Protein 7W76 (pdb70)

InterPro domains:
  IPR000608 Ubiquitin-conjugating (UBC), catalytic core domain [PF00179] (8-144)
  IPR000608 Ubiquitin-conjugating (UBC), catalytic core domain [PS50127] (4-150)
  IPR016135 Ubiquitin-conjugating enzyme/RWD-like [G3DSA:3.10.110.10] (5-163)
  IPR016135 Ubiquitin-conjugating enzyme/RWD-like [SSF54495] (1-151)
  IPR023313 Ubiquitin-conjugating enzyme, active site [PS00183] (77-92)
  IPR050113 Ubiquitin-conjugating enzyme E2-like [PTHR24067] (3-150)

Solvent-accessible surface area: 47049 Å² total

Sequence (925 aa):
HSTPARRRLRDFKRKEDSPPGVSASPLPDNVIWNAIIGPADTPYEDGTFRLLLEFDEEYPNKPPHVKFLSEFHPNVYANGEICLDILQNRWTPTYDVASILTSIQSLFNDPNPASPANVEAATLFQDHKSQYVKRVKETVEKSWEDDEDADSHSTPARRRLRDFKRKEDSPPGVSASPLPDNVIWNAIIGPADTPYEDGTFRLLLEFDEEYPNKPPHVKFLSEFHPNVYANGEICLPTYDVASILTSIQSLFNDPNPASPANVEAATLFQDHKSQYVKRVKETVEKSWEDDEDAELSDPSEPLTQKDVIAFQKEALFRCLNKWRVKANQLVEENEVLAAGLSKTTESVSGCCSSIVVLARSVVEDCSDEQDKRFLQQLINTEDEHTLTQIISNNSARICELILKISDNIGRLQELESLTLTLQKLLKSSENKLKKATEYYENIIAQYDRQDPSEPLTQKDVIAFQKEALFRCLNKWRVKANQLVEENEVLAAGLSKTTESVSGCCSSIVVLARSVVEDCSDEQDKRFLQQLINTEDEHTLTQIISNNSARICELILKTSGSNISDNIGRLQELESLTLTLQKLLKSSENKLKKATEYYENIIAQYDRQDSESVSRVFNTSDPSEPLTQKDVIAFQKEALFRCLNKWRVKANQLVEENEVLAAGLSKTTESVSGCCSSIVVLARSVVEDCSDEQDKRFLQQLINTEDEHTLTQIISNNSARICELILKRLQELESLTLTLQKLLKSSENKLKKATEYYENIIAQYDSEPLTQKDVIAFQKEALFRCLNKWRVKANQLVEENEVLAAGLSKTTESVSGCCSSIVVLARSVVEDCSDEQDKRFLQQLINTEDEHTLTQIISNNSARICELILKTSGSGRLQELESLTLTLQKLLKSSENKLKKATEYYENIIAQYDRQDSESVSRVFN

Radius of gyration: 39.53 Å; Cα contacts (8 Å, |Δi|>4): 1212; chains: 6; bounding box: 121×68×102 Å

Secondary structure (DSSP, 8-state):
---HHHHH--TTT---SPPTT---EE-SS---EE--BPPTTSTTTT-B--EEEE--TTTTSSPPEEEE-----TTB-TTSBB--STTTTS--TT--HHHHHHHHHHHHHS--TT--SSHHHHHHHHT-HHHHHHHHHHHHHHHTT------/----HHHHH--TTT---SPPTT---EE-SS---EE--BPPTTSTTTT-B--EEEE--TTTTSSPPEEEE-----TTB-TTSBB------HHHHHHHHHHHHHS---S--SSHHHHHHHHT-HHHHHHHHHHHHHHHTT-----/----SSS---HHHHHHHHHHHHHHHHHHHHHHHHHHHHHHHHHHHHHHHHHHHTHHHHHHHHHHHHHHHTT---HHHHHHHHHHHT---HHHHHHHHHHTHHHHHHHHH---HHHHHHHHHHHHHHHHHHHHHHHHHHHHHHHHHHHHHHHHHHT--/--S--SSSGGGTS-HHHHHHHHHHHHHHHHHHHHHHHHHHHHHHHHHHHHHHHHHHHHHHHHHHGGG--SHHHHHHHHHHHT---HHHHHHHHHHTHHHHHHHHHHS-S------SHHHHHHHHHHHHHHHHHHHHHHHHHHHHHHHHHHHHHHHHHT-HHHHHHH--/--SSSPP-HHHHHHHHHHHHHHHHHHHHHHHHHHHHHHHHHHHHHHHHHHHHHHHHHHHHHHHHHHHTT---HHHHHHHHHHHT---HHHHHHHHHHTHHHHHHHH---HHHHHHHHHHHHHHHHHHHHHHHHHHHHHHHHHHHH-/----SHHHHTTS-HHHHHHHHHHHHHHHHHHHHHHHHHHHHHHHHHHHHHHHHHHHHHHHHHHHTT--SHHHHHHHHHHHT---HHHHHHHHHHTHHHHHHHHHHS-----HHHHHHHHHHHHHHHHHHHHHHHHHHHHHHHHHHHHHHHT-HHHHHHH-

Structure (mmCIF, N/CA/C/O backbone):
data_7W76
#
_entry.id   7W76
#
_cell.length_a   113.221
_cell.length_b   113.221
_cell.length_c   386.165
_cell.angle_alpha   90.000
_cell.angle_beta   90.000
_cell.angle_gamma   120.000
#
_symmetry.space_group_name_H-M   'P 61 2 2'
#
loop_
_entity.id
_entity.type
_entity.pdbx_description
1 polymer 'Ubiquitin-conjugating enzyme E2 2'
2 polymer 'E3 ubiquitin-protein ligase BRE1'
3 non-polymer GLYCEROL
4 non-polymer 'SULFATE ION'
#
loop_
_atom_site.group_PDB
_atom_site.id
_atom_site.type_symbol
_atom_site.label_atom_id
_atom_site.label_alt_id
_atom_site.label_comp_id
_atom_site.label_asym_id
_atom_site.label_entity_id
_atom_site.label_seq_id
_atom_site.pdbx_PDB_ins_code
_atom_site.Cartn_x
_atom_site.Cartn_y
_atom_site.Cartn_z
_atom_site.occupancy
_atom_site.B_iso_or_equiv
_atom_site.auth_seq_id
_atom_site.auth_comp_id
_atom_site.auth_asym_id
_atom_site.auth_atom_id
_atom_site.pdbx_PDB_model_num
ATOM 1 N N . HIS A 1 3 ? -14.136 -16.968 -67.523 1.00 143.55 0 HIS A N 1
ATOM 2 C CA . HIS A 1 3 ? -14.922 -18.090 -68.020 1.00 174.63 0 HIS A CA 1
ATOM 3 C C . HIS A 1 3 ? -14.078 -19.353 -67.969 1.00 183.77 0 HIS A C 1
ATOM 4 O O . HIS A 1 3 ? -12.856 -19.280 -67.855 1.00 184.46 0 HIS A O 1
ATOM 19 N N . SER A 1 5 ? -13.820 -22.457 -70.160 1.00 139.65 2 SER A N 1
ATOM 20 C CA . SER A 1 5 ? -13.866 -23.398 -71.270 1.00 157.48 2 SER A CA 1
ATOM 21 C C . SER A 1 5 ? -12.492 -23.816 -71.765 1.00 149.05 2 SER A C 1
ATOM 22 O O . SER A 1 5 ? -12.388 -24.820 -72.477 1.00 150.90 2 SER A O 1
ATOM 25 N N . THR A 1 6 ? -11.451 -23.071 -71.418 1.00 132.34 3 THR A N 1
ATOM 26 C CA . THR A 1 6 ? -10.120 -23.379 -71.904 1.00 121.59 3 THR A CA 1
ATOM 27 C C . THR A 1 6 ? -9.626 -24.686 -71.293 1.00 114.09 3 THR A C 1
ATOM 28 O O . THR A 1 6 ? -9.809 -24.912 -70.093 1.00 112.48 3 THR A O 1
ATOM 32 N N . PRO A 1 7 ? -8.998 -25.562 -72.088 1.00 117.31 4 PRO A N 1
ATOM 33 C CA . PRO A 1 7 ? -8.509 -26.832 -71.528 1.00 113.77 4 PRO A CA 1
ATOM 34 C C . PRO A 1 7 ? -7.648 -26.627 -70.294 1.00 103.35 4 PRO A C 1
ATOM 35 O O . PRO A 1 7 ? -7.746 -27.401 -69.335 1.00 107.35 4 PRO A O 1
ATOM 39 N N . ALA A 1 8 ? -6.781 -25.610 -70.308 1.00 114.73 5 ALA A N 1
ATOM 40 C CA . ALA A 1 8 ? -5.970 -25.300 -69.135 1.00 94.35 5 ALA A CA 1
ATOM 41 C C . ALA A 1 8 ? -6.842 -24.865 -67.960 1.00 94.67 5 ALA A C 1
ATOM 42 O O . ALA A 1 8 ? -6.763 -25.437 -66.867 1.00 97.26 5 ALA A O 1
ATOM 44 N N . ARG A 1 9 ? -7.663 -23.830 -68.166 1.00 101.99 6 ARG A N 1
ATOM 45 C CA . ARG A 1 9 ? -8.575 -23.375 -67.119 1.00 90.28 6 ARG A CA 1
ATOM 46 C C . ARG A 1 9 ? -9.493 -24.497 -66.646 1.00 98.43 6 ARG A C 1
ATOM 47 O O . ARG A 1 9 ? -9.793 -24.601 -65.450 1.00 116.07 6 ARG A O 1
ATOM 55 N N . ARG A 1 10 ? -9.968 -25.331 -67.574 1.00 112.00 7 ARG A N 1
ATOM 56 C CA . ARG A 1 10 ? -10.788 -26.484 -67.213 1.00 108.25 7 ARG A CA 1
ATOM 57 C C . ARG A 1 10 ? -10.085 -27.378 -66.199 1.00 110.40 7 ARG A C 1
ATOM 58 O O . ARG A 1 10 ? -10.681 -27.792 -65.198 1.00 116.82 7 ARG A O 1
ATOM 66 N N . ARG A 1 11 ? -8.811 -27.691 -66.445 1.00 114.40 8 ARG A N 1
ATOM 67 C CA . ARG A 1 11 ? -8.081 -28.546 -65.517 1.00 109.11 8 ARG A CA 1
ATOM 68 C C . ARG A 1 11 ? -7.830 -27.847 -64.184 1.00 104.23 8 ARG A C 1
ATOM 69 O O . ARG A 1 11 ? -7.913 -28.482 -63.128 1.00 108.92 8 ARG A O 1
ATOM 77 N N . LEU A 1 12 ? -7.465 -26.559 -64.209 1.00 106.00 9 LEU A N 1
ATOM 78 C CA . LEU A 1 12 ? -7.153 -25.861 -62.961 1.00 93.90 9 LEU A CA 1
ATOM 79 C C . LEU A 1 12 ? -8.316 -25.938 -61.980 1.00 105.73 9 LEU A C 1
ATOM 80 O O . LEU A 1 12 ? -8.108 -26.032 -60.765 1.00 96.06 9 LEU A O 1
ATOM 93 N N . ARG A 1 14 ? -10.365 -28.490 -62.061 1.00 104.41 11 ARG A N 1
ATOM 94 C CA . ARG A 1 14 ? -10.290 -29.896 -61.676 1.00 107.29 11 ARG A CA 1
ATOM 95 C C . ARG A 1 14 ? -9.298 -30.102 -60.535 1.00 104.88 11 ARG A C 1
ATOM 96 O O . ARG A 1 14 ? -9.582 -30.841 -59.586 1.00 101.70 11 ARG A O 1
ATOM 104 N N . ASP A 1 15 ? -8.119 -29.476 -60.618 1.00 91.56 12 ASP A N 1
ATOM 105 C CA . ASP A 1 15 ? -7.191 -29.488 -59.487 1.00 92.85 12 ASP A CA 1
ATOM 106 C C . ASP A 1 15 ? -7.835 -28.904 -58.235 1.00 102.58 12 ASP A C 1
ATOM 107 O O . ASP A 1 15 ? -7.704 -29.457 -57.135 1.00 104.76 12 ASP A O 1
ATOM 112 N N . PHE A 1 16 ? -8.521 -27.767 -58.389 1.00 97.36 13 PHE A N 1
ATOM 113 C CA . PHE A 1 16 ? -9.129 -27.078 -57.253 1.00 93.09 13 PHE A CA 1
ATOM 114 C C . PHE A 1 16 ? -10.132 -27.969 -56.524 1.00 93.73 13 PHE A C 1
ATOM 115 O O . PHE A 1 16 ? -10.156 -27.995 -55.290 1.00 100.12 13 PHE A O 1
ATOM 123 N N . LYS A 1 17 ? -10.992 -28.673 -57.268 1.00 86.40 14 LYS A N 1
ATOM 124 C CA . LYS A 1 17 ? -11.935 -29.605 -56.651 1.00 91.07 14 LYS A CA 1
ATOM 125 C C . LYS A 1 17 ? -11.224 -30.605 -55.740 1.00 102.93 14 LYS A C 1
ATOM 126 O O . LYS A 1 17 ? -11.692 -30.895 -54.632 1.00 102.94 14 LYS A O 1
ATOM 132 N N . ARG A 1 18 ? -10.105 -31.168 -56.206 1.00 91.89 15 ARG A N 1
ATOM 133 C CA . ARG A 1 18 ? -9.346 -32.104 -55.380 1.00 102.64 15 ARG A CA 1
ATOM 134 C C . ARG A 1 18 ? -8.886 -31.448 -54.083 1.00 110.56 15 ARG A C 1
ATOM 135 O O . ARG A 1 18 ? -9.001 -32.035 -53.001 1.00 109.69 15 ARG A O 1
ATOM 151 N N . LYS A 1 20 ? -10.239 -29.012 -52.593 1.00 99.40 17 LYS A N 1
ATOM 152 C CA . LYS A 1 20 ? -11.436 -28.811 -51.787 1.00 90.93 17 LYS A CA 1
ATOM 153 C C . LYS A 1 20 ? -11.937 -30.096 -51.137 1.00 103.46 17 LYS A C 1
ATOM 154 O O . LYS A 1 20 ? -12.724 -30.024 -50.186 1.00 106.28 17 LYS A O 1
ATOM 160 N N . GLU A 1 21 ? -11.500 -31.263 -51.606 1.00 102.92 18 GLU A N 1
ATOM 161 C CA . GLU A 1 21 ? -12.019 -32.511 -51.058 1.00 104.41 18 GLU A CA 1
ATOM 162 C C . GLU A 1 21 ? -10.955 -33.404 -50.442 1.00 106.10 18 GLU A C 1
ATOM 163 O O . GLU A 1 21 ? -11.196 -33.992 -49.385 1.00 118.43 18 GLU A O 1
ATOM 169 N N . ASP A 1 22 ? -9.780 -33.513 -51.061 1.00 105.52 19 ASP A N 1
ATOM 170 C CA . ASP A 1 22 ? -8.691 -34.292 -50.484 1.00 108.15 19 ASP A CA 1
ATOM 171 C C . ASP A 1 22 ? -7.428 -33.456 -50.337 1.00 111.80 19 ASP A C 1
ATOM 172 O O . ASP A 1 22 ? -6.386 -33.795 -50.908 1.00 116.56 19 ASP A O 1
ATOM 177 N N . SER A 1 23 ? -7.506 -32.364 -49.590 1.00 105.56 20 SER A N 1
ATOM 178 C CA . SER A 1 23 ? -6.356 -31.477 -49.474 1.00 89.53 20 SER A CA 1
ATOM 179 C C . SER A 1 23 ? -5.261 -32.169 -48.671 1.00 92.43 20 SER A C 1
ATOM 180 O O . SER A 1 23 ? -5.538 -32.706 -47.592 1.00 104.26 20 SER A O 1
ATOM 183 N N . PRO A 1 24 ? -4.029 -32.216 -49.174 1.00 90.18 21 PRO A N 1
ATOM 184 C CA . PRO A 1 24 ? -2.968 -32.894 -48.439 1.00 94.73 21 PRO A CA 1
ATOM 185 C C . PRO A 1 24 ? -2.781 -32.273 -47.060 1.00 88.12 21 PRO A C 1
ATOM 186 O O . PRO A 1 24 ? -3.078 -31.084 -46.855 1.00 83.03 21 PRO A O 1
ATOM 190 N N . PRO A 1 25 ? -2.303 -33.056 -46.097 1.00 75.01 22 PRO A N 1
ATOM 191 C CA . PRO A 1 25 ? -2.016 -32.505 -44.763 1.00 86.80 22 PRO A CA 1
ATOM 192 C C . PRO A 1 25 ? -1.069 -31.311 -44.814 1.00 82.91 22 PRO A C 1
ATOM 193 O O . PRO A 1 25 ? 0.013 -31.374 -45.404 1.00 84.42 22 PRO A O 1
ATOM 197 N N . GLY A 1 26 ? -1.485 -30.216 -44.185 1.00 74.78 23 GLY A N 1
ATOM 198 C CA . GLY A 1 26 ? -0.652 -29.027 -44.102 1.00 71.00 23 GLY A CA 1
ATOM 199 C C . GLY A 1 26 ? -0.488 -28.316 -45.428 1.00 76.66 23 GLY A C 1
ATOM 200 O O . GLY A 1 26 ? 0.603 -27.815 -45.731 1.00 80.57 23 GLY A O 1
ATOM 201 N N . VAL A 1 27 ? -1.550 -28.257 -46.226 1.00 80.13 24 VAL A N 1
ATOM 202 C CA . VAL A 1 27 ? -1.526 -27.627 -47.539 1.00 63.01 24 VAL A CA 1
ATOM 203 C C . VAL A 1 27 ? -2.816 -26.844 -47.734 1.00 73.36 24 VAL A C 1
ATOM 204 O O . VAL A 1 27 ? -3.909 -27.337 -47.436 1.00 74.51 24 VAL A O 1
ATOM 208 N N . SER A 1 28 ? -2.683 -25.621 -48.230 1.00 73.29 25 SER A N 1
ATOM 209 C CA . SER A 1 28 ? -3.820 -24.803 -48.613 1.00 82.40 25 SER A CA 1
ATOM 210 C C . SER A 1 28 ? -3.575 -24.238 -50.001 1.00 87.88 25 SER A C 1
ATOM 211 O O . SER A 1 28 ? -2.438 -23.939 -50.369 1.00 86.14 25 SER A O 1
ATOM 214 N N . ALA A 1 29 ? -4.649 -24.100 -50.774 1.00 82.22 26 ALA A N 1
ATOM 215 C CA . ALA A 1 29 ? -4.519 -23.579 -52.129 1.00 72.18 26 ALA A CA 1
ATOM 216 C C . ALA A 1 29 ? -5.880 -23.122 -52.626 1.00 80.69 26 ALA A C 1
ATOM 217 O O . ALA A 1 29 ? -6.855 -23.875 -52.552 1.00 76.70 26 ALA A O 1
ATOM 219 N N . SER A 1 30 ? -5.939 -21.888 -53.119 1.00 80.69 27 SER A N 1
ATOM 220 C CA . SER A 1 30 ? -7.169 -21.324 -53.657 1.00 80.18 27 SER A CA 1
ATOM 221 C C . SER A 1 30 ? -6.860 -20.372 -54.807 1.00 97.27 27 SER A C 1
ATOM 222 O O . SER A 1 30 ? -6.185 -19.355 -54.601 1.00 103.11 27 SER A O 1
ATOM 225 N N . PRO A 1 31 ? -7.318 -20.668 -56.024 1.00 92.42 28 PRO A N 1
ATOM 226 C CA . PRO A 1 31 ? -7.156 -19.711 -57.123 1.00 78.86 28 PRO A CA 1
ATOM 227 C C . PRO A 1 31 ? -7.863 -18.405 -56.809 1.00 84.09 28 PRO A C 1
ATOM 228 O O . PRO A 1 31 ? -8.900 -18.390 -56.140 1.00 86.91 28 PRO A O 1
ATOM 232 N N . LEU A 1 32 ? -7.269 -17.302 -57.257 1.00 78.46 29 LEU A N 1
ATOM 233 C CA . LEU A 1 32 ? -7.900 -16.003 -57.084 1.00 88.77 29 LEU A CA 1
ATOM 234 C C . LEU A 1 32 ? -9.328 -16.059 -57.624 1.00 103.47 29 LEU A C 1
ATOM 235 O O . LEU A 1 32 ? -9.562 -16.648 -58.688 1.00 108.13 29 LEU A O 1
ATOM 240 N N . PRO A 1 33 ? -10.304 -15.483 -56.914 1.00 106.74 30 PRO A N 1
ATOM 241 C CA . PRO A 1 33 ? -11.712 -15.629 -57.335 1.00 116.85 30 PRO A CA 1
ATOM 242 C C . PRO A 1 33 ? -11.987 -15.188 -58.763 1.00 115.08 30 PRO A C 1
ATOM 243 O O . PRO A 1 33 ? -12.820 -15.800 -59.444 1.00 110.41 30 PRO A O 1
ATOM 247 N N . ASP A 1 34 ? -11.306 -14.150 -59.244 1.00 126.42 31 ASP A N 1
ATOM 248 C CA . ASP A 1 34 ? -11.469 -13.687 -60.616 1.00 123.35 31 ASP A CA 1
ATOM 249 C C . ASP A 1 34 ? -10.415 -14.262 -61.557 1.00 113.19 31 ASP A C 1
ATOM 250 O O . ASP A 1 34 ? -10.761 -14.816 -62.604 1.00 119.77 31 ASP A O 1
ATOM 255 N N . ASN A 1 35 ? -9.135 -14.143 -61.210 1.00 109.84 32 ASN A N 1
ATOM 256 C CA . ASN A 1 35 ? -8.046 -14.650 -62.040 1.00 81.87 32 ASN A CA 1
ATOM 257 C C . ASN A 1 35 ? -7.769 -16.087 -61.612 1.00 77.04 32 ASN A C 1
ATOM 258 O O . ASN A 1 35 ? -7.295 -16.329 -60.500 1.00 102.69 32 ASN A O 1
ATOM 263 N N . VAL A 1 36 ? -8.052 -17.038 -62.495 1.00 77.81 33 VAL A N 1
ATOM 264 C CA . VAL A 1 36 ? -7.982 -18.447 -62.131 1.00 81.49 33 VAL A CA 1
ATOM 265 C C . VAL A 1 36 ? -6.602 -18.967 -62.505 1.00 83.02 33 VAL A C 1
ATOM 266 O O . VAL A 1 36 ? -6.356 -20.178 -62.513 1.00 90.10 33 VAL A O 1
ATOM 278 N N . ILE A 1 38 ? -3.698 -17.395 -61.139 1.00 80.31 35 ILE A N 1
ATOM 279 C CA . ILE A 1 38 ? -2.839 -17.100 -60.000 1.00 81.24 35 ILE A CA 1
ATOM 280 C C . ILE A 1 38 ? -3.448 -17.743 -58.763 1.00 78.13 35 ILE A C 1
ATOM 281 O O . ILE A 1 38 ? -4.640 -17.563 -58.485 1.00 72.98 35 ILE A O 1
ATOM 286 N N . TRP A 1 39 ? -2.632 -18.489 -58.020 1.00 73.78 36 TRP A N 1
ATOM 287 C CA . TRP A 1 39 ? -3.091 -19.243 -56.863 1.00 78.74 36 TRP A CA 1
ATOM 288 C C . TRP A 1 39 ? -2.359 -18.790 -55.607 1.00 70.20 36 TRP A C 1
ATOM 289 O O . TRP A 1 39 ? -1.146 -18.558 -55.630 1.00 62.76 36 TRP A O 1
ATOM 300 N N . ASN A 1 40 ? -3.105 -18.657 -54.515 1.00 77.74 37 ASN A N 1
ATOM 301 C CA . ASN A 1 40 ? -2.526 -18.475 -53.190 1.00 65.58 37 ASN A CA 1
ATOM 302 C C . ASN A 1 40 ? -2.391 -19.831 -52.515 1.00 66.47 37 ASN A C 1
ATOM 303 O O . ASN A 1 40 ? -3.348 -20.610 -52.482 1.00 65.29 37 ASN A O 1
ATOM 308 N N . ALA A 1 41 ? -1.207 -20.107 -51.979 1.00 65.41 38 ALA A N 1
ATOM 309 C CA . ALA A 1 41 ? -0.912 -21.405 -51.399 1.00 63.91 38 ALA A CA 1
ATOM 310 C C . ALA A 1 41 ? -0.182 -21.214 -50.077 1.00 82.25 38 ALA A C 1
ATOM 311 O O . ALA A 1 41 ? 0.427 -20.173 -49.820 1.00 77.12 38 ALA A O 1
ATOM 321 N N . ILE A 1 43 ? 2.021 -23.797 -47.261 1.00 62.00 40 ILE A N 1
ATOM 322 C CA . ILE A 1 43 ? 2.544 -25.072 -46.785 1.00 73.74 40 ILE A CA 1
ATOM 323 C C . ILE A 1 43 ? 2.923 -24.929 -45.318 1.00 80.80 40 ILE A C 1
ATOM 324 O O . ILE A 1 43 ? 3.446 -23.889 -44.895 1.00 67.16 40 ILE A O 1
ATOM 329 N N . ILE A 1 44 ? 2.663 -25.977 -44.541 1.00 68.67 41 ILE A N 1
ATOM 330 C CA . ILE A 1 44 ? 3.062 -26.061 -43.141 1.00 70.11 41 ILE A CA 1
ATOM 331 C C . ILE A 1 44 ? 4.184 -27.083 -43.052 1.00 70.51 41 ILE A C 1
ATOM 332 O O . ILE A 1 44 ? 4.017 -28.236 -43.470 1.00 74.85 41 ILE A O 1
ATOM 337 N N . GLY A 1 45 ? 5.328 -26.660 -42.524 1.00 64.08 42 GLY A N 1
ATOM 338 C CA . GLY A 1 45 ? 6.483 -27.517 -42.451 1.00 70.23 42 GLY A CA 1
ATOM 339 C C . GLY A 1 45 ? 6.200 -28.767 -41.647 1.00 89.64 42 GLY A C 1
ATOM 340 O O . GLY A 1 45 ? 5.718 -28.711 -40.512 1.00 86.75 42 GLY A O 1
ATOM 341 N N . PRO A 1 46 ? 6.497 -29.927 -42.231 1.00 97.17 43 PRO A N 1
ATOM 342 C CA . PRO A 1 46 ? 6.196 -31.196 -41.559 1.00 95.16 43 PRO A CA 1
ATOM 343 C C . PRO A 1 46 ? 7.006 -31.362 -40.281 1.00 84.06 43 PRO A C 1
ATOM 344 O O . PRO A 1 46 ? 7.995 -30.668 -40.038 1.00 79.65 43 PRO A O 1
ATOM 348 N N . ALA A 1 47 ? 6.563 -32.302 -39.451 1.00 91.51 44 ALA A N 1
ATOM 349 C CA . ALA A 1 47 ? 7.229 -32.557 -38.184 1.00 79.19 44 ALA A CA 1
ATOM 350 C C . ALA A 1 47 ? 8.556 -33.272 -38.419 1.00 76.38 44 ALA A C 1
ATOM 351 O O . ALA A 1 47 ? 8.787 -33.882 -39.467 1.00 108.75 44 ALA A O 1
ATOM 353 N N . ASP A 1 48 ? 9.445 -33.166 -37.427 1.00 72.54 45 ASP A N 1
ATOM 354 C CA . ASP A 1 48 ? 10.794 -33.736 -37.491 1.00 89.69 45 ASP A CA 1
ATOM 355 C C . ASP A 1 48 ? 11.608 -33.133 -38.630 1.00 76.66 45 ASP A C 1
ATOM 356 O O . ASP A 1 48 ? 12.487 -33.788 -39.197 1.00 92.17 45 ASP A O 1
ATOM 361 N N . THR A 1 49 ? 11.307 -31.887 -38.980 1.00 69.94 46 THR A N 1
ATOM 362 C CA . THR A 1 49 ? 12.076 -31.096 -39.926 1.00 77.88 46 THR A CA 1
ATOM 363 C C . THR A 1 49 ? 12.353 -29.735 -39.311 1.00 70.68 46 THR A C 1
ATOM 364 O O . THR A 1 49 ? 11.567 -29.253 -38.489 1.00 81.10 46 THR A O 1
ATOM 368 N N . PRO A 1 50 ? 13.458 -29.089 -39.688 1.00 60.31 47 PRO A N 1
ATOM 369 C CA . PRO A 1 50 ? 13.757 -27.772 -39.105 1.00 56.77 47 PRO A CA 1
ATOM 370 C C . PRO A 1 50 ? 12.703 -26.720 -39.416 1.00 69.71 47 PRO A C 1
ATOM 371 O O . PRO A 1 50 ? 12.625 -25.712 -38.706 1.00 86.31 47 PRO A O 1
ATOM 375 N N . TYR A 1 51 ? 11.870 -26.943 -40.431 1.00 69.61 48 TYR A N 1
ATOM 376 C CA . TYR A 1 51 ? 10.796 -26.035 -40.808 1.00 71.77 48 TYR A CA 1
ATOM 377 C C . TYR A 1 51 ? 9.490 -26.370 -40.097 1.00 69.89 48 TYR A C 1
ATOM 378 O O . TYR A 1 51 ? 8.422 -25.931 -40.534 1.00 87.67 48 TYR A O 1
ATOM 387 N N . GLU A 1 52 ? 9.566 -27.149 -39.018 1.00 79.05 49 GLU A N 1
ATOM 388 C CA . GLU A 1 52 ? 8.383 -27.654 -38.333 1.00 82.36 49 GLU A CA 1
ATOM 389 C C . GLU A 1 52 ? 7.475 -26.519 -37.876 1.00 72.68 49 GLU A C 1
ATOM 390 O O . GLU A 1 52 ? 7.938 -25.516 -37.324 1.00 80.23 49 GLU A O 1
ATOM 396 N N . ASP A 1 53 ? 6.177 -26.680 -38.129 1.00 73.51 50 ASP A N 1
ATOM 397 C CA . ASP A 1 53 ? 5.129 -25.784 -37.645 1.00 77.76 50 ASP A CA 1
ATOM 398 C C . ASP A 1 53 ? 5.260 -24.370 -38.202 1.00 81.14 50 ASP A C 1
ATOM 399 O O . ASP A 1 53 ? 4.712 -23.422 -37.631 1.00 63.11 50 ASP A O 1
ATOM 404 N N . GLY A 1 54 ? 5.970 -24.205 -39.317 1.00 92.79 51 GLY A N 1
ATOM 405 C CA . GLY A 1 54 ? 5.981 -22.926 -40.003 1.00 92.65 51 GLY A CA 1
ATOM 406 C C . GLY A 1 54 ? 4.764 -22.751 -40.892 1.00 77.41 51 GLY A C 1
ATOM 407 O O . GLY A 1 54 ? 4.195 -23.709 -41.409 1.00 72.64 51 GLY A O 1
ATOM 408 N N . THR A 1 55 ? 4.355 -21.497 -41.066 1.00 57.34 52 THR A N 1
ATOM 409 C CA . THR A 1 55 ? 3.220 -21.155 -41.921 1.00 75.02 52 THR A CA 1
ATOM 410 C C . THR A 1 55 ? 3.758 -20.368 -43.112 1.00 86.19 52 THR A C 1
ATOM 411 O O . THR A 1 55 ? 3.733 -19.138 -43.136 1.00 77.37 52 THR A O 1
ATOM 415 N N . PHE A 1 56 ? 4.226 -21.099 -44.121 1.00 69.06 53 PHE A N 1
ATOM 416 C CA . PHE A 1 56 ? 4.909 -20.517 -45.269 1.00 58.71 53 PHE A CA 1
ATOM 417 C C . PHE A 1 56 ? 3.917 -20.318 -46.408 1.00 71.35 53 PHE A C 1
ATOM 418 O O . PHE A 1 56 ? 3.244 -21.266 -46.826 1.00 77.75 53 PHE A O 1
ATOM 426 N N . ARG A 1 57 ? 3.831 -19.086 -46.899 1.00 62.62 54 ARG A N 1
ATOM 427 C CA . ARG A 1 57 ? 2.897 -18.723 -47.956 1.00 68.67 54 ARG A CA 1
ATOM 428 C C . ARG A 1 57 ? 3.562 -18.797 -49.326 1.00 73.74 54 ARG A C 1
ATOM 429 O O . ARG A 1 57 ? 4.710 -18.377 -49.500 1.00 59.83 54 ARG A O 1
ATOM 437 N N . LEU A 1 58 ? 2.827 -19.331 -50.297 1.00 78.14 55 LEU A N 1
ATOM 438 C CA . LEU A 1 58 ? 3.303 -19.500 -51.661 1.00 64.38 55 LEU A CA 1
ATOM 439 C C . LEU A 1 58 ? 2.375 -18.781 -52.632 1.00 66.53 55 LEU A C 1
ATOM 440 O O . LEU A 1 58 ? 1.244 -18.416 -52.296 1.00 66.94 55 LEU A O 1
ATOM 445 N N . LEU A 1 59 ? 2.882 -18.569 -53.844 1.00 81.75 56 LEU A N 1
ATOM 446 C CA . LEU A 1 59 ? 2.124 -17.936 -54.920 1.00 73.29 56 LEU A CA 1
ATOM 447 C C . LEU A 1 59 ? 2.378 -18.708 -56.207 1.00 64.66 56 LEU A C 1
ATOM 448 O O . LEU A 1 59 ? 3.492 -18.675 -56.742 1.00 79.09 56 LEU A O 1
ATOM 453 N N . LEU A 1 60 ? 1.358 -19.407 -56.705 1.00 69.97 57 LEU A N 1
ATOM 454 C CA . LEU A 1 60 ? 1.490 -20.203 -57.919 1.00 80.78 57 LEU A CA 1
ATOM 455 C C . LEU A 1 60 ? 0.926 -19.428 -59.105 1.00 67.31 57 LEU A C 1
ATOM 456 O O . LEU A 1 60 ? -0.262 -19.091 -59.125 1.00 79.45 57 LEU A O 1
ATOM 461 N N . GLU A 1 61 ? 1.782 -19.148 -60.087 1.00 69.85 58 GLU A N 1
ATOM 462 C CA . GLU A 1 61 ? 1.392 -18.499 -61.333 1.00 82.71 58 GLU A CA 1
ATOM 463 C C . GLU A 1 61 ? 1.382 -19.543 -62.442 1.00 72.24 58 GLU A C 1
ATOM 464 O O . GLU A 1 61 ? 2.390 -20.215 -62.667 1.00 60.52 58 GLU A O 1
ATOM 470 N N . PHE A 1 62 ? 0.260 -19.664 -63.142 1.00 72.43 59 PHE A N 1
ATOM 471 C CA . PHE A 1 62 ? 0.100 -20.683 -64.168 1.00 78.59 59 PHE A CA 1
ATOM 472 C C . PHE A 1 62 ? 0.248 -20.093 -65.571 1.00 81.52 59 PHE A C 1
ATOM 473 O O . PHE A 1 62 ? 0.443 -18.889 -65.759 1.00 83.75 59 PHE A O 1
ATOM 481 N N . ASP A 1 63 ? 0.154 -20.967 -66.574 1.00 100.69 60 ASP A N 1
ATOM 482 C CA . ASP A 1 63 ? 0.255 -20.570 -67.969 1.00 98.24 60 ASP A CA 1
ATOM 483 C C . ASP A 1 63 ? -0.862 -21.234 -68.767 1.00 79.20 60 ASP A C 1
ATOM 484 O O . ASP A 1 63 ? -1.425 -22.256 -68.365 1.00 82.42 60 ASP A O 1
ATOM 489 N N . GLU A 1 64 ? -1.180 -20.623 -69.909 1.00 90.72 61 GLU A N 1
ATOM 490 C CA . GLU A 1 64 ? -2.257 -21.101 -70.768 1.00 86.48 61 GLU A CA 1
ATOM 491 C C . GLU A 1 64 ? -2.019 -22.517 -71.286 1.00 88.75 61 GLU A C 1
ATOM 492 O O . GLU A 1 64 ? -2.967 -23.172 -71.731 1.00 81.34 61 GLU A O 1
ATOM 498 N N . GLU A 1 65 ? -0.789 -23.014 -71.219 1.00 81.91 62 GLU A N 1
ATOM 499 C CA . GLU A 1 65 ? -0.464 -24.339 -71.728 1.00 79.61 62 GLU A CA 1
ATOM 500 C C . GLU A 1 65 ? -0.645 -25.442 -70.688 1.00 88.90 62 GLU A C 1
ATOM 501 O O . GLU A 1 65 ? -0.595 -26.624 -71.048 1.00 101.83 62 GLU A O 1
ATOM 507 N N . TYR A 1 66 ? -0.845 -25.087 -69.423 1.00 82.75 63 TYR A N 1
ATOM 508 C CA . TYR A 1 66 ? -0.963 -26.069 -68.352 1.00 86.72 63 TYR A CA 1
ATOM 509 C C . TYR A 1 66 ? -2.047 -27.097 -68.690 1.00 78.83 63 TYR A C 1
ATOM 510 O O . TYR A 1 66 ? -3.098 -26.730 -69.227 1.00 96.45 63 TYR A O 1
ATOM 519 N N . PRO A 1 67 ? -1.829 -28.399 -68.399 1.00 70.49 64 PRO A N 1
ATOM 520 C CA . PRO A 1 67 ? -0.755 -28.986 -67.586 1.00 78.10 64 PRO A CA 1
ATOM 521 C C . PRO A 1 67 ? 0.492 -29.346 -68.376 1.00 86.34 64 PRO A C 1
ATOM 522 O O . PRO A 1 67 ? 1.416 -29.943 -67.836 1.00 85.72 64 PRO A O 1
ATOM 526 N N . ASN A 1 68 ? 0.533 -29.005 -69.661 1.00 84.89 65 ASN A N 1
ATOM 527 C CA . ASN A 1 68 ? 1.701 -29.315 -70.470 1.00 77.09 65 ASN A CA 1
ATOM 528 C C . ASN A 1 68 ? 2.925 -28.509 -70.052 1.00 81.88 65 ASN A C 1
ATOM 529 O O . ASN A 1 68 ? 4.051 -28.932 -70.332 1.00 86.04 65 ASN A O 1
ATOM 534 N N . LYS A 1 69 ? 2.732 -27.362 -69.397 1.00 87.54 66 LYS A N 1
ATOM 535 C CA . LYS A 1 69 ? 3.825 -26.521 -68.939 1.00 70.32 66 LYS A CA 1
ATOM 536 C C . LYS A 1 69 ? 3.753 -26.312 -67.429 1.00 75.72 66 LYS A C 1
ATOM 537 O O . LYS A 1 69 ? 2.657 -26.149 -66.881 1.00 74.98 66 LYS A O 1
ATOM 543 N N . PRO A 1 70 ? 4.891 -26.315 -66.734 1.00 78.80 67 PRO A N 1
ATOM 544 C CA . PRO A 1 70 ? 4.884 -26.112 -65.275 1.00 54.87 67 PRO A CA 1
ATOM 545 C C . PRO A 1 70 ? 4.468 -24.698 -64.916 1.00 62.10 67 PRO A C 1
ATOM 546 O O . PRO A 1 70 ? 4.572 -23.780 -65.743 1.00 57.94 67 PRO A O 1
ATOM 550 N N . PRO A 1 71 ? 3.999 -24.479 -63.689 1.00 61.69 68 PRO A N 1
ATOM 551 C CA . PRO A 1 71 ? 3.724 -23.120 -63.219 1.00 56.93 68 PRO A CA 1
ATOM 552 C C . PRO A 1 71 ? 4.954 -22.469 -62.600 1.00 52.30 68 PRO A C 1
ATOM 553 O O . PRO A 1 71 ? 5.921 -23.131 -62.217 1.00 52.45 68 PRO A O 1
ATOM 557 N N . HIS A 1 72 ? 4.907 -21.142 -62.531 1.00 45.27 69 HIS A N 1
ATOM 558 C CA . HIS A 1 72 ? 5.902 -20.391 -61.778 1.00 68.48 69 HIS A CA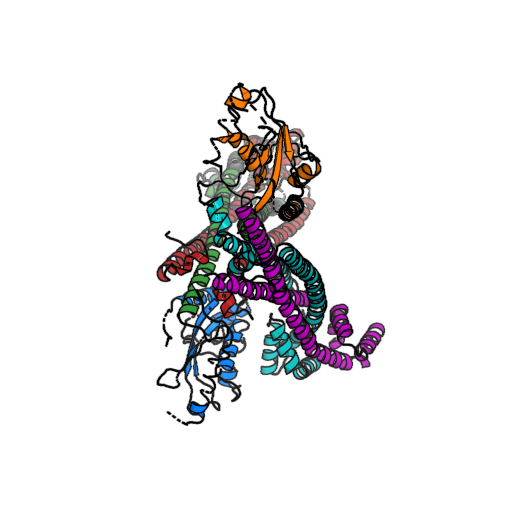 1
ATOM 559 C C . HIS A 1 72 ? 5.516 -20.384 -60.305 1.00 80.66 69 HIS A C 1
ATOM 560 O O . HIS A 1 72 ? 4.378 -20.053 -59.959 1.00 80.91 69 HIS A O 1
ATOM 567 N N . VAL A 1 73 ? 6.462 -20.740 -59.440 1.00 76.35 70 VAL A N 1
ATOM 568 C CA . VAL A 1 73 ? 6.199 -20.894 -58.014 1.00 68.52 70 VAL A CA 1
ATOM 569 C C . VAL A 1 73 ? 7.171 -20.020 -57.237 1.00 66.82 70 VAL A C 1
ATOM 570 O O . VAL A 1 73 ? 8.389 -20.101 -57.433 1.00 70.87 70 VAL A O 1
ATOM 574 N N . LYS A 1 74 ? 6.626 -19.189 -56.356 1.00 71.19 71 LYS A N 1
ATOM 575 C CA . LYS A 1 74 ? 7.386 -18.222 -55.582 1.00 64.75 71 LYS A CA 1
ATOM 576 C C . LYS A 1 74 ? 6.999 -18.341 -54.121 1.00 70.06 71 LYS A C 1
ATOM 577 O O . LYS A 1 74 ? 5.809 -18.317 -53.793 1.00 72.39 71 LYS A O 1
ATOM 583 N N . PHE A 1 75 ? 7.986 -18.484 -53.244 1.00 64.56 72 PHE A N 1
ATOM 584 C CA . PHE A 1 75 ? 7.679 -18.357 -51.829 1.00 67.83 72 PHE A CA 1
ATOM 585 C C . PHE A 1 75 ? 7.399 -16.891 -51.530 1.00 58.23 72 PHE A C 1
ATOM 586 O O . PHE A 1 75 ? 8.090 -15.997 -52.025 1.00 54.81 72 PHE A O 1
ATOM 594 N N . LEU A 1 76 ? 6.377 -16.642 -50.719 1.00 55.16 73 LEU A N 1
ATOM 595 C CA . LEU A 1 76 ? 6.069 -15.285 -50.288 1.00 62.75 73 LEU A CA 1
ATOM 596 C C . LEU A 1 76 ? 6.571 -14.997 -48.883 1.00 71.72 73 LEU A C 1
ATOM 597 O O . LEU A 1 76 ? 6.995 -13.873 -48.594 1.00 69.76 73 LEU A O 1
ATOM 602 N N . SER A 1 77 ? 6.512 -15.989 -48.001 1.00 69.90 74 SER A N 1
ATOM 603 C CA . SER A 1 77 ? 7.143 -15.875 -46.699 1.00 60.99 74 SER A CA 1
ATOM 604 C C . SER A 1 77 ? 8.658 -15.877 -46.869 1.00 68.14 74 SER A C 1
ATOM 605 O O . SER A 1 77 ? 9.193 -16.440 -47.827 1.00 69.91 74 SER A O 1
ATOM 608 N N . GLU A 1 78 ? 9.351 -15.225 -45.939 1.00 77.15 75 GLU A N 1
ATOM 609 C CA . GLU A 1 78 ? 10.806 -15.261 -45.965 1.00 52.73 75 GLU A CA 1
ATOM 610 C C . GLU A 1 78 ? 11.290 -16.691 -45.758 1.00 67.46 75 GLU A C 1
ATOM 611 O O . GLU A 1 78 ? 10.678 -17.479 -45.031 1.00 88.81 75 GLU A O 1
ATOM 625 N N . PHE A 1 80 ? 14.737 -19.750 -45.734 1.00 63.35 77 PHE A N 1
ATOM 626 C CA . PHE A 1 80 ? 16.137 -20.171 -45.636 1.00 51.12 77 PHE A CA 1
ATOM 627 C C . PHE A 1 80 ? 16.152 -21.656 -45.991 1.00 60.38 77 PHE A C 1
ATOM 628 O O . PHE A 1 80 ? 15.955 -22.517 -45.130 1.00 50.67 77 PHE A O 1
ATOM 636 N N . HIS A 1 81 ? 16.379 -21.942 -47.272 1.00 66.09 78 HIS A N 1
ATOM 637 C CA . HIS A 1 81 ? 16.396 -23.292 -47.806 1.00 51.09 78 HIS A CA 1
ATOM 638 C C . HIS A 1 81 ? 17.464 -23.342 -48.888 1.00 54.04 78 HIS A C 1
ATOM 639 O O . HIS A 1 81 ? 17.642 -22.360 -49.623 1.00 69.39 78 HIS A O 1
ATOM 646 N N . PRO A 1 82 ? 18.199 -24.450 -49.000 1.00 55.97 79 PRO A N 1
ATOM 647 C CA . PRO A 1 82 ? 19.210 -24.541 -50.065 1.00 62.99 79 PRO A CA 1
ATOM 648 C C . PRO A 1 82 ? 18.645 -24.379 -51.468 1.00 66.07 79 PRO A C 1
ATOM 649 O O . PRO A 1 82 ? 19.372 -23.940 -52.367 1.00 70.14 79 PRO A O 1
ATOM 653 N N . ASN A 1 83 ? 17.376 -24.723 -51.691 1.00 64.58 80 ASN A N 1
ATOM 654 C CA . ASN A 1 83 ? 16.788 -24.717 -53.024 1.00 49.70 80 ASN A CA 1
ATOM 655 C C . ASN A 1 83 ? 15.843 -23.543 -53.260 1.00 58.22 80 ASN A C 1
ATOM 656 O O . ASN A 1 83 ? 15.044 -23.586 -54.203 1.00 62.96 80 ASN A O 1
ATOM 661 N N . VAL A 1 84 ? 15.901 -22.506 -52.429 1.00 43.97 81 VAL A N 1
ATOM 662 C CA . VAL A 1 84 ? 15.020 -21.349 -52.563 1.00 50.91 81 VAL A CA 1
ATOM 663 C C . VAL A 1 84 ? 15.872 -20.104 -52.759 1.00 46.68 81 VAL A C 1
ATOM 664 O O . VAL A 1 84 ? 16.643 -19.725 -51.869 1.00 67.90 81 VAL A O 1
ATOM 668 N N . TYR A 1 85 ? 15.729 -19.470 -53.919 1.00 58.94 82 TYR A N 1
ATOM 669 C CA . TYR A 1 85 ? 16.449 -18.239 -54.203 1.00 65.37 82 TYR A CA 1
ATOM 670 C C . TYR A 1 85 ? 15.951 -17.110 -53.300 1.00 50.94 82 TYR A C 1
ATOM 671 O O . TYR A 1 85 ? 14.892 -17.199 -52.673 1.00 50.99 82 TYR A O 1
ATOM 680 N N . ALA A 1 86 ? 16.733 -16.029 -53.253 1.00 61.67 83 ALA A N 1
ATOM 681 C CA . ALA A 1 86 ? 16.497 -14.936 -52.315 1.00 54.10 83 ALA A CA 1
ATOM 682 C C . ALA A 1 86 ? 15.169 -14.212 -52.525 1.00 55.24 83 ALA A C 1
ATOM 683 O O . ALA A 1 86 ? 14.787 -13.409 -51.667 1.00 70.83 83 ALA A O 1
ATOM 685 N N . ASN A 1 87 ? 14.455 -14.465 -53.622 1.00 59.83 84 ASN A N 1
ATOM 686 C CA . ASN A 1 87 ? 13.172 -13.819 -53.869 1.00 70.38 84 ASN A CA 1
ATOM 687 C C . ASN A 1 87 ? 11.981 -14.752 -53.702 1.00 67.02 84 ASN A C 1
ATOM 688 O O . ASN A 1 87 ? 10.837 -14.310 -53.859 1.00 74.06 84 ASN A O 1
ATOM 693 N N . GLY A 1 88 ? 12.212 -16.024 -53.401 1.00 51.72 85 GLY A N 1
ATOM 694 C CA . GLY A 1 88 ? 11.142 -16.973 -53.185 1.00 56.35 85 GLY A CA 1
ATOM 695 C C . GLY A 1 88 ? 11.051 -18.042 -54.243 1.00 63.01 85 GLY A C 1
ATOM 696 O O . GLY A 1 88 ? 10.331 -19.028 -54.044 1.00 68.88 85 GLY A O 1
ATOM 697 N N . GLU A 1 89 ? 11.751 -17.877 -55.361 1.00 76.90 86 GLU A N 1
ATOM 698 C CA . GLU A 1 89 ? 11.643 -18.827 -56.457 1.00 66.37 86 GLU A CA 1
ATOM 699 C C . GLU A 1 89 ? 12.337 -20.127 -56.079 1.00 58.45 86 GLU A C 1
ATOM 700 O O . GLU A 1 89 ? 13.491 -20.121 -55.640 1.00 67.02 86 GLU A O 1
ATOM 706 N N . ILE A 1 90 ? 11.640 -21.233 -56.267 1.00 50.65 87 ILE A N 1
ATOM 707 C CA . ILE A 1 90 ? 12.095 -22.541 -55.815 1.00 59.26 87 ILE A CA 1
ATOM 708 C C . ILE A 1 90 ? 12.829 -23.221 -56.960 1.00 63.34 87 ILE A C 1
ATOM 709 O O . ILE A 1 90 ? 12.415 -23.134 -58.122 1.00 70.64 87 ILE A O 1
ATOM 714 N N . CYS A 1 91 ? 13.933 -23.894 -56.642 1.00 62.02 88 CYS A N 1
ATOM 715 C CA . CYS A 1 91 ? 14.696 -24.633 -57.647 1.00 48.21 88 CYS A CA 1
ATOM 716 C C . CYS A 1 91 ? 14.399 -26.118 -57.446 1.00 59.42 88 CYS A C 1
ATOM 717 O O . CYS A 1 91 ? 15.200 -26.894 -56.930 1.00 70.80 88 CYS A O 1
ATOM 720 N N . LEU A 1 92 ? 13.200 -26.490 -57.892 1.00 60.67 89 LEU A N 1
ATOM 721 C CA . LEU A 1 92 ? 12.658 -27.835 -57.779 1.00 67.17 89 LEU A CA 1
ATOM 722 C C . LEU A 1 92 ? 12.680 -28.528 -59.136 1.00 68.59 89 LEU A C 1
ATOM 723 O O . LEU A 1 92 ? 12.533 -27.887 -60.179 1.00 74.53 89 LEU A O 1
ATOM 728 N N . ASP A 1 93 ? 12.846 -29.852 -59.113 1.00 68.32 90 ASP A N 1
ATOM 729 C CA . ASP A 1 93 ? 13.040 -30.594 -60.356 1.00 69.42 90 ASP A CA 1
ATOM 730 C C . ASP A 1 93 ? 11.748 -30.687 -61.165 1.00 68.92 90 ASP A C 1
ATOM 731 O O . ASP A 1 93 ? 11.743 -30.415 -62.372 1.00 66.34 90 ASP A O 1
ATOM 736 N N . ILE A 1 94 ? 10.638 -31.064 -60.521 1.00 65.06 91 ILE A N 1
ATOM 737 C CA . ILE A 1 94 ? 9.382 -31.216 -61.250 1.00 59.88 91 ILE A CA 1
ATOM 738 C C . ILE A 1 94 ? 8.872 -29.887 -61.792 1.00 63.55 91 ILE A C 1
ATOM 739 O O . ILE A 1 94 ? 7.997 -29.873 -62.667 1.00 70.40 91 ILE A O 1
ATOM 744 N N . LEU A 1 95 ? 9.391 -28.768 -61.295 1.00 59.10 92 LEU A N 1
ATOM 745 C CA . LEU A 1 95 ? 9.025 -27.452 -61.799 1.00 67.85 92 LEU A CA 1
ATOM 746 C C . LEU A 1 95 ? 9.955 -26.957 -62.896 1.00 69.95 92 LEU A C 1
ATOM 747 O O . LEU A 1 95 ? 9.683 -25.907 -63.487 1.00 72.39 92 LEU A O 1
ATOM 752 N N . GLN A 1 96 ? 11.035 -27.683 -63.184 1.00 65.43 93 GLN A N 1
ATOM 753 C CA . GLN A 1 96 ? 12.017 -27.227 -64.160 1.00 65.58 93 GLN A CA 1
ATOM 754 C C . GLN A 1 96 ? 12.096 -28.163 -65.359 1.00 85.00 93 GLN A C 1
ATOM 755 O O . GLN A 1 96 ? 11.539 -27.867 -66.421 1.00 84.48 93 GLN A O 1
ATOM 761 N N . ASN A 1 97 ? 12.783 -29.294 -65.203 1.00 87.06 94 ASN A N 1
ATOM 762 C CA . ASN A 1 97 ? 13.067 -30.185 -66.320 1.00 76.85 94 ASN A CA 1
ATOM 763 C C . ASN A 1 97 ? 12.439 -31.565 -66.183 1.00 79.55 94 ASN A C 1
ATOM 764 O O . ASN A 1 97 ? 12.634 -32.404 -67.069 1.00 97.67 94 ASN A O 1
ATOM 769 N N . ARG A 1 98 ? 11.700 -31.829 -65.110 1.00 80.67 95 ARG A N 1
ATOM 770 C CA . ARG A 1 98 ? 11.070 -33.122 -64.871 1.00 72.64 95 ARG A CA 1
ATOM 771 C C . ARG A 1 98 ? 9.569 -32.966 -64.668 1.00 65.27 95 ARG A C 1
ATOM 772 O O . ARG A 1 98 ? 8.947 -33.679 -63.875 1.00 63.32 95 ARG A O 1
ATOM 780 N N . TRP A 1 99 ? 8.975 -32.025 -65.395 1.00 60.61 96 TRP A N 1
ATOM 781 C CA . TRP A 1 99 ? 7.543 -31.797 -65.317 1.00 58.45 96 TRP A CA 1
ATOM 782 C C . TRP A 1 99 ? 6.773 -32.961 -65.935 1.00 69.64 96 TRP A C 1
ATOM 783 O O . TRP A 1 99 ? 7.332 -33.836 -66.607 1.00 76.21 96 TRP A O 1
ATOM 794 N N . THR A 1 100 ? 5.459 -32.948 -65.706 1.00 65.91 97 THR A N 1
ATOM 795 C CA . THR A 1 100 ? 4.554 -34.003 -66.124 1.00 61.10 97 THR A CA 1
ATOM 796 C C . THR A 1 100 ? 3.101 -33.550 -66.010 1.00 75.71 97 THR A C 1
ATOM 797 O O . THR A 1 100 ? 2.732 -32.889 -65.031 1.00 95.53 97 THR A O 1
ATOM 801 N N . PRO A 1 101 ? 2.248 -33.877 -66.986 1.00 90.62 98 PRO A N 1
ATOM 802 C CA . PRO A 1 101 ? 0.837 -33.479 -66.877 1.00 89.63 98 PRO A CA 1
ATOM 803 C C . PRO A 1 101 ? 0.066 -34.210 -65.781 1.00 98.53 98 PRO A C 1
ATOM 804 O O . PRO A 1 101 ? -1.015 -33.743 -65.401 1.00 110.39 98 PRO A O 1
ATOM 808 N N . THR A 1 102 ? 0.579 -35.318 -65.240 1.00 90.95 99 THR A N 1
ATOM 809 C CA . THR A 1 102 ? -0.106 -35.984 -64.134 1.00 94.94 99 THR A CA 1
ATOM 810 C C . THR A 1 102 ? 0.116 -35.290 -62.795 1.00 95.63 99 THR A C 1
ATOM 811 O O . THR A 1 102 ? -0.260 -35.840 -61.754 1.00 102.02 99 THR A O 1
ATOM 815 N N . TYR A 1 103 ? 0.716 -34.107 -62.801 1.00 88.33 100 TYR A N 1
ATOM 816 C CA . TYR A 1 103 ? 0.974 -33.337 -61.591 1.00 69.66 100 TYR A CA 1
ATOM 817 C C . TYR A 1 103 ? -0.071 -32.236 -61.493 1.00 85.63 100 TYR A C 1
ATOM 818 O O . TYR A 1 103 ? -0.096 -31.323 -62.322 1.00 88.62 100 TYR A O 1
ATOM 827 N N . ASP A 1 104 ? -0.936 -32.324 -60.488 1.00 93.61 101 ASP A 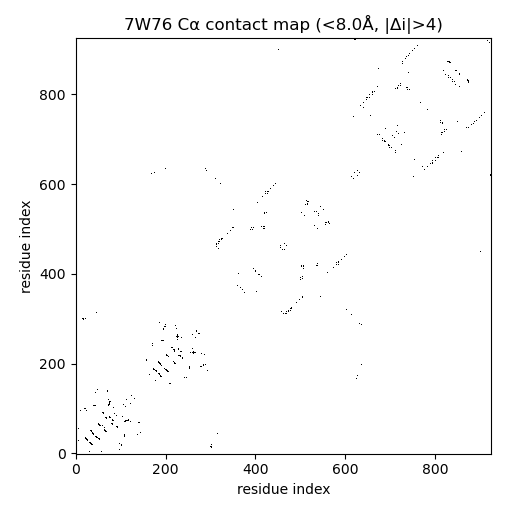N 1
ATOM 828 C CA . ASP A 1 104 ? -1.870 -31.246 -60.206 1.00 87.20 101 ASP A CA 1
ATOM 829 C C . ASP A 1 104 ? -1.261 -30.333 -59.141 1.00 77.19 101 ASP A C 1
ATOM 830 O O . ASP A 1 104 ? -0.084 -30.457 -58.786 1.00 69.84 101 ASP A O 1
ATOM 835 N N . VAL A 1 105 ? -2.060 -29.393 -58.628 1.00 89.55 102 VAL A N 1
ATOM 836 C CA . VAL A 1 105 ? -1.574 -28.461 -57.610 1.00 72.12 102 VAL A CA 1
ATOM 837 C C . VAL A 1 105 ? -1.072 -29.218 -56.382 1.00 75.97 102 VAL A C 1
ATOM 838 O O . VAL A 1 105 ? 0.019 -28.945 -55.865 1.00 72.64 102 VAL A O 1
ATOM 842 N N . ALA A 1 106 ? -1.869 -30.172 -55.889 1.00 72.73 103 ALA A N 1
ATOM 843 C CA . ALA A 1 106 ? -1.472 -30.960 -54.724 1.00 65.79 103 ALA A CA 1
ATOM 844 C C . ALA A 1 106 ? -0.102 -31.593 -54.932 1.00 73.73 103 ALA A C 1
ATOM 845 O O . ALA A 1 106 ? 0.762 -31.535 -54.051 1.00 80.47 103 ALA A O 1
ATOM 847 N N . SER A 1 107 ? 0.105 -32.220 -56.095 1.00 71.49 104 SER A N 1
ATOM 848 C CA . SER A 1 107 ? 1.370 -32.894 -56.375 1.00 76.23 104 SER A CA 1
ATOM 849 C C . SER A 1 107 ? 2.548 -31.938 -56.250 1.00 70.61 104 SER A C 1
ATOM 850 O O . SER A 1 107 ? 3.635 -32.339 -55.815 1.00 58.13 104 SER A O 1
ATOM 853 N N . ILE A 1 108 ? 2.350 -30.673 -56.621 1.00 59.41 105 ILE A N 1
ATOM 854 C CA . ILE A 1 108 ? 3.441 -29.706 -56.610 1.00 60.36 105 ILE A CA 1
ATOM 855 C C . ILE A 1 108 ? 3.662 -29.168 -55.204 1.00 71.49 105 ILE A C 1
ATOM 856 O O . ILE A 1 108 ? 4.803 -28.948 -54.782 1.00 78.47 105 ILE A O 1
ATOM 861 N N . LEU A 1 109 ? 2.579 -28.959 -54.455 1.00 82.87 106 LEU A N 1
ATOM 862 C CA . LEU A 1 109 ? 2.699 -28.438 -53.098 1.00 59.81 106 LEU A CA 1
ATOM 863 C C . LEU A 1 109 ? 3.259 -29.475 -52.130 1.00 58.19 106 LEU A C 1
ATOM 864 O O . LEU A 1 109 ? 3.975 -29.114 -51.190 1.00 73.93 106 LEU A O 1
ATOM 869 N N . THR A 1 110 ? 2.968 -30.761 -52.345 1.00 42.51 107 THR A N 1
ATOM 870 C CA . THR A 1 110 ? 3.611 -31.801 -51.546 1.00 58.58 107 THR A CA 1
ATOM 871 C C . THR A 1 110 ? 5.056 -32.039 -51.967 1.00 73.28 107 THR A C 1
ATOM 872 O O . THR A 1 110 ? 5.887 -32.408 -51.128 1.00 83.06 107 THR A O 1
ATOM 876 N N . SER A 1 111 ? 5.378 -31.843 -53.250 1.00 75.69 108 SER A N 1
ATOM 877 C CA . SER A 1 111 ? 6.768 -31.976 -53.677 1.00 80.77 108 SER A CA 1
ATOM 878 C C . SER A 1 111 ? 7.631 -30.861 -53.103 1.00 74.56 108 SER A C 1
ATOM 879 O O . SER A 1 111 ? 8.795 -31.091 -52.754 1.00 73.18 108 SER A O 1
ATOM 882 N N . ILE A 1 112 ? 7.074 -29.653 -52.992 1.00 67.49 109 ILE A N 1
ATOM 883 C CA . ILE A 1 112 ? 7.774 -28.566 -52.315 1.00 69.26 109 ILE A CA 1
ATOM 884 C C . ILE A 1 112 ? 7.839 -28.834 -50.817 1.00 77.68 109 ILE A C 1
ATOM 885 O O . ILE A 1 112 ? 8.860 -28.577 -50.167 1.00 75.03 109 ILE A O 1
ATOM 890 N N . GLN A 1 113 ? 6.748 -29.353 -50.249 1.00 73.82 110 GLN A N 1
ATOM 891 C CA . GLN A 1 113 ? 6.732 -29.759 -48.847 1.00 64.26 110 GLN A CA 1
ATOM 892 C C . GLN A 1 113 ? 7.871 -30.724 -48.534 1.00 68.12 110 GLN A C 1
ATOM 893 O O . GLN A 1 113 ? 8.594 -30.552 -47.546 1.00 77.59 110 GLN A O 1
ATOM 899 N N . SER A 1 114 ? 8.045 -31.751 -49.372 1.00 79.90 111 SER A N 1
ATOM 900 C CA . SER A 1 114 ? 9.093 -32.738 -49.135 1.00 72.39 111 SER A CA 1
ATOM 901 C C . SER A 1 114 ? 10.495 -32.147 -49.227 1.00 75.91 111 SER A C 1
ATOM 902 O O . SER A 1 114 ? 11.439 -32.752 -48.712 1.00 72.42 111 SER A O 1
ATOM 905 N N . LEU A 1 115 ? 10.659 -30.979 -49.856 1.00 75.57 112 LEU A N 1
ATOM 906 C CA . LEU A 1 115 ? 11.965 -30.325 -49.860 1.00 84.85 112 LEU A CA 1
ATOM 907 C C . LEU A 1 115 ? 12.406 -29.919 -48.462 1.00 75.40 112 LEU A C 1
ATOM 908 O O . LEU A 1 115 ? 13.606 -29.738 -48.226 1.00 71.00 112 LEU A O 1
ATOM 913 N N . PHE A 1 116 ? 11.460 -29.769 -47.535 1.00 77.07 113 PHE A N 1
ATOM 914 C CA . PHE A 1 116 ? 11.798 -29.366 -46.175 1.00 78.93 113 PHE A CA 1
ATOM 915 C C . PHE A 1 116 ? 12.577 -30.458 -45.452 1.00 81.86 113 PHE A C 1
ATOM 916 O O . PHE A 1 116 ? 13.598 -30.182 -44.812 1.00 81.33 113 PHE A O 1
ATOM 924 N N . ASN A 1 117 ? 12.110 -31.707 -45.536 1.00 70.21 114 ASN A N 1
ATOM 925 C CA . ASN A 1 117 ? 12.787 -32.787 -44.825 1.00 83.28 114 ASN A CA 1
ATOM 926 C C . ASN A 1 117 ? 14.132 -33.126 -45.458 1.00 98.64 114 ASN A C 1
ATOM 927 O O . ASN A 1 117 ? 15.118 -33.342 -44.744 1.00 107.79 114 ASN A O 1
ATOM 932 N N . ASP A 1 118 ? 14.201 -33.179 -46.786 1.00 98.18 115 ASP A N 1
ATOM 933 C CA . ASP A 1 118 ? 15.463 -33.430 -47.482 1.00 101.98 115 ASP A CA 1
ATOM 934 C C . ASP A 1 118 ? 15.618 -32.457 -48.643 1.00 88.77 115 ASP A C 1
ATOM 935 O O . ASP A 1 118 ? 15.007 -32.651 -49.709 1.00 89.57 115 ASP A O 1
ATOM 940 N N . PRO A 1 119 ? 16.408 -31.400 -48.476 1.00 81.45 116 PRO A N 1
ATOM 941 C CA . PRO A 1 119 ? 16.692 -30.510 -49.602 1.00 80.57 116 PRO A CA 1
ATOM 942 C C . PRO A 1 119 ? 17.482 -31.232 -50.677 1.00 88.77 116 PRO A C 1
ATOM 943 O O . PRO A 1 119 ? 18.245 -32.161 -50.401 1.00 95.08 116 PRO A O 1
ATOM 947 N N . ASN A 1 120 ? 17.287 -30.804 -51.915 1.00 95.74 117 ASN A N 1
ATOM 948 C CA . ASN A 1 120 ? 18.114 -31.325 -52.987 1.00 92.68 117 ASN A CA 1
ATOM 949 C C . ASN A 1 120 ? 19.475 -30.652 -52.896 1.00 79.44 117 ASN A C 1
ATOM 950 O O . ASN A 1 120 ? 19.558 -29.429 -53.057 1.00 68.24 117 ASN A O 1
ATOM 955 N N . PRO A 1 121 ? 20.559 -31.395 -52.652 1.00 77.56 118 PRO A N 1
ATOM 956 C CA . PRO A 1 121 ? 21.878 -30.750 -52.564 1.00 78.40 118 PRO A CA 1
ATOM 957 C C . PRO A 1 121 ? 22.442 -30.334 -53.908 1.00 96.86 118 PRO A C 1
ATOM 958 O O . PRO A 1 121 ? 23.441 -29.603 -53.939 1.00 91.76 118 PRO A O 1
ATOM 962 N N . ALA A 1 122 ? 21.830 -30.763 -55.014 1.00 97.68 119 ALA A N 1
ATOM 963 C CA . ALA A 1 122 ? 22.409 -30.506 -56.328 1.00 87.47 119 ALA A CA 1
ATOM 964 C C . ALA A 1 122 ? 22.342 -29.031 -56.703 1.00 92.82 119 ALA A C 1
ATOM 965 O O . ALA A 1 122 ? 23.272 -28.508 -57.328 1.00 97.90 119 ALA A O 1
ATOM 967 N N . SER A 1 123 ? 21.249 -28.342 -56.354 1.00 91.85 120 SER A N 1
ATOM 968 C CA . SER A 1 123 ? 21.074 -26.949 -56.762 1.00 94.38 120 SER A CA 1
ATOM 969 C C . SER A 1 123 ? 21.135 -26.008 -55.569 1.00 92.49 120 SER A C 1
ATOM 970 O O . SER A 1 123 ? 20.123 -25.790 -54.887 1.00 91.28 120 SER A O 1
ATOM 973 N N . PRO A 1 124 ? 22.276 -25.420 -55.277 1.00 85.59 121 PRO A N 1
ATOM 974 C CA . PRO A 1 124 ? 22.314 -24.464 -54.170 1.00 72.81 121 PRO A CA 1
ATOM 975 C C . PRO A 1 124 ? 21.864 -23.086 -54.625 1.00 62.63 121 PRO A C 1
ATOM 976 O O . PRO A 1 124 ? 22.680 -22.271 -55.053 1.00 74.94 121 PRO A O 1
ATOM 980 N N . ALA A 1 125 ? 20.560 -22.827 -54.558 1.00 55.68 122 ALA A N 1
ATOM 981 C CA . ALA A 1 125 ? 20.068 -21.472 -54.767 1.00 54.77 122 ALA A CA 1
ATOM 982 C C . ALA A 1 125 ? 20.586 -20.554 -53.673 1.00 68.48 122 ALA A C 1
ATOM 983 O O . ALA A 1 125 ? 20.998 -19.417 -53.939 1.00 75.02 122 ALA A O 1
ATOM 985 N N . ASN A 1 126 ? 20.588 -21.050 -52.440 1.00 73.37 123 ASN A N 1
ATOM 986 C CA . ASN A 1 126 ? 21.087 -20.359 -51.255 1.00 56.00 123 ASN A CA 1
ATOM 987 C C . ASN A 1 126 ? 22.388 -21.047 -50.853 1.00 59.07 123 ASN A C 1
ATOM 988 O O . ASN A 1 126 ? 22.365 -22.096 -50.201 1.00 66.88 123 ASN A O 1
ATOM 993 N N . VAL A 1 127 ? 23.517 -20.466 -51.273 1.00 56.73 124 VAL A N 1
ATOM 994 C CA . VAL A 1 127 ? 24.817 -21.096 -51.046 1.00 67.58 124 VAL A CA 1
ATOM 995 C C . VAL A 1 127 ? 25.069 -21.273 -49.552 1.00 81.62 124 VAL A C 1
ATOM 996 O O . VAL A 1 127 ? 25.654 -22.274 -49.120 1.00 75.08 124 VAL A O 1
ATOM 1000 N N . GLU A 1 128 ? 24.637 -20.303 -48.740 1.00 76.95 125 GLU A N 1
ATOM 1001 C CA . GLU A 1 128 ? 24.805 -20.410 -47.294 1.00 80.88 125 GLU A CA 1
ATOM 1002 C C . GLU A 1 128 ? 23.980 -21.559 -46.724 1.00 76.17 125 GLU A C 1
ATOM 1003 O O . GLU A 1 128 ? 24.492 -22.386 -45.960 1.00 89.58 125 GLU A O 1
ATOM 1009 N N . ALA A 1 129 ? 22.689 -21.613 -47.067 1.00 63.03 126 ALA A N 1
ATOM 1010 C CA . ALA A 1 129 ? 21.829 -22.701 -46.606 1.00 55.85 126 ALA A CA 1
ATOM 1011 C C . ALA A 1 129 ? 22.383 -24.065 -47.000 1.00 69.67 126 ALA A C 1
ATOM 1012 O O . ALA A 1 129 ? 22.288 -25.027 -46.229 1.00 65.34 126 ALA A O 1
ATOM 1014 N N . ALA A 1 130 ? 22.962 -24.172 -48.200 1.00 78.86 127 ALA A N 1
ATOM 1015 C CA . ALA A 1 130 ? 23.486 -25.456 -48.654 1.00 78.67 127 ALA A CA 1
ATOM 1016 C C . ALA A 1 130 ? 24.733 -25.848 -47.874 1.00 76.84 127 ALA A C 1
ATOM 1017 O O . ALA A 1 130 ? 24.881 -27.009 -47.475 1.00 81.09 127 ALA A O 1
ATOM 1019 N N . THR A 1 131 ? 25.641 -24.896 -47.641 1.00 76.55 128 THR A N 1
ATOM 1020 C CA . THR A 1 131 ? 26.861 -25.219 -46.910 1.00 93.05 128 THR A CA 1
ATOM 1021 C C . THR A 1 131 ? 26.594 -25.411 -45.423 1.00 84.82 128 THR A C 1
ATOM 1022 O O . THR A 1 131 ? 27.331 -26.144 -44.754 1.00 82.99 128 THR A O 1
ATOM 1026 N N . LEU A 1 132 ? 25.556 -24.766 -44.890 1.00 87.54 129 LEU A N 1
ATOM 1027 C CA . LEU A 1 132 ? 25.129 -25.053 -43.525 1.00 70.73 129 LEU A CA 1
ATOM 1028 C C . LEU A 1 132 ? 24.529 -26.450 -43.420 1.00 73.05 129 LEU A C 1
ATOM 1029 O O . LEU A 1 132 ? 24.867 -27.215 -42.511 1.00 80.42 129 LEU A O 1
ATOM 1034 N N . PHE A 1 133 ? 23.631 -26.804 -44.345 1.00 78.15 130 PHE A N 1
ATOM 1035 C CA . PHE A 1 133 ? 22.978 -28.104 -44.266 1.00 80.02 130 PHE A CA 1
ATOM 1036 C C . PHE A 1 133 ? 23.942 -29.268 -44.482 1.00 80.35 130 PHE A C 1
ATOM 1037 O O . PHE A 1 133 ? 23.669 -30.373 -44.002 1.00 78.57 130 PHE A O 1
ATOM 1045 N N . GLN A 1 134 ? 25.069 -29.054 -45.161 1.00 85.33 131 GLN A N 1
ATOM 1046 C CA . GLN A 1 134 ? 25.966 -30.175 -45.424 1.00 91.39 131 GLN A CA 1
ATOM 1047 C C . GLN A 1 134 ? 26.975 -30.404 -44.301 1.00 100.00 131 GLN A C 1
ATOM 1048 O O . GLN A 1 134 ? 27.273 -31.559 -43.978 1.00 107.78 131 GLN A O 1
ATOM 1054 N N . ASP A 1 135 ? 27.524 -29.343 -43.707 1.00 95.42 132 ASP A N 1
ATOM 1055 C CA . ASP A 1 135 ? 28.568 -29.488 -42.700 1.00 104.98 132 ASP A CA 1
ATOM 1056 C C . ASP A 1 135 ? 28.128 -29.094 -41.297 1.00 102.50 132 ASP A C 1
ATOM 1057 O O . ASP A 1 135 ? 28.314 -29.869 -40.353 1.00 110.15 132 ASP A O 1
ATOM 1062 N N . HIS A 1 136 ? 27.549 -27.909 -41.125 1.00 99.05 133 HIS A N 1
ATOM 1063 C CA . HIS A 1 136 ? 27.200 -27.376 -39.806 1.00 78.36 133 HIS A CA 1
ATOM 1064 C C . HIS A 1 136 ? 25.683 -27.445 -39.633 1.00 75.52 133 HIS A C 1
ATOM 1065 O O . HIS A 1 136 ? 24.973 -26.447 -39.764 1.00 70.45 133 HIS A O 1
ATOM 1072 N N . LYS A 1 137 ? 25.190 -28.647 -39.319 1.00 69.72 134 LYS A N 1
ATOM 1073 C CA . LYS A 1 137 ? 23.751 -28.882 -39.264 1.00 77.89 134 LYS A CA 1
ATOM 1074 C C . LYS A 1 137 ? 23.094 -28.225 -38.053 1.00 81.21 134 LYS A C 1
ATOM 1075 O O . LYS A 1 137 ? 21.947 -27.775 -38.148 1.00 82.82 134 LYS A O 1
ATOM 1081 N N . SER A 1 138 ? 23.796 -28.146 -36.921 1.00 91.05 135 SER A N 1
ATOM 1082 C CA . SER A 1 138 ? 23.206 -27.529 -35.735 1.00 80.92 135 SER A CA 1
ATOM 1083 C C . SER A 1 138 ? 22.956 -26.040 -35.948 1.00 78.08 135 SER A C 1
ATOM 1084 O O . SER A 1 138 ? 21.932 -25.507 -35.507 1.00 76.04 135 SER A O 1
ATOM 1087 N N . GLN A 1 139 ? 23.877 -25.356 -36.630 1.00 85.46 136 GLN A N 1
ATOM 1088 C CA . GLN A 1 139 ? 23.673 -23.945 -36.938 1.00 85.11 136 GLN A CA 1
ATOM 1089 C C . GLN A 1 139 ? 22.629 -23.766 -38.032 1.00 78.87 136 GLN A C 1
ATOM 1090 O O . GLN A 1 139 ? 21.958 -22.729 -38.087 1.00 81.90 136 GLN A O 1
ATOM 1096 N N . TYR A 1 140 ? 22.484 -24.767 -38.902 1.00 74.28 137 TYR A N 1
ATOM 1097 C CA . TYR A 1 140 ? 21.439 -24.752 -39.920 1.00 64.40 137 TYR A CA 1
ATOM 1098 C C . TYR A 1 140 ? 20.054 -24.667 -39.287 1.00 58.51 137 TYR A C 1
ATOM 1099 O O . TYR A 1 140 ? 19.262 -23.775 -39.614 1.00 57.61 137 TYR A O 1
ATOM 1108 N N . VAL A 1 141 ? 19.747 -25.590 -38.370 1.00 68.45 138 VAL A N 1
ATOM 1109 C CA . VAL A 1 141 ? 18.431 -25.607 -37.733 1.00 65.30 138 VAL A CA 1
ATOM 1110 C C . VAL A 1 141 ? 18.191 -24.316 -36.954 1.00 71.46 138 VAL A C 1
ATOM 1111 O O . VAL A 1 141 ? 17.069 -23.798 -36.919 1.00 75.06 138 VAL A O 1
ATOM 1115 N N . LYS A 1 142 ? 19.236 -23.780 -36.312 1.00 76.21 139 LYS A N 1
ATOM 1116 C CA . LYS A 1 142 ? 19.116 -22.498 -35.620 1.00 79.24 139 LYS A CA 1
ATOM 1117 C C . LYS A 1 142 ? 18.630 -21.399 -36.559 1.00 75.28 139 LYS A C 1
ATOM 1118 O O . LYS A 1 142 ? 17.801 -20.565 -36.177 1.00 81.14 139 LYS A O 1
ATOM 1124 N N . ARG A 1 143 ? 19.126 -21.391 -37.798 1.00 77.46 140 ARG A N 1
ATOM 1125 C CA . ARG A 1 143 ? 18.778 -20.342 -38.750 1.00 71.20 140 ARG A CA 1
ATOM 1126 C C . ARG A 1 143 ? 17.440 -20.602 -39.428 1.00 64.75 140 ARG A C 1
ATOM 1127 O O . ARG A 1 143 ? 16.706 -19.653 -39.725 1.00 63.20 140 ARG A O 1
ATOM 1135 N N . VAL A 1 144 ? 17.106 -21.869 -39.677 1.00 63.09 141 VAL A N 1
ATOM 1136 C CA . VAL A 1 144 ? 15.817 -22.190 -40.282 1.00 54.84 141 VAL A CA 1
ATOM 1137 C C . VAL A 1 144 ? 14.677 -21.771 -39.361 1.00 69.77 141 VAL A C 1
ATOM 1138 O O . VAL A 1 144 ? 13.659 -21.230 -39.813 1.00 60.32 141 VAL A O 1
ATOM 1142 N N . LYS A 1 145 ? 14.835 -21.993 -38.053 1.00 81.36 142 LYS A N 1
ATOM 1143 C CA . LYS A 1 145 ? 13.764 -21.695 -37.106 1.00 82.15 142 LYS A CA 1
ATOM 1144 C C . LYS A 1 145 ? 13.475 -20.202 -37.005 1.00 69.40 142 LYS A C 1
ATOM 1145 O O . LYS A 1 145 ? 12.378 -19.825 -36.579 1.00 72.32 142 LYS A O 1
ATOM 1151 N N . GLU A 1 146 ? 14.429 -19.347 -37.382 1.00 57.94 143 GLU A N 1
ATOM 1152 C CA . GLU A 1 146 ? 14.171 -17.914 -37.353 1.00 64.49 143 GLU A CA 1
ATOM 1153 C C . GLU A 1 146 ? 13.218 -17.487 -38.459 1.00 73.56 143 GLU A C 1
ATOM 1154 O O . GLU A 1 146 ? 12.536 -16.467 -38.312 1.00 71.74 143 GLU A O 1
ATOM 1160 N N . THR A 1 147 ? 13.147 -18.249 -39.552 1.00 78.39 144 THR A N 1
ATOM 1161 C CA . THR A 1 147 ? 12.141 -17.996 -40.575 1.00 74.07 144 THR A CA 1
ATOM 1162 C C . THR A 1 147 ? 10.807 -18.637 -40.217 1.00 69.04 144 THR A C 1
ATOM 1163 O O . THR A 1 147 ? 9.753 -18.120 -40.606 1.00 77.90 144 THR A O 1
ATOM 1167 N N . VAL A 1 148 ? 10.837 -19.764 -39.499 1.00 71.06 145 VAL A N 1
ATOM 1168 C CA . VAL A 1 148 ? 9.607 -20.360 -38.983 1.00 66.43 145 VAL A CA 1
ATOM 1169 C C . VAL A 1 148 ? 8.872 -19.373 -38.085 1.00 74.86 145 VAL A C 1
ATOM 1170 O O . VAL A 1 148 ? 7.638 -19.289 -38.106 1.00 77.71 145 VAL A O 1
ATOM 1174 N N . GLU A 1 149 ? 9.618 -18.619 -37.275 1.00 75.04 146 GLU A N 1
ATOM 1175 C CA . GLU A 1 149 ? 8.999 -17.630 -36.399 1.00 73.79 146 GLU A CA 1
ATOM 1176 C C . GLU A 1 149 ? 8.401 -16.472 -37.190 1.00 75.16 146 GLU A C 1
ATOM 1177 O O . GLU A 1 149 ? 7.302 -16.002 -36.875 1.00 71.45 146 GLU A O 1
ATOM 1183 N N . LYS A 1 150 ? 9.108 -16.000 -38.221 1.00 76.88 147 LYS A N 1
ATOM 1184 C CA . LYS A 1 150 ? 8.602 -14.887 -39.020 1.00 59.35 147 LYS A CA 1
ATOM 1185 C C . LYS A 1 150 ? 7.317 -15.260 -39.751 1.00 65.85 147 LYS A C 1
ATOM 1186 O O . LYS A 1 150 ? 6.414 -14.428 -39.893 1.00 63.21 147 LYS A O 1
ATOM 1192 N N . SER A 1 151 ? 7.221 -16.508 -40.222 1.00 48.07 148 SER A N 1
ATOM 1193 C CA . SER A 1 151 ? 6.066 -16.944 -41.006 1.00 66.71 148 SER A CA 1
ATOM 1194 C C . SER A 1 151 ? 4.754 -16.745 -40.254 1.00 67.83 148 SER A C 1
ATOM 1195 O O . SER A 1 151 ? 3.702 -16.562 -40.876 1.00 98.74 148 SER A O 1
ATOM 1198 N N . TRP A 1 152 ? 4.798 -16.785 -38.923 1.00 81.28 149 TRP A N 1
ATOM 1199 C CA . TRP A 1 152 ? 3.596 -16.669 -38.106 1.00 81.74 149 TRP A CA 1
ATOM 1200 C C . TRP A 1 152 ? 2.986 -15.272 -38.147 1.00 85.35 149 TRP A C 1
ATOM 1201 O O . TRP A 1 152 ? 1.793 -15.126 -37.857 1.00 81.83 149 TRP A O 1
ATOM 1212 N N . GLU A 1 153 ? 3.778 -14.247 -38.480 1.00 78.32 150 GLU A N 1
ATOM 1213 C CA . GLU A 1 153 ? 3.294 -12.870 -38.416 1.00 75.77 150 GLU A CA 1
ATOM 1214 C C . GLU A 1 153 ? 2.083 -12.651 -39.315 1.00 85.90 150 GLU A C 1
ATOM 1215 O O . GLU A 1 153 ? 1.158 -11.915 -38.951 1.00 81.90 150 GLU A O 1
ATOM 1221 N N . ASP A 1 154 ? 2.070 -13.275 -40.491 1.00 90.61 151 ASP A N 1
ATOM 1222 C CA . ASP A 1 154 ? 1.001 -13.037 -41.452 1.00 89.59 151 ASP A CA 1
ATOM 1223 C C . ASP A 1 154 ? -0.311 -13.613 -40.934 1.00 87.44 151 ASP A C 1
ATOM 1224 O O . ASP A 1 154 ? -0.353 -14.738 -40.426 1.00 86.92 151 ASP A O 1
ATOM 1229 N N . ASP A 1 155 ? -1.386 -12.834 -41.064 1.00 100.44 152 ASP A N 1
ATOM 1230 C CA . ASP A 1 155 ? -2.702 -13.199 -40.550 1.00 102.45 152 ASP A CA 1
ATOM 1231 C C . ASP A 1 155 ? -3.475 -14.121 -41.481 1.00 92.05 152 ASP A C 1
ATOM 1232 O O . ASP A 1 155 ? -4.656 -14.381 -41.223 1.00 87.26 152 ASP A O 1
ATOM 1245 N N . GLU A 1 157 ? -4.708 -13.599 -44.340 1.00 87.51 154 GLU A N 1
ATOM 1246 C CA . GLU A 1 157 ? -5.815 -12.962 -45.044 1.00 100.90 154 GLU A CA 1
ATOM 1247 C C . GLU A 1 157 ? -6.005 -13.573 -46.427 1.00 120.85 154 GLU A C 1
ATOM 1248 O O . GLU A 1 157 ? -7.113 -13.541 -46.975 1.00 122.47 154 GLU A O 1
ATOM 1254 N N . ASP A 1 158 ? -4.941 -14.141 -46.998 1.00 126.50 155 ASP A N 1
ATOM 1255 C CA . ASP A 1 158 ? -5.006 -14.756 -48.315 1.00 101.44 155 ASP A CA 1
ATOM 1256 C C . ASP A 1 158 ? -5.867 -16.015 -48.339 1.00 106.38 155 ASP A C 1
ATOM 1257 O O . ASP A 1 158 ? -6.055 -16.591 -49.416 1.00 107.39 155 ASP A O 1
ATOM 1270 N N . ALA A 1 160 ? -9.074 -16.338 -46.787 1.00 117.17 157 ALA A N 1
ATOM 1271 C CA . ALA A 1 160 ? -10.469 -16.097 -46.458 1.00 134.13 157 ALA A CA 1
ATOM 1272 C C . ALA A 1 160 ? -11.358 -16.352 -47.674 1.00 161.73 157 ALA A C 1
ATOM 1273 O O . ALA A 1 160 ? -10.889 -16.688 -48.766 1.00 163.78 157 ALA A O 1
ATOM 1275 N N . ASP A 1 161 ? -12.663 -16.192 -47.481 1.00 168.71 158 ASP A N 1
ATOM 1276 C CA . ASP A 1 161 ? -13.626 -16.360 -48.563 1.00 168.29 158 ASP A CA 1
ATOM 1277 C C . ASP A 1 161 ? -14.281 -15.031 -48.923 1.00 168.69 158 ASP A C 1
ATOM 1278 O O . ASP A 1 161 ? -13.642 -14.148 -49.494 1.00 166.11 158 ASP A O 1
ATOM 1283 N N . SER B 1 2 ? -47.823 -46.150 23.113 1.00 193.25 -1 SER B N 1
ATOM 1284 C CA . SER B 1 2 ? -47.530 -45.572 24.417 1.00 206.31 -1 SER B CA 1
ATOM 1285 C C . SER B 1 2 ? -47.200 -44.088 24.301 1.00 209.44 -1 SER B C 1
ATOM 1286 O O . SER B 1 2 ? -46.476 -43.664 23.401 1.00 212.26 -1 SER B O 1
ATOM 1289 N N . HIS B 1 3 ? -47.756 -43.309 25.227 1.00 203.63 0 HIS B N 1
ATOM 1290 C CA . HIS B 1 3 ? -47.505 -41.882 25.323 1.00 209.77 0 HIS B CA 1
ATOM 1291 C C . HIS B 1 3 ? -46.670 -41.510 26.544 1.00 217.49 0 HIS B C 1
ATOM 1292 O O . HIS B 1 3 ? -46.138 -40.395 26.593 1.00 220.67 0 HIS B O 1
ATOM 1307 N N . SER B 1 5 ? -43.768 -40.894 29.379 1.00 196.41 2 SER B N 1
ATOM 1308 C CA . SER B 1 5 ? -42.455 -40.277 29.259 1.00 199.93 2 SER B CA 1
ATOM 1309 C C . SER B 1 5 ? -41.422 -41.022 30.102 1.00 193.38 2 SER B C 1
ATOM 1310 O O . SER B 1 5 ? -41.748 -41.705 31.076 1.00 183.40 2 SER B O 1
ATOM 1313 N N . THR B 1 6 ? -40.150 -40.874 29.703 1.00 200.85 3 THR B N 1
ATOM 1314 C CA . THR B 1 6 ? -38.981 -41.550 30.262 1.00 202.41 3 THR B CA 1
ATOM 1315 C C . THR B 1 6 ? -37.750 -40.862 29.659 1.00 197.69 3 THR B C 1
ATOM 1316 O O . THR B 1 6 ? -37.774 -40.524 28.472 1.00 205.06 3 THR B O 1
ATOM 1320 N N . PRO B 1 7 ? -36.668 -40.619 30.433 1.00 193.22 4 PRO B N 1
ATOM 1321 C CA . PRO B 1 7 ? -35.551 -39.775 29.937 1.00 187.53 4 PRO B CA 1
ATOM 1322 C C . PRO B 1 7 ? -34.985 -40.147 28.576 1.00 181.80 4 PRO B C 1
ATOM 1323 O O . PRO B 1 7 ? -34.708 -39.248 27.773 1.00 196.62 4 PRO B O 1
ATOM 1327 N N . ALA B 1 8 ? -34.775 -41.436 28.297 1.00 184.17 5 ALA B N 1
ATOM 1328 C CA . ALA B 1 8 ? -34.260 -41.819 26.987 1.00 158.97 5 ALA B CA 1
ATOM 1329 C C . ALA B 1 8 ? -35.233 -41.412 25.892 1.00 151.17 5 ALA B C 1
ATOM 1330 O O . ALA B 1 8 ? -34.859 -40.736 24.926 1.00 150.00 5 ALA B O 1
ATOM 1332 N N . ARG B 1 9 ? -36.491 -41.829 26.030 1.00 154.59 6 ARG B N 1
ATOM 1333 C CA . ARG B 1 9 ? -37.534 -41.452 25.085 1.00 156.42 6 ARG B CA 1
ATOM 1334 C C . ARG B 1 9 ? -37.636 -39.941 24.929 1.00 177.60 6 ARG B C 1
ATOM 1335 O O . ARG B 1 9 ? -37.941 -39.445 23.838 1.00 180.71 6 ARG B O 1
ATOM 1343 N N . ARG B 1 10 ? -37.426 -39.195 26.020 1.00 189.07 7 ARG B N 1
ATOM 1344 C CA . ARG B 1 10 ? -37.482 -37.739 25.945 1.00 189.90 7 ARG B CA 1
ATOM 1345 C C . ARG B 1 10 ? -36.529 -37.218 24.873 1.00 192.65 7 ARG B C 1
ATOM 1346 O O . ARG B 1 10 ? -36.922 -36.438 24.001 1.00 200.18 7 ARG B O 1
ATOM 1354 N N . ARG B 1 11 ? -35.267 -37.652 24.919 1.00 170.36 8 ARG B N 1
ATOM 1355 C CA . ARG B 1 11 ? -34.322 -37.264 23.877 1.00 167.15 8 ARG B CA 1
ATOM 1356 C C . ARG B 1 11 ? -34.630 -37.965 22.562 1.00 173.06 8 ARG B C 1
ATOM 1357 O O . ARG B 1 11 ? -34.594 -37.339 21.496 1.00 178.19 8 ARG B O 1
ATOM 1365 N N . LEU B 1 12 ? -34.918 -39.270 22.617 1.00 166.76 9 LEU B N 1
ATOM 1366 C CA . LEU B 1 12 ? -35.153 -40.044 21.401 1.00 162.34 9 LEU B CA 1
ATOM 1367 C C . LEU B 1 12 ? -36.273 -39.439 20.565 1.00 174.45 9 LEU B C 1
ATOM 1368 O O . LEU B 1 12 ? -36.133 -39.278 19.347 1.00 179.88 9 LEU B O 1
ATOM 1381 N N . ARG B 1 14 ? -37.298 -36.352 20.687 1.00 191.58 11 ARG B N 1
ATOM 1382 C CA . ARG B 1 14 ? -36.784 -35.086 20.174 1.00 193.05 11 ARG B CA 1
ATOM 1383 C C . ARG B 1 14 ? -35.855 -35.321 18.990 1.00 195.20 11 ARG B C 1
ATOM 1384 O O . ARG B 1 14 ? -35.920 -34.602 17.986 1.00 199.10 11 ARG B O 1
ATOM 1392 N N . ASP B 1 15 ? -34.962 -36.310 19.109 1.00 186.51 12 ASP B N 1
ATOM 1393 C CA . ASP B 1 15 ? -34.120 -36.704 17.984 1.00 181.57 12 ASP B CA 1
ATOM 1394 C C . ASP B 1 15 ? -34.969 -37.050 16.769 1.00 183.20 12 ASP B C 1
ATOM 1395 O O . ASP B 1 15 ? -34.642 -36.667 15.639 1.00 189.94 12 ASP B O 1
ATOM 1400 N N . PHE B 1 16 ? -36.056 -37.794 16.988 1.00 183.81 13 PHE B N 1
ATOM 1401 C CA . PHE B 1 16 ? -36.977 -38.130 15.907 1.00 178.16 13 PHE B CA 1
ATOM 1402 C C . PHE B 1 16 ? -37.531 -36.879 15.245 1.00 191.80 13 PHE B C 1
ATOM 1403 O O . PHE B 1 16 ? -37.490 -36.744 14.019 1.00 200.25 13 PHE B O 1
ATOM 1411 N N . LYS B 1 17 ? -38.048 -35.949 16.053 1.00 225.54 14 LYS B N 1
ATOM 1412 C CA . LYS B 1 17 ? -38.612 -34.709 15.528 1.00 237.08 14 LYS B CA 1
ATOM 1413 C C . LYS B 1 17 ? -37.617 -33.983 14.633 1.00 232.44 14 LYS B C 1
ATOM 1414 O O . LYS B 1 17 ? -37.969 -33.511 13.546 1.00 241.76 14 LYS B O 1
ATOM 1420 N N . ARG B 1 18 ? -36.366 -33.871 15.087 1.00 219.26 15 ARG B N 1
ATOM 1421 C CA . ARG B 1 18 ? -35.328 -33.257 14.265 1.00 219.46 15 ARG B CA 1
ATOM 1422 C C . ARG B 1 18 ? -35.141 -34.014 12.958 1.00 219.21 15 ARG B C 1
ATOM 1423 O O . ARG B 1 18 ? -34.977 -33.403 11.896 1.00 212.48 15 ARG B O 1
ATOM 1439 N N . LYS B 1 20 ? -37.432 -36.069 11.688 1.00 204.77 17 LYS B N 1
ATOM 1440 C CA . LYS B 1 20 ? -38.715 -36.287 11.028 1.00 203.97 17 LYS B CA 1
ATOM 1441 C C . LYS B 1 20 ? -38.972 -35.265 9.932 1.00 218.16 17 LYS B C 1
ATOM 1442 O O . LYS B 1 20 ? -39.656 -35.570 8.950 1.00 216.10 17 LYS B O 1
ATOM 1448 N N . GLU B 1 21 ? -38.414 -34.063 10.072 1.00 226.59 18 GLU B N 1
ATOM 1449 C CA . GLU B 1 21 ? -38.592 -32.986 9.105 1.00 239.25 18 GLU B CA 1
ATOM 1450 C C . GLU B 1 21 ? -37.299 -32.316 8.662 1.00 230.50 18 GLU B C 1
ATOM 1451 O O . GLU B 1 21 ? -37.258 -31.798 7.542 1.00 242.50 18 GLU B O 1
ATOM 1457 N N . ASP B 1 22 ? -36.253 -32.306 9.487 1.00 209.80 19 ASP B N 1
ATOM 1458 C CA . ASP B 1 22 ? -34.978 -31.713 9.105 1.00 189.88 19 ASP B CA 1
ATOM 1459 C C . ASP B 1 22 ? -33.937 -32.812 8.939 1.00 182.19 19 ASP B C 1
ATOM 1460 O O . ASP B 1 22 ? -32.878 -32.790 9.578 1.00 173.57 19 ASP B O 1
ATOM 1465 N N . SER B 1 23 ? -34.250 -33.776 8.076 1.00 174.77 20 SER B N 1
ATOM 1466 C CA . SER B 1 23 ? -33.376 -34.920 7.860 1.00 165.04 20 SER B CA 1
ATOM 1467 C C . SER B 1 23 ? -32.132 -34.483 7.097 1.00 180.31 20 SER B C 1
ATOM 1468 O O . SER B 1 23 ? -32.248 -33.805 6.066 1.00 180.72 20 SER B O 1
ATOM 1471 N N . PRO B 1 24 ? -30.938 -34.805 7.583 1.00 172.30 21 PRO B N 1
ATOM 1472 C CA . PRO B 1 24 ? -29.730 -34.405 6.875 1.00 165.83 21 PRO B CA 1
ATOM 1473 C C . PRO B 1 24 ? -29.716 -34.989 5.480 1.00 155.41 21 PRO B C 1
ATOM 1474 O O . PRO B 1 24 ? -30.365 -36.021 5.210 1.00 158.11 21 PRO B O 1
ATOM 1478 N N . PRO B 1 25 ? -29.012 -34.355 4.545 1.00 148.98 22 PRO B N 1
ATOM 1479 C CA . PRO B 1 25 ? -28.875 -34.930 3.202 1.00 143.27 22 PRO B CA 1
ATOM 1480 C C . PRO B 1 25 ? -28.333 -36.355 3.247 1.00 137.42 22 PRO B C 1
ATOM 1481 O O . PRO B 1 25 ? -27.283 -36.624 3.836 1.00 135.59 22 PRO B O 1
ATOM 1485 N N . GLY B 1 26 ? -29.059 -37.270 2.612 1.00 138.74 23 GLY B N 1
ATOM 1486 C CA . GLY B 1 26 ? -28.650 -38.661 2.521 1.00 138.17 23 GLY B CA 1
ATOM 1487 C C . GLY B 1 26 ? -28.725 -39.437 3.819 1.00 141.87 23 GLY B C 1
ATOM 1488 O O . GLY B 1 26 ? -27.861 -40.284 4.081 1.00 138.94 23 GLY B O 1
ATOM 1489 N N . VAL B 1 27 ? -29.737 -39.172 4.644 1.00 157.49 24 VAL B N 1
ATOM 1490 C CA . VAL B 1 27 ? -29.938 -39.891 5.899 1.00 148.06 24 VAL B CA 1
ATOM 1491 C C . VAL B 1 27 ? -31.430 -40.140 6.069 1.00 140.34 24 VAL B C 1
ATOM 1492 O O . VAL B 1 27 ? -32.237 -39.213 5.947 1.00 145.46 24 VAL B O 1
ATOM 1496 N N . SER B 1 28 ? -31.799 -41.389 6.345 1.00 151.70 25 SER B N 1
ATOM 1497 C CA . SER B 1 28 ? -33.177 -41.722 6.673 1.00 156.87 25 SER B CA 1
ATOM 1498 C C . SER B 1 28 ? -33.198 -42.676 7.857 1.00 155.92 25 SER B C 1
ATOM 1499 O O . SER B 1 28 ? -32.328 -43.542 7.980 1.00 153.88 25 SER B O 1
ATOM 1502 N N . ALA B 1 29 ? -34.207 -42.518 8.714 1.00 157.99 26 ALA B N 1
ATOM 1503 C CA . ALA B 1 29 ? -34.343 -43.321 9.923 1.00 158.68 26 ALA B CA 1
ATOM 1504 C C . ALA B 1 29 ? -35.746 -43.176 10.501 1.00 170.52 26 ALA B C 1
ATOM 1505 O O . ALA B 1 29 ? -36.251 -42.055 10.637 1.00 149.42 26 ALA B O 1
ATOM 1507 N N . SER B 1 30 ? -36.379 -44.297 10.848 1.00 168.27 27 SER B N 1
ATOM 1508 C CA . SER B 1 30 ? -37.725 -44.268 11.407 1.00 160.02 27 SER B CA 1
ATOM 1509 C C . SER B 1 30 ? -37.848 -45.320 12.500 1.00 162.40 27 SER B C 1
ATOM 1510 O O . SER B 1 30 ? -37.657 -46.516 12.236 1.00 168.62 27 SER B O 1
ATOM 1513 N N . PRO B 1 31 ? -38.144 -44.912 13.735 1.00 162.86 28 PRO B N 1
ATOM 1514 C CA . PRO B 1 31 ? -38.346 -45.891 14.812 1.00 157.24 28 PRO B CA 1
ATOM 1515 C C . PRO B 1 31 ? -39.460 -46.869 14.470 1.00 154.55 28 PRO B C 1
ATOM 1516 O O . PRO B 1 31 ? -40.449 -46.509 13.828 1.00 150.81 28 PRO B O 1
ATOM 1520 N N . LEU B 1 32 ? -39.271 -48.117 14.890 1.00 152.61 29 LEU B N 1
ATOM 1521 C CA . LEU B 1 32 ? -40.259 -49.159 14.652 1.00 154.17 29 LEU B CA 1
ATOM 1522 C C . LEU B 1 32 ? -41.638 -48.691 15.110 1.00 175.47 29 LEU B C 1
ATOM 1523 O O . LEU B 1 32 ? -41.748 -48.008 16.136 1.00 199.12 29 LEU B O 1
ATOM 1528 N N . PRO B 1 33 ? -42.703 -49.016 14.367 1.00 163.48 30 PRO B N 1
ATOM 1529 C CA . PRO B 1 33 ? -44.032 -48.461 14.687 1.00 168.85 30 PRO B CA 1
ATOM 1530 C C . PRO B 1 33 ? -44.474 -48.672 16.127 1.00 190.82 30 PRO B C 1
ATOM 1531 O O . PRO B 1 33 ? -45.133 -47.792 16.696 1.00 189.63 30 PRO B O 1
ATOM 1535 N N . ASP B 1 34 ? -44.144 -49.811 16.732 1.00 191.98 31 ASP B N 1
ATOM 1536 C CA . ASP B 1 34 ? -44.469 -50.053 18.132 1.00 169.96 31 ASP B CA 1
ATOM 1537 C C . ASP B 1 34 ? -43.291 -49.796 19.067 1.00 179.19 31 ASP B C 1
ATOM 1538 O O . ASP B 1 34 ? -43.426 -49.053 20.043 1.00 209.04 31 ASP B O 1
ATOM 1543 N N . ASN B 1 35 ? -42.135 -50.398 18.791 1.00 160.15 32 ASN B N 1
ATOM 1544 C CA . ASN B 1 35 ? -40.961 -50.281 19.655 1.00 171.60 32 ASN B CA 1
ATOM 1545 C C . ASN B 1 35 ? -40.129 -49.082 19.212 1.00 176.34 32 ASN B C 1
ATOM 1546 O O . ASN B 1 35 ? -39.564 -49.084 18.116 1.00 181.93 32 ASN B O 1
ATOM 1551 N N . VAL B 1 36 ? -40.049 -48.063 20.064 1.00 189.90 33 VAL B N 1
ATOM 1552 C CA . VAL B 1 36 ? -39.407 -46.806 19.701 1.00 195.83 33 VAL B CA 1
ATOM 1553 C C . VAL B 1 36 ? -37.959 -46.813 20.185 1.00 187.28 33 VAL B C 1
ATOM 1554 O O . VAL B 1 36 ? -37.390 -45.761 20.499 1.00 183.94 33 VAL B O 1
ATOM 1566 N N . ILE B 1 38 ? -35.382 -49.643 18.981 1.00 174.80 35 ILE B N 1
ATOM 1567 C CA . ILE B 1 38 ? -34.621 -50.078 17.815 1.00 179.51 35 ILE B CA 1
ATOM 1568 C C . ILE B 1 38 ? -35.184 -49.369 16.592 1.00 165.39 35 ILE B C 1
ATOM 1569 O O . ILE B 1 38 ? -36.404 -49.255 16.423 1.00 159.71 35 ILE B O 1
ATOM 1574 N N . TRP B 1 39 ? -34.290 -48.856 15.749 1.00 157.60 36 TRP B N 1
ATOM 1575 C CA . TRP B 1 39 ? -34.661 -47.975 14.652 1.00 156.69 36 TRP B CA 1
ATOM 1576 C C . TRP B 1 39 ? -34.345 -48.603 13.304 1.00 152.46 36 TRP B C 1
ATOM 1577 O O . TRP B 1 39 ? -33.283 -49.203 13.118 1.00 139.27 36 TRP B O 1
ATOM 1588 N N . ASN B 1 40 ? -35.262 -48.422 12.357 1.00 156.49 37 ASN B N 1
ATOM 1589 C CA . ASN B 1 40 ? -35.018 -48.777 10.968 1.00 146.05 37 ASN B CA 1
ATOM 1590 C C . ASN B 1 40 ? -34.423 -47.566 10.266 1.00 124.53 37 ASN B C 1
ATOM 1591 O O . ASN B 1 40 ? -35.007 -46.479 10.295 1.00 129.04 37 ASN B O 1
ATOM 1596 N N . ALA B 1 41 ? -33.269 -47.750 9.633 1.00 128.87 38 ALA B N 1
ATOM 1597 C CA . ALA B 1 41 ? -32.566 -46.626 9.035 1.00 134.14 38 ALA B CA 1
ATOM 1598 C C . ALA B 1 41 ? -31.984 -47.011 7.685 1.00 133.71 38 ALA B C 1
ATOM 1599 O O . ALA B 1 41 ? -31.896 -48.189 7.330 1.00 129.17 38 ALA B O 1
ATOM 1609 N N . ILE B 1 43 ? -28.610 -45.185 5.217 1.00 129.97 40 ILE B N 1
ATOM 1610 C CA . ILE B 1 43 ? -27.656 -44.143 4.868 1.00 146.28 40 ILE B CA 1
ATOM 1611 C C . ILE B 1 43 ? -27.393 -44.223 3.369 1.00 146.94 40 ILE B C 1
ATOM 1612 O O . ILE B 1 43 ? -27.404 -45.313 2.780 1.00 136.86 40 ILE B O 1
ATOM 1617 N N . ILE B 1 44 ? -27.217 -43.063 2.741 1.00 158.09 41 ILE B N 1
ATOM 1618 C CA . ILE B 1 44 ? -26.863 -42.971 1.329 1.00 165.53 41 ILE B CA 1
ATOM 1619 C C . ILE B 1 44 ? -25.423 -42.488 1.240 1.00 162.15 41 ILE B C 1
ATOM 1620 O O . ILE B 1 44 ? -25.087 -41.415 1.757 1.00 170.43 41 ILE B O 1
ATOM 1625 N N . GLY B 1 45 ? -24.574 -43.284 0.596 1.00 146.00 42 GLY B N 1
ATOM 1626 C CA . GLY B 1 45 ? -23.171 -42.971 0.482 1.00 139.50 42 GLY B CA 1
ATOM 1627 C C . GLY B 1 45 ? -22.932 -41.665 -0.246 1.00 158.19 42 GLY B C 1
ATOM 1628 O O . GLY B 1 45 ? -23.440 -41.438 -1.348 1.00 158.12 42 GLY B O 1
ATOM 1629 N N . PRO B 1 46 ? -22.155 -40.774 0.367 1.00 166.86 43 PRO B N 1
ATOM 1630 C CA . PRO B 1 46 ? -21.909 -39.464 -0.242 1.00 166.89 43 PRO B CA 1
ATOM 1631 C C . PRO B 1 46 ? -21.120 -39.581 -1.537 1.00 150.40 43 PRO B C 1
ATOM 1632 O O . PRO B 1 46 ? -20.485 -40.596 -1.833 1.00 146.09 43 PRO B O 1
ATOM 1636 N N . ALA B 1 47 ? -21.172 -38.506 -2.315 1.00 149.20 44 ALA B N 1
ATOM 1637 C CA . ALA B 1 47 ? -20.500 -38.440 -3.601 1.00 147.57 44 ALA B CA 1
ATOM 1638 C C . ALA B 1 47 ? -18.995 -38.255 -3.423 1.00 150.23 44 ALA B C 1
ATOM 1639 O O . ALA B 1 47 ? -18.511 -37.812 -2.377 1.00 152.91 44 ALA B O 1
ATOM 1641 N N . ASP B 1 48 ? -18.258 -38.621 -4.475 1.00 149.18 45 ASP B N 1
ATOM 1642 C CA . ASP B 1 48 ? -16.796 -38.541 -4.513 1.00 159.53 45 ASP B CA 1
ATOM 1643 C C . ASP B 1 48 ? -16.153 -39.411 -3.438 1.00 163.49 45 ASP B C 1
ATOM 1644 O O . ASP B 1 48 ? -15.054 -39.121 -2.957 1.00 173.59 45 ASP B O 1
ATOM 1649 N N . THR B 1 49 ? -16.844 -40.476 -3.052 1.00 158.81 46 THR B N 1
ATOM 1650 C CA . THR B 1 49 ? -16.350 -41.524 -2.178 1.00 145.21 46 THR B CA 1
ATOM 1651 C C . THR B 1 49 ? -16.672 -42.865 -2.819 1.00 141.06 46 THR B C 1
ATOM 1652 O O . THR B 1 49 ? -17.628 -42.968 -3.595 1.00 145.31 46 THR B O 1
ATOM 1656 N N . PRO B 1 50 ? -15.893 -43.907 -2.524 1.00 133.72 47 PRO B N 1
ATOM 1657 C CA . PRO B 1 50 ? -16.155 -45.210 -3.159 1.00 118.81 47 PRO B CA 1
ATOM 1658 C C . PRO B 1 50 ? -17.531 -45.780 -2.854 1.00 116.09 47 PRO B C 1
ATOM 1659 O O . PRO B 1 50 ? -17.978 -46.688 -3.565 1.00 115.37 47 PRO B O 1
ATOM 1663 N N . TYR B 1 51 ? -18.219 -45.283 -1.830 1.00 116.22 48 TYR B N 1
ATOM 1664 C CA . TYR B 1 51 ? -19.554 -45.751 -1.486 1.00 117.28 48 TYR B CA 1
ATOM 1665 C C . TYR B 1 51 ? -20.651 -44.937 -2.163 1.00 119.69 48 TYR B C 1
ATOM 1666 O O . TYR B 1 51 ? -21.803 -44.981 -1.717 1.00 134.55 48 TYR B O 1
ATOM 1675 N N . GLU B 1 52 ? -20.311 -44.192 -3.213 1.00 123.57 49 GLU B N 1
ATOM 1676 C CA . GLU B 1 52 ? -21.239 -43.258 -3.838 1.00 128.75 49 GLU B CA 1
ATOM 1677 C C . GLU B 1 52 ? -22.514 -43.953 -4.306 1.00 120.68 49 GLU B C 1
ATOM 1678 O O . GLU B 1 52 ? -22.465 -45.019 -4.928 1.00 121.49 49 GLU B O 1
ATOM 1684 N N . ASP B 1 53 ? -23.659 -43.341 -3.993 1.00 116.98 50 ASP B N 1
ATOM 1685 C CA . ASP B 1 53 ? -24.979 -43.755 -4.467 1.00 115.26 50 ASP B CA 1
ATOM 1686 C C . ASP B 1 53 ? -25.388 -45.139 -3.968 1.00 120.87 50 ASP B C 1
ATOM 1687 O O . ASP B 1 53 ? -26.245 -45.790 -4.575 1.00 115.49 50 ASP B O 1
ATOM 1692 N N . GLY B 1 54 ? -24.799 -45.608 -2.869 1.00 129.20 51 GLY B N 1
ATOM 1693 C CA . GLY B 1 54 ? -25.263 -46.838 -2.250 1.00 119.22 51 GLY B CA 1
ATOM 1694 C C . GLY B 1 54 ? -26.470 -46.621 -1.351 1.00 124.34 51 GLY B C 1
ATOM 1695 O O . GLY B 1 54 ? -26.652 -45.563 -0.750 1.00 113.89 51 GLY B O 1
ATOM 1696 N N . THR B 1 55 ? -27.310 -47.651 -1.264 1.00 121.69 52 THR B N 1
ATOM 1697 C CA . THR B 1 55 ? -28.504 -47.639 -0.417 1.00 129.83 52 THR B CA 1
ATOM 1698 C C . THR B 1 55 ? -28.325 -48.686 0.677 1.00 128.12 52 THR B C 1
ATOM 1699 O O . THR B 1 55 ? -28.800 -49.817 0.575 1.00 124.02 52 THR B O 1
ATOM 1703 N N . PHE B 1 56 ? -27.644 -48.290 1.745 1.00 127.89 53 PHE B N 1
ATOM 1704 C CA . PHE B 1 56 ? -27.265 -49.201 2.818 1.00 124.14 53 PHE B CA 1
ATOM 1705 C C . PHE B 1 56 ? -28.277 -49.119 3.952 1.00 129.66 53 PHE B C 1
ATOM 1706 O O . PHE B 1 56 ? -28.512 -48.039 4.500 1.00 130.45 53 PHE B O 1
ATOM 1714 N N . ARG B 1 57 ? -28.842 -50.265 4.326 1.00 121.87 54 ARG B N 1
ATOM 1715 C CA . ARG B 1 57 ? -29.869 -50.314 5.355 1.00 119.42 54 ARG B CA 1
ATOM 1716 C C . ARG B 1 57 ? -29.235 -50.554 6.716 1.00 128.67 54 ARG B C 1
ATOM 1717 O O . ARG B 1 57 ? -28.322 -51.372 6.853 1.00 115.11 54 ARG B O 1
ATOM 1725 N N . LEU B 1 58 ? -29.728 -49.833 7.724 1.00 130.72 55 LEU B N 1
ATOM 1726 C CA . LEU B 1 58 ? -29.196 -49.914 9.075 1.00 116.44 55 LEU B CA 1
ATOM 1727 C C . LEU B 1 58 ? -30.284 -50.292 10.071 1.00 113.16 55 LEU B C 1
ATOM 1728 O O . LEU B 1 58 ? -31.474 -50.058 9.838 1.00 119.88 55 LEU B O 1
ATOM 1733 N N . LEU B 1 59 ? -29.852 -50.891 11.185 1.00 127.25 56 LEU B N 1
ATOM 1734 C CA . LEU B 1 59 ? -30.707 -51.171 12.340 1.00 123.37 56 LEU B CA 1
ATOM 1735 C C . LEU B 1 59 ? -29.832 -50.975 13.577 1.00 120.27 56 LEU B C 1
ATOM 1736 O O . LEU B 1 59 ? -29.020 -51.842 13.917 1.00 125.08 56 LEU B O 1
ATOM 1741 N N . LEU B 1 60 ? -29.998 -49.837 14.240 1.00 125.25 57 LEU B N 1
ATOM 1742 C CA . LEU B 1 60 ? -29.229 -49.483 15.425 1.00 143.22 57 LEU B CA 1
ATOM 1743 C C . LEU B 1 60 ? -30.111 -49.614 16.660 1.00 152.21 57 LEU B C 1
ATOM 1744 O O . LEU B 1 60 ? -31.218 -49.067 16.698 1.00 141.95 57 LEU B O 1
ATOM 1749 N N . GLU B 1 61 ? -29.630 -50.350 17.655 1.00 161.51 58 GLU B N 1
ATOM 1750 C CA . GLU B 1 61 ? -30.390 -50.609 18.869 1.00 154.94 58 GLU B CA 1
ATOM 1751 C C . GLU B 1 61 ? -29.962 -49.651 19.974 1.00 158.02 58 GLU B C 1
ATOM 1752 O O . GLU B 1 61 ? -28.768 -49.515 20.257 1.00 169.68 58 GLU B O 1
ATOM 1758 N N . PHE B 1 62 ? -30.941 -48.996 20.598 1.00 152.65 59 PHE B N 1
ATOM 1759 C CA . PHE B 1 62 ? -30.723 -48.018 21.652 1.00 152.76 59 PHE B CA 1
ATOM 1760 C C . PHE B 1 62 ? -30.900 -48.686 23.012 1.00 167.93 59 PHE B C 1
ATOM 1761 O O . PHE B 1 62 ? -31.232 -49.869 23.121 1.00 168.32 59 PHE B O 1
ATOM 1769 N N . ASP B 1 63 ? -30.671 -47.910 24.068 1.00 163.51 60 ASP B N 1
ATOM 1770 C CA . ASP B 1 63 ? -30.860 -48.376 25.433 1.00 162.83 60 ASP B CA 1
ATOM 1771 C C . ASP B 1 63 ? -31.584 -47.294 26.224 1.00 178.99 60 ASP B C 1
ATOM 1772 O O . ASP B 1 63 ? -31.604 -46.125 25.835 1.00 179.46 60 ASP B O 1
ATOM 1777 N N . GLU B 1 64 ? -32.199 -47.701 27.338 1.00 188.06 61 GLU B N 1
ATOM 1778 C CA . GLU B 1 64 ? -32.909 -46.757 28.198 1.00 181.52 61 GLU B CA 1
ATOM 1779 C C . GLU B 1 64 ? -31.993 -45.679 28.763 1.00 177.80 61 GLU B C 1
ATOM 1780 O O . GLU B 1 64 ? -32.486 -44.693 29.324 1.00 168.63 61 GLU B O 1
ATOM 1786 N N . GLU B 1 65 ? -30.678 -45.875 28.689 1.00 188.37 62 GLU B N 1
ATOM 1787 C CA . GLU B 1 65 ? -29.726 -44.910 29.219 1.00 191.45 62 GLU B CA 1
ATOM 1788 C C . GLU B 1 65 ? -29.318 -43.860 28.196 1.00 162.54 62 GLU B C 1
ATOM 1789 O O . GLU B 1 65 ? -28.731 -42.841 28.578 1.00 176.57 62 GLU B O 1
ATOM 1795 N N . TYR B 1 66 ? -29.594 -44.099 26.919 1.00 161.79 63 TYR B N 1
ATOM 1796 C CA . TYR B 1 66 ? -29.264 -43.143 25.873 1.00 178.24 63 TYR B CA 1
ATOM 1797 C C . TYR B 1 66 ? -29.889 -41.790 26.209 1.00 170.72 63 TYR B C 1
ATOM 1798 O O . TYR B 1 66 ? -31.036 -41.742 26.675 1.00 152.59 63 TYR B O 1
ATOM 1807 N N . PRO B 1 67 ? -29.186 -40.668 25.983 1.00 183.33 64 PRO B N 1
ATOM 1808 C CA . PRO B 1 67 ? -27.925 -40.458 25.251 1.00 192.94 64 PRO B CA 1
ATOM 1809 C C . PRO B 1 67 ? -26.632 -40.546 26.061 1.00 220.34 64 PRO B C 1
ATOM 1810 O O . PRO B 1 67 ? -25.574 -40.226 25.515 1.00 214.12 64 PRO B O 1
ATOM 1814 N N . ASN B 1 68 ? -26.653 -40.959 27.331 1.00 199.55 65 ASN B N 1
ATOM 1815 C CA . ASN B 1 68 ? -25.421 -40.950 28.111 1.00 196.66 65 ASN B CA 1
ATOM 1816 C C . ASN B 1 68 ? -24.397 -41.937 27.563 1.00 203.37 65 ASN B C 1
ATOM 1817 O O . ASN B 1 68 ? -23.188 -41.711 27.695 1.00 220.02 65 ASN B O 1
ATOM 1822 N N . LYS B 1 69 ? -24.856 -43.017 26.939 1.00 194.41 66 LYS B N 1
ATOM 1823 C CA . LYS B 1 69 ? -24.005 -43.999 26.292 1.00 193.12 66 LYS B CA 1
ATOM 1824 C C . LYS B 1 69 ? -24.467 -44.198 24.855 1.00 196.34 66 LYS B C 1
ATOM 1825 O O . LYS B 1 69 ? -25.672 -44.149 24.579 1.00 180.43 66 LYS B O 1
ATOM 1831 N N . PRO B 1 70 ? -23.545 -44.412 23.922 1.00 198.45 67 PRO B N 1
ATOM 1832 C CA . PRO B 1 70 ? -23.936 -44.596 22.524 1.00 189.50 67 PRO B CA 1
ATOM 1833 C C . PRO B 1 70 ? -24.743 -45.869 22.351 1.00 191.85 67 PRO B C 1
ATOM 1834 O O . PRO B 1 70 ? -24.667 -46.785 23.184 1.00 199.21 67 PRO B O 1
ATOM 1838 N N . PRO B 1 71 ? -25.529 -45.963 21.284 1.00 185.54 68 PRO B N 1
ATOM 1839 C CA . PRO B 1 71 ? -26.272 -47.191 21.001 1.00 184.91 68 PRO B CA 1
ATOM 1840 C C . PRO B 1 71 ? -25.456 -48.201 20.206 1.00 181.22 68 PRO B C 1
ATOM 1841 O O . PRO B 1 71 ? -24.441 -47.879 19.582 1.00 182.07 68 PRO B O 1
ATOM 1845 N N . HIS B 1 72 ? -25.926 -49.445 20.244 1.00 180.82 69 HIS B N 1
ATOM 1846 C CA . HIS B 1 72 ? -25.375 -50.483 19.387 1.00 172.58 69 HIS B CA 1
ATOM 1847 C C . HIS B 1 72 ? -25.981 -50.345 17.998 1.00 161.01 69 HIS B C 1
ATOM 1848 O O . HIS B 1 72 ? -27.204 -50.260 17.850 1.00 162.72 69 HIS B O 1
ATOM 1855 N N . VAL B 1 73 ? -25.125 -50.329 16.981 1.00 165.32 70 VAL B N 1
ATOM 1856 C CA . VAL B 1 73 ? -25.532 -50.079 15.603 1.00 157.35 70 VAL B CA 1
ATOM 1857 C C . VAL B 1 73 ? -25.055 -51.246 14.756 1.00 149.42 70 VAL B C 1
ATOM 1858 O O . VAL B 1 73 ? -23.869 -51.585 14.781 1.00 155.30 70 VAL B O 1
ATOM 1862 N N . LYS B 1 74 ? -25.970 -51.856 14.004 1.00 132.24 71 LYS B N 1
ATOM 1863 C CA . LYS B 1 74 ? -25.646 -53.034 13.209 1.00 129.41 71 LYS B CA 1
ATOM 1864 C C . LYS B 1 74 ? -26.177 -52.846 11.794 1.00 141.03 71 LYS B C 1
ATOM 1865 O O . LYS B 1 74 ? -27.371 -52.592 11.601 1.00 141.82 71 LYS B O 1
ATOM 1871 N N . PHE B 1 75 ? -25.284 -52.980 10.816 1.00 141.45 72 PHE B N 1
ATOM 1872 C CA . PHE B 1 75 ? -25.648 -52.935 9.406 1.00 120.11 72 PHE B CA 1
ATOM 1873 C C . PHE B 1 75 ? -26.370 -54.203 8.970 1.00 125.21 72 PHE B C 1
ATOM 1874 O O . PHE B 1 75 ? -26.036 -55.311 9.402 1.00 130.32 72 PHE B O 1
ATOM 1882 N N . LEU B 1 76 ? -27.368 -54.032 8.105 1.00 112.70 73 LEU B N 1
ATOM 1883 C CA . LEU B 1 76 ? -28.068 -55.158 7.502 1.00 127.21 73 LEU B CA 1
ATOM 1884 C C . LEU B 1 76 ? -27.619 -55.442 6.073 1.00 120.70 73 LEU B C 1
ATOM 1885 O O . LEU B 1 76 ? -27.518 -56.610 5.684 1.00 109.27 73 LEU B O 1
ATOM 1890 N N . SER B 1 77 ? -27.343 -54.410 5.277 1.00 131.86 74 SER B N 1
ATOM 1891 C CA . SER B 1 77 ? -26.753 -54.622 3.961 1.00 110.41 74 SER B CA 1
ATOM 1892 C C . SER B 1 77 ? -25.308 -55.089 4.092 1.00 116.72 74 SER B C 1
ATOM 1893 O O . SER B 1 77 ? -24.614 -54.763 5.058 1.00 129.65 74 SER B O 1
ATOM 1896 N N . GLU B 1 78 ? -24.853 -55.861 3.106 1.00 123.04 75 GLU B N 1
ATOM 1897 C CA . GLU B 1 78 ? -23.459 -56.288 3.093 1.00 112.28 75 GLU B CA 1
ATOM 1898 C C . GLU B 1 78 ? -22.542 -55.080 2.944 1.00 111.53 75 GLU B C 1
ATOM 1899 O O . GLU B 1 78 ? -22.743 -54.236 2.065 1.00 116.02 75 GLU B O 1
ATOM 1913 N N . PHE B 1 80 ? -18.360 -53.260 3.300 1.00 99.22 77 PHE B N 1
ATOM 1914 C CA . PHE B 1 80 ? -16.907 -53.427 3.225 1.00 99.83 77 PHE B CA 1
ATOM 1915 C C . PHE B 1 80 ? -16.297 -52.107 3.696 1.00 103.94 77 PHE B C 1
ATOM 1916 O O . PHE B 1 80 ? -16.074 -51.190 2.899 1.00 102.51 77 PHE B O 1
ATOM 1924 N N . HIS B 1 81 ? -16.034 -52.023 5.002 1.00 112.31 78 HIS B N 1
ATOM 1925 C CA . HIS B 1 81 ? -15.477 -50.840 5.634 1.00 106.44 78 HIS B CA 1
ATOM 1926 C C . HIS B 1 81 ? -14.562 -51.322 6.750 1.00 108.55 78 HIS B C 1
ATOM 1927 O O . HIS B 1 81 ? -14.884 -52.320 7.413 1.00 111.64 78 HIS B O 1
ATOM 1934 N N . PRO B 1 82 ? -13.425 -50.658 6.975 1.00 103.97 79 PRO B N 1
ATOM 1935 C CA . PRO B 1 82 ? -12.548 -51.074 8.082 1.00 116.60 79 PRO B CA 1
ATOM 1936 C C . PRO B 1 82 ? -13.214 -51.028 9.449 1.00 117.09 79 PRO B C 1
ATOM 1937 O O . PRO B 1 82 ? -12.816 -51.783 10.345 1.00 110.35 79 PRO B O 1
ATOM 1941 N N . ASN B 1 83 ? -14.216 -50.168 9.640 1.00 116.36 80 ASN B N 1
ATOM 1942 C CA . ASN B 1 83 ? -14.828 -49.958 10.945 1.00 116.36 80 ASN B CA 1
ATOM 1943 C C . ASN B 1 83 ? -16.187 -50.637 11.081 1.00 113.87 80 ASN B C 1
ATOM 1944 O O . ASN B 1 83 ? -16.950 -50.302 11.993 1.00 126.43 80 ASN B O 1
ATOM 1949 N N . VAL B 1 84 ? -16.506 -51.580 10.199 1.00 100.59 81 VAL B N 1
ATOM 1950 C CA . VAL B 1 84 ? -17.770 -52.309 10.243 1.00 104.06 81 VAL B CA 1
ATOM 1951 C C . VAL B 1 84 ? -17.454 -53.792 10.379 1.00 105.48 81 VAL B C 1
ATOM 1952 O O . VAL B 1 84 ? -16.856 -54.389 9.474 1.00 114.36 81 VAL B O 1
ATOM 1956 N N . TYR B 1 85 ? -17.856 -54.384 11.502 1.00 109.27 82 TYR B N 1
ATOM 1957 C CA . TYR B 1 85 ? -17.635 -55.805 11.733 1.00 112.60 82 TYR B CA 1
ATOM 1958 C C . TYR B 1 85 ? -18.466 -56.643 10.760 1.00 102.00 82 TYR B C 1
ATOM 1959 O O . TYR B 1 85 ? -19.381 -56.152 10.092 1.00 96.46 82 TYR B O 1
ATOM 1968 N N . ALA B 1 86 ? -18.129 -57.935 10.684 1.00 100.80 83 ALA B N 1
ATOM 1969 C CA . ALA B 1 86 ? -18.720 -58.820 9.685 1.00 92.27 83 ALA B CA 1
ATOM 1970 C C . ALA B 1 86 ? -20.227 -58.973 9.829 1.00 104.18 83 ALA B C 1
ATOM 1971 O O . ALA B 1 86 ? -20.862 -59.521 8.921 1.00 125.36 83 ALA B O 1
ATOM 1973 N N . ASN B 1 87 ? -20.818 -58.520 10.932 1.00 106.79 84 ASN B N 1
ATOM 1974 C CA . ASN B 1 87 ? -22.262 -58.561 11.092 1.00 105.49 84 ASN B CA 1
ATOM 1975 C C . ASN B 1 87 ? -22.893 -57.178 11.014 1.00 114.84 84 ASN B C 1
ATOM 1976 O O . ASN B 1 87 ? -24.123 -57.072 11.049 1.00 118.18 84 ASN B O 1
ATOM 1981 N N . GLY B 1 88 ? -22.087 -56.122 10.885 1.00 125.12 85 GLY B N 1
ATOM 1982 C CA . GLY B 1 88 ? -22.585 -54.771 10.724 1.00 128.62 85 GLY B CA 1
ATOM 1983 C C . GLY B 1 88 ? -22.275 -53.811 11.851 1.00 124.63 85 GLY B C 1
ATOM 1984 O O . GLY B 1 88 ? -22.484 -52.606 11.682 1.00 130.11 85 GLY B O 1
ATOM 1985 N N . GLU B 1 89 ? -21.794 -54.287 12.991 1.00 118.80 86 GLU B N 1
ATOM 1986 C CA . GLU B 1 89 ? -21.596 -53.389 14.120 1.00 140.72 86 GLU B CA 1
ATOM 1987 C C . GLU B 1 89 ? -20.388 -52.483 13.892 1.00 131.85 86 GLU B C 1
ATOM 1988 O O . GLU B 1 89 ? -19.331 -52.935 13.439 1.00 126.19 86 GLU B O 1
ATOM 1994 N N . ILE B 1 90 ? -20.571 -51.180 14.172 1.00 133.69 87 ILE B N 1
ATOM 1995 C CA . ILE B 1 90 ? -19.609 -50.132 13.833 1.00 136.75 87 ILE B CA 1
ATOM 1996 C C . ILE B 1 90 ? -18.670 -49.842 14.997 1.00 148.65 87 ILE B C 1
ATOM 1997 O O . ILE B 1 90 ? -19.082 -49.783 16.162 1.00 146.93 87 ILE B O 1
ATOM 2002 N N . CYS B 1 91 ? -17.394 -49.658 14.662 1.00 162.31 88 CYS B N 1
ATOM 2003 C CA . CYS B 1 91 ? -16.300 -49.391 15.596 1.00 173.09 88 CYS B CA 1
ATOM 2004 C C . CYS B 1 91 ? -15.802 -47.951 15.454 1.00 173.41 88 CYS B C 1
ATOM 2005 O O . CYS B 1 91 ? -14.853 -47.687 14.714 1.00 169.69 88 CYS B O 1
ATOM 2008 N N . LEU B 1 92 ? -16.443 -47.017 16.152 1.00 169.98 89 LEU B N 1
ATOM 2009 C CA . LEU B 1 92 ? -16.002 -45.622 16.087 1.00 169.41 89 LEU B CA 1
ATOM 2010 C C . LEU B 1 92 ? -15.179 -45.271 17.323 1.00 190.33 89 LEU B C 1
ATOM 2011 O O . LEU B 1 92 ? -15.684 -45.280 18.446 1.00 182.72 89 LEU B O 1
ATOM 2016 N N . PRO B 1 101 ? -22.207 -37.414 24.433 1.00 180.88 98 PRO B N 1
ATOM 2017 C CA . PRO B 1 101 ? -23.549 -37.243 25.003 1.00 185.38 98 PRO B CA 1
ATOM 2018 C C . PRO B 1 101 ? -24.344 -36.165 24.280 1.00 183.71 98 PRO B C 1
ATOM 2019 O O . PRO B 1 101 ? -25.571 -36.131 24.362 1.00 185.82 98 PRO B O 1
ATOM 2023 N N . THR B 1 102 ? -23.630 -35.288 23.582 1.00 176.26 99 THR B N 1
ATOM 2024 C CA . THR B 1 102 ? -24.233 -34.290 22.711 1.00 174.09 99 THR B CA 1
ATOM 2025 C C . THR B 1 102 ? -24.590 -34.867 21.350 1.00 183.73 99 THR B C 1
ATOM 2026 O O . THR B 1 102 ? -24.915 -34.110 20.431 1.00 186.42 99 THR B O 1
ATOM 2030 N N . TYR B 1 103 ? -24.527 -36.188 21.210 1.00 179.48 100 TYR B N 1
ATOM 2031 C CA . TYR B 1 103 ? -24.735 -36.864 19.936 1.00 170.71 100 TYR B CA 1
ATOM 2032 C C . TYR B 1 103 ? -26.149 -37.429 19.908 1.00 164.83 100 TYR B C 1
ATOM 2033 O O . TYR B 1 103 ? -26.464 -38.363 20.652 1.00 165.69 100 TYR B O 1
ATOM 2042 N N . ASP B 1 104 ? -26.993 -36.867 19.054 1.00 165.02 101 ASP B N 1
ATOM 2043 C CA . ASP B 1 104 ? -28.319 -37.400 18.802 1.00 163.91 101 ASP B CA 1
ATOM 2044 C C . ASP B 1 104 ? -28.249 -38.303 17.570 1.00 159.28 101 ASP B C 1
ATOM 2045 O O . ASP B 1 104 ? -27.162 -38.678 17.114 1.00 160.22 101 ASP B O 1
ATOM 2050 N N . VAL B 1 105 ? -29.414 -38.688 17.042 1.00 161.84 102 VAL B N 1
ATOM 2051 C CA . VAL B 1 105 ? -29.444 -39.548 15.860 1.00 143.90 102 VAL B CA 1
ATOM 2052 C C . VAL B 1 105 ? -28.654 -38.913 14.719 1.00 135.49 102 VAL B C 1
ATOM 2053 O O . VAL B 1 105 ? -27.820 -39.564 14.080 1.00 122.36 102 VAL B O 1
ATOM 2057 N N . ALA B 1 106 ? -28.910 -37.632 14.446 1.00 142.27 103 ALA B N 1
ATOM 2058 C CA . ALA B 1 106 ? -28.211 -36.928 13.373 1.00 137.84 103 ALA B CA 1
ATOM 2059 C C . ALA B 1 106 ? -26.697 -36.974 13.543 1.00 131.93 103 ALA B C 1
ATOM 2060 O O . ALA B 1 106 ? -25.966 -37.307 12.606 1.00 138.63 103 ALA B O 1
ATOM 2062 N N . SER B 1 107 ? -26.212 -36.638 14.741 1.00 134.39 104 SER B N 1
ATOM 2063 C CA . SER B 1 107 ? -24.778 -36.447 14.944 1.00 128.72 104 SER B CA 1
ATOM 2064 C C . SER B 1 107 ? -23.969 -37.686 14.578 1.00 131.26 104 SER B C 1
ATOM 2065 O O . SER B 1 107 ? -22.898 -37.575 13.971 1.00 139.50 104 SER B O 1
ATOM 2068 N N . ILE B 1 108 ? -24.456 -38.874 14.923 1.00 127.49 105 ILE B N 1
ATOM 2069 C CA . ILE B 1 108 ? -23.655 -40.065 14.658 1.00 123.00 105 ILE B CA 1
ATOM 2070 C C . ILE B 1 108 ? -23.872 -40.616 13.251 1.00 129.88 105 ILE B C 1
ATOM 2071 O O . ILE B 1 108 ? -22.927 -41.129 12.646 1.00 137.69 105 ILE B O 1
ATOM 2076 N N . LEU B 1 109 ? -25.090 -40.523 12.708 1.00 133.45 106 LEU B N 1
ATOM 2077 C CA . LEU B 1 109 ? -25.309 -41.011 11.349 1.00 121.65 106 LEU B CA 1
ATOM 2078 C C . LEU B 1 109 ? -24.570 -40.155 10.332 1.00 116.77 106 LEU B C 1
ATOM 2079 O O . LEU B 1 109 ? -24.168 -40.662 9.280 1.00 131.87 106 LEU B O 1
ATOM 2084 N N . THR B 1 110 ? -24.384 -38.865 10.620 1.00 113.03 107 THR B N 1
ATOM 2085 C CA . THR B 1 110 ? -23.476 -38.064 9.808 1.00 120.59 107 THR B CA 1
ATOM 2086 C C . THR B 1 110 ? -22.022 -38.386 10.127 1.00 129.24 107 THR B C 1
ATOM 2087 O O . THR B 1 110 ? -21.162 -38.297 9.241 1.00 132.42 107 THR B O 1
ATOM 2091 N N . SER B 1 111 ? -21.729 -38.760 11.378 1.00 127.59 108 SER B N 1
ATOM 2092 C CA . SER B 1 111 ? -20.375 -39.182 11.724 1.00 132.30 108 SER B CA 1
ATOM 2093 C C . SER B 1 111 ? -20.035 -40.517 11.075 1.00 136.31 108 SER B C 1
ATOM 2094 O O . SER B 1 111 ? -18.893 -40.737 10.657 1.00 140.52 108 SER B O 1
ATOM 2097 N N . ILE B 1 112 ? -21.014 -41.421 10.991 1.00 149.96 109 ILE B N 1
ATOM 2098 C CA . ILE B 1 112 ? -20.815 -42.660 10.247 1.00 145.24 109 ILE B CA 1
ATOM 2099 C C . ILE B 1 112 ? -20.773 -42.372 8.752 1.00 137.57 109 ILE B C 1
ATOM 2100 O O . ILE B 1 112 ? -20.003 -42.989 8.007 1.00 124.85 109 ILE B O 1
ATOM 2105 N N . GLN B 1 113 ? -21.622 -41.453 8.286 1.00 133.21 110 GLN B N 1
ATOM 2106 C CA . GLN B 1 113 ? -21.547 -40.991 6.904 1.00 113.90 110 GLN B CA 1
ATOM 2107 C C . GLN B 1 113 ? -20.144 -40.495 6.580 1.00 124.07 110 GLN B C 1
ATOM 2108 O O . GLN B 1 113 ? -19.557 -40.866 5.556 1.00 133.87 110 GLN B O 1
ATOM 2114 N N . SER B 1 114 ? -19.589 -39.645 7.450 1.00 118.78 111 SER B N 1
ATOM 2115 C CA . SER B 1 114 ? -18.242 -39.126 7.242 1.00 128.83 111 SER B CA 1
ATOM 2116 C C . SER B 1 114 ? -17.181 -40.216 7.323 1.00 135.06 111 SER B C 1
ATOM 2117 O O . SER B 1 114 ? -16.056 -40.002 6.859 1.00 142.19 111 SER B O 1
ATOM 2120 N N . LEU B 1 115 ? -17.508 -41.373 7.907 1.00 132.33 112 LEU B N 1
ATOM 2121 C CA . LEU B 1 115 ? -16.572 -42.492 7.912 1.00 130.15 112 LEU B CA 1
ATOM 2122 C C . LEU B 1 115 ? -16.288 -43.004 6.508 1.00 133.40 112 LEU B C 1
ATOM 2123 O O . LEU B 1 115 ? -15.242 -43.624 6.284 1.00 131.48 112 LEU B O 1
ATOM 2128 N N . PHE B 1 116 ? -17.199 -42.764 5.562 1.00 129.92 113 PHE B N 1
ATOM 2129 C CA . PHE B 1 116 ? -16.996 -43.234 4.197 1.00 126.57 113 PHE B CA 1
ATOM 2130 C C . PHE B 1 116 ? -15.859 -42.475 3.527 1.00 132.39 113 PHE B C 1
ATOM 2131 O O . PHE B 1 116 ? -14.955 -43.080 2.940 1.00 131.79 113 PHE B O 1
ATOM 2139 N N . ASN B 1 117 ? -15.888 -41.143 3.606 1.00 142.76 114 ASN B N 1
ATOM 2140 C CA . ASN B 1 117 ? -14.824 -40.343 3.009 1.00 146.11 114 ASN B CA 1
ATOM 2141 C C . ASN B 1 117 ? -13.537 -40.447 3.820 1.00 160.39 114 ASN B C 1
ATOM 2142 O O . ASN B 1 117 ? -12.440 -40.494 3.250 1.00 155.00 114 ASN B O 1
ATOM 2147 N N . ASP B 1 118 ? -13.653 -40.482 5.147 1.00 160.42 115 ASP B N 1
ATOM 2148 C CA . ASP B 1 118 ? -12.510 -40.595 6.052 1.00 166.81 115 ASP B CA 1
ATOM 2149 C C . ASP B 1 118 ? -12.777 -41.682 7.086 1.00 162.70 115 ASP B C 1
ATOM 2150 O O . ASP B 1 118 ? -13.532 -41.456 8.048 1.00 173.68 115 ASP B O 1
ATOM 2155 N N . PRO B 1 119 ? -12.189 -42.866 6.923 1.00 156.46 116 PRO B N 1
ATOM 2156 C CA . PRO B 1 119 ? -12.351 -43.920 7.934 1.00 157.73 116 PRO B CA 1
ATOM 2157 C C . PRO B 1 119 ? -11.748 -43.538 9.280 1.00 165.28 116 PRO B C 1
ATOM 2158 O O . PRO B 1 119 ? -10.800 -42.757 9.366 1.00 170.80 116 PRO B O 1
ATOM 2162 N N . ASN B 1 120 ? -12.327 -44.098 10.335 1.00 172.08 117 ASN B N 1
ATOM 2163 C CA . ASN B 1 120 ? -11.825 -43.871 11.686 1.00 194.23 117 ASN B CA 1
ATOM 2164 C C . ASN B 1 120 ? -10.543 -44.663 11.930 1.00 189.00 117 ASN B C 1
ATOM 2165 O O . ASN B 1 120 ? -10.485 -45.855 11.599 1.00 191.82 117 ASN B O 1
ATOM 2170 N N . PRO B 1 121 ? -9.488 -44.036 12.466 1.00 181.80 118 PRO B N 1
ATOM 2171 C CA . PRO B 1 121 ? -8.226 -44.759 12.696 1.00 175.74 118 PRO B CA 1
ATOM 2172 C C . PRO B 1 121 ? -8.317 -45.860 13.742 1.00 175.14 118 PRO B C 1
ATOM 2173 O O . PRO B 1 121 ? -7.319 -46.554 13.967 1.00 171.79 118 PRO B O 1
ATOM 2177 N N . ALA B 1 122 ? -9.461 -46.035 14.400 1.00 180.76 119 ALA B N 1
ATOM 2178 C CA . ALA B 1 122 ? -9.570 -46.992 15.491 1.00 176.47 119 ALA B CA 1
ATOM 2179 C C . ALA B 1 122 ? -9.383 -48.427 14.985 1.00 164.68 119 ALA B C 1
ATOM 2180 O O . ALA B 1 122 ? -9.320 -48.693 13.782 1.00 162.88 119 ALA B O 1
ATOM 2182 N N . SER B 1 123 ? -9.276 -49.356 15.944 1.00 161.14 120 SER B N 1
ATOM 2183 C CA . SER B 1 123 ? -9.056 -50.792 15.769 1.00 162.13 120 SER B CA 1
ATOM 2184 C C . SER B 1 123 ? -9.811 -51.331 14.560 1.00 165.56 120 SER B C 1
ATOM 2185 O O . SER B 1 123 ? -11.044 -51.232 14.497 1.00 162.24 120 SER B O 1
ATOM 2188 N N . PRO B 1 124 ? -9.102 -51.902 13.582 1.00 159.08 121 PRO B N 1
ATOM 2189 C CA . PRO B 1 124 ? -9.757 -52.367 12.351 1.00 138.23 121 PRO B CA 1
ATOM 2190 C C . PRO B 1 124 ? -10.688 -53.537 12.577 1.00 140.40 121 PRO B C 1
ATOM 2191 O O . PRO B 1 124 ? -10.242 -54.676 12.702 1.00 151.27 121 PRO B O 1
ATOM 2195 N N . ALA B 1 125 ? -11.987 -53.242 12.646 1.00 121.11 122 ALA B N 1
ATOM 2196 C CA . ALA B 1 125 ? -12.994 -54.290 12.739 1.00 116.45 122 ALA B CA 1
ATOM 2197 C C . ALA B 1 125 ? -12.916 -55.252 11.558 1.00 126.26 122 ALA B C 1
ATOM 2198 O O . ALA B 1 125 ? -13.036 -56.472 11.732 1.00 117.10 122 ALA B O 1
ATOM 2200 N N . ASN B 1 126 ? -12.741 -54.727 10.352 1.00 116.36 123 ASN B N 1
ATOM 2201 C CA . ASN B 1 126 ? -12.582 -55.533 9.143 1.00 109.44 123 ASN B CA 1
ATOM 2202 C C . ASN B 1 126 ? -11.129 -55.343 8.712 1.00 115.34 123 ASN B C 1
ATOM 2203 O O . ASN B 1 126 ? -10.798 -54.384 8.011 1.00 124.37 123 ASN B O 1
ATOM 2208 N N . VAL B 1 127 ? -10.260 -56.259 9.153 1.00 115.36 124 VAL B N 1
ATOM 2209 C CA . VAL B 1 127 ? -8.823 -56.072 8.951 1.00 126.17 124 VAL B CA 1
ATOM 2210 C C . VAL B 1 127 ? -8.471 -56.077 7.463 1.00 125.51 124 VAL B C 1
ATOM 2211 O O . VAL B 1 127 ? -7.599 -55.320 7.021 1.00 120.01 124 VAL B O 1
ATOM 2215 N N . GLU B 1 128 ? -9.135 -56.922 6.665 1.00 117.84 125 GLU B N 1
ATOM 2216 C CA . GLU B 1 128 ? -8.845 -56.942 5.235 1.00 114.07 125 GLU B CA 1
ATOM 2217 C C . GLU B 1 128 ? -9.260 -55.626 4.586 1.00 114.72 125 GLU B C 1
ATOM 2218 O O . GLU B 1 128 ? -8.497 -55.042 3.810 1.00 116.97 125 GLU B O 1
ATOM 2224 N N . ALA B 1 129 ? -10.476 -55.152 4.877 1.00 110.09 126 ALA B N 1
ATOM 2225 C CA . ALA B 1 129 ? -10.903 -53.848 4.381 1.00 111.05 126 ALA B CA 1
ATOM 2226 C C . ALA B 1 129 ? -9.924 -52.757 4.800 1.00 118.54 126 ALA B C 1
ATOM 2227 O O . ALA B 1 129 ? -9.637 -51.838 4.025 1.00 114.28 126 ALA B O 1
ATOM 2229 N N . ALA B 1 130 ? -9.403 -52.840 6.029 1.00 118.08 127 ALA B N 1
ATOM 2230 C CA . ALA B 1 130 ? -8.455 -51.837 6.501 1.00 118.33 127 ALA B CA 1
ATOM 2231 C C . ALA B 1 130 ? -7.098 -51.996 5.827 1.00 122.20 127 ALA B C 1
ATOM 2232 O O . ALA B 1 130 ? -6.486 -51.005 5.413 1.00 120.22 127 ALA B O 1
ATOM 2234 N N . THR B 1 131 ? -6.606 -53.233 5.710 1.00 131.52 128 THR B N 1
ATOM 2235 C CA . THR B 1 131 ? -5.298 -53.443 5.101 1.00 134.25 128 THR B CA 1
ATOM 2236 C C . THR B 1 131 ? -5.342 -53.275 3.586 1.00 128.21 128 THR B C 1
ATOM 2237 O O . THR B 1 131 ? -4.328 -52.911 2.980 1.00 137.78 128 THR B O 1
ATOM 2241 N N . LEU B 1 132 ? -6.495 -53.527 2.957 1.00 122.00 129 LEU B N 1
ATOM 2242 C CA . LEU B 1 132 ? -6.651 -53.186 1.546 1.00 120.18 129 LEU B CA 1
ATOM 2243 C C . LEU B 1 132 ? -6.665 -51.674 1.362 1.00 124.02 129 LEU B C 1
ATOM 2244 O O . LEU B 1 132 ? -5.989 -51.137 0.478 1.00 132.10 129 LEU B O 1
ATOM 2249 N N . PHE B 1 133 ? -7.424 -50.972 2.205 1.00 114.87 130 PHE B N 1
ATOM 2250 C CA . PHE B 1 133 ? -7.506 -49.518 2.125 1.00 117.98 130 PHE B CA 1
ATOM 2251 C C . PHE B 1 133 ? -6.166 -48.855 2.410 1.00 120.03 130 PHE B C 1
ATOM 2252 O O . PHE B 1 133 ? -5.952 -47.707 2.004 1.00 122.84 130 PHE B O 1
ATOM 2260 N N . GLN B 1 134 ? -5.253 -49.550 3.091 1.00 126.84 131 GLN B N 1
ATOM 2261 C CA . GLN B 1 134 ? -3.967 -48.963 3.450 1.00 137.43 131 GLN B CA 1
ATOM 2262 C C . GLN B 1 134 ? -2.922 -49.127 2.352 1.00 144.29 131 GLN B C 1
ATOM 2263 O O . GLN B 1 134 ? -2.155 -48.194 2.089 1.00 151.76 131 GLN B O 1
ATOM 2269 N N . ASP B 1 135 ? -2.864 -50.295 1.711 1.00 143.23 132 ASP B N 1
ATOM 2270 C CA . ASP B 1 135 ? -1.831 -50.591 0.726 1.00 149.10 132 ASP B CA 1
ATOM 2271 C C . ASP B 1 135 ? -2.371 -50.694 -0.691 1.00 148.52 132 ASP B C 1
ATOM 2272 O O . ASP B 1 135 ? -1.860 -50.031 -1.599 1.00 153.95 132 ASP B O 1
ATOM 2277 N N . HIS B 1 136 ? -3.399 -51.507 -0.912 1.00 150.95 133 HIS B N 1
ATOM 2278 C CA . HIS B 1 136 ? -3.920 -51.758 -2.254 1.00 151.60 133 HIS B CA 1
ATOM 2279 C C . HIS B 1 136 ? -5.261 -51.038 -2.376 1.00 145.99 133 HIS B C 1
ATOM 2280 O O . HIS B 1 136 ? -6.330 -51.645 -2.310 1.00 145.18 133 HIS B O 1
ATOM 2287 N N . LYS B 1 137 ? -5.190 -49.719 -2.563 1.00 143.29 134 LYS B N 1
ATOM 2288 C CA . LYS B 1 137 ? -6.402 -48.907 -2.557 1.00 132.81 134 LYS B CA 1
ATOM 2289 C C . LYS B 1 137 ? -7.234 -49.137 -3.814 1.00 132.61 134 LYS B C 1
ATOM 2290 O O . LYS B 1 137 ? -8.466 -49.045 -3.765 1.00 131.72 134 LYS B O 1
ATOM 2296 N N . SER B 1 138 ? -6.586 -49.441 -4.942 1.00 138.31 135 SER B N 1
ATOM 2297 C CA . SER B 1 138 ? -7.332 -49.714 -6.168 1.00 131.80 135 SER B CA 1
ATOM 2298 C C . SER B 1 138 ? -8.174 -50.975 -6.023 1.00 121.22 135 SER B C 1
ATOM 2299 O O . SER B 1 138 ? -9.304 -51.040 -6.521 1.00 112.72 135 SER B O 1
ATOM 2302 N N . GLN B 1 139 ? -7.637 -51.991 -5.342 1.00 125.12 136 GLN B N 1
ATOM 2303 C CA . GLN B 1 139 ? -8.407 -53.201 -5.083 1.00 130.16 136 GLN B CA 1
ATOM 2304 C C . GLN B 1 139 ? -9.467 -52.965 -4.016 1.00 125.92 136 GLN B C 1
ATOM 2305 O O . GLN B 1 139 ? -10.498 -53.646 -4.007 1.00 119.44 136 GLN B O 1
ATOM 2311 N N . TYR B 1 140 ? -9.221 -52.017 -3.109 1.00 127.37 137 TYR B N 1
ATOM 2312 C CA . TYR B 1 140 ? -10.216 -51.646 -2.107 1.00 121.19 137 TYR B CA 1
ATOM 2313 C C . TYR B 1 140 ? -11.493 -51.131 -2.765 1.00 114.52 137 TYR B C 1
ATOM 2314 O O . TYR B 1 140 ? -12.596 -51.604 -2.463 1.00 107.44 137 TYR B O 1
ATOM 2323 N N . VAL B 1 141 ? -11.361 -50.147 -3.661 1.00 115.61 138 VAL B N 1
ATOM 2324 C CA . VAL B 1 141 ? -12.525 -49.566 -4.328 1.00 108.53 138 VAL B CA 1
ATOM 2325 C C . VAL B 1 141 ? -13.271 -50.620 -5.141 1.00 108.84 138 VAL B C 1
ATOM 2326 O O . VAL B 1 141 ? -14.503 -50.588 -5.241 1.00 107.84 138 VAL B O 1
ATOM 2330 N N . LYS B 1 142 ? -12.537 -51.557 -5.751 1.00 107.81 139 LYS B N 1
ATOM 2331 C CA . LYS B 1 142 ? -13.177 -52.641 -6.494 1.00 100.35 139 LYS B CA 1
ATOM 2332 C C . LYS B 1 142 ? -14.174 -53.401 -5.625 1.00 105.39 139 LYS B C 1
ATOM 2333 O O . LYS B 1 142 ? -15.255 -53.780 -6.091 1.00 98.07 139 LYS B O 1
ATOM 2339 N N . ARG B 1 143 ? -13.828 -53.637 -4.357 1.00 113.67 140 ARG B N 1
ATOM 2340 C CA . ARG B 1 143 ? -14.705 -54.399 -3.474 1.00 107.07 140 ARG B CA 1
ATOM 2341 C C . ARG B 1 143 ? -15.798 -53.534 -2.858 1.00 107.01 140 ARG B C 1
ATOM 2342 O O . ARG B 1 143 ? -16.901 -54.029 -2.600 1.00 102.06 140 ARG B O 1
ATOM 2350 N N . VAL B 1 144 ? -15.508 -52.263 -2.580 1.00 97.72 141 VAL B N 1
ATOM 2351 C CA . VAL B 1 144 ? -16.540 -51.378 -2.050 1.00 97.00 141 VAL B CA 1
ATOM 2352 C C . VAL B 1 144 ? -17.649 -51.174 -3.077 1.00 110.16 141 VAL B C 1
ATOM 2353 O O . VAL B 1 144 ? -18.840 -51.226 -2.746 1.00 110.72 141 VAL B O 1
ATOM 2357 N N . LYS B 1 145 ? -17.277 -50.959 -4.342 1.00 115.70 142 LYS B N 1
ATOM 2358 C CA . LYS B 1 145 ? -18.274 -50.665 -5.367 1.00 105.58 142 LYS B CA 1
ATOM 2359 C C . LYS B 1 145 ? -19.137 -51.879 -5.694 1.00 98.39 142 LYS B C 1
ATOM 2360 O O . LYS B 1 145 ? -20.276 -51.719 -6.147 1.00 104.40 142 LYS B O 1
ATOM 2366 N N . GLU B 1 146 ? -18.624 -53.095 -5.484 1.00 102.15 143 GLU B N 1
ATOM 2367 C CA . GLU B 1 146 ? -19.444 -54.275 -5.733 1.00 114.40 143 GLU B CA 1
ATOM 2368 C C . GLU B 1 146 ? -20.483 -54.484 -4.640 1.00 110.75 143 GLU B C 1
ATOM 2369 O O . GLU B 1 146 ? -21.494 -55.152 -4.882 1.00 105.78 143 GLU B O 1
ATOM 2375 N N . THR B 1 147 ? -20.261 -53.927 -3.447 1.00 112.01 144 THR B N 1
ATOM 2376 C CA . THR B 1 147 ? -21.292 -53.941 -2.415 1.00 108.44 144 THR B CA 1
ATOM 2377 C C . THR B 1 147 ? -22.311 -52.830 -2.632 1.00 107.85 144 THR B C 1
ATOM 2378 O O . THR B 1 147 ? -23.474 -52.977 -2.235 1.00 115.63 144 THR B O 1
ATOM 2382 N N . VAL B 1 148 ? -21.890 -51.714 -3.236 1.00 111.50 145 VAL B N 1
ATOM 2383 C CA . VAL B 1 148 ? -22.835 -50.675 -3.638 1.00 99.54 145 VAL B CA 1
ATOM 2384 C C . VAL B 1 148 ? -23.884 -51.250 -4.581 1.00 116.66 145 VAL B C 1
ATOM 2385 O O . VAL B 1 148 ? -25.066 -50.889 -4.515 1.00 119.49 145 VAL B O 1
ATOM 2389 N N . GLU B 1 149 ? -23.471 -52.154 -5.475 1.00 114.10 146 GLU B N 1
ATOM 2390 C CA . GLU B 1 149 ? -24.431 -52.803 -6.365 1.00 132.59 146 GLU B CA 1
ATOM 2391 C C . GLU B 1 149 ? -25.385 -53.694 -5.582 1.00 127.16 146 GLU B C 1
ATOM 2392 O O . GLU B 1 149 ? -26.576 -53.772 -5.905 1.00 128.14 146 GLU B O 1
ATOM 2398 N N . LYS B 1 150 ? -24.873 -54.391 -4.564 1.00 117.63 147 LYS B N 1
ATOM 2399 C CA . LYS B 1 150 ? -25.717 -55.264 -3.754 1.00 118.01 147 LYS B CA 1
ATOM 2400 C C . LYS B 1 150 ? -26.795 -54.470 -3.029 1.00 112.78 147 LYS B C 1
ATOM 2401 O O . LYS B 1 150 ? -27.928 -54.940 -2.877 1.00 113.12 147 LYS B O 1
ATOM 2407 N N . SER B 1 151 ? -26.452 -53.270 -2.553 1.00 103.46 148 SER B N 1
ATOM 2408 C CA . SER B 1 151 ? -27.409 -52.455 -1.813 1.00 108.82 148 SER B CA 1
ATOM 2409 C C . SER B 1 151 ? -28.654 -52.153 -2.638 1.00 113.83 148 SER B C 1
ATOM 2410 O O . SER B 1 151 ? -29.740 -51.969 -2.079 1.00 132.49 148 SER B O 1
ATOM 2413 N N . TRP B 1 152 ? -28.518 -52.086 -3.963 1.00 111.29 149 TRP B N 1
ATOM 2414 C CA . TRP B 1 152 ? -29.648 -51.724 -4.811 1.00 108.38 149 TRP B CA 1
ATOM 2415 C C . TRP B 1 152 ? -30.709 -52.817 -4.887 1.00 116.27 149 TRP B C 1
ATOM 2416 O O . TRP B 1 152 ? -31.862 -52.516 -5.211 1.00 121.72 149 TRP B O 1
ATOM 2427 N N . GLU B 1 153 ? -30.346 -54.074 -4.621 1.00 111.78 150 GLU B N 1
ATOM 2428 C CA . GLU B 1 153 ? -31.290 -55.168 -4.827 1.00 115.87 150 GLU B CA 1
ATOM 2429 C C . GLU B 1 153 ? -32.544 -55.005 -3.969 1.00 128.42 150 GLU B C 1
ATOM 2430 O O . GLU B 1 153 ? -33.659 -55.261 -4.438 1.00 135.75 150 GLU B O 1
ATOM 2436 N N . ASP B 1 154 ? -32.389 -54.584 -2.713 1.00 131.01 151 ASP B N 1
ATOM 2437 C CA . ASP B 1 154 ? -33.537 -54.436 -1.823 1.00 133.70 151 ASP B CA 1
ATOM 2438 C C . ASP B 1 154 ? -34.357 -53.200 -2.190 1.00 137.66 151 ASP B C 1
ATOM 2439 O O . ASP B 1 154 ? -33.806 -52.125 -2.442 1.00 131.50 151 ASP B O 1
ATOM 2444 N N . ASP B 1 155 ? -35.683 -53.356 -2.224 1.00 149.58 152 ASP B N 1
ATOM 2445 C CA . ASP B 1 155 ? -36.572 -52.263 -2.605 1.00 158.52 152 ASP B CA 1
ATOM 2446 C C . ASP B 1 155 ? -36.936 -51.336 -1.445 1.00 170.63 152 ASP B C 1
ATOM 2447 O O . ASP B 1 155 ? -37.763 -50.436 -1.644 1.00 180.50 152 ASP B O 1
ATOM 2460 N N . GLU B 1 157 ? -38.411 -51.700 1.919 1.00 177.71 154 GLU B N 1
ATOM 2461 C CA . GLU B 1 157 ? -39.760 -51.719 2.471 1.00 181.92 154 GLU B CA 1
ATOM 2462 C C . GLU B 1 157 ? -39.811 -51.247 3.919 1.00 177.22 154 GLU B C 1
ATOM 2463 O O . GLU B 1 157 ? -40.875 -50.814 4.376 1.00 181.90 154 GLU B O 1
ATOM 2469 N N . ASP B 1 158 ? -38.699 -51.319 4.652 1.00 189.02 155 ASP B N 1
ATOM 2470 C CA . ASP B 1 158 ? -38.722 -50.986 6.072 1.00 189.18 155 ASP B CA 1
ATOM 2471 C C . ASP B 1 158 ? -39.051 -49.522 6.353 1.00 195.59 155 ASP B C 1
ATOM 2472 O O . ASP B 1 158 ? -39.373 -49.189 7.497 1.00 206.09 155 ASP B O 1
ATOM 2485 N N . ALA B 1 160 ? -41.561 -47.915 5.113 1.00 180.71 157 ALA B N 1
ATOM 2486 C CA . ALA B 1 160 ? -42.972 -47.708 4.828 1.00 180.57 157 ALA B CA 1
ATOM 2487 C C . ALA B 1 160 ? -43.770 -47.558 6.119 1.00 157.73 157 ALA B C 1
ATOM 2488 O O . ALA B 1 160 ? -43.720 -48.419 6.998 1.00 162.71 157 ALA B O 1
ATOM 2490 N N . GLU C 2 12 ? -12.179 -25.410 -30.409 1.00 145.64 12 GLU C N 1
ATOM 2491 C CA . GLU C 2 12 ? -12.412 -24.276 -31.298 1.00 155.58 12 GLU C CA 1
ATOM 2492 C C . GLU C 2 12 ? -11.698 -24.460 -32.634 1.00 158.43 12 GLU C C 1
ATOM 2493 O O . GLU C 2 12 ? -10.850 -23.646 -33.012 1.00 165.35 12 GLU C O 1
ATOM 2499 N N . LEU C 2 13 ? -12.046 -25.532 -33.345 1.00 148.84 13 LEU C N 1
ATOM 2500 C CA . LEU C 2 13 ? -11.452 -25.857 -34.640 1.00 129.58 13 LEU C CA 1
ATOM 2501 C C . LEU C 2 13 ? -12.556 -26.381 -35.554 1.00 128.27 13 LEU C C 1
ATOM 2502 O O . LEU C 2 13 ? -13.740 -26.344 -35.210 1.00 139.04 13 LEU C O 1
ATOM 2507 N N . SER C 2 14 ? -12.169 -26.880 -36.725 1.00 130.72 14 SER C N 1
ATOM 2508 C CA . SER C 2 14 ? -13.107 -27.298 -37.766 1.00 134.33 14 SER C CA 1
ATOM 2509 C C . SER C 2 14 ? -12.884 -28.767 -38.127 1.00 137.50 14 SER C C 1
ATOM 2510 O O . SER C 2 14 ? -12.148 -29.490 -37.452 1.00 146.22 14 SER C O 1
ATOM 2513 N N . ASP C 2 15 ? -13.525 -29.191 -39.211 1.00 125.83 15 ASP C N 1
ATOM 2514 C CA . ASP C 2 15 ? -13.560 -30.607 -39.535 1.00 135.29 15 ASP C CA 1
ATOM 2515 C C . ASP C 2 15 ? -12.254 -31.011 -40.226 1.00 150.76 15 ASP C C 1
ATOM 2516 O O . ASP C 2 15 ? -11.688 -30.226 -40.993 1.00 153.90 15 ASP C O 1
ATOM 2521 N N . PRO C 2 16 ? -11.717 -32.207 -39.933 1.00 158.80 16 PRO C N 1
ATOM 2522 C CA . PRO C 2 16 ? -10.404 -32.583 -40.485 1.00 165.44 16 PRO C CA 1
ATOM 2523 C C . PRO C 2 16 ? -10.393 -32.731 -42.000 1.00 172.80 16 PRO C C 1
ATOM 2524 O O . PRO C 2 16 ? -9.623 -32.049 -42.684 1.00 184.00 16 PRO C O 1
ATOM 2528 N N . SER C 2 17 ? -11.225 -33.626 -42.538 1.00 160.94 17 SER C N 1
ATOM 2529 C CA . SER C 2 17 ? -11.239 -33.897 -43.977 1.00 158.92 17 SER C CA 1
ATOM 2530 C C . SER C 2 17 ? -11.823 -32.726 -44.761 1.00 151.70 17 SER C C 1
ATOM 2531 O O . SER C 2 17 ? -12.735 -32.900 -45.574 1.00 153.31 17 SER C O 1
ATOM 2534 N N . GLU C 2 18 ? -11.296 -31.534 -44.520 1.00 154.43 18 GLU C N 1
ATOM 2535 C CA . GLU C 2 18 ? -11.727 -30.299 -45.157 1.00 144.38 18 GLU C CA 1
ATOM 2536 C C . GLU C 2 18 ? -10.508 -29.419 -45.372 1.00 134.32 18 GLU C C 1
ATOM 2537 O O . GLU C 2 18 ? -9.517 -29.543 -44.644 1.00 130.81 18 GLU C O 1
ATOM 2543 N N . PRO C 2 19 ? -10.526 -28.551 -46.383 1.00 119.17 19 PRO C N 1
ATOM 2544 C CA . PRO C 2 19 ? -9.437 -27.580 -46.509 1.00 122.17 19 PRO C CA 1
ATOM 2545 C C . PRO C 2 19 ? -9.448 -26.684 -45.278 1.00 117.89 19 PRO C C 1
ATOM 2546 O O . PRO C 2 19 ? -10.466 -26.537 -44.600 1.00 116.44 19 PRO C O 1
ATOM 2550 N N . LEU C 2 20 ? -8.301 -26.083 -44.980 1.00 104.45 20 LEU C N 1
ATOM 2551 C CA . LEU C 2 20 ? -8.180 -25.368 -43.721 1.00 98.59 20 LEU C CA 1
ATOM 2552 C C . LEU C 2 20 ? -8.824 -23.992 -43.843 1.00 99.84 20 LEU C C 1
ATOM 2553 O O . LEU C 2 20 ? -9.268 -23.576 -44.916 1.00 101.76 20 LEU C O 1
ATOM 2558 N N . THR C 2 21 ? -8.881 -23.274 -42.727 1.00 90.74 21 THR C N 1
ATOM 2559 C CA . THR C 2 21 ? -9.549 -21.984 -42.663 1.00 86.00 21 THR C CA 1
ATOM 2560 C C . THR C 2 21 ? -8.580 -20.929 -42.145 1.00 82.43 21 THR C C 1
ATOM 2561 O O . THR C 2 21 ? -7.504 -21.240 -41.632 1.00 80.84 21 THR C O 1
ATOM 2565 N N . GLN C 2 22 ? -8.978 -19.661 -42.275 1.00 89.43 22 GLN C N 1
ATOM 2566 C CA . GLN C 2 22 ? -8.186 -18.597 -41.675 1.00 82.98 22 GLN C CA 1
ATOM 2567 C C . GLN C 2 22 ? -8.220 -18.696 -40.160 1.00 110.82 22 GLN C C 1
ATOM 2568 O O . GLN C 2 22 ? -7.232 -18.375 -39.490 1.00 100.96 22 GLN C O 1
ATOM 2574 N N . LYS C 2 23 ? -9.339 -19.169 -39.610 1.00 108.52 23 LYS C N 1
ATOM 2575 C CA . LYS C 2 23 ? -9.435 -19.401 -38.175 1.00 105.20 23 LYS C CA 1
ATOM 2576 C C . LYS C 2 23 ? -8.595 -20.601 -37.757 1.00 97.49 23 LYS C C 1
ATOM 2577 O O . LYS C 2 23 ? -7.971 -20.585 -36.690 1.00 117.72 23 LYS C O 1
ATOM 2583 N N . ASP C 2 24 ? -8.571 -21.657 -38.577 1.00 83.49 24 ASP C N 1
ATOM 2584 C CA . ASP C 2 24 ? -7.834 -22.849 -38.180 1.00 85.29 24 ASP C CA 1
ATOM 2585 C C . ASP C 2 24 ? -6.330 -22.650 -38.271 1.00 94.14 24 ASP C C 1
ATOM 2586 O O . ASP C 2 24 ? -5.583 -23.391 -37.619 1.00 94.27 24 ASP C O 1
ATOM 2591 N N . VAL C 2 25 ? -5.864 -21.674 -39.051 1.00 95.89 25 VAL C N 1
ATOM 2592 C CA . VAL C 2 25 ? -4.426 -21.450 -39.147 1.00 92.57 25 VAL C CA 1
ATOM 2593 C C . VAL C 2 25 ? -3.972 -20.429 -38.105 1.00 96.17 25 VAL C C 1
ATOM 2594 O O . VAL C 2 25 ? -2.862 -20.540 -37.575 1.00 99.72 25 VAL C O 1
ATOM 2598 N N . ILE C 2 26 ? -4.816 -19.434 -37.791 1.00 95.93 26 ILE C N 1
ATOM 2599 C CA . ILE C 2 26 ? -4.505 -18.523 -36.692 1.00 93.25 26 ILE C CA 1
ATOM 2600 C C . ILE C 2 26 ? -4.418 -19.304 -35.392 1.00 96.16 26 ILE C C 1
ATOM 2601 O O . ILE C 2 26 ? -3.598 -18.992 -34.522 1.00 101.69 26 ILE C O 1
ATOM 2606 N N . ALA C 2 27 ? -5.244 -20.345 -35.247 1.00 99.07 27 ALA C N 1
ATOM 2607 C CA . ALA C 2 27 ? -5.195 -21.160 -34.041 1.00 98.09 27 ALA C CA 1
ATOM 2608 C C . ALA C 2 27 ? -3.975 -22.066 -34.051 1.00 87.77 27 ALA C C 1
ATOM 2609 O O . ALA C 2 27 ? -3.467 -22.438 -32.988 1.00 96.55 27 ALA C O 1
ATOM 2611 N N . PHE C 2 28 ? -3.492 -22.432 -35.238 1.00 86.10 28 PHE C N 1
ATOM 2612 C CA . PHE C 2 28 ? -2.276 -23.228 -35.319 1.00 86.40 28 PHE C CA 1
ATOM 2613 C C . PHE C 2 28 ? -1.051 -22.374 -35.024 1.00 80.97 28 PHE C C 1
ATOM 2614 O O . PHE C 2 28 ? -0.083 -22.872 -34.443 1.00 80.80 28 PHE C O 1
ATOM 2622 N N . GLN C 2 29 ? -1.086 -21.091 -35.400 1.00 79.22 29 GLN C N 1
ATOM 2623 C CA . GLN C 2 29 ? 0.034 -20.200 -35.111 1.00 87.35 29 GLN C CA 1
ATOM 2624 C C . GLN C 2 29 ? 0.124 -19.885 -33.626 1.00 97.17 29 GLN C C 1
ATOM 2625 O O . GLN C 2 29 ? 1.222 -19.874 -33.057 1.00 88.33 29 GLN C O 1
ATOM 2631 N N . LYS C 2 30 ? -1.013 -19.622 -32.977 1.00 87.54 30 LYS C N 1
ATOM 2632 C CA . LYS C 2 30 ? -0.976 -19.272 -31.562 1.00 81.84 30 LYS C CA 1
ATOM 2633 C C . LYS C 2 30 ? -0.499 -20.454 -30.730 1.00 84.82 30 LYS C C 1
ATOM 2634 O O . LYS C 2 30 ? 0.367 -20.306 -29.861 1.00 99.96 30 LYS C O 1
ATOM 2640 N N . GLU C 2 31 ? -1.069 -21.637 -30.972 1.00 76.60 31 GLU C N 1
ATOM 2641 C CA . GLU C 2 31 ? -0.613 -22.831 -30.273 1.00 77.59 31 GLU C CA 1
ATOM 2642 C C . GLU C 2 31 ? 0.855 -23.117 -30.571 1.00 89.48 31 GLU C C 1
ATOM 2643 O O . GLU C 2 31 ? 1.578 -23.622 -29.705 1.00 97.42 31 GLU C O 1
ATOM 2649 N N . ALA C 2 32 ? 1.313 -22.794 -31.786 1.00 83.71 32 ALA C N 1
ATOM 2650 C CA . ALA C 2 32 ? 2.723 -22.945 -32.132 1.00 79.98 32 ALA C CA 1
ATOM 2651 C C . ALA C 2 32 ? 3.575 -21.847 -31.506 1.00 90.76 32 ALA C C 1
ATOM 2652 O O . ALA C 2 32 ? 4.711 -22.103 -31.093 1.00 95.58 32 ALA C O 1
ATOM 2654 N N . LEU C 2 33 ? 3.054 -20.617 -31.449 1.00 95.57 33 LEU C N 1
ATOM 2655 C CA . LEU C 2 33 ? 3.777 -19.540 -30.778 1.00 90.03 33 LEU C CA 1
ATOM 2656 C C . LEU C 2 33 ? 4.009 -19.858 -29.308 1.00 80.93 33 LEU C C 1
ATOM 2657 O O . LEU C 2 33 ? 5.058 -19.514 -28.751 1.00 91.61 33 LEU C O 1
ATOM 2662 N N . PHE C 2 34 ? 3.048 -20.521 -28.663 1.00 85.65 34 PHE C N 1
ATOM 2663 C CA . PHE C 2 34 ? 3.226 -20.879 -27.261 1.00 91.26 34 PHE C CA 1
ATOM 2664 C C . PHE C 2 34 ? 4.306 -21.942 -27.095 1.00 87.02 34 PHE C C 1
ATOM 2665 O O . PHE C 2 34 ? 5.159 -21.837 -26.207 1.00 102.09 34 PHE C O 1
ATOM 2673 N N . ARG C 2 35 ? 4.270 -22.988 -27.929 1.00 83.85 35 ARG C N 1
ATOM 2674 C CA . ARG C 2 35 ? 5.284 -24.036 -27.842 1.00 76.29 35 ARG C CA 1
ATOM 2675 C C . ARG C 2 35 ? 6.681 -23.467 -28.049 1.00 78.28 35 ARG C C 1
ATOM 2676 O O . ARG C 2 35 ? 7.631 -23.867 -27.365 1.00 68.35 35 ARG C O 1
ATOM 2684 N N . CYS C 2 36 ? 6.827 -22.535 -28.991 1.00 93.70 36 CYS C N 1
ATOM 2685 C CA . CYS C 2 36 ? 8.117 -21.884 -29.180 1.00 95.50 36 CYS C CA 1
ATOM 2686 C C . CYS C 2 36 ? 8.452 -21.009 -27.980 1.00 95.03 36 CYS C C 1
ATOM 2687 O O . CYS C 2 36 ? 9.606 -20.966 -27.538 1.00 99.13 36 CYS C O 1
ATOM 2690 N N . LEU C 2 37 ? 7.453 -20.293 -27.455 1.00 94.08 37 LEU C N 1
ATOM 2691 C CA . LEU C 2 37 ? 7.636 -19.525 -26.227 1.00 84.53 37 LEU C CA 1
ATOM 2692 C C . LEU C 2 37 ? 8.118 -20.410 -25.088 1.00 90.27 37 LEU C C 1
ATOM 2693 O O . LEU C 2 37 ? 9.024 -20.033 -24.335 1.00 96.13 37 LEU C O 1
ATOM 2698 N N . ASN C 2 38 ? 7.522 -21.594 -24.946 1.00 99.75 38 ASN C N 1
ATOM 2699 C CA . ASN C 2 38 ? 7.880 -22.476 -23.843 1.00 82.60 38 ASN C CA 1
ATOM 2700 C C . ASN C 2 38 ? 9.295 -23.014 -24.015 1.00 86.21 38 ASN C C 1
ATOM 2701 O O . ASN C 2 38 ? 10.055 -23.098 -23.044 1.00 102.78 38 ASN C O 1
ATOM 2706 N N . LYS C 2 39 ? 9.658 -23.396 -25.244 1.00 97.77 39 LYS C N 1
ATOM 2707 C CA . LYS C 2 39 ? 11.005 -23.889 -25.516 1.00 87.03 39 LYS C CA 1
ATOM 2708 C C . LYS C 2 39 ? 12.058 -22.845 -25.158 1.00 78.16 39 LYS C C 1
ATOM 2709 O O . LYS C 2 39 ? 13.145 -23.186 -24.678 1.00 69.73 39 LYS C O 1
ATOM 2715 N N . TRP C 2 40 ? 11.763 -21.566 -25.404 1.00 87.15 40 TRP C N 1
ATOM 2716 C CA . TRP C 2 40 ? 12.697 -20.513 -25.019 1.00 81.12 40 TRP C CA 1
ATOM 2717 C C . TRP C 2 40 ? 12.676 -20.293 -23.511 1.00 97.77 40 TRP C C 1
ATOM 2718 O O . TRP C 2 40 ? 13.722 -20.056 -22.896 1.00 96.86 40 TRP C O 1
ATOM 2729 N N . ARG C 2 41 ? 11.486 -20.350 -22.904 1.00 102.57 41 ARG C N 1
ATOM 2730 C CA . ARG C 2 41 ? 11.360 -20.152 -21.462 1.00 89.74 41 ARG C CA 1
ATOM 2731 C C . ARG C 2 41 ? 12.139 -21.203 -20.679 1.00 88.11 41 ARG C C 1
ATOM 2732 O O . ARG C 2 41 ? 12.782 -20.883 -19.672 1.00 86.70 41 ARG C O 1
ATOM 2740 N N . VAL C 2 42 ? 12.103 -22.462 -21.126 1.00 80.80 42 VAL C N 1
ATOM 2741 C CA . VAL C 2 42 ? 12.835 -23.509 -20.419 1.00 74.56 42 VAL C CA 1
ATOM 2742 C C . VAL C 2 42 ? 14.334 -23.347 -20.644 1.00 90.72 42 VAL C C 1
ATOM 2743 O O . VAL C 2 42 ? 15.142 -23.586 -19.739 1.00 99.22 42 VAL C O 1
ATOM 2747 N N . LYS C 2 43 ? 14.730 -22.937 -21.851 1.00 81.73 43 LYS C N 1
ATOM 2748 C CA . LYS C 2 43 ? 16.145 -22.715 -22.127 1.00 78.22 43 LYS C CA 1
ATOM 2749 C C . LYS C 2 43 ? 16.698 -21.548 -21.317 1.00 85.37 43 LYS C C 1
ATOM 2750 O O . LYS C 2 43 ? 17.861 -21.584 -20.900 1.00 89.02 43 LYS C O 1
ATOM 2756 N N . ALA C 2 44 ? 15.889 -20.508 -21.087 1.00 84.99 44 ALA C N 1
ATOM 2757 C CA . ALA C 2 44 ? 16.362 -19.364 -20.312 1.00 85.03 44 ALA C CA 1
ATOM 2758 C C . ALA C 2 44 ? 16.479 -19.691 -18.828 1.00 89.27 44 ALA C C 1
ATOM 2759 O O . ALA C 2 44 ? 17.398 -19.214 -18.154 1.00 97.35 44 ALA C O 1
ATOM 2761 N N . ASN C 2 45 ? 15.571 -20.515 -18.302 1.00 94.50 45 ASN C N 1
ATOM 2762 C CA . ASN C 2 45 ? 15.615 -20.837 -16.880 1.00 77.79 45 ASN C CA 1
ATOM 2763 C C . ASN C 2 45 ? 16.767 -21.779 -16.559 1.00 90.75 45 ASN C C 1
ATOM 2764 O O . ASN C 2 45 ? 17.414 -21.643 -15.515 1.00 105.72 45 ASN C O 1
ATOM 2769 N N . GLN C 2 46 ? 17.029 -22.751 -17.434 1.00 90.02 46 GLN C N 1
ATOM 2770 C CA . GLN C 2 46 ? 18.170 -23.638 -17.233 1.00 86.71 46 GLN C CA 1
ATOM 2771 C C . GLN C 2 46 ? 19.480 -22.862 -17.200 1.00 85.09 46 GLN C C 1
ATOM 2772 O O . GLN C 2 46 ? 20.416 -23.254 -16.493 1.00 93.84 46 GLN C O 1
ATOM 2778 N N . LEU C 2 47 ? 19.565 -21.762 -17.951 1.00 72.88 47 LEU C N 1
ATOM 2779 C CA . LEU C 2 47 ? 20.811 -21.010 -18.045 1.00 79.17 47 LEU C CA 1
ATOM 2780 C C . LEU C 2 47 ? 21.087 -20.146 -16.822 1.00 102.21 47 LEU C C 1
ATOM 2781 O O . LEU C 2 47 ? 22.254 -19.977 -16.453 1.00 103.30 47 LEU C O 1
ATOM 2786 N N . VAL C 2 48 ? 20.054 -19.605 -16.170 1.00 102.91 48 VAL C N 1
ATOM 2787 C CA . VAL C 2 48 ? 20.304 -18.813 -14.967 1.00 91.48 48 VAL C CA 1
ATOM 2788 C C . VAL C 2 48 ? 20.808 -19.701 -13.836 1.00 87.45 48 VAL C C 1
ATOM 2789 O O . VAL C 2 48 ? 21.670 -19.294 -13.049 1.00 103.32 48 VAL C O 1
ATOM 2793 N N . GLU C 2 49 ? 20.280 -20.922 -13.733 1.00 83.51 49 GLU C N 1
ATOM 2794 C CA . GLU C 2 49 ? 20.801 -21.873 -12.758 1.00 87.58 49 GLU C CA 1
ATOM 2795 C C . GLU C 2 49 ? 22.269 -22.189 -13.027 1.00 92.72 49 GLU C C 1
ATOM 2796 O O . GLU C 2 49 ? 23.089 -22.213 -12.101 1.00 110.90 49 GLU C O 1
ATOM 2802 N N . GLU C 2 50 ? 22.619 -22.454 -14.293 1.00 92.68 50 GLU C N 1
ATOM 2803 C CA . GLU C 2 50 ? 24.025 -22.663 -14.630 1.00 83.93 50 GLU C CA 1
ATOM 2804 C C . GLU C 2 50 ? 24.838 -21.384 -14.516 1.00 85.65 50 GLU C C 1
ATOM 2805 O O . GLU C 2 50 ? 26.038 -21.450 -14.237 1.00 87.70 50 GLU C O 1
ATOM 2811 N N . ASN C 2 51 ? 24.240 -20.224 -14.797 1.00 87.33 51 ASN C N 1
ATOM 2812 C CA . ASN C 2 51 ? 25.022 -18.990 -14.749 1.00 97.53 51 ASN C CA 1
ATOM 2813 C C . ASN C 2 51 ? 25.378 -18.598 -13.319 1.00 107.93 51 ASN C C 1
ATOM 2814 O O . ASN C 2 51 ? 26.491 -18.122 -13.069 1.00 110.53 51 ASN C O 1
ATOM 2819 N N . GLU C 2 52 ? 24.466 -18.795 -12.364 1.00 98.90 52 GLU C N 1
ATOM 2820 C CA . GLU C 2 52 ? 24.824 -18.521 -10.975 1.00 98.00 52 GLU C CA 1
ATOM 2821 C C . GLU C 2 52 ? 25.848 -19.521 -10.457 1.00 102.78 52 GLU C C 1
ATOM 2822 O O . GLU C 2 52 ? 26.817 -19.129 -9.799 1.00 114.31 52 GLU C O 1
ATOM 2828 N N . VAL C 2 53 ? 25.650 -20.814 -10.728 1.00 81.62 53 VAL C N 1
ATOM 2829 C CA . VAL C 2 53 ? 26.627 -21.810 -10.292 1.00 70.15 53 VAL C CA 1
ATOM 2830 C C . VAL C 2 53 ? 27.979 -21.553 -10.947 1.00 84.76 53 VAL C C 1
ATOM 2831 O O . VAL C 2 53 ? 29.028 -21.879 -10.376 1.00 86.69 53 VAL C O 1
ATOM 2835 N N . LEU C 2 54 ? 27.983 -20.973 -12.150 1.00 95.20 54 LEU C N 1
ATOM 2836 C CA . LEU C 2 54 ? 29.238 -20.612 -12.799 1.00 91.67 54 LEU C CA 1
ATOM 2837 C C . LEU C 2 54 ? 29.847 -19.365 -12.166 1.00 89.87 54 LEU C C 1
ATOM 2838 O O . LEU C 2 54 ? 31.038 -19.345 -11.841 1.00 84.98 54 LEU C O 1
ATOM 2843 N N . ALA C 2 55 ? 29.039 -18.315 -11.985 1.00 98.35 55 ALA C N 1
ATOM 2844 C CA . ALA C 2 55 ? 29.542 -17.094 -11.364 1.00 90.45 55 ALA C CA 1
ATOM 2845 C C . ALA C 2 55 ? 29.921 -17.312 -9.905 1.00 98.03 55 ALA C C 1
ATOM 2846 O O . ALA C 2 55 ? 30.797 -16.614 -9.385 1.00 101.90 55 ALA C O 1
ATOM 2848 N N . ALA C 2 56 ? 29.278 -18.265 -9.231 1.00 95.78 56 ALA C N 1
ATOM 2849 C CA . ALA C 2 56 ? 29.690 -18.614 -7.877 1.00 88.22 56 ALA C CA 1
ATOM 2850 C C . ALA C 2 56 ? 31.029 -19.338 -7.890 1.00 85.86 56 ALA C C 1
ATOM 2851 O O . ALA C 2 56 ? 31.973 -18.932 -7.203 1.00 90.83 56 ALA C O 1
ATOM 2853 N N . GLY C 2 57 ? 31.127 -20.419 -8.668 1.00 92.50 57 GLY C N 1
ATOM 2854 C CA . GLY C 2 57 ? 32.371 -21.160 -8.785 1.00 94.95 57 GLY C CA 1
ATOM 2855 C C . GLY C 2 57 ? 33.510 -20.361 -9.384 1.00 87.10 57 GLY C C 1
ATOM 2856 O O . GLY C 2 57 ? 34.677 -20.699 -9.161 1.00 78.83 57 GLY C O 1
ATOM 2857 N N . LEU C 2 58 ? 33.200 -19.305 -10.140 1.00 86.83 58 LEU C N 1
ATOM 2858 C CA . LEU C 2 58 ? 34.255 -18.459 -10.683 1.00 78.89 58 LEU C CA 1
ATOM 2859 C C . LEU C 2 58 ? 34.864 -17.576 -9.606 1.00 92.41 58 LEU C C 1
ATOM 2860 O O . LEU C 2 58 ? 36.068 -17.297 -9.641 1.00 94.01 58 LEU C O 1
ATOM 2865 N N . SER C 2 59 ? 34.060 -17.137 -8.642 1.00 104.60 59 SER C N 1
ATOM 2866 C CA . SER C 2 59 ? 34.603 -16.368 -7.530 1.00 93.04 59 SER C CA 1
ATOM 2867 C C . SER C 2 59 ? 35.293 -17.270 -6.514 1.00 92.11 59 SER C C 1
ATOM 2868 O O . SER C 2 59 ? 36.350 -16.913 -5.983 1.00 105.32 59 SER C O 1
ATOM 2871 N N . LYS C 2 60 ? 34.725 -18.451 -6.254 1.00 90.49 60 LYS C N 1
ATOM 2872 C CA . LYS C 2 60 ? 35.314 -19.388 -5.302 1.00 81.31 60 LYS C CA 1
ATOM 2873 C C . LYS C 2 60 ? 36.685 -19.894 -5.741 1.00 99.41 60 LYS C C 1
ATOM 2874 O O . LYS C 2 60 ? 37.487 -20.292 -4.889 1.00 102.15 60 LYS C O 1
ATOM 2880 N N . THR C 2 61 ? 36.973 -19.894 -7.046 1.00 98.79 61 THR C N 1
ATOM 2881 C CA . THR C 2 61 ? 38.276 -20.345 -7.530 1.00 92.12 61 THR C CA 1
ATOM 2882 C C . THR C 2 61 ? 39.345 -19.265 -7.404 1.00 90.49 61 THR C C 1
ATOM 2883 O O . THR C 2 61 ? 40.501 -19.570 -7.087 1.00 98.27 61 THR C O 1
ATOM 2887 N N . THR C 2 62 ? 38.985 -18.004 -7.650 1.00 87.32 62 THR C N 1
ATOM 2888 C CA . THR C 2 62 ? 39.952 -16.919 -7.507 1.00 94.47 62 THR C CA 1
ATOM 2889 C C . THR C 2 62 ? 40.357 -16.714 -6.049 1.00 107.21 62 THR C C 1
ATOM 2890 O O . THR C 2 62 ? 41.477 -16.274 -5.772 1.00 114.15 62 THR C O 1
ATOM 2894 N N . GLU C 2 63 ? 39.464 -17.027 -5.111 1.00 109.68 63 GLU C N 1
ATOM 2895 C CA . GLU C 2 63 ? 39.753 -16.862 -3.688 1.00 100.30 63 GLU C CA 1
ATOM 2896 C C . GLU C 2 63 ? 40.803 -17.845 -3.197 1.00 99.49 63 GLU C C 1
ATOM 2897 O O . GLU C 2 63 ? 41.534 -17.546 -2.246 1.00 109.85 63 GLU C O 1
ATOM 2903 N N . SER C 2 64 ? 40.877 -19.019 -3.817 1.00 94.99 64 SER C N 1
ATOM 2904 C CA . SER C 2 64 ? 41.704 -20.113 -3.333 1.00 101.79 64 SER C CA 1
ATOM 2905 C C . SER C 2 64 ? 43.183 -19.956 -3.668 1.00 98.50 64 SER C C 1
ATOM 2906 O O . SER C 2 64 ? 44.014 -20.639 -3.063 1.00 102.38 64 SER C O 1
ATOM 2909 N N . VAL C 2 65 ? 43.526 -19.083 -4.616 1.00 89.15 65 VAL C N 1
ATOM 2910 C CA . VAL C 2 65 ? 44.917 -18.885 -5.019 1.00 93.66 65 VAL C CA 1
ATOM 2911 C C . VAL C 2 65 ? 45.737 -18.156 -3.952 1.00 96.00 65 VAL C C 1
ATOM 2912 O O . VAL C 2 65 ? 46.956 -18.352 -3.866 1.00 103.44 65 VAL C O 1
ATOM 2916 N N . SER C 2 66 ? 45.102 -17.306 -3.135 1.00 98.84 66 SER C N 1
ATOM 2917 C CA . SER C 2 66 ? 45.841 -16.489 -2.172 1.00 95.16 66 SER C CA 1
ATOM 2918 C C . SER C 2 66 ? 46.728 -17.307 -1.239 1.00 93.97 66 SER C C 1
ATOM 2919 O O . SER C 2 66 ? 47.740 -16.793 -0.743 1.00 69.71 66 SER C O 1
ATOM 2922 N N . GLY C 2 67 ? 46.371 -18.565 -0.973 1.00 97.48 67 GLY C N 1
ATOM 2923 C CA . GLY C 2 67 ? 47.281 -19.428 -0.235 1.00 88.35 67 GLY C CA 1
ATOM 2924 C C . GLY C 2 67 ? 48.622 -19.579 -0.931 1.00 91.84 67 GLY C C 1
ATOM 2925 O O . GLY C 2 67 ? 49.679 -19.434 -0.313 1.00 80.36 67 GLY C O 1
ATOM 2926 N N . CYS C 2 68 ? 48.593 -19.866 -2.236 1.00 86.75 68 CYS C N 1
ATOM 2927 C CA . CYS C 2 68 ? 49.828 -20.048 -2.996 1.00 87.61 68 CYS C CA 1
ATOM 2928 C C . CYS C 2 68 ? 50.565 -18.727 -3.201 1.00 91.23 68 CYS C C 1
ATOM 2929 O O . CYS C 2 68 ? 51.773 -18.638 -2.952 1.00 99.93 68 CYS C O 1
ATOM 2932 N N . CYS C 2 69 ? 49.860 -17.700 -3.688 1.00 89.21 69 CYS C N 1
ATOM 2933 C CA . CYS C 2 69 ? 50.503 -16.430 -4.021 1.00 88.38 69 CYS C CA 1
ATOM 2934 C C . CYS C 2 69 ? 51.306 -15.872 -2.851 1.00 93.66 69 CYS C C 1
ATOM 2935 O O . CYS C 2 69 ? 52.461 -15.466 -3.017 1.00 101.01 69 CYS C O 1
ATOM 2938 N N . SER C 2 70 ? 50.712 -15.844 -1.655 1.00 94.38 70 SER C N 1
ATOM 2939 C CA . SER C 2 70 ? 51.434 -15.320 -0.501 1.00 91.61 70 SER C CA 1
ATOM 2940 C C . SER C 2 70 ? 52.645 -16.184 -0.172 1.00 86.35 70 SER C C 1
ATOM 2941 O O . SER C 2 70 ? 53.723 -15.664 0.143 1.00 85.28 70 SER C O 1
ATOM 2944 N N . SER C 2 71 ? 52.489 -17.508 -0.249 1.00 78.73 71 SER C N 1
ATOM 2945 C CA . SER C 2 71 ? 53.602 -18.410 0.025 1.00 83.14 71 SER C CA 1
ATOM 2946 C C . SER C 2 71 ? 54.717 -18.270 -1.008 1.00 90.86 71 SER C C 1
ATOM 2947 O O . SER C 2 71 ? 55.888 -18.496 -0.685 1.00 103.95 71 SER C O 1
ATOM 2950 N N . ILE C 2 72 ? 54.379 -17.904 -2.246 1.00 89.14 72 ILE C N 1
ATOM 2951 C CA . ILE C 2 72 ? 55.397 -17.748 -3.282 1.00 92.98 72 ILE C CA 1
ATOM 2952 C C . ILE C 2 72 ? 56.167 -16.441 -3.117 1.00 89.47 72 ILE C C 1
ATOM 2953 O O . ILE C 2 72 ? 57.389 -16.405 -3.304 1.00 94.45 72 ILE C O 1
ATOM 2958 N N . VAL C 2 73 ? 55.480 -15.353 -2.756 1.00 79.14 73 VAL C N 1
ATOM 2959 C CA . VAL C 2 73 ? 56.161 -14.068 -2.599 1.00 74.31 73 VAL C CA 1
ATOM 2960 C C . VAL C 2 73 ? 57.197 -14.126 -1.483 1.00 94.88 73 VAL C C 1
ATOM 2961 O O . VAL C 2 73 ? 58.317 -13.622 -1.635 1.00 103.50 73 VAL C O 1
ATOM 2965 N N . VAL C 2 74 ? 56.857 -14.749 -0.353 1.00 88.91 74 VAL C N 1
ATOM 2966 C CA . VAL C 2 74 ? 57.819 -14.839 0.744 1.00 90.87 74 VAL C CA 1
ATOM 2967 C C . VAL C 2 74 ? 59.014 -15.699 0.339 1.00 94.12 74 VAL C C 1
ATOM 2968 O O . VAL C 2 74 ? 60.161 -15.391 0.687 1.00 98.85 74 VAL C O 1
ATOM 2972 N N . LEU C 2 75 ? 58.768 -16.796 -0.389 1.00 89.53 75 LEU C N 1
ATOM 2973 C CA . LEU C 2 75 ? 59.868 -17.630 -0.863 1.00 90.10 75 LEU C CA 1
ATOM 2974 C C . LEU C 2 75 ? 60.738 -16.885 -1.863 1.00 95.50 75 LEU C C 1
ATOM 2975 O O . LEU C 2 75 ? 61.955 -17.097 -1.902 1.00 105.81 75 LEU C O 1
ATOM 2980 N N . ALA C 2 76 ? 60.134 -16.019 -2.679 1.00 95.82 76 ALA C N 1
ATOM 2981 C CA . ALA C 2 76 ? 60.914 -15.206 -3.603 1.00 94.94 76 ALA C CA 1
ATOM 2982 C C . ALA C 2 76 ? 61.779 -14.205 -2.849 1.00 100.43 76 ALA C C 1
ATOM 2983 O O . ALA C 2 76 ? 62.973 -14.067 -3.132 1.00 109.31 76 ALA C O 1
ATOM 2985 N N . ARG C 2 77 ? 61.198 -13.522 -1.859 1.00 94.26 77 ARG C N 1
ATOM 2986 C CA . ARG C 2 77 ? 61.945 -12.536 -1.082 1.00 96.00 77 ARG C CA 1
ATOM 2987 C C . ARG C 2 77 ? 63.113 -13.164 -0.332 1.00 115.11 77 ARG C C 1
ATOM 2988 O O . ARG C 2 77 ? 64.115 -12.491 -0.064 1.00 118.46 77 ARG C O 1
ATOM 2996 N N . SER C 2 78 ? 63.003 -14.445 0.021 1.00 113.87 78 SER C N 1
ATOM 2997 C CA . SER C 2 78 ? 64.041 -15.113 0.794 1.00 120.30 78 SER C CA 1
ATOM 2998 C C . SER C 2 78 ? 65.324 -15.312 -0.005 1.00 127.88 78 SER C C 1
ATOM 2999 O O . SER C 2 78 ? 66.376 -15.574 0.588 1.00 144.15 78 SER C O 1
ATOM 3002 N N . VAL C 2 79 ? 65.262 -15.200 -1.330 1.00 126.97 79 VAL C N 1
ATOM 3003 C CA . VAL C 2 79 ? 66.383 -15.553 -2.191 1.00 129.80 79 VAL C CA 1
ATOM 3004 C C . VAL C 2 79 ? 66.918 -14.373 -2.995 1.00 139.66 79 VAL C C 1
ATOM 3005 O O . VAL C 2 79 ? 67.977 -14.507 -3.628 1.00 152.62 79 VAL C O 1
ATOM 3009 N N . VAL C 2 80 ? 66.264 -13.208 -2.962 1.00 135.92 80 VAL C N 1
ATOM 3010 C CA . VAL C 2 80 ? 66.742 -12.084 -3.764 1.00 136.26 80 VAL C CA 1
ATOM 3011 C C . VAL C 2 80 ? 68.110 -11.624 -3.277 1.00 161.26 80 VAL C C 1
ATOM 3012 O O . VAL C 2 80 ? 68.962 -11.215 -4.074 1.00 165.05 80 VAL C O 1
ATOM 3016 N N . GLU C 2 81 ? 68.341 -11.678 -1.961 1.00 164.70 81 GLU C N 1
ATOM 3017 C CA . GLU C 2 81 ? 69.615 -11.225 -1.412 1.00 180.45 81 GLU C CA 1
ATOM 3018 C C . GLU C 2 81 ? 70.771 -12.075 -1.924 1.00 184.16 81 GLU C C 1
ATOM 3019 O O . GLU C 2 81 ? 71.884 -11.568 -2.107 1.00 197.39 81 GLU C O 1
ATOM 3025 N N . ASP C 2 82 ? 70.527 -13.361 -2.172 1.00 171.54 82 ASP C N 1
ATOM 3026 C CA . ASP C 2 82 ? 71.543 -14.274 -2.670 1.00 172.05 82 ASP C CA 1
ATOM 3027 C C . ASP C 2 82 ? 71.431 -14.523 -4.171 1.00 158.03 82 ASP C C 1
ATOM 3028 O O . ASP C 2 82 ? 72.190 -15.331 -4.708 1.00 157.36 82 ASP C O 1
ATOM 3033 N N . CYS C 2 83 ? 70.510 -13.851 -4.857 1.00 150.00 83 CYS C N 1
ATOM 3034 C CA . CYS C 2 83 ? 70.355 -14.023 -6.295 1.00 163.33 83 CYS C CA 1
ATOM 3035 C C . CYS C 2 83 ? 71.457 -13.282 -7.044 1.00 164.78 83 CYS C C 1
ATOM 3036 O O . CYS C 2 83 ? 71.923 -12.227 -6.606 1.00 164.22 83 CYS C O 1
ATOM 3039 N N . SER C 2 84 ? 71.896 -13.865 -8.161 1.00 164.31 84 SER C N 1
ATOM 3040 C CA . SER C 2 84 ? 73.055 -13.390 -8.910 1.00 158.50 84 SER C CA 1
ATOM 3041 C C . SER C 2 84 ? 72.707 -12.687 -10.215 1.00 157.80 84 SER C C 1
ATOM 3042 O O . SER C 2 84 ? 73.166 -11.565 -10.447 1.00 152.45 84 SER C O 1
ATOM 3045 N N . ASP C 2 85 ? 71.893 -13.303 -11.072 1.00 160.24 85 ASP C N 1
ATOM 3046 C CA . ASP C 2 85 ? 71.596 -12.735 -12.386 1.00 160.09 85 ASP C CA 1
ATOM 3047 C C . ASP C 2 85 ? 70.673 -11.527 -12.268 1.00 150.61 85 ASP C C 1
ATOM 3048 O O . ASP C 2 85 ? 69.574 -11.627 -11.714 1.00 151.76 85 ASP C O 1
ATOM 3053 N N . GLU C 2 86 ? 71.111 -10.389 -12.819 1.00 149.77 86 GLU C N 1
ATOM 3054 C CA . GLU C 2 86 ? 70.387 -9.140 -12.600 1.00 147.10 86 GLU C CA 1
ATOM 3055 C C . GLU C 2 86 ? 69.071 -9.103 -13.367 1.00 145.37 86 GLU C C 1
ATOM 3056 O O . GLU C 2 86 ? 68.112 -8.471 -12.911 1.00 145.50 86 GLU C O 1
ATOM 3062 N N . GLN C 2 87 ? 69.001 -9.763 -14.527 1.00 150.96 87 GLN C N 1
ATOM 3063 C CA . GLN C 2 87 ? 67.720 -9.882 -15.215 1.00 153.77 87 GLN C CA 1
ATOM 3064 C C . GLN C 2 87 ? 66.766 -10.785 -14.441 1.00 142.46 87 GLN C C 1
ATOM 3065 O O . GLN C 2 87 ? 65.544 -10.612 -14.516 1.00 139.13 87 GLN C O 1
ATOM 3071 N N . ASP C 2 88 ? 67.310 -11.737 -13.678 1.00 141.12 88 ASP C N 1
ATOM 3072 C CA . ASP C 2 88 ? 66.501 -12.561 -12.788 1.00 139.80 88 ASP C CA 1
ATOM 3073 C C . ASP C 2 88 ? 66.220 -11.840 -11.476 1.00 132.96 88 ASP C C 1
ATOM 3074 O O . ASP C 2 88 ? 65.120 -11.956 -10.923 1.00 118.94 88 ASP C O 1
ATOM 3079 N N . LYS C 2 89 ? 67.211 -11.105 -10.959 1.00 133.84 89 LYS C N 1
ATOM 3080 C CA . LYS C 2 89 ? 66.989 -10.309 -9.757 1.00 126.40 89 LYS C CA 1
ATOM 3081 C C . LYS C 2 89 ? 65.906 -9.268 -9.995 1.00 121.06 89 LYS C C 1
ATOM 3082 O O . LYS C 2 89 ? 65.036 -9.059 -9.142 1.00 131.53 89 LYS C O 1
ATOM 3088 N N . ARG C 2 90 ? 65.948 -8.599 -11.150 1.00 125.96 90 ARG C N 1
ATOM 3089 C CA . ARG C 2 90 ? 64.873 -7.683 -11.510 1.00 126.83 90 ARG C CA 1
ATOM 3090 C C . ARG C 2 90 ? 63.553 -8.421 -11.692 1.00 118.97 90 ARG C C 1
ATOM 3091 O O . ARG C 2 90 ? 62.489 -7.879 -11.369 1.00 123.12 90 ARG C O 1
ATOM 3099 N N . PHE C 2 91 ? 63.600 -9.653 -12.207 1.00 119.52 91 PHE C N 1
ATOM 3100 C CA . PHE C 2 91 ? 62.378 -10.431 -12.385 1.00 117.55 91 PHE C CA 1
ATOM 3101 C C . PHE C 2 91 ? 61.777 -10.843 -11.048 1.00 121.32 91 PHE C C 1
ATOM 3102 O O . PHE C 2 91 ? 60.553 -10.796 -10.873 1.00 120.98 91 PHE C O 1
ATOM 3110 N N . LEU C 2 92 ? 62.616 -11.265 -10.098 1.00 122.78 92 LEU C N 1
ATOM 3111 C CA . LEU C 2 92 ? 62.103 -11.628 -8.781 1.00 114.21 92 LEU C CA 1
ATOM 3112 C C . LEU C 2 92 ? 61.513 -10.414 -8.080 1.00 103.44 92 LEU C C 1
ATOM 3113 O O . LEU C 2 92 ? 60.489 -10.517 -7.398 1.00 101.90 92 LEU C O 1
ATOM 3118 N N . GLN C 2 93 ? 62.143 -9.251 -8.251 1.00 101.35 93 GLN C N 1
ATOM 3119 C CA . GLN C 2 93 ? 61.601 -8.013 -7.704 1.00 104.37 93 GLN C CA 1
ATOM 3120 C C . GLN C 2 93 ? 60.257 -7.679 -8.340 1.00 108.13 93 GLN C C 1
ATOM 3121 O O . GLN C 2 93 ? 59.300 -7.320 -7.643 1.00 110.49 93 GLN C O 1
ATOM 3127 N N . GLN C 2 94 ? 60.172 -7.773 -9.672 1.00 107.23 94 GLN C N 1
ATOM 3128 C CA . GLN C 2 94 ? 58.903 -7.549 -10.360 1.00 109.48 94 GLN C CA 1
ATOM 3129 C C . GLN C 2 94 ? 57.809 -8.457 -9.809 1.00 107.90 94 GLN C C 1
ATOM 3130 O O . GLN C 2 94 ? 56.649 -8.044 -9.688 1.00 105.19 94 GLN C O 1
ATOM 3136 N N . LEU C 2 95 ? 58.163 -9.696 -9.462 1.00 110.88 95 LEU C N 1
ATOM 3137 C CA . LEU C 2 95 ? 57.193 -10.610 -8.870 1.00 95.61 95 LEU C CA 1
ATOM 3138 C C . LEU C 2 95 ? 56.791 -10.141 -7.479 1.00 92.15 95 LEU C C 1
ATOM 3139 O O . LEU C 2 95 ? 55.610 -10.167 -7.119 1.00 99.55 95 LEU C O 1
ATOM 3144 N N . ILE C 2 96 ? 57.773 -9.742 -6.670 1.00 105.05 96 ILE C N 1
ATOM 3145 C CA . ILE C 2 96 ? 57.507 -9.390 -5.281 1.00 97.31 96 ILE C CA 1
ATOM 3146 C C . ILE C 2 96 ? 56.670 -8.120 -5.175 1.00 95.12 96 ILE C C 1
ATOM 3147 O O . ILE C 2 96 ? 55.859 -7.980 -4.250 1.00 100.32 96 ILE C O 1
ATOM 3152 N N . ASN C 2 97 ? 56.809 -7.198 -6.129 1.00 91.01 97 ASN C N 1
ATOM 3153 C CA . ASN C 2 97 ? 56.239 -5.868 -5.980 1.00 96.74 97 ASN C CA 1
ATOM 3154 C C . ASN C 2 97 ? 54.914 -5.684 -6.716 1.00 96.14 97 ASN C C 1
ATOM 3155 O O . ASN C 2 97 ? 54.402 -4.560 -6.764 1.00 102.35 97 ASN C O 1
ATOM 3160 N N . THR C 2 98 ? 54.343 -6.742 -7.290 1.00 93.23 98 THR C N 1
ATOM 3161 C CA . THR C 2 98 ? 53.055 -6.601 -7.960 1.00 110.79 98 THR C CA 1
ATOM 3162 C C . THR C 2 98 ? 51.951 -6.702 -6.910 1.00 110.49 98 THR C C 1
ATOM 3163 O O . THR C 2 98 ? 51.876 -7.686 -6.165 1.00 106.33 98 THR C O 1
ATOM 3167 N N . GLU C 2 99 ? 51.136 -5.654 -6.806 1.00 114.72 99 GLU C N 1
ATOM 3168 C CA . GLU C 2 99 ? 50.076 -5.624 -5.808 1.00 115.77 99 GLU C CA 1
ATOM 3169 C C . GLU C 2 99 ? 48.767 -6.217 -6.316 1.00 120.54 99 GLU C C 1
ATOM 3170 O O . GLU C 2 99 ? 48.093 -6.936 -5.571 1.00 124.90 99 GLU C O 1
ATOM 3176 N N . ASP C 2 100 ? 48.395 -5.943 -7.565 1.00 120.04 100 ASP C N 1
ATOM 3177 C CA . ASP C 2 100 ? 47.166 -6.498 -8.120 1.00 133.42 100 ASP C CA 1
ATOM 3178 C C . ASP C 2 100 ? 47.311 -8.011 -8.229 1.00 127.91 100 ASP C C 1
ATOM 3179 O O . ASP C 2 100 ? 48.160 -8.507 -8.975 1.00 131.57 100 ASP C O 1
ATOM 3184 N N . GLU C 2 101 ? 46.478 -8.746 -7.487 1.00 112.18 101 GLU C N 1
ATOM 3185 C CA . GLU C 2 101 ? 46.662 -10.190 -7.381 1.00 110.28 101 GLU C CA 1
ATOM 3186 C C . GLU C 2 101 ? 46.385 -10.896 -8.703 1.00 113.06 101 GLU C C 1
ATOM 3187 O O . GLU C 2 101 ? 46.984 -11.943 -8.978 1.00 108.43 101 GLU C O 1
ATOM 3193 N N . HIS C 2 102 ? 45.477 -10.356 -9.520 1.00 120.83 102 HIS C N 1
ATOM 3194 C CA . HIS C 2 102 ? 45.237 -10.925 -10.843 1.00 119.82 102 HIS C CA 1
ATOM 3195 C C . HIS C 2 102 ? 46.521 -10.944 -11.662 1.00 107.42 102 HIS C C 1
ATOM 3196 O O . HIS C 2 102 ? 46.858 -11.955 -12.289 1.00 100.89 102 HIS C O 1
ATOM 3203 N N . THR C 2 103 ? 47.241 -9.820 -11.679 1.00 109.46 103 THR C N 1
ATOM 3204 C CA . THR C 2 103 ? 48.559 -9.779 -12.307 1.00 99.25 103 THR C CA 1
ATOM 3205 C C . THR C 2 103 ? 49.489 -10.823 -11.700 1.00 106.14 103 THR C C 1
ATOM 3206 O O . THR C 2 103 ? 50.152 -11.573 -12.424 1.00 106.50 103 THR C O 1
ATOM 3210 N N . LEU C 2 104 ? 49.532 -10.898 -10.366 1.00 104.82 104 LEU C N 1
ATOM 3211 C CA . LEU C 2 104 ? 50.464 -11.804 -9.697 1.00 95.79 104 LEU C CA 1
ATOM 3212 C C . LEU C 2 104 ? 50.199 -13.265 -10.041 1.00 93.38 104 LEU C C 1
ATOM 3213 O O . LEU C 2 104 ? 51.143 -14.038 -10.242 1.00 85.55 104 LEU C O 1
ATOM 3218 N N . THR C 2 105 ? 48.928 -13.666 -10.110 1.00 101.09 105 THR C N 1
ATOM 3219 C CA . THR C 2 105 ? 48.622 -15.073 -10.355 1.00 94.43 105 THR C CA 1
ATOM 3220 C C . THR C 2 105 ? 49.087 -15.518 -11.737 1.00 102.62 105 THR C C 1
ATOM 3221 O O . THR C 2 105 ? 49.657 -16.605 -11.887 1.00 103.78 105 THR C O 1
ATOM 3225 N N . GLN C 2 106 ? 48.867 -14.689 -12.757 1.00 101.93 106 GLN C N 1
ATOM 3226 C CA . GLN C 2 106 ? 49.377 -15.001 -14.089 1.00 109.30 106 GLN C CA 1
ATOM 3227 C C . GLN C 2 106 ? 50.900 -14.921 -14.141 1.00 102.58 106 GLN C C 1
ATOM 3228 O O . GLN C 2 106 ? 51.551 -15.794 -14.728 1.00 118.74 106 GLN C O 1
ATOM 3234 N N . ILE C 2 107 ? 51.487 -13.863 -13.567 1.00 96.40 107 ILE C N 1
ATOM 3235 C CA . ILE C 2 107 ? 52.947 -13.764 -13.513 1.00 84.62 107 ILE C CA 1
ATOM 3236 C C . ILE C 2 107 ? 53.533 -15.032 -12.920 1.00 98.23 107 ILE C C 1
ATOM 3237 O O . ILE C 2 107 ? 54.595 -15.500 -13.351 1.00 105.23 107 ILE C O 1
ATOM 3242 N N . ILE C 2 108 ? 52.841 -15.627 -11.949 1.00 100.88 108 ILE C N 1
ATOM 3243 C CA . ILE C 2 108 ? 53.321 -16.869 -11.361 1.00 94.59 108 ILE C CA 1
ATOM 3244 C C . ILE C 2 108 ? 52.958 -18.050 -12.254 1.00 96.11 108 ILE C C 1
ATOM 3245 O O . ILE C 2 108 ? 53.767 -18.960 -12.456 1.00 97.40 108 ILE C O 1
ATOM 3250 N N . SER C 2 109 ? 51.740 -18.054 -12.802 1.00 92.90 109 SER C N 1
ATOM 3251 C CA . SER C 2 109 ? 51.319 -19.147 -13.675 1.00 101.59 109 SER C CA 1
ATOM 3252 C C . SER C 2 109 ? 52.119 -19.169 -14.974 1.00 108.94 109 SER C C 1
ATOM 3253 O O . SER C 2 109 ? 52.565 -20.232 -15.419 1.00 96.01 109 SER C O 1
ATOM 3256 N N . ASN C 2 110 ? 52.312 -18.003 -15.597 1.00 112.29 110 ASN C N 1
ATOM 3257 C CA . ASN C 2 110 ? 52.993 -17.957 -16.888 1.00 104.35 110 ASN C CA 1
ATOM 3258 C C . ASN C 2 110 ? 54.485 -18.235 -16.752 1.00 105.12 110 ASN C C 1
ATOM 3259 O O . ASN C 2 110 ? 55.096 -18.797 -17.669 1.00 134.04 110 ASN C O 1
ATOM 3264 N N . ASN C 2 111 ? 55.086 -17.852 -15.627 1.00 109.73 111 ASN C N 1
ATOM 3265 C CA . ASN C 2 111 ? 56.524 -17.966 -15.421 1.00 112.80 111 ASN C CA 1
ATOM 3266 C C . ASN C 2 111 ? 56.848 -18.936 -14.289 1.00 111.29 111 ASN C C 1
ATOM 3267 O O . ASN C 2 111 ? 57.832 -18.758 -13.569 1.00 113.68 111 ASN C O 1
ATOM 3272 N N . SER C 2 112 ? 56.007 -19.962 -14.122 1.00 109.38 112 SER C N 1
ATOM 3273 C CA . SER C 2 112 ? 56.151 -20.880 -12.996 1.00 100.83 11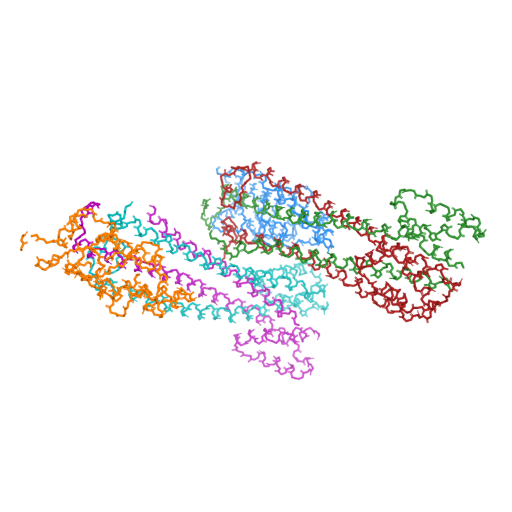2 SER C CA 1
ATOM 3274 C C . SER C 2 112 ? 57.487 -21.609 -13.049 1.00 113.95 112 SER C C 1
ATOM 3275 O O . SER C 2 112 ? 58.125 -21.826 -12.012 1.00 116.49 112 SER C O 1
ATOM 3278 N N . ALA C 2 113 ? 57.917 -22.009 -14.247 1.00 117.75 113 ALA C N 1
ATOM 3279 C CA . ALA C 2 113 ? 59.179 -22.729 -14.382 1.00 103.70 113 ALA C CA 1
ATOM 3280 C C . ALA C 2 113 ? 60.347 -21.872 -13.904 1.00 108.13 113 ALA C C 1
ATOM 3281 O O . ALA C 2 113 ? 61.225 -22.351 -13.179 1.00 111.95 113 ALA C O 1
ATOM 3283 N N . ARG C 2 114 ? 60.387 -20.606 -14.328 1.00 109.59 114 ARG C N 1
ATOM 3284 C CA . ARG C 2 114 ? 61.426 -19.694 -13.856 1.00 111.74 114 ARG C CA 1
ATOM 3285 C C . ARG C 2 114 ? 61.410 -19.573 -12.335 1.00 114.75 114 ARG C C 1
ATOM 3286 O O . ARG C 2 114 ? 62.467 -19.494 -11.697 1.00 113.82 114 ARG C O 1
ATOM 3294 N N . ILE C 2 115 ? 60.215 -19.557 -11.741 1.00 114.47 115 ILE C N 1
ATOM 3295 C CA . ILE C 2 115 ? 60.074 -19.279 -10.314 1.00 115.16 115 ILE C CA 1
ATOM 3296 C C . ILE C 2 115 ? 60.641 -20.413 -9.469 1.00 123.75 115 ILE C C 1
ATOM 3297 O O . ILE C 2 115 ? 61.448 -20.184 -8.560 1.00 123.25 115 ILE C O 1
ATOM 3302 N N . CYS C 2 116 ? 60.214 -21.649 -9.742 1.00 129.50 116 CYS C N 1
ATOM 3303 C CA . CYS C 2 116 ? 60.638 -22.782 -8.922 1.00 121.90 116 CYS C CA 1
ATOM 3304 C C . CYS C 2 116 ? 62.152 -22.948 -8.932 1.00 126.63 116 CYS C C 1
ATOM 3305 O O . CYS C 2 116 ? 62.758 -23.254 -7.898 1.00 129.94 116 CYS C O 1
ATOM 3308 N N . GLU C 2 117 ? 62.779 -22.757 -10.093 1.00 116.33 117 GLU C N 1
ATOM 3309 C CA . GLU C 2 117 ? 64.233 -22.825 -10.170 1.00 114.21 117 GLU C CA 1
ATOM 3310 C C . GLU C 2 117 ? 64.889 -21.736 -9.330 1.00 116.46 117 GLU C C 1
ATOM 3311 O O . GLU C 2 117 ? 65.860 -21.998 -8.610 1.00 125.06 117 GLU C O 1
ATOM 3317 N N . LEU C 2 118 ? 64.377 -20.506 -9.416 1.00 110.45 118 LEU C N 1
ATOM 3318 C CA . LEU C 2 118 ? 65.000 -19.389 -8.713 1.00 105.67 118 LEU C CA 1
ATOM 3319 C C . LEU C 2 118 ? 64.898 -19.539 -7.200 1.00 116.98 118 LEU C C 1
ATOM 3320 O O . LEU C 2 118 ? 65.748 -19.016 -6.469 1.00 121.69 118 LEU C O 1
ATOM 3325 N N . ILE C 2 119 ? 63.874 -20.240 -6.714 1.00 115.99 119 ILE C N 1
ATOM 3326 C CA . ILE C 2 119 ? 63.736 -20.463 -5.278 1.00 111.71 119 ILE C CA 1
ATOM 3327 C C . ILE C 2 119 ? 64.753 -21.496 -4.808 1.00 116.14 119 ILE C C 1
ATOM 3328 O O . ILE C 2 119 ? 65.387 -21.335 -3.758 1.00 128.64 119 ILE C O 1
ATOM 3333 N N . LEU C 2 120 ? 64.936 -22.564 -5.587 1.00 115.77 120 LEU C N 1
ATOM 3334 C CA . LEU C 2 120 ? 65.844 -23.642 -5.212 1.00 128.02 120 LEU C CA 1
ATOM 3335 C C . LEU C 2 120 ? 67.295 -23.293 -5.511 1.00 137.87 120 LEU C C 1
ATOM 3336 O O . LEU C 2 120 ? 68.191 -23.755 -4.796 1.00 149.16 120 LEU C O 1
ATOM 3341 N N . LYS C 2 121 ? 67.538 -22.530 -6.578 1.00 128.15 121 LYS C N 1
ATOM 3342 C CA . LYS C 2 121 ? 68.877 -22.105 -6.995 1.00 121.65 121 LYS C CA 1
ATOM 3343 C C . LYS C 2 121 ? 69.690 -23.268 -7.550 1.00 123.60 121 LYS C C 1
ATOM 3344 O O . LYS C 2 121 ? 69.803 -23.433 -8.764 1.00 124.81 121 LYS C O 1
ATOM 3350 N N . ILE C 2 127 ? 68.152 -30.999 -12.162 1.00 163.32 127 ILE C N 1
ATOM 3351 C CA . ILE C 2 127 ? 67.730 -30.925 -13.553 1.00 172.20 127 ILE C CA 1
ATOM 3352 C C . ILE C 2 127 ? 66.651 -29.860 -13.692 1.00 174.86 127 ILE C C 1
ATOM 3353 O O . ILE C 2 127 ? 65.835 -29.663 -12.788 1.00 164.31 127 ILE C O 1
ATOM 3358 N N . SER C 2 128 ? 66.670 -29.163 -14.825 1.00 180.91 128 SER C N 1
ATOM 3359 C CA . SER C 2 128 ? 65.703 -28.112 -15.106 1.00 182.45 128 SER C CA 1
ATOM 3360 C C . SER C 2 128 ? 64.605 -28.551 -16.060 1.00 207.06 128 SER C C 1
ATOM 3361 O O . SER C 2 128 ? 63.473 -28.068 -15.947 1.00 210.63 128 SER C O 1
ATOM 3364 N N . ASP C 2 129 ? 64.907 -29.458 -16.992 1.00 189.92 129 ASP C N 1
ATOM 3365 C CA . ASP C 2 129 ? 63.887 -29.918 -17.928 1.00 189.26 129 ASP C CA 1
ATOM 3366 C C . ASP C 2 129 ? 62.822 -30.753 -17.227 1.00 186.51 129 ASP C C 1
ATOM 3367 O O . ASP C 2 129 ? 61.681 -30.825 -17.700 1.00 177.77 129 ASP C O 1
ATOM 3372 N N . ASN C 2 130 ? 63.170 -31.385 -16.102 1.00 208.29 130 ASN C N 1
ATOM 3373 C CA . ASN C 2 130 ? 62.171 -32.115 -15.328 1.00 202.51 130 ASN C CA 1
ATOM 3374 C C . ASN C 2 130 ? 61.157 -31.165 -14.704 1.00 187.77 130 ASN C C 1
ATOM 3375 O O . ASN C 2 130 ? 59.964 -31.481 -14.632 1.00 185.98 130 ASN C O 1
ATOM 3380 N N . ILE C 2 131 ? 61.616 -29.999 -14.244 1.00 170.22 131 ILE C N 1
ATOM 3381 C CA . ILE C 2 131 ? 60.712 -29.032 -13.625 1.00 155.30 131 ILE C CA 1
ATOM 3382 C C . ILE C 2 131 ? 59.690 -28.537 -14.639 1.00 149.96 131 ILE C C 1
ATOM 3383 O O . ILE C 2 131 ? 58.493 -28.439 -14.345 1.00 146.88 131 ILE C O 1
ATOM 3388 N N . GLY C 2 132 ? 60.147 -28.215 -15.850 1.00 146.99 132 GLY C N 1
ATOM 3389 C CA . GLY C 2 132 ? 59.225 -27.775 -16.880 1.00 130.04 132 GLY C CA 1
ATOM 3390 C C . GLY C 2 132 ? 58.201 -28.830 -17.238 1.00 142.30 132 GLY C C 1
ATOM 3391 O O . GLY C 2 132 ? 57.078 -28.507 -17.629 1.00 147.92 132 GLY C O 1
ATOM 3392 N N . ARG C 2 133 ? 58.559 -30.103 -17.102 1.00 152.27 133 ARG C N 1
ATOM 3393 C CA . ARG C 2 133 ? 57.622 -31.138 -17.506 1.00 155.39 133 ARG C CA 1
ATOM 3394 C C . ARG C 2 133 ? 56.664 -31.480 -16.371 1.00 142.02 133 ARG C C 1
ATOM 3395 O O . ARG C 2 133 ? 55.474 -31.724 -16.609 1.00 142.26 133 ARG C O 1
ATOM 3403 N N . LEU C 2 134 ? 57.148 -31.462 -15.129 1.00 137.90 134 LEU C N 1
ATOM 3404 C CA . LEU C 2 134 ? 56.255 -31.728 -14.009 1.00 127.63 134 LEU C CA 1
ATOM 3405 C C . LEU C 2 134 ? 55.334 -30.546 -13.730 1.00 126.57 134 LEU C C 1
ATOM 3406 O O . LEU C 2 134 ? 54.189 -30.746 -13.311 1.00 128.02 134 LEU C O 1
ATOM 3411 N N . GLN C 2 135 ? 55.791 -29.318 -13.984 1.00 124.44 135 GLN C N 1
ATOM 3412 C CA . GLN C 2 135 ? 54.894 -28.173 -13.852 1.00 120.54 135 GLN C CA 1
ATOM 3413 C C . GLN C 2 135 ? 53.830 -28.190 -14.943 1.00 122.61 135 GLN C C 1
ATOM 3414 O O . GLN C 2 135 ? 52.654 -27.925 -14.673 1.00 125.61 135 GLN C O 1
ATOM 3420 N N . GLU C 2 136 ? 54.228 -28.491 -16.184 1.00 127.42 136 GLU C N 1
ATOM 3421 C CA . GLU C 2 136 ? 53.256 -28.613 -17.267 1.00 123.65 136 GLU C CA 1
ATOM 3422 C C . GLU C 2 136 ? 52.276 -29.749 -17.008 1.00 120.13 136 GLU C C 1
ATOM 3423 O O . GLU C 2 136 ? 51.084 -29.635 -17.318 1.00 113.27 136 GLU C O 1
ATOM 3429 N N . LEU C 2 137 ? 52.760 -30.862 -16.449 1.00 125.10 137 LEU C N 1
ATOM 3430 C CA . LEU C 2 137 ? 51.882 -31.996 -16.183 1.00 120.15 137 LEU C CA 1
ATOM 3431 C C . LEU C 2 137 ? 51.026 -31.793 -14.939 1.00 117.77 137 LEU C C 1
ATOM 3432 O O . LEU C 2 137 ? 49.844 -32.148 -14.941 1.00 108.15 137 LEU C O 1
ATOM 3437 N N . GLU C 2 138 ? 51.594 -31.227 -13.872 1.00 113.62 138 GLU C N 1
ATOM 3438 C CA . GLU C 2 138 ? 50.813 -31.028 -12.655 1.00 105.13 138 GLU C CA 1
ATOM 3439 C C . GLU C 2 138 ? 49.718 -29.992 -12.865 1.00 110.06 138 GLU C C 1
ATOM 3440 O O . GLU C 2 138 ? 48.572 -30.194 -12.448 1.00 114.44 138 GLU C O 1
ATOM 3446 N N . SER C 2 139 ? 50.059 -28.861 -13.490 1.00 110.74 139 SER C N 1
ATOM 3447 C CA . SER C 2 139 ? 49.057 -27.836 -13.761 1.00 102.70 139 SER C CA 1
ATOM 3448 C C . SER C 2 139 ? 47.923 -28.394 -14.606 1.00 103.78 139 SER C C 1
ATOM 3449 O O . SER C 2 139 ? 46.747 -28.135 -14.334 1.00 103.38 139 SER C O 1
ATOM 3452 N N . LEU C 2 140 ? 48.259 -29.168 -15.637 1.00 109.82 140 LEU C N 1
ATOM 3453 C CA . LEU C 2 140 ? 47.225 -29.733 -16.491 1.00 97.07 140 LEU C CA 1
ATOM 3454 C C . LEU C 2 140 ? 46.467 -30.844 -15.770 1.00 105.58 140 LEU C C 1
ATOM 3455 O O . LEU C 2 140 ? 45.243 -30.954 -15.906 1.00 106.15 140 LEU C O 1
ATOM 3460 N N . THR C 2 141 ? 47.178 -31.696 -15.022 1.00 106.54 141 THR C N 1
ATOM 3461 C CA . THR C 2 141 ? 46.508 -32.699 -14.196 1.00 101.48 141 THR C CA 1
ATOM 3462 C C . THR C 2 141 ? 45.509 -32.050 -13.242 1.00 98.95 141 THR C C 1
ATOM 3463 O O . THR C 2 141 ? 44.388 -32.542 -13.075 1.00 90.91 141 THR C O 1
ATOM 3467 N N . LEU C 2 142 ? 45.896 -30.937 -12.616 1.00 94.77 142 LEU C N 1
ATOM 3468 C CA . LEU C 2 142 ? 44.993 -30.242 -11.705 1.00 97.04 142 LEU C CA 1
ATOM 3469 C C . LEU C 2 142 ? 43.876 -29.536 -12.465 1.00 102.27 142 LEU C C 1
ATOM 3470 O O . LEU C 2 142 ? 42.708 -29.586 -12.062 1.00 112.70 142 LEU C O 1
ATOM 3475 N N . THR C 2 143 ? 44.223 -28.850 -13.557 1.00 95.01 143 THR C N 1
ATOM 3476 C CA . THR C 2 143 ? 43.226 -28.125 -14.340 1.00 100.57 143 THR C CA 1
ATOM 3477 C C . THR C 2 143 ? 42.149 -29.049 -14.901 1.00 97.35 143 THR C C 1
ATOM 3478 O O . THR C 2 143 ? 40.961 -28.707 -14.887 1.00 99.23 143 THR C O 1
ATOM 3482 N N . LEU C 2 144 ? 42.538 -30.232 -15.384 1.00 110.03 144 LEU C N 1
ATOM 3483 C CA . LEU C 2 144 ? 41.572 -31.112 -16.037 1.00 108.55 144 LEU C CA 1
ATOM 3484 C C . LEU C 2 144 ? 40.647 -31.797 -15.042 1.00 110.34 144 LEU C C 1
ATOM 3485 O O . LEU C 2 144 ? 39.444 -31.916 -15.294 1.00 114.20 144 LEU C O 1
ATOM 3490 N N . GLN C 2 145 ? 41.194 -32.274 -13.922 1.00 100.97 145 GLN C N 1
ATOM 3491 C CA . GLN C 2 145 ? 40.365 -32.912 -12.905 1.00 96.62 145 GLN C CA 1
ATOM 3492 C C . GLN C 2 145 ? 39.267 -31.972 -12.423 1.00 101.51 145 GLN C C 1
ATOM 3493 O O . GLN C 2 145 ? 38.113 -32.385 -12.257 1.00 92.71 145 GLN C O 1
ATOM 3499 N N . LYS C 2 146 ? 39.608 -30.702 -12.192 1.00 103.45 146 LYS C N 1
ATOM 3500 C CA . LYS C 2 146 ? 38.602 -29.726 -11.788 1.00 104.08 146 LYS C CA 1
ATOM 3501 C C . LYS C 2 146 ? 37.634 -29.424 -12.926 1.00 94.61 146 LYS C C 1
ATOM 3502 O O . LYS C 2 146 ? 36.426 -29.288 -12.698 1.00 98.42 146 LYS C O 1
ATOM 3508 N N . LEU C 2 147 ? 38.144 -29.308 -14.157 1.00 103.87 147 LEU C N 1
ATOM 3509 C CA . LEU C 2 147 ? 37.269 -29.034 -15.294 1.00 99.12 147 LEU C CA 1
ATOM 3510 C C . LEU C 2 147 ? 36.346 -30.208 -15.591 1.00 93.37 147 LEU C C 1
ATOM 3511 O O . LEU C 2 147 ? 35.203 -30.003 -16.013 1.00 89.11 147 LEU C O 1
ATOM 3516 N N . LEU C 2 148 ? 36.820 -31.439 -15.383 1.00 98.42 148 LEU C N 1
ATOM 3517 C CA . LEU C 2 148 ? 35.949 -32.600 -15.537 1.00 92.72 148 LEU C CA 1
ATOM 3518 C C . LEU C 2 148 ? 34.891 -32.645 -14.440 1.00 95.56 148 LEU C C 1
ATOM 3519 O O . LEU C 2 148 ? 33.724 -32.953 -14.709 1.00 85.27 148 LEU C O 1
ATOM 3524 N N . LYS C 2 149 ? 35.284 -32.352 -13.195 1.00 108.12 149 LYS C N 1
ATOM 3525 C CA . LYS C 2 149 ? 34.334 -32.373 -12.086 1.00 91.23 149 LYS C CA 1
ATOM 3526 C C . LYS C 2 149 ? 33.197 -31.383 -12.306 1.00 91.97 149 LYS C C 1
ATOM 3527 O O . LYS C 2 149 ? 32.025 -31.717 -12.092 1.00 92.35 149 LYS C O 1
ATOM 3533 N N . SER C 2 150 ? 33.519 -30.162 -12.740 1.00 86.69 150 SER C N 1
ATOM 3534 C CA . SER C 2 150 ? 32.473 -29.176 -12.985 1.00 80.76 150 SER C CA 1
ATOM 3535 C C . SER C 2 150 ? 31.630 -29.547 -14.197 1.00 104.00 150 SER C C 1
ATOM 3536 O O . SER C 2 150 ? 30.427 -29.264 -14.223 1.00 114.10 150 SER C O 1
ATOM 3539 N N . SER C 2 151 ? 32.237 -30.181 -15.204 1.00 95.24 151 SER C N 1
ATOM 3540 C CA . SER C 2 151 ? 31.465 -30.632 -16.358 1.00 81.24 151 SER C CA 1
ATOM 3541 C C . SER C 2 151 ? 30.520 -31.761 -15.978 1.00 97.17 151 SER C C 1
ATOM 3542 O O . SER C 2 151 ? 29.352 -31.764 -16.384 1.00 110.13 151 SER C O 1
ATOM 3545 N N . GLU C 2 152 ? 31.008 -32.731 -15.204 1.00 92.74 152 GLU C N 1
ATOM 3546 C CA . GLU C 2 152 ? 30.128 -33.772 -14.689 1.00 95.97 152 GLU C CA 1
ATOM 3547 C C . GLU C 2 152 ? 29.080 -33.178 -13.758 1.00 102.59 152 GLU C C 1
ATOM 3548 O O . GLU C 2 152 ? 27.949 -33.673 -13.698 1.00 101.26 152 GLU C O 1
ATOM 3554 N N . ASN C 2 153 ? 29.439 -32.115 -13.028 1.00 102.82 153 ASN C N 1
ATOM 3555 C CA . ASN C 2 153 ? 28.471 -31.440 -12.169 1.00 104.07 153 ASN C CA 1
ATOM 3556 C C . ASN C 2 153 ? 27.473 -30.635 -12.993 1.00 107.46 153 ASN C C 1
ATOM 3557 O O . ASN C 2 153 ? 26.276 -30.624 -12.685 1.00 100.58 153 ASN C O 1
ATOM 3562 N N . LYS C 2 154 ? 27.948 -29.929 -14.028 1.00 122.45 154 LYS C N 1
ATOM 3563 C CA . LYS C 2 154 ? 27.019 -29.249 -14.929 1.00 111.37 154 LYS C CA 1
ATOM 3564 C C . LYS C 2 154 ? 26.075 -30.242 -15.591 1.00 102.14 154 LYS C C 1
ATOM 3565 O O . LYS C 2 154 ? 24.915 -29.914 -15.855 1.00 90.84 154 LYS C O 1
ATOM 3571 N N . LEU C 2 155 ? 26.557 -31.455 -15.870 1.00 121.15 155 LEU C N 1
ATOM 3572 C CA . LEU C 2 155 ? 25.704 -32.476 -16.467 1.00 111.04 155 LEU C CA 1
ATOM 3573 C C . LEU C 2 155 ? 24.715 -33.030 -15.448 1.00 108.51 155 LEU C C 1
ATOM 3574 O O . LEU C 2 155 ? 23.549 -33.279 -15.777 1.00 107.37 155 LEU C O 1
ATOM 3579 N N . LYS C 2 156 ? 25.166 -33.231 -14.207 1.00 108.33 156 LYS C N 1
ATOM 3580 C CA . LYS C 2 156 ? 24.294 -33.759 -13.163 1.00 96.48 156 LYS C CA 1
ATOM 3581 C C . LYS C 2 156 ? 23.186 -32.773 -12.806 1.00 86.45 156 LYS C C 1
ATOM 3582 O O . LYS C 2 156 ? 22.009 -33.145 -12.738 1.00 86.78 156 LYS C O 1
ATOM 3588 N N . LYS C 2 157 ? 23.545 -31.510 -12.570 1.00 84.51 157 LYS C N 1
ATOM 3589 C CA . LYS C 2 157 ? 22.545 -30.509 -12.205 1.00 94.76 157 LYS C CA 1
ATOM 3590 C C . LYS C 2 157 ? 21.592 -30.193 -13.353 1.00 106.70 157 LYS C C 1
ATOM 3591 O O . LYS C 2 157 ? 20.431 -29.846 -13.110 1.00 109.62 157 LYS C O 1
ATOM 3597 N N . ALA C 2 158 ? 22.054 -30.297 -14.601 1.00 109.81 158 ALA C N 1
ATOM 3598 C CA . ALA C 2 158 ? 21.184 -29.967 -15.727 1.00 116.80 158 ALA C CA 1
ATOM 3599 C C . ALA C 2 158 ? 20.135 -31.048 -15.960 1.00 123.24 158 ALA C C 1
ATOM 3600 O O . ALA C 2 158 ? 18.977 -30.738 -16.261 1.00 124.87 158 ALA C O 1
ATOM 3602 N N . THR C 2 159 ? 20.529 -32.321 -15.851 1.00 108.32 159 THR C N 1
ATOM 3603 C CA . THR C 2 159 ? 19.570 -33.413 -15.992 1.00 107.48 159 THR C CA 1
ATOM 3604 C C . THR C 2 159 ? 18.453 -33.289 -14.964 1.00 112.24 159 THR C C 1
ATOM 3605 O O . THR C 2 159 ? 17.278 -33.522 -15.273 1.00 116.29 159 THR C O 1
ATOM 3609 N N . GLU C 2 160 ? 18.808 -32.920 -13.730 1.00 117.35 160 GLU C N 1
ATOM 3610 C CA . GLU C 2 160 ? 17.811 -32.716 -12.686 1.00 127.62 160 GLU C CA 1
ATOM 3611 C C . GLU C 2 160 ? 16.846 -31.598 -13.058 1.00 123.45 160 GLU C C 1
ATOM 3612 O O . GLU C 2 160 ? 15.640 -31.702 -12.807 1.00 126.10 160 GLU C O 1
ATOM 3618 N N . TYR C 2 161 ? 17.359 -30.510 -13.635 1.00 110.88 161 TYR C N 1
ATOM 3619 C CA . TYR C 2 161 ? 16.495 -29.386 -13.983 1.00 103.87 161 TYR C CA 1
ATOM 3620 C C . TYR C 2 161 ? 15.413 -29.803 -14.968 1.00 116.50 161 TYR C C 1
ATOM 3621 O O . TYR C 2 161 ? 14.231 -29.502 -14.773 1.00 116.61 161 TYR C O 1
ATOM 3630 N N . TYR C 2 162 ? 15.803 -30.499 -16.039 1.00 122.14 162 TYR C N 1
ATOM 3631 C CA . TYR C 2 162 ? 14.844 -30.836 -17.086 1.00 121.13 162 TYR C CA 1
ATOM 3632 C C . TYR C 2 162 ? 13.856 -31.894 -16.615 1.00 117.38 162 TYR C C 1
ATOM 3633 O O . TYR C 2 162 ? 12.658 -31.806 -16.909 1.00 125.87 162 TYR C O 1
ATOM 3642 N N . GLU C 2 163 ? 14.336 -32.894 -15.874 1.00 109.64 163 GLU C N 1
ATOM 3643 C CA . GLU C 2 163 ? 13.457 -33.944 -15.374 1.00 116.31 163 GLU C CA 1
ATOM 3644 C C . GLU C 2 163 ? 12.461 -33.429 -14.343 1.00 116.53 163 GLU C C 1
ATOM 3645 O O . GLU C 2 163 ? 11.459 -34.103 -14.086 1.00 102.80 163 GLU C O 1
ATOM 3651 N N . ASN C 2 164 ? 12.715 -32.264 -13.742 1.00 115.46 164 ASN C N 1
ATOM 3652 C CA . ASN C 2 164 ? 11.701 -31.647 -12.894 1.00 118.32 164 ASN C CA 1
ATOM 3653 C C . ASN C 2 164 ? 10.476 -31.279 -13.722 1.00 129.90 164 ASN C C 1
ATOM 3654 O O . ASN C 2 164 ? 9.336 -31.560 -13.333 1.00 143.16 164 ASN C O 1
ATOM 3659 N N . ILE C 2 165 ? 10.698 -30.639 -14.872 1.00 129.31 165 ILE C N 1
ATOM 3660 C CA . ILE C 2 165 ? 9.604 -30.268 -15.762 1.00 116.63 165 ILE C CA 1
ATOM 3661 C C . ILE C 2 165 ? 8.983 -31.509 -16.398 1.00 132.50 165 ILE C C 1
ATOM 3662 O O . ILE C 2 165 ? 7.769 -31.555 -16.635 1.00 135.38 165 ILE C O 1
ATOM 3667 N N . ILE C 2 166 ? 9.797 -32.531 -16.676 1.00 137.80 166 ILE C N 1
ATOM 3668 C CA . ILE C 2 166 ? 9.285 -33.775 -17.248 1.00 140.40 166 ILE C CA 1
ATOM 3669 C C . ILE C 2 166 ? 8.333 -34.463 -16.279 1.00 148.61 166 ILE C C 1
ATOM 3670 O O . ILE C 2 166 ? 7.295 -35.001 -16.684 1.00 164.49 166 ILE C O 1
ATOM 3675 N N . ALA C 2 167 ? 8.660 -34.449 -14.985 1.00 136.11 167 ALA C N 1
ATOM 3676 C CA . ALA C 2 167 ? 7.797 -35.108 -14.012 1.00 127.89 167 ALA C CA 1
ATOM 3677 C C . ALA C 2 167 ? 6.460 -34.391 -13.890 1.00 140.76 167 ALA C C 1
ATOM 3678 O O . ALA C 2 167 ? 5.420 -35.035 -13.711 1.00 160.10 167 ALA C O 1
ATOM 3680 N N . GLN C 2 168 ? 6.465 -33.059 -13.981 1.00 134.56 168 GLN C N 1
ATOM 3681 C CA . GLN C 2 168 ? 5.216 -32.313 -13.926 1.00 144.95 168 GLN C CA 1
ATOM 3682 C C . GLN C 2 168 ? 4.320 -32.596 -15.127 1.00 150.13 168 GLN C C 1
ATOM 3683 O O . GLN C 2 168 ? 3.100 -32.443 -15.021 1.00 155.21 168 GLN C O 1
ATOM 3689 N N . TYR C 2 169 ? 4.896 -33.004 -16.261 1.00 136.75 169 TYR C N 1
ATOM 3690 C CA . TYR C 2 169 ? 4.110 -33.413 -17.422 1.00 151.66 169 TYR C CA 1
ATOM 3691 C C . TYR C 2 169 ? 3.655 -34.868 -17.345 1.00 150.52 169 TYR C C 1
ATOM 3692 O O . TYR C 2 169 ? 2.523 -35.184 -17.728 1.00 160.65 169 TYR C O 1
ATOM 3701 N N . ASP C 2 170 ? 4.518 -35.767 -16.864 1.00 147.52 170 ASP C N 1
ATOM 3702 C CA . ASP C 2 170 ? 4.184 -37.187 -16.812 1.00 157.28 170 ASP C CA 1
ATOM 3703 C C . ASP C 2 170 ? 3.045 -37.511 -15.854 1.00 165.63 170 ASP C C 1
ATOM 3704 O O . ASP C 2 170 ? 2.575 -38.653 -15.848 1.00 166.05 170 ASP C O 1
ATOM 3709 N N . ARG C 2 171 ? 2.587 -36.554 -15.052 1.00 169.00 171 ARG C N 1
ATOM 3710 C CA . ARG C 2 171 ? 1.489 -36.802 -14.133 1.00 179.46 171 ARG C CA 1
ATOM 3711 C C . ARG C 2 171 ? 0.429 -35.713 -14.165 1.00 184.07 171 ARG C C 1
ATOM 3712 O O . ARG C 2 171 ? -0.532 -35.787 -13.391 1.00 196.14 171 ARG C O 1
ATOM 3720 N N . GLN C 2 172 ? 0.570 -34.718 -15.037 1.00 166.43 172 GLN C N 1
ATOM 3721 C CA . GLN C 2 172 ? -0.333 -33.578 -15.038 1.00 174.90 172 GLN C CA 1
ATOM 3722 C C . GLN C 2 172 ? -1.758 -34.014 -15.351 1.00 190.09 172 GLN C C 1
ATOM 3723 O O . GLN C 2 172 ? -1.991 -34.924 -16.151 1.00 183.55 172 GLN C O 1
ATOM 3729 N N . ASP C 2 173 ? -2.716 -33.359 -14.703 1.00 200.98 173 ASP C N 1
ATOM 3730 C CA . ASP C 2 173 ? -4.127 -33.677 -14.883 1.00 200.02 173 ASP C CA 1
ATOM 3731 C C . ASP C 2 173 ? -4.940 -32.423 -15.190 1.00 187.66 173 ASP C C 1
ATOM 3732 O O . ASP C 2 173 ? -4.499 -31.304 -14.925 1.00 184.97 173 ASP C O 1
ATOM 3737 N N . PRO D 2 16 ? -3.484 -11.924 -16.984 1.00 155.10 16 PRO D N 1
ATOM 3738 C CA . PRO D 2 16 ? -2.032 -12.102 -16.883 1.00 161.21 16 PRO D CA 1
ATOM 3739 C C . PRO D 2 16 ? -1.262 -11.478 -18.047 1.00 158.32 16 PRO D C 1
ATOM 3740 O O . PRO D 2 16 ? -1.818 -11.292 -19.132 1.00 153.50 16 PRO D O 1
ATOM 3744 N N . SER D 2 17 ? 0.015 -11.162 -17.817 1.00 158.41 17 SER D N 1
ATOM 3745 C CA . SER D 2 17 ? 0.840 -10.638 -18.900 1.00 142.49 17 SER D CA 1
ATOM 3746 C C . SER D 2 17 ? 1.234 -11.750 -19.865 1.00 145.03 17 SER D C 1
ATOM 3747 O O . SER D 2 17 ? 0.996 -11.650 -21.074 1.00 137.17 17 SER D O 1
ATOM 3750 N N . GLU D 2 18 ? 1.847 -12.808 -19.353 1.00 149.21 18 GLU D N 1
ATOM 3751 C CA . GLU D 2 18 ? 2.209 -13.932 -20.190 1.00 137.68 18 GLU D CA 1
ATOM 3752 C C . GLU D 2 18 ? 1.307 -15.132 -19.919 1.00 147.42 18 GLU D C 1
ATOM 3753 O O . GLU D 2 18 ? 1.009 -15.426 -18.757 1.00 157.98 18 GLU D O 1
ATOM 3759 N N . PRO D 2 19 ? 0.859 -15.834 -20.962 1.00 142.58 19 PRO D N 1
ATOM 3760 C CA . PRO D 2 19 ? 0.089 -17.068 -20.758 1.00 138.67 19 PRO D CA 1
ATOM 3761 C C . PRO D 2 19 ? 0.959 -18.207 -20.254 1.00 133.04 19 PRO D C 1
ATOM 3762 O O . PRO D 2 19 ? 2.158 -18.276 -20.531 1.00 125.50 19 PRO D O 1
ATOM 3766 N N . LEU D 2 20 ? 0.326 -19.123 -19.517 1.00 133.39 20 LEU D N 1
ATOM 3767 C CA . LEU D 2 20 ? 1.024 -20.246 -18.909 1.00 126.72 20 LEU D CA 1
ATOM 3768 C C . LEU D 2 20 ? 0.716 -21.598 -19.539 1.00 122.80 20 LEU D C 1
ATOM 3769 O O . LEU D 2 20 ? 1.529 -22.516 -19.398 1.00 95.32 20 LEU D O 1
ATOM 3774 N N . THR D 2 21 ? -0.417 -21.758 -20.222 1.00 142.16 21 THR D N 1
ATOM 3775 C CA . THR D 2 21 ? -0.762 -23.050 -20.800 1.00 149.35 21 THR D CA 1
ATOM 3776 C C . THR D 2 21 ? -1.039 -22.893 -22.292 1.00 147.01 21 THR D C 1
ATOM 3777 O O . THR D 2 21 ? -1.271 -21.789 -22.790 1.00 156.91 21 THR D O 1
ATOM 3781 N N . GLN D 2 22 ? -1.020 -24.023 -23.005 1.00 120.64 22 GLN D N 1
ATOM 3782 C CA . GLN D 2 22 ? -1.396 -24.028 -24.415 1.00 122.13 22 GLN D CA 1
ATOM 3783 C C . GLN D 2 22 ? -2.895 -23.791 -24.578 1.00 127.72 22 GLN D C 1
ATOM 3784 O O . GLN D 2 22 ? -3.346 -23.329 -25.632 1.00 121.67 22 GLN D O 1
ATOM 3790 N N . LYS D 2 23 ? -3.679 -24.132 -23.550 1.00 122.41 23 LYS D N 1
ATOM 3791 C CA . LYS D 2 23 ? -5.117 -23.884 -23.557 1.00 122.48 23 LYS D CA 1
ATOM 3792 C C . LYS D 2 23 ? -5.427 -22.391 -23.510 1.00 133.04 23 LYS D C 1
ATOM 3793 O O . LYS D 2 23 ? -6.360 -21.921 -24.171 1.00 129.45 23 LYS D O 1
ATOM 3799 N N . ASP D 2 24 ? -4.648 -21.639 -22.728 1.00 139.12 24 ASP D N 1
ATOM 3800 C CA . ASP D 2 24 ? -4.859 -20.228 -22.417 1.00 134.71 24 ASP D CA 1
ATOM 3801 C C . ASP D 2 24 ? -4.546 -19.273 -23.565 1.00 127.28 24 ASP D C 1
ATOM 3802 O O . ASP D 2 24 ? -4.905 -18.095 -23.472 1.00 126.44 24 ASP D O 1
ATOM 3807 N N . VAL D 2 25 ? -3.918 -19.738 -24.646 1.00 128.19 25 VAL D N 1
ATOM 3808 C CA . VAL D 2 25 ? -3.471 -18.823 -25.695 1.00 117.74 25 VAL D CA 1
ATOM 3809 C C . VAL D 2 25 ? -4.577 -18.425 -26.669 1.00 124.89 25 VAL D C 1
ATOM 3810 O O . VAL D 2 25 ? -4.430 -17.413 -27.367 1.00 125.04 25 VAL D O 1
ATOM 3814 N N . ILE D 2 26 ? -5.666 -19.195 -26.756 1.00 137.02 26 ILE D N 1
ATOM 3815 C CA . ILE D 2 26 ? -6.758 -18.861 -27.674 1.00 140.06 26 ILE D CA 1
ATOM 3816 C C . ILE D 2 26 ? -7.288 -17.451 -27.422 1.00 152.44 26 ILE D C 1
ATOM 3817 O O . ILE D 2 26 ? -7.648 -16.731 -28.363 1.00 151.78 26 ILE D O 1
ATOM 3822 N N . ALA D 2 27 ? -7.327 -17.027 -26.158 1.00 145.83 27 ALA D N 1
ATOM 3823 C CA . ALA D 2 27 ? -7.826 -15.693 -25.832 1.00 145.20 27 ALA D CA 1
ATOM 3824 C C . ALA D 2 27 ? -6.808 -14.596 -26.124 1.00 143.08 27 ALA D C 1
ATOM 3825 O O . ALA D 2 27 ? -7.197 -13.452 -26.389 1.00 150.47 27 ALA D O 1
ATOM 3827 N N . PHE D 2 28 ? -5.518 -14.916 -26.080 1.00 132.38 28 PHE D N 1
ATOM 3828 C CA . PHE D 2 28 ? -4.473 -13.928 -26.302 1.00 122.55 28 PHE D CA 1
ATOM 3829 C C . PHE D 2 28 ? -4.355 -13.561 -27.776 1.00 121.55 28 PHE D C 1
ATOM 3830 O O . PHE D 2 28 ? -4.386 -14.431 -28.651 1.00 122.71 28 PHE D O 1
ATOM 3838 N N . GLN D 2 29 ? -4.229 -12.264 -28.048 1.00 119.15 29 GLN D N 1
ATOM 3839 C CA . GLN D 2 29 ? -3.978 -11.828 -29.411 1.00 121.19 29 GLN D CA 1
ATOM 3840 C C . GLN D 2 29 ? -2.537 -12.158 -29.801 1.00 115.32 29 GLN D C 1
ATOM 3841 O O . GLN D 2 29 ? -1.672 -12.394 -28.953 1.00 113.26 29 GLN D O 1
ATOM 3847 N N . LYS D 2 30 ? -2.285 -12.155 -31.111 1.00 114.56 30 LYS D N 1
ATOM 3848 C CA . LYS D 2 30 ? -0.972 -12.530 -31.627 1.00 112.42 30 LYS D CA 1
ATOM 3849 C C . LYS D 2 30 ? 0.114 -11.543 -31.217 1.00 97.98 30 LYS D C 1
ATOM 3850 O O . LYS D 2 30 ? 1.208 -11.958 -30.820 1.00 90.98 30 LYS D O 1
ATOM 3856 N N . GLU D 2 31 ? -0.161 -10.242 -31.321 1.00 96.07 31 GLU D N 1
ATOM 3857 C CA . GLU D 2 31 ? 0.840 -9.235 -30.979 1.00 107.09 31 GLU D CA 1
ATOM 3858 C C . GLU D 2 31 ? 1.356 -9.390 -29.554 1.00 114.64 31 GLU D C 1
ATOM 3859 O O . GLU D 2 31 ? 2.525 -9.089 -29.282 1.00 108.82 31 GLU D O 1
ATOM 3865 N N . ALA D 2 32 ? 0.510 -9.848 -28.631 1.00 119.85 32 ALA D N 1
ATOM 3866 C CA . ALA D 2 32 ? 0.975 -10.087 -27.271 1.00 108.65 32 ALA D CA 1
ATOM 3867 C C . ALA D 2 32 ? 1.810 -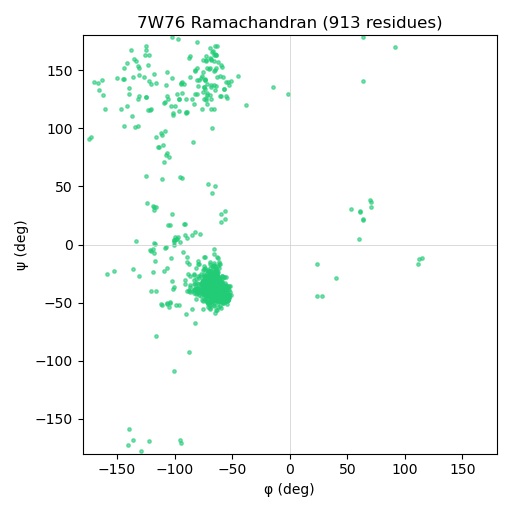11.359 -27.176 1.00 94.90 32 ALA D C 1
ATOM 3868 O O . ALA D 2 32 ? 2.811 -11.394 -26.454 1.00 99.79 32 ALA D O 1
ATOM 3870 N N . LEU D 2 33 ? 1.409 -12.415 -27.892 1.00 99.02 33 LEU D N 1
ATOM 3871 C CA . LEU D 2 33 ? 2.191 -13.649 -27.900 1.00 93.10 33 LEU D CA 1
ATOM 3872 C C . LEU D 2 33 ? 3.575 -13.441 -28.507 1.00 103.67 33 LEU D C 1
ATOM 3873 O O . LEU D 2 33 ? 4.556 -14.035 -28.045 1.00 101.35 33 LEU D O 1
ATOM 3878 N N . PHE D 2 34 ? 3.676 -12.601 -29.539 1.00 99.89 34 PHE D N 1
ATOM 3879 C CA . PHE D 2 34 ? 4.978 -12.317 -30.137 1.00 93.28 34 PHE D CA 1
ATOM 3880 C C . PHE D 2 34 ? 5.864 -11.531 -29.183 1.00 98.24 34 PHE D C 1
ATOM 3881 O O . PHE D 2 34 ? 7.057 -11.826 -29.048 1.00 95.66 34 PHE D O 1
ATOM 3889 N N . ARG D 2 35 ? 5.299 -10.513 -28.530 1.00 102.21 35 ARG D N 1
ATOM 3890 C CA . ARG D 2 35 ? 6.056 -9.730 -27.560 1.00 97.85 35 ARG D CA 1
ATOM 3891 C C . ARG D 2 35 ? 6.607 -10.615 -26.451 1.00 89.45 35 ARG D C 1
ATOM 3892 O O . ARG D 2 35 ? 7.749 -10.436 -26.011 1.00 81.80 35 ARG D O 1
ATOM 3900 N N . CYS D 2 36 ? 5.809 -11.580 -25.990 1.00 92.35 36 CYS D N 1
ATOM 3901 C CA . CYS D 2 36 ? 6.260 -12.495 -24.948 1.00 94.17 36 CYS D CA 1
ATOM 3902 C C . CYS D 2 36 ? 7.326 -13.464 -25.450 1.00 103.91 36 CYS D C 1
ATOM 3903 O O . CYS D 2 36 ? 8.311 -13.722 -24.747 1.00 94.51 36 CYS D O 1
ATOM 3906 N N . LEU D 2 37 ? 7.139 -14.031 -26.650 1.00 108.72 37 LEU D N 1
ATOM 3907 C CA . LEU D 2 37 ? 8.127 -14.963 -27.194 1.00 96.16 37 LEU D CA 1
ATOM 3908 C C . LEU D 2 37 ? 9.497 -14.311 -27.323 1.00 92.17 37 LEU D C 1
ATOM 3909 O O . LEU D 2 37 ? 10.519 -14.925 -26.994 1.00 101.41 37 LEU D O 1
ATOM 3914 N N . ASN D 2 38 ? 9.538 -13.070 -27.807 1.00 84.66 38 ASN D N 1
ATOM 3915 C CA . ASN D 2 38 ? 10.818 -12.409 -28.028 1.00 93.23 38 ASN D CA 1
ATOM 3916 C C . ASN D 2 38 ? 11.528 -12.131 -26.710 1.00 96.71 38 ASN D C 1
ATOM 3917 O O . ASN D 2 38 ? 12.750 -12.286 -26.617 1.00 84.57 38 ASN D O 1
ATOM 3922 N N . LYS D 2 39 ? 10.779 -11.718 -25.683 1.00 99.71 39 LYS D N 1
ATOM 3923 C CA . LYS D 2 39 ? 11.390 -11.442 -24.386 1.00 78.24 39 LYS D CA 1
ATOM 3924 C C . LYS D 2 39 ? 12.134 -12.660 -23.854 1.00 82.14 39 LYS D C 1
ATOM 3925 O O . LYS D 2 39 ? 13.241 -12.534 -23.316 1.00 89.92 39 LYS D O 1
ATOM 3931 N N . TRP D 2 40 ? 11.558 -13.853 -24.017 1.00 72.53 40 TRP D N 1
ATOM 3932 C CA . TRP D 2 40 ? 12.252 -15.064 -23.590 1.00 81.00 40 TRP D CA 1
ATOM 3933 C C . TRP D 2 40 ? 13.360 -15.443 -24.565 1.00 89.77 40 TRP D C 1
ATOM 3934 O O . TRP D 2 40 ? 14.440 -15.873 -24.142 1.00 74.52 40 TRP D O 1
ATOM 3945 N N . ARG D 2 41 ? 13.102 -15.306 -25.870 1.00 97.31 41 ARG D N 1
ATOM 3946 C CA . ARG D 2 41 ? 14.128 -15.601 -26.864 1.00 79.89 41 ARG D CA 1
ATOM 3947 C C . ARG D 2 41 ? 15.332 -14.682 -26.699 1.00 80.34 41 ARG D C 1
ATOM 3948 O O . ARG D 2 41 ? 16.481 -15.124 -26.818 1.00 84.00 41 ARG D O 1
ATOM 3956 N N . VAL D 2 42 ? 15.089 -13.398 -26.417 1.00 78.64 42 VAL D N 1
ATOM 3957 C CA . VAL D 2 42 ? 16.192 -12.464 -26.216 1.00 84.09 42 VAL D CA 1
ATOM 3958 C C . VAL D 2 42 ? 16.876 -12.743 -24.883 1.00 101.61 42 VAL D C 1
ATOM 3959 O O . VAL D 2 42 ? 18.105 -12.652 -24.769 1.00 101.33 42 VAL D O 1
ATOM 3963 N N . LYS D 2 43 ? 16.097 -13.101 -23.857 1.00 121.77 43 LYS D N 1
ATOM 3964 C CA . LYS D 2 43 ? 16.696 -13.464 -22.577 1.00 127.20 43 LYS D CA 1
ATOM 3965 C C . LYS D 2 43 ? 17.549 -14.716 -22.712 1.00 120.88 43 LYS D C 1
ATOM 3966 O O . LYS D 2 43 ? 18.601 -14.826 -22.077 1.00 135.74 43 LYS D O 1
ATOM 3972 N N . ALA D 2 44 ? 17.131 -15.657 -23.563 1.00 82.89 44 ALA D N 1
ATOM 3973 C CA . ALA D 2 44 ? 17.913 -16.872 -23.749 1.00 79.91 44 ALA D CA 1
ATOM 3974 C C . ALA D 2 44 ? 19.206 -16.596 -24.500 1.00 85.46 44 ALA D C 1
ATOM 3975 O O . ALA D 2 44 ? 20.223 -17.245 -24.236 1.00 80.80 44 ALA D O 1
ATOM 3977 N N . ASN D 2 45 ? 19.195 -15.635 -25.424 1.00 79.89 45 ASN D N 1
ATOM 3978 C CA . ASN D 2 45 ? 20.410 -15.341 -26.175 1.00 82.27 45 ASN D CA 1
ATOM 3979 C C . ASN D 2 45 ? 21.430 -14.622 -25.305 1.00 77.41 45 ASN D C 1
ATOM 3980 O O . ASN D 2 45 ? 22.628 -14.927 -25.366 1.00 77.40 45 ASN D O 1
ATOM 3985 N N . GLN D 2 46 ? 20.977 -13.659 -24.497 1.00 81.45 46 GLN D N 1
ATOM 3986 C CA . GLN D 2 46 ? 21.877 -13.021 -23.542 1.00 72.10 46 GLN D CA 1
ATOM 3987 C C . GLN D 2 46 ? 22.438 -14.021 -22.547 1.00 74.61 46 GLN D C 1
ATOM 3988 O O . GLN D 2 46 ? 23.588 -13.884 -22.115 1.00 73.07 46 GLN D O 1
ATOM 3994 N N . LEU D 2 47 ? 21.647 -15.024 -22.178 1.00 72.73 47 LEU D N 1
ATOM 3995 C CA . LEU D 2 47 ? 22.083 -15.996 -21.187 1.00 69.49 47 LEU D CA 1
ATOM 3996 C C . LEU D 2 47 ? 23.076 -16.995 -21.760 1.00 82.67 47 LEU D C 1
ATOM 3997 O O . LEU D 2 47 ? 23.957 -17.463 -21.031 1.00 82.51 47 LEU D O 1
ATOM 4002 N N . VAL D 2 48 ? 22.957 -17.333 -23.046 1.00 96.56 48 VAL D N 1
ATOM 4003 C CA . VAL D 2 48 ? 23.956 -18.202 -23.658 1.00 80.91 48 VAL D CA 1
ATOM 4004 C C . VAL D 2 48 ? 25.282 -17.469 -23.787 1.00 86.95 48 VAL D C 1
ATOM 4005 O O . VAL D 2 48 ? 26.346 -18.029 -23.500 1.00 88.68 48 VAL D O 1
ATOM 4009 N N . GLU D 2 49 ? 25.239 -16.193 -24.179 1.00 77.00 49 GLU D N 1
ATOM 4010 C CA . GLU D 2 49 ? 26.455 -15.387 -24.195 1.00 77.77 49 GLU D CA 1
ATOM 4011 C C . GLU D 2 49 ? 27.050 -15.275 -22.798 1.00 89.88 49 GLU D C 1
ATOM 4012 O O . GLU D 2 49 ? 28.267 -15.403 -22.621 1.00 94.84 49 GLU D O 1
ATOM 4018 N N . GLU D 2 50 ? 26.204 -15.040 -21.790 1.00 88.34 50 GLU D N 1
ATOM 4019 C CA . GLU D 2 50 ? 26.700 -14.987 -20.419 1.00 85.61 50 GLU D CA 1
ATOM 4020 C C . GLU D 2 50 ? 27.237 -16.342 -19.980 1.00 78.44 50 GLU D C 1
ATOM 4021 O O . GLU D 2 50 ? 28.244 -16.415 -19.271 1.00 89.87 50 GLU D O 1
ATOM 4027 N N . ASN D 2 51 ? 26.597 -17.429 -20.416 1.00 73.10 51 ASN D N 1
ATOM 4028 C CA . ASN D 2 51 ? 27.045 -18.754 -19.999 1.00 80.53 51 ASN D CA 1
ATOM 4029 C C . ASN D 2 51 ? 28.339 -19.145 -20.700 1.00 85.67 51 ASN D C 1
ATOM 4030 O O . ASN D 2 51 ? 29.208 -19.786 -20.100 1.00 76.83 51 ASN D O 1
ATOM 4035 N N . GLU D 2 52 ? 28.483 -18.763 -21.970 1.00 91.33 52 GLU D N 1
ATOM 4036 C CA . GLU D 2 52 ? 29.708 -19.055 -22.707 1.00 83.00 52 GLU D CA 1
ATOM 4037 C C . GLU D 2 52 ? 30.890 -18.255 -22.168 1.00 77.43 52 GLU D C 1
ATOM 4038 O O . GLU D 2 52 ? 31.964 -18.813 -21.909 1.00 79.46 52 GLU D O 1
ATOM 4044 N N . VAL D 2 53 ? 30.716 -16.941 -21.998 1.00 73.59 53 VAL D N 1
ATOM 4045 C CA . VAL D 2 53 ? 31.798 -16.111 -21.474 1.00 77.16 53 VAL D CA 1
ATOM 4046 C C . VAL D 2 53 ? 32.126 -16.454 -20.022 1.00 87.90 53 VAL D C 1
ATOM 4047 O O . VAL D 2 53 ? 33.280 -16.319 -19.596 1.00 88.04 53 VAL D O 1
ATOM 4051 N N . LEU D 2 54 ? 31.144 -16.910 -19.238 1.00 84.79 54 LEU D N 1
ATOM 4052 C CA . LEU D 2 54 ? 31.429 -17.281 -17.854 1.00 78.14 54 LEU D CA 1
ATOM 4053 C C . LEU D 2 54 ? 32.202 -18.591 -17.791 1.00 77.33 54 LEU D C 1
ATOM 4054 O O . LEU D 2 54 ? 33.201 -18.700 -17.070 1.00 81.60 54 LEU D O 1
ATOM 4059 N N . ALA D 2 55 ? 31.752 -19.600 -18.542 1.00 74.45 55 ALA D N 1
ATOM 4060 C CA . ALA D 2 55 ? 32.472 -20.865 -18.586 1.00 68.17 55 ALA D CA 1
ATOM 4061 C C . ALA D 2 55 ? 33.856 -20.698 -19.193 1.00 81.72 55 ALA D C 1
ATOM 4062 O O . ALA D 2 55 ? 34.756 -21.490 -18.895 1.00 73.95 55 ALA D O 1
ATOM 4064 N N . ALA D 2 56 ? 34.043 -19.683 -20.036 1.00 72.21 56 ALA D N 1
ATOM 4065 C CA . ALA D 2 56 ? 35.374 -19.369 -20.538 1.00 76.60 56 ALA D CA 1
ATOM 4066 C C . ALA D 2 56 ? 36.257 -18.824 -19.423 1.00 75.97 56 ALA D C 1
ATOM 4067 O O . ALA D 2 56 ? 37.360 -19.327 -19.188 1.00 77.87 56 ALA D O 1
ATOM 4069 N N . GLY D 2 57 ? 35.786 -17.789 -18.724 1.00 79.67 57 GLY D N 1
ATOM 4070 C CA . GLY D 2 57 ? 36.545 -17.222 -17.621 1.00 75.56 57 GLY D CA 1
ATOM 4071 C C . GLY D 2 57 ? 36.782 -18.179 -16.470 1.00 74.77 57 GLY D C 1
ATOM 4072 O O . GLY D 2 57 ? 37.740 -17.994 -15.713 1.00 77.92 57 GLY D O 1
ATOM 4073 N N . LEU D 2 58 ? 35.939 -19.204 -16.322 1.00 72.02 58 LEU D N 1
ATOM 4074 C CA . LEU D 2 58 ? 36.169 -20.195 -15.275 1.00 68.73 58 LEU D CA 1
ATOM 4075 C C . LEU D 2 58 ? 37.306 -21.140 -15.634 1.00 89.01 58 LEU D C 1
ATOM 4076 O O . LEU D 2 58 ? 38.046 -21.581 -14.747 1.00 86.60 58 LEU D O 1
ATOM 4081 N N . SER D 2 59 ? 37.462 -21.448 -16.921 1.00 90.07 59 SER D N 1
ATOM 4082 C CA . SER D 2 59 ? 38.582 -22.266 -17.366 1.00 78.81 59 SER D CA 1
ATOM 4083 C C . SER D 2 59 ? 39.873 -21.460 -17.409 1.00 79.18 59 SER D C 1
ATOM 4084 O O . SER D 2 59 ? 40.945 -21.982 -17.085 1.00 85.49 59 SER D O 1
ATOM 4087 N N . LYS D 2 60 ? 39.795 -20.191 -17.819 1.00 71.75 60 LYS D N 1
ATOM 4088 C CA . LYS D 2 60 ? 40.989 -19.353 -17.835 1.00 77.03 60 LYS D CA 1
ATOM 4089 C C . LYS D 2 60 ? 41.528 -19.129 -16.428 1.00 90.08 60 LYS D C 1
ATOM 4090 O O . LYS D 2 60 ? 42.737 -18.945 -16.248 1.00 96.76 60 LYS D O 1
ATOM 4096 N N . THR D 2 61 ? 40.654 -19.164 -15.418 1.00 100.66 61 THR D N 1
ATOM 4097 C CA . THR D 2 61 ? 41.098 -18.977 -14.042 1.00 77.37 61 THR D CA 1
ATOM 4098 C C . THR D 2 61 ? 41.633 -20.273 -13.444 1.00 82.99 61 THR D C 1
ATOM 4099 O O . THR D 2 61 ? 42.629 -20.254 -12.712 1.00 88.32 61 THR D O 1
ATOM 4103 N N . THR D 2 62 ? 41.009 -21.410 -13.764 1.00 82.79 62 THR D N 1
ATOM 4104 C CA . THR D 2 62 ? 41.497 -22.674 -13.223 1.00 84.69 62 THR D CA 1
ATOM 4105 C C . THR D 2 62 ? 42.876 -23.015 -13.779 1.00 101.01 62 THR D C 1
ATOM 4106 O O . THR D 2 62 ? 43.664 -23.682 -13.099 1.00 103.44 62 THR D O 1
ATOM 4110 N N . GLU D 2 63 ? 43.191 -22.577 -15.006 1.00 109.54 63 GLU D N 1
ATOM 4111 C CA . GLU D 2 63 ? 44.537 -22.804 -15.523 1.00 106.59 63 GLU D CA 1
ATOM 4112 C C . GLU D 2 63 ? 45.547 -21.936 -14.786 1.00 103.64 63 GLU D C 1
ATOM 4113 O O . GLU D 2 63 ? 46.673 -22.372 -14.520 1.00 118.44 63 GLU D O 1
ATOM 4119 N N . SER D 2 64 ? 45.157 -20.705 -14.441 1.00 86.82 64 SER D N 1
ATOM 4120 C CA . SER D 2 64 ? 46.094 -19.789 -13.810 1.00 92.91 64 SER D CA 1
ATOM 4121 C C . SER D 2 64 ? 46.201 -20.030 -12.314 1.00 95.78 64 SER D C 1
ATOM 4122 O O . SER D 2 64 ? 47.238 -19.715 -11.722 1.00 98.87 64 SER D O 1
ATOM 4125 N N . VAL D 2 65 ? 45.165 -20.599 -11.694 1.00 96.79 65 VAL D N 1
ATOM 4126 C CA . VAL D 2 65 ? 45.286 -20.981 -10.294 1.00 94.85 65 VAL D CA 1
ATOM 4127 C C . VAL D 2 65 ? 46.140 -22.236 -10.189 1.00 96.25 65 VAL D C 1
ATOM 4128 O O . VAL D 2 65 ? 46.971 -22.372 -9.282 1.00 98.68 65 VAL D O 1
ATOM 4132 N N . SER D 2 66 ? 45.956 -23.167 -11.131 1.00 90.84 66 SER D N 1
ATOM 4133 C CA . SER D 2 66 ? 46.797 -24.355 -11.194 1.00 88.73 66 SER D CA 1
ATOM 4134 C C . SER D 2 66 ? 48.245 -23.990 -11.484 1.00 89.44 66 SER D C 1
ATOM 4135 O O . SER D 2 66 ? 49.159 -24.732 -11.107 1.00 100.76 66 SER D O 1
ATOM 4138 N N . GLY D 2 67 ? 48.472 -22.864 -12.169 1.00 83.76 67 GLY D N 1
ATOM 4139 C CA . GLY D 2 67 ? 49.832 -22.383 -12.361 1.00 90.89 67 GLY D CA 1
ATOM 4140 C C . GLY D 2 67 ? 50.553 -22.158 -11.046 1.00 102.90 67 GLY D C 1
ATOM 4141 O O . GLY D 2 67 ? 51.693 -22.593 -10.864 1.00 109.77 67 GLY D O 1
ATOM 4142 N N . CYS D 2 68 ? 49.899 -21.465 -10.111 1.00 96.36 68 CYS D N 1
ATOM 4143 C CA . CYS D 2 68 ? 50.501 -21.244 -8.800 1.00 89.59 68 CYS D CA 1
ATOM 4144 C C . CYS D 2 68 ? 50.541 -22.541 -8.001 1.00 95.67 68 CYS D C 1
ATOM 4145 O O . CYS D 2 68 ? 51.583 -22.908 -7.443 1.00 101.17 68 CYS D O 1
ATOM 4148 N N . CYS D 2 69 ? 49.402 -23.236 -7.917 1.00 91.34 69 CYS D N 1
ATOM 4149 C CA . CYS D 2 69 ? 49.305 -24.461 -7.129 1.00 91.84 69 CYS D CA 1
ATOM 4150 C C . CYS D 2 69 ? 50.385 -25.463 -7.516 1.00 99.78 69 CYS D C 1
ATOM 4151 O O . CYS D 2 69 ? 51.031 -26.064 -6.650 1.00 104.50 69 CYS D O 1
ATOM 4154 N N . SER D 2 70 ? 50.591 -25.658 -8.821 1.00 104.12 70 SER D N 1
ATOM 4155 C CA . SER D 2 70 ? 51.603 -26.604 -9.278 1.00 113.01 70 SER D CA 1
ATOM 4156 C C . SER D 2 70 ? 52.996 -26.180 -8.831 1.00 109.11 70 SER D C 1
ATOM 4157 O O . SER D 2 70 ? 53.812 -27.025 -8.446 1.00 124.96 70 SER D O 1
ATOM 4160 N N . SER D 2 71 ? 53.281 -24.874 -8.855 1.00 97.91 71 SER D N 1
ATOM 4161 C CA . SER D 2 71 ? 54.598 -24.400 -8.440 1.00 96.04 71 SER D CA 1
ATOM 4162 C C . SER D 2 71 ? 54.875 -24.743 -6.983 1.00 107.25 71 SER D C 1
ATOM 4163 O O . SER D 2 71 ? 56.034 -24.945 -6.602 1.00 111.56 71 SER D O 1
ATOM 4166 N N . ILE D 2 72 ? 53.831 -24.819 -6.157 1.00 105.31 72 ILE D N 1
ATOM 4167 C CA . ILE D 2 72 ? 54.014 -25.246 -4.775 1.00 93.46 72 ILE D CA 1
ATOM 4168 C C . ILE D 2 72 ? 54.216 -26.756 -4.727 1.00 100.54 72 ILE D C 1
ATOM 4169 O O . ILE D 2 72 ? 55.027 -27.264 -3.944 1.00 99.78 72 ILE D O 1
ATOM 4174 N N . VAL D 2 73 ? 53.479 -27.490 -5.566 1.00 107.27 73 VAL D N 1
ATOM 4175 C CA . VAL D 2 73 ? 53.653 -28.938 -5.660 1.00 100.63 73 VAL D CA 1
ATOM 4176 C C . VAL D 2 73 ? 55.049 -29.279 -6.173 1.00 100.34 73 VAL D C 1
ATOM 4177 O O . VAL D 2 73 ? 55.693 -30.213 -5.681 1.00 99.13 73 VAL D O 1
ATOM 4181 N N . VAL D 2 74 ? 55.541 -28.526 -7.163 1.00 104.94 74 VAL D N 1
ATOM 4182 C CA . VAL D 2 74 ? 56.877 -28.787 -7.698 1.00 107.64 74 VAL D CA 1
ATOM 4183 C C . VAL D 2 74 ? 57.934 -28.539 -6.632 1.00 106.63 74 VAL D C 1
ATOM 4184 O O . VAL D 2 74 ? 58.883 -29.320 -6.483 1.00 108.72 74 VAL D O 1
ATOM 4188 N N . LEU D 2 75 ? 57.788 -27.454 -5.870 1.00 108.92 75 LEU D N 1
ATOM 4189 C CA . LEU D 2 75 ? 58.726 -27.189 -4.786 1.00 108.37 75 LEU D CA 1
ATOM 4190 C C . LEU D 2 75 ? 58.619 -28.246 -3.697 1.00 111.38 75 LEU D C 1
ATOM 4191 O O . LEU D 2 75 ? 59.620 -28.571 -3.050 1.00 113.34 75 LEU D O 1
ATOM 4196 N N . ALA D 2 76 ? 57.418 -28.783 -3.476 1.00 107.17 76 ALA D N 1
ATOM 4197 C CA . ALA D 2 76 ? 57.248 -29.862 -2.510 1.00 106.89 76 ALA D CA 1
ATOM 4198 C C . ALA D 2 76 ? 57.963 -31.129 -2.970 1.00 121.68 76 ALA D C 1
ATOM 4199 O O . ALA D 2 76 ? 58.640 -31.794 -2.176 1.00 128.42 76 ALA D O 1
ATOM 4201 N N . ARG D 2 77 ? 57.811 -31.487 -4.248 1.00 130.40 77 ARG D N 1
ATOM 4202 C CA . ARG D 2 77 ? 58.478 -32.675 -4.775 1.00 133.90 77 ARG D CA 1
ATOM 4203 C C . ARG D 2 77 ? 59.996 -32.540 -4.721 1.00 138.41 77 ARG D C 1
ATOM 4204 O O . ARG D 2 77 ? 60.704 -33.536 -4.533 1.00 149.54 77 ARG D O 1
ATOM 4212 N N . SER D 2 78 ? 60.510 -31.316 -4.865 1.00 133.37 78 SER D N 1
ATOM 4213 C CA . SER D 2 78 ? 61.950 -31.087 -4.916 1.00 132.61 78 SER D CA 1
ATOM 4214 C C . SER D 2 78 ? 62.645 -31.240 -3.565 1.00 134.46 78 SER D C 1
ATOM 4215 O O . SER D 2 78 ? 63.863 -31.451 -3.536 1.00 144.57 78 SER D O 1
ATOM 4218 N N . VAL D 2 79 ? 61.916 -31.146 -2.452 1.00 139.64 79 VAL D N 1
ATOM 4219 C CA . VAL D 2 79 ? 62.526 -31.072 -1.128 1.00 131.65 79 VAL D CA 1
ATOM 4220 C C . VAL D 2 79 ? 62.138 -32.230 -0.221 1.00 129.52 79 VAL D C 1
ATOM 4221 O O . VAL D 2 79 ? 62.645 -32.311 0.902 1.00 137.32 79 VAL D O 1
ATOM 4225 N N . VAL D 2 80 ? 61.250 -33.124 -0.663 1.00 127.24 80 VAL D N 1
ATOM 4226 C CA . VAL D 2 80 ? 60.811 -34.222 0.193 1.00 125.08 80 VAL D CA 1
ATOM 4227 C C . VAL D 2 80 ? 61.979 -35.138 0.536 1.00 135.59 80 VAL D C 1
ATOM 4228 O O . VAL D 2 80 ? 62.043 -35.693 1.640 1.00 141.47 80 VAL D O 1
ATOM 4232 N N . GLU D 2 81 ? 62.921 -35.307 -0.394 1.00 135.14 81 GLU D N 1
ATOM 4233 C CA . GLU D 2 81 ? 64.035 -36.223 -0.177 1.00 136.96 81 GLU D CA 1
ATOM 4234 C C . GLU D 2 81 ? 64.938 -35.790 0.976 1.00 140.79 81 GLU D C 1
ATOM 4235 O O . GLU D 2 81 ? 65.511 -36.646 1.660 1.00 144.03 81 GLU D O 1
ATOM 4241 N N . ASP D 2 82 ? 65.090 -34.488 1.217 1.00 140.78 82 ASP D N 1
ATOM 4242 C CA . ASP D 2 82 ? 65.958 -34.033 2.300 1.00 152.68 82 ASP D CA 1
ATOM 4243 C C . ASP D 2 82 ? 65.222 -33.643 3.571 1.00 142.69 82 ASP D C 1
ATOM 4244 O O . ASP D 2 82 ? 65.864 -33.184 4.520 1.00 150.04 82 ASP D O 1
ATOM 4249 N N . CYS D 2 83 ? 63.904 -33.783 3.609 1.00 136.71 83 CYS D N 1
ATOM 4250 C CA . CYS D 2 83 ? 63.172 -33.548 4.841 1.00 136.70 83 CYS D CA 1
ATOM 4251 C C . CYS D 2 83 ? 63.358 -34.760 5.742 1.00 139.02 83 CYS D C 1
ATOM 4252 O O . CYS D 2 83 ? 63.404 -35.898 5.264 1.00 131.68 83 CYS D O 1
ATOM 4255 N N . SER D 2 84 ? 63.468 -34.520 7.049 1.00 140.73 84 SER D N 1
ATOM 4256 C CA . SER D 2 84 ? 63.844 -35.579 7.979 1.00 141.27 84 SER D CA 1
ATOM 4257 C C . SER D 2 84 ? 62.684 -36.109 8.810 1.00 148.64 84 SER D C 1
ATOM 4258 O O . SER D 2 84 ? 62.434 -37.317 8.800 1.00 153.34 84 SER D O 1
ATOM 4261 N N . ASP D 2 85 ? 61.948 -35.253 9.517 1.00 158.90 85 ASP D N 1
ATOM 4262 C CA . ASP D 2 85 ? 60.839 -35.735 10.336 1.00 166.71 85 ASP D CA 1
ATOM 4263 C C . ASP D 2 85 ? 59.675 -36.104 9.422 1.00 167.65 85 ASP D C 1
ATOM 4264 O O . ASP D 2 85 ? 59.228 -35.285 8.612 1.00 172.43 85 ASP D O 1
ATOM 4269 N N . GLU D 2 86 ? 59.191 -37.341 9.552 1.00 170.44 86 GLU D N 1
ATOM 4270 C CA . GLU D 2 86 ? 58.244 -37.896 8.589 1.00 164.64 86 GLU D CA 1
ATOM 4271 C C . GLU D 2 86 ? 56.858 -37.272 8.684 1.00 158.79 86 GLU D C 1
ATOM 4272 O O . GLU D 2 86 ? 56.111 -37.322 7.702 1.00 156.47 86 GLU D O 1
ATOM 4278 N N . GLN D 2 87 ? 56.487 -36.702 9.835 1.00 163.90 87 GLN D N 1
ATOM 4279 C CA . GLN D 2 87 ? 55.208 -36.003 9.906 1.00 165.75 87 GLN D CA 1
ATOM 4280 C C . GLN D 2 87 ? 55.180 -34.809 8.962 1.00 160.34 87 GLN D C 1
ATOM 4281 O O . GLN D 2 87 ? 54.102 -34.395 8.520 1.00 148.62 87 GLN D O 1
ATOM 4287 N N . ASP D 2 88 ? 56.345 -34.241 8.643 1.00 170.52 88 ASP D N 1
ATOM 4288 C CA . ASP D 2 88 ? 56.413 -33.214 7.611 1.00 166.86 88 ASP D CA 1
ATOM 4289 C C . ASP D 2 88 ? 56.481 -33.836 6.221 1.00 157.85 88 ASP D C 1
ATOM 4290 O O . ASP D 2 88 ? 55.875 -33.316 5.277 1.00 161.99 88 ASP D O 1
ATOM 4295 N N . LYS D 2 89 ? 57.230 -34.934 6.071 1.00 146.82 89 LYS D N 1
ATOM 4296 C CA . LYS D 2 89 ? 57.256 -35.641 4.793 1.00 133.63 89 LYS D CA 1
ATOM 4297 C C . LYS D 2 89 ? 55.875 -36.172 4.431 1.00 137.62 89 LYS D C 1
ATOM 4298 O O . LYS D 2 89 ? 55.472 -36.119 3.262 1.00 135.62 89 LYS D O 1
ATOM 4304 N N . ARG D 2 90 ? 55.135 -36.694 5.415 1.00 143.49 90 ARG D N 1
ATOM 4305 C CA . ARG D 2 90 ? 53.758 -37.094 5.146 1.00 136.45 90 ARG D CA 1
ATOM 4306 C C . ARG D 2 90 ? 52.932 -35.906 4.684 1.00 130.20 90 ARG D C 1
ATOM 4307 O O . ARG D 2 90 ? 52.060 -36.052 3.822 1.00 128.92 90 ARG D O 1
ATOM 4315 N N . PHE D 2 91 ? 53.217 -34.719 5.220 1.00 124.59 91 PHE D N 1
ATOM 4316 C CA . PHE D 2 91 ? 52.504 -33.521 4.793 1.00 115.41 91 PHE D CA 1
ATOM 4317 C C . PHE D 2 91 ? 52.842 -33.163 3.353 1.00 123.70 91 PHE D C 1
ATOM 4318 O O . PHE D 2 91 ? 51.951 -32.819 2.568 1.00 126.60 91 PHE D O 1
ATOM 4326 N N . LEU D 2 92 ? 54.123 -33.239 2.986 1.00 122.40 92 LEU D N 1
ATOM 4327 C CA . LEU D 2 92 ? 54.503 -32.960 1.606 1.00 115.34 92 LEU D CA 1
ATOM 4328 C C . LEU D 2 92 ? 53.972 -34.031 0.661 1.00 127.80 92 LEU D C 1
ATOM 4329 O O . LEU D 2 92 ? 53.534 -33.720 -0.451 1.00 129.06 92 LEU D O 1
ATOM 4334 N N . GLN D 2 93 ? 53.988 -35.295 1.092 1.00 124.93 93 GLN D N 1
ATOM 4335 C CA . GLN D 2 93 ? 53.421 -36.365 0.277 1.00 121.89 93 GLN D CA 1
ATOM 4336 C C . GLN D 2 93 ? 51.921 -36.172 0.086 1.00 125.12 93 GLN D C 1
ATOM 4337 O O . GLN D 2 93 ? 51.408 -36.285 -1.034 1.00 115.49 93 GLN D O 1
ATOM 4343 N N . GLN D 2 94 ? 51.195 -35.907 1.178 1.00 130.24 94 GLN D N 1
ATOM 4344 C CA . GLN D 2 94 ? 49.771 -35.606 1.062 1.00 120.36 94 GLN D CA 1
ATOM 4345 C C . GLN D 2 94 ? 49.539 -34.426 0.127 1.00 117.93 94 GLN D C 1
ATOM 4346 O O . GLN D 2 94 ? 48.566 -34.406 -0.634 1.00 117.21 94 GLN D O 1
ATOM 4352 N N . LEU D 2 95 ? 50.426 -33.433 0.178 1.00 121.09 95 LEU D N 1
ATOM 4353 C CA . LEU D 2 95 ? 50.312 -32.269 -0.694 1.00 110.56 95 LEU D CA 1
ATOM 4354 C C . LEU D 2 95 ? 50.608 -32.629 -2.147 1.00 115.09 95 LEU D C 1
ATOM 4355 O O . LEU D 2 95 ? 49.887 -32.210 -3.059 1.00 120.08 95 LEU D O 1
ATOM 4360 N N . ILE D 2 96 ? 51.672 -33.401 -2.381 1.00 115.67 96 ILE D N 1
ATOM 4361 C CA . ILE D 2 96 ? 52.140 -33.642 -3.744 1.00 122.03 96 ILE D CA 1
ATOM 4362 C C . ILE D 2 96 ? 51.154 -34.465 -4.568 1.00 121.98 96 ILE D C 1
ATOM 4363 O O . ILE D 2 96 ? 50.998 -34.221 -5.773 1.00 124.81 96 ILE D O 1
ATOM 4368 N N . ASN D 2 97 ? 50.441 -35.408 -3.955 1.00 118.05 97 ASN D N 1
ATOM 4369 C CA . ASN D 2 97 ? 49.697 -36.382 -4.743 1.00 119.11 97 ASN D CA 1
ATOM 4370 C C . ASN D 2 97 ? 48.207 -36.090 -4.863 1.00 120.11 97 ASN D C 1
ATOM 4371 O O . ASN D 2 97 ? 47.484 -36.895 -5.460 1.00 128.11 97 ASN D O 1
ATOM 4376 N N . THR D 2 98 ? 47.728 -34.971 -4.334 1.00 108.94 98 THR D N 1
ATOM 4377 C CA . THR D 2 98 ? 46.326 -34.622 -4.490 1.00 118.29 98 THR D CA 1
ATOM 4378 C C . THR D 2 98 ? 46.114 -33.866 -5.798 1.00 127.72 98 THR D C 1
ATOM 4379 O O . THR D 2 98 ? 46.962 -33.081 -6.230 1.00 127.60 98 THR D O 1
ATOM 4383 N N . GLU D 2 99 ? 44.965 -34.112 -6.424 1.00 121.96 99 GLU D N 1
ATOM 4384 C CA . GLU D 2 99 ? 44.580 -33.449 -7.663 1.00 113.32 99 GLU D CA 1
ATOM 4385 C C . GLU D 2 99 ? 43.315 -32.622 -7.526 1.00 122.62 99 GLU D C 1
ATOM 4386 O O . GLU D 2 99 ? 42.874 -32.025 -8.514 1.00 121.14 99 GLU D O 1
ATOM 4392 N N . ASP D 2 100 ? 42.729 -32.557 -6.338 1.00 125.66 100 ASP D N 1
ATOM 4393 C CA . ASP D 2 100 ? 41.509 -31.795 -6.119 1.00 121.38 100 ASP D CA 1
ATOM 4394 C C . ASP D 2 100 ? 41.940 -30.443 -5.577 1.00 119.54 100 ASP D C 1
ATOM 4395 O O . ASP D 2 100 ? 42.507 -30.358 -4.484 1.00 128.07 100 ASP D O 1
ATOM 4400 N N . GLU D 2 101 ? 41.681 -29.386 -6.353 1.00 111.48 101 GLU D N 1
ATOM 4401 C CA . GLU D 2 101 ? 42.234 -28.083 -6.008 1.00 109.16 101 GLU D CA 1
ATOM 4402 C C . GLU D 2 101 ? 41.625 -27.538 -4.731 1.00 116.92 101 GLU D C 1
ATOM 4403 O O . GLU D 2 101 ? 42.326 -26.884 -3.953 1.00 108.79 101 GLU D O 1
ATOM 4409 N N . HIS D 2 102 ? 40.344 -27.809 -4.483 1.00 114.28 102 HIS D N 1
ATOM 4410 C CA . HIS D 2 102 ? 39.761 -27.410 -3.209 1.00 117.05 102 HIS D CA 1
ATOM 4411 C C . HIS D 2 102 ? 40.507 -28.070 -2.057 1.00 120.23 102 HIS D C 1
ATOM 4412 O O . HIS D 2 102 ? 40.888 -27.406 -1.087 1.00 131.90 102 HIS D O 1
ATOM 4419 N N . THR D 2 103 ? 40.727 -29.383 -2.150 1.00 109.87 103 THR D N 1
ATOM 4420 C CA . THR D 2 103 ? 41.573 -30.066 -1.177 1.00 99.92 103 THR D CA 1
ATOM 4421 C C . THR D 2 103 ? 42.972 -29.459 -1.142 1.00 100.82 103 THR D C 1
ATOM 4422 O O . THR D 2 103 ? 43.491 -29.125 -0.070 1.00 114.54 103 THR D O 1
ATOM 4426 N N . LEU D 2 104 ? 43.594 -29.298 -2.312 1.00 93.72 104 LEU D N 1
ATOM 4427 C CA . LEU D 2 104 ? 44.960 -28.785 -2.358 1.00 95.77 104 LEU D CA 1
ATOM 4428 C C . LEU D 2 104 ? 45.043 -27.342 -1.869 1.00 94.75 104 LEU D C 1
ATOM 4429 O O . LEU D 2 104 ? 45.979 -26.985 -1.144 1.00 93.69 104 LEU D O 1
ATOM 4434 N N . THR D 2 105 ? 44.089 -26.493 -2.268 1.00 98.18 105 THR D N 1
ATOM 4435 C CA . THR D 2 105 ? 44.149 -25.091 -1.858 1.00 96.33 105 THR D CA 1
ATOM 4436 C C . THR D 2 105 ? 43.948 -24.937 -0.352 1.00 103.24 105 THR D C 1
ATOM 4437 O O . THR D 2 105 ? 44.563 -24.064 0.268 1.00 94.67 105 THR D O 1
ATOM 4441 N N . GLN D 2 106 ? 43.088 -25.758 0.255 1.00 105.86 106 GLN D N 1
ATOM 4442 C CA . GLN D 2 106 ? 42.938 -25.711 1.704 1.00 103.47 106 GLN D CA 1
ATOM 4443 C C . GLN D 2 106 ? 44.240 -26.106 2.390 1.00 98.33 106 GLN D C 1
ATOM 4444 O O . GLN D 2 106 ? 44.687 -25.445 3.335 1.00 99.49 106 GLN D O 1
ATOM 4450 N N . ILE D 2 107 ? 44.850 -27.204 1.936 1.00 83.05 107 ILE D N 1
ATOM 4451 C CA . ILE D 2 107 ? 46.132 -27.649 2.481 1.00 88.32 107 ILE D CA 1
ATOM 4452 C C . ILE D 2 107 ? 47.166 -26.532 2.407 1.00 83.91 107 ILE D C 1
ATOM 4453 O O . ILE D 2 107 ? 47.974 -26.349 3.325 1.00 104.53 107 ILE D O 1
ATOM 4458 N N . ILE D 2 108 ? 47.139 -25.750 1.327 1.00 81.76 108 ILE D N 1
ATOM 4459 C CA . ILE D 2 108 ? 48.136 -24.698 1.164 1.00 82.04 108 ILE D CA 1
ATOM 4460 C C . ILE D 2 108 ? 47.757 -23.457 1.961 1.00 93.05 108 ILE D C 1
ATOM 4461 O O . ILE D 2 108 ? 48.606 -22.851 2.617 1.00 89.62 108 ILE D O 1
ATOM 4466 N N . SER D 2 109 ? 46.482 -23.066 1.936 1.00 90.30 109 SER D N 1
ATOM 4467 C CA . SER D 2 109 ? 46.062 -21.883 2.681 1.00 90.15 109 SER D CA 1
ATOM 4468 C C . SER D 2 109 ? 46.229 -22.085 4.182 1.00 89.83 109 SER D C 1
ATOM 4469 O O . SER D 2 109 ? 46.702 -21.188 4.888 1.00 93.23 109 SER D O 1
ATOM 4472 N N . ASN D 2 110 ? 45.852 -23.260 4.689 1.00 92.63 110 ASN D N 1
ATOM 4473 C CA . ASN D 2 110 ? 45.898 -23.498 6.128 1.00 103.31 110 ASN D CA 1
ATOM 4474 C C . ASN D 2 110 ? 47.328 -23.639 6.647 1.00 99.01 110 ASN D C 1
ATOM 4475 O O . ASN D 2 110 ? 47.598 -23.301 7.805 1.00 106.36 110 ASN D O 1
ATOM 4480 N N . ASN D 2 111 ? 48.240 -24.173 5.836 1.00 84.01 111 ASN D N 1
ATOM 4481 C CA . ASN D 2 111 ? 49.609 -24.446 6.259 1.00 88.23 111 ASN D CA 1
ATOM 4482 C C . ASN D 2 111 ? 50.623 -23.662 5.432 1.00 94.63 111 ASN D C 1
ATOM 4483 O O . ASN D 2 111 ? 51.727 -24.147 5.177 1.00 95.07 111 ASN D O 1
ATOM 4488 N N . SER D 2 112 ? 50.256 -22.453 4.997 1.00 83.44 112 SER D N 1
ATOM 4489 C CA . SER D 2 112 ? 51.061 -21.733 4.012 1.00 82.16 112 SER D CA 1
ATOM 4490 C C . SER D 2 112 ? 52.459 -21.402 4.528 1.00 94.71 112 SER D C 1
ATOM 4491 O O . SER D 2 112 ? 53.447 -21.569 3.805 1.00 91.32 112 SER D O 1
ATOM 4494 N N . ALA D 2 113 ? 52.567 -20.912 5.766 1.00 101.88 113 ALA D N 1
ATOM 4495 C CA . ALA D 2 113 ? 53.888 -20.595 6.307 1.00 86.38 113 ALA D CA 1
ATOM 4496 C C . ALA D 2 113 ? 54.734 -21.850 6.457 1.00 91.88 113 ALA D C 1
ATOM 4497 O O . ALA D 2 113 ? 55.930 -21.843 6.144 1.00 91.91 113 ALA D O 1
ATOM 4499 N N . ARG D 2 114 ? 54.132 -22.931 6.967 1.00 91.24 114 ARG D N 1
ATOM 4500 C CA . ARG D 2 114 ? 54.844 -24.194 7.136 1.00 93.16 114 ARG D CA 1
ATOM 4501 C C . ARG D 2 114 ? 55.493 -24.655 5.839 1.00 101.63 114 ARG D C 1
ATOM 4502 O O . ARG D 2 114 ? 56.608 -25.190 5.849 1.00 97.87 114 ARG D O 1
ATOM 4510 N N . ILE D 2 115 ? 54.814 -24.448 4.711 1.00 103.76 115 ILE D N 1
ATOM 4511 C CA . ILE D 2 115 ? 55.343 -24.913 3.434 1.00 95.84 115 ILE D CA 1
ATOM 4512 C C . ILE D 2 115 ? 56.624 -24.161 3.108 1.00 92.80 115 ILE D C 1
ATOM 4513 O O . ILE D 2 115 ? 57.640 -24.758 2.733 1.00 96.82 115 ILE D O 1
ATOM 4518 N N . CYS D 2 116 ? 56.583 -22.834 3.239 1.00 85.28 116 CYS D N 1
ATOM 4519 C CA . CYS D 2 116 ? 57.759 -22.011 2.983 1.00 95.45 116 CYS D CA 1
ATOM 4520 C C . CYS D 2 116 ? 58.910 -22.408 3.900 1.00 110.53 116 CYS D C 1
ATOM 4521 O O . CYS D 2 116 ? 60.075 -22.399 3.489 1.00 110.47 116 CYS D O 1
ATOM 4524 N N . GLU D 2 117 ? 58.596 -22.751 5.151 1.00 98.53 117 GLU D N 1
ATOM 4525 C CA . GLU D 2 117 ? 59.615 -23.216 6.084 1.00 102.70 117 GLU D CA 1
ATOM 4526 C C . GLU D 2 117 ? 60.286 -24.490 5.579 1.00 117.75 117 GLU D C 1
ATOM 4527 O O . GLU D 2 117 ? 61.517 -24.596 5.570 1.00 128.59 117 GLU D O 1
ATOM 4533 N N . LEU D 2 118 ? 59.487 -25.470 5.147 1.00 107.69 118 LEU D N 1
ATOM 4534 C CA . LEU D 2 118 ? 60.048 -26.745 4.706 1.00 105.72 118 LEU D CA 1
ATOM 4535 C C . LEU D 2 118 ? 60.832 -26.610 3.406 1.00 114.70 118 LEU D C 1
ATOM 4536 O O . LEU D 2 118 ? 61.749 -27.400 3.152 1.00 114.87 118 LEU D O 1
ATOM 4541 N N . ILE D 2 119 ? 60.489 -25.625 2.575 1.00 104.29 119 ILE D N 1
ATOM 4542 C CA . ILE D 2 119 ? 61.204 -25.421 1.318 1.00 108.57 119 ILE D CA 1
ATOM 4543 C C . ILE D 2 119 ? 62.581 -24.824 1.580 1.00 117.45 119 ILE D C 1
ATOM 4544 O O . ILE D 2 119 ? 63.577 -25.224 0.964 1.00 127.51 119 ILE D O 1
ATOM 4549 N N . LEU D 2 120 ? 62.662 -23.865 2.502 1.00 107.58 120 LEU D N 1
ATOM 4550 C CA . LEU D 2 120 ? 63.926 -23.202 2.794 1.00 117.49 120 LEU D CA 1
ATOM 4551 C C . LEU D 2 120 ? 64.803 -24.053 3.702 1.00 132.16 120 LEU D C 1
ATOM 4552 O O . LEU D 2 120 ? 66.032 -24.021 3.578 1.00 139.27 120 LEU D O 1
ATOM 4557 N N . LYS D 2 121 ? 64.186 -24.802 4.620 1.00 128.35 121 LYS D N 1
ATOM 4558 C CA . LYS D 2 121 ? 64.932 -25.647 5.548 1.00 123.90 121 LYS D CA 1
ATOM 4559 C C . LYS D 2 121 ? 65.798 -26.668 4.822 1.00 142.11 121 LYS D C 1
ATOM 4560 O O . LYS D 2 121 ? 66.875 -27.028 5.313 1.00 164.49 121 LYS D O 1
ATOM 4566 N N . THR D 2 122 ? 65.355 -27.141 3.659 1.00 137.96 122 THR D N 1
ATOM 4567 C CA . THR D 2 122 ? 66.151 -28.074 2.873 1.00 150.94 122 THR D CA 1
ATOM 4568 C C . THR D 2 122 ? 67.425 -27.395 2.388 1.00 165.11 122 THR D C 1
ATOM 4569 O O . THR D 2 122 ? 67.386 -26.276 1.866 1.00 155.47 122 THR D O 1
ATOM 4573 N N . SER D 2 123 ? 68.554 -28.086 2.555 1.00 182.07 123 SER D N 1
ATOM 4574 C CA . SER D 2 123 ? 69.859 -27.466 2.354 1.00 195.87 123 SER D CA 1
ATOM 4575 C C . SER D 2 123 ? 70.049 -27.011 0.911 1.00 206.64 123 SER D C 1
ATOM 4576 O O . SER D 2 123 ? 70.325 -25.834 0.649 1.00 207.38 123 SER D O 1
ATOM 4579 N N . GLY D 2 124 ? 69.905 -27.931 -0.048 1.00 214.24 124 GLY D N 1
ATOM 4580 C CA . GLY D 2 124 ? 70.157 -27.603 -1.434 1.00 212.23 124 GLY D CA 1
ATOM 4581 C C . GLY D 2 124 ? 69.109 -28.192 -2.357 1.00 215.00 124 GLY D C 1
ATOM 4582 O O . GLY D 2 124 ? 68.302 -29.043 -1.967 1.00 210.88 124 GLY D O 1
ATOM 4583 N N . SER D 2 125 ? 69.137 -27.718 -3.601 1.00 215.40 125 SER D N 1
ATOM 4584 C CA . SER D 2 125 ? 68.244 -28.238 -4.629 1.00 203.11 125 SER D CA 1
ATOM 4585 C C . SER D 2 125 ? 68.623 -29.669 -4.982 1.00 215.35 125 SER D C 1
ATOM 4586 O O . SER D 2 125 ? 69.774 -29.952 -5.332 1.00 220.84 125 SER D O 1
ATOM 4589 N N . ASN D 2 126 ? 67.651 -30.571 -4.886 1.00 213.37 126 ASN D N 1
ATOM 4590 C CA . ASN D 2 126 ? 67.879 -31.989 -5.097 1.00 215.67 126 ASN D CA 1
ATOM 4591 C C . ASN D 2 126 ? 67.073 -32.493 -6.280 1.00 207.05 126 ASN D C 1
ATOM 4592 O O . ASN D 2 126 ? 65.948 -32.048 -6.527 1.00 199.46 126 ASN D O 1
ATOM 4597 N N . ILE D 2 127 ? 67.655 -33.463 -6.973 1.00 204.82 127 ILE D N 1
ATOM 4598 C CA . ILE D 2 127 ? 67.172 -33.892 -8.278 1.00 205.98 127 ILE D CA 1
ATOM 4599 C C . ILE D 2 127 ? 65.957 -34.791 -8.110 1.00 202.12 127 ILE D C 1
ATOM 4600 O O . ILE D 2 127 ? 65.901 -35.627 -7.200 1.00 204.49 127 ILE D O 1
ATOM 4605 N N . SER D 2 128 ? 64.985 -34.632 -9.006 1.00 196.93 128 SER D N 1
ATOM 4606 C CA . SER D 2 128 ? 63.842 -35.534 -9.032 1.00 194.44 128 SER D CA 1
ATOM 4607 C C . SER D 2 128 ? 64.290 -36.936 -9.422 1.00 202.63 128 SER D C 1
ATOM 4608 O O . SER D 2 128 ? 65.094 -37.118 -10.340 1.00 201.70 128 SER D O 1
ATOM 4611 N N . ASP D 2 129 ? 63.749 -37.936 -8.728 1.00 220.36 129 ASP D N 1
ATOM 4612 C CA . ASP D 2 129 ? 64.211 -39.308 -8.880 1.00 225.24 129 ASP D CA 1
ATOM 4613 C C . ASP D 2 129 ? 63.290 -40.183 -9.719 1.00 213.91 129 ASP D C 1
ATOM 4614 O O . ASP D 2 129 ? 63.691 -41.294 -10.081 1.00 218.83 129 ASP D O 1
ATOM 4619 N N . ASN D 2 130 ? 62.081 -39.731 -10.040 1.00 184.93 130 ASN D N 1
ATOM 4620 C CA . ASN D 2 130 ? 61.086 -40.585 -10.676 1.00 175.29 130 ASN D CA 1
ATOM 4621 C C . ASN D 2 130 ? 60.633 -39.971 -11.993 1.00 165.00 130 ASN D C 1
ATOM 4622 O O . ASN D 2 130 ? 60.035 -38.890 -12.006 1.00 150.63 130 ASN D O 1
ATOM 4627 N N . ILE D 2 131 ? 60.924 -40.661 -13.097 1.00 183.77 131 ILE D N 1
ATOM 4628 C CA . ILE D 2 131 ? 60.305 -40.341 -14.378 1.00 177.37 131 ILE D CA 1
ATOM 4629 C C . ILE D 2 131 ? 58.977 -41.075 -14.543 1.00 174.02 131 ILE D C 1
ATOM 4630 O O . ILE D 2 131 ? 58.159 -40.682 -15.388 1.00 170.90 131 ILE D O 1
ATOM 4635 N N . GLY D 2 132 ? 58.732 -42.115 -13.741 1.00 172.49 132 GLY D N 1
ATOM 4636 C CA . GLY D 2 132 ? 57.485 -42.855 -13.852 1.00 172.18 132 GLY D CA 1
ATOM 4637 C C . GLY D 2 132 ? 56.265 -42.009 -13.545 1.00 161.86 132 GLY D C 1
ATOM 4638 O O . GLY D 2 132 ? 55.213 -42.176 -14.167 1.00 157.35 132 GLY D O 1
ATOM 4639 N N . ARG D 2 133 ? 56.384 -41.088 -12.583 1.00 161.93 133 ARG D N 1
ATOM 4640 C CA . ARG D 2 133 ? 55.280 -40.174 -12.308 1.00 153.94 133 ARG D CA 1
ATOM 4641 C C . ARG D 2 133 ? 54.996 -39.258 -13.488 1.00 146.13 133 ARG D C 1
ATOM 4642 O O . ARG D 2 133 ? 53.858 -38.811 -13.660 1.00 145.77 133 ARG D O 1
ATOM 4650 N N . LEU D 2 134 ? 56.002 -38.967 -14.309 1.00 143.34 134 LEU D N 1
ATOM 4651 C CA . LEU D 2 134 ? 55.747 -38.137 -15.476 1.00 135.21 134 LEU D CA 1
ATOM 4652 C C . LEU D 2 134 ? 55.056 -38.933 -16.577 1.00 144.76 134 LEU D C 1
ATOM 4653 O O . LEU D 2 134 ? 54.235 -38.381 -17.316 1.00 144.96 134 LEU D O 1
ATOM 4658 N N . GLN D 2 135 ? 55.371 -40.223 -16.699 1.00 147.08 135 GLN D N 1
ATOM 4659 C CA . GLN D 2 135 ? 54.637 -41.081 -17.624 1.00 146.20 135 GLN D CA 1
ATOM 4660 C C . GLN D 2 135 ? 53.242 -41.383 -17.090 1.00 140.33 135 GLN D C 1
ATOM 4661 O O . GLN D 2 135 ? 52.268 -41.405 -17.851 1.00 136.10 135 GLN D O 1
ATOM 4667 N N . GLU D 2 136 ? 53.137 -41.634 -15.780 1.00 142.80 136 GLU D N 1
ATOM 4668 C CA . GLU D 2 136 ? 51.837 -41.874 -15.163 1.00 139.53 136 GLU D CA 1
ATOM 4669 C C . GLU D 2 136 ? 50.921 -40.676 -15.355 1.00 124.19 136 GLU D C 1
ATOM 4670 O O . GLU D 2 136 ? 49.713 -40.830 -15.574 1.00 120.29 136 GLU D O 1
ATOM 4676 N N . LEU D 2 137 ? 51.486 -39.473 -15.280 1.00 122.02 137 LEU D N 1
ATOM 4677 C CA . LEU D 2 137 ? 50.723 -38.262 -15.532 1.00 124.69 137 LEU D CA 1
ATOM 4678 C C . LEU D 2 137 ? 50.467 -38.078 -17.018 1.00 123.22 137 LEU D C 1
ATOM 4679 O O . LEU D 2 137 ? 49.412 -37.563 -17.399 1.00 109.03 137 LEU D O 1
ATOM 4684 N N . GLU D 2 138 ? 51.412 -38.492 -17.863 1.00 123.27 138 GLU D N 1
ATOM 4685 C CA . GLU D 2 138 ? 51.224 -38.351 -19.302 1.00 129.49 138 GLU D CA 1
ATOM 4686 C C . GLU D 2 138 ? 50.038 -39.188 -19.766 1.00 128.30 138 GLU D C 1
ATOM 4687 O O . GLU D 2 138 ? 49.179 -38.710 -20.515 1.00 122.03 138 GLU D O 1
ATOM 4693 N N . SER D 2 139 ? 49.987 -40.453 -19.337 1.00 127.72 139 SER D N 1
ATOM 4694 C CA . SER D 2 139 ? 48.846 -41.310 -19.646 1.00 122.41 139 SER D CA 1
ATOM 4695 C C . SER D 2 139 ? 47.559 -40.753 -19.049 1.00 114.17 139 SER D C 1
ATOM 4696 O O . SER D 2 139 ? 46.508 -40.759 -19.700 1.00 112.75 139 SER D O 1
ATOM 4699 N N . LEU D 2 140 ? 47.628 -40.271 -17.804 1.00 113.63 140 LEU D N 1
ATOM 4700 C CA . LEU D 2 140 ? 46.448 -39.728 -17.141 1.00 115.20 140 LEU D CA 1
ATOM 4701 C C . LEU D 2 140 ? 46.006 -38.433 -17.803 1.00 117.98 140 LEU D C 1
ATOM 4702 O O . LEU D 2 140 ? 44.805 -38.191 -17.966 1.00 118.69 140 LEU D O 1
ATOM 4707 N N . THR D 2 141 ? 46.968 -37.581 -18.172 1.00 115.94 141 THR D N 1
ATOM 4708 C CA . THR D 2 141 ? 46.658 -36.366 -18.920 1.00 114.02 141 THR D CA 1
ATOM 4709 C C . THR D 2 141 ? 45.852 -36.667 -20.172 1.00 115.48 141 THR D C 1
ATOM 4710 O O . THR D 2 141 ? 44.891 -35.956 -20.485 1.00 113.60 141 THR D O 1
ATOM 4714 N N . LEU D 2 142 ? 46.227 -37.719 -20.900 1.00 105.98 142 LEU D N 1
ATOM 4715 C CA . LEU D 2 142 ? 45.502 -38.074 -22.113 1.00 120.59 142 LEU D CA 1
ATOM 4716 C C . LEU D 2 142 ? 44.131 -38.648 -21.780 1.00 113.39 142 LEU D C 1
ATOM 4717 O O . LEU D 2 142 ? 43.129 -38.298 -22.415 1.00 122.35 142 LEU D O 1
ATOM 4722 N N . THR D 2 143 ? 44.069 -39.547 -20.794 1.00 105.20 143 THR D N 1
ATOM 4723 C CA . THR D 2 143 ? 42.787 -40.122 -20.397 1.00 104.37 143 THR D CA 1
ATOM 4724 C C . THR D 2 143 ? 41.820 -39.048 -19.910 1.00 108.74 143 THR D C 1
ATOM 4725 O O . THR D 2 143 ? 40.616 -39.119 -20.183 1.00 106.45 143 THR D O 1
ATOM 4729 N N . LEU D 2 144 ? 42.327 -38.038 -19.193 1.00 112.03 144 LEU D N 1
ATOM 4730 C CA . LEU D 2 144 ? 41.441 -37.019 -18.635 1.00 107.99 144 LEU D CA 1
ATOM 4731 C C . LEU D 2 144 ? 40.911 -36.095 -19.725 1.00 106.26 144 LEU D C 1
ATOM 4732 O O . LEU D 2 144 ? 39.734 -35.719 -19.707 1.00 97.19 144 LEU D O 1
ATOM 4737 N N . GLN D 2 145 ? 41.770 -35.699 -20.669 1.00 108.47 145 GLN D N 1
ATOM 4738 C CA . GLN D 2 145 ? 41.310 -34.906 -21.806 1.00 103.84 145 GLN D CA 1
ATOM 4739 C C . GLN D 2 145 ? 40.209 -35.636 -22.567 1.00 109.34 145 GLN D C 1
ATOM 4740 O O . GLN D 2 145 ? 39.234 -35.019 -23.013 1.00 101.37 145 GLN D O 1
ATOM 4746 N N . LYS D 2 146 ? 40.350 -36.955 -22.726 1.00 111.44 146 LYS D N 1
ATOM 4747 C CA . LYS D 2 146 ? 39.323 -37.737 -23.404 1.00 107.45 146 LYS D CA 1
ATOM 4748 C C . LYS D 2 146 ? 38.025 -37.743 -22.606 1.00 102.81 146 LYS D C 1
ATOM 4749 O O . LYS D 2 146 ? 36.935 -37.637 -23.180 1.00 99.79 146 LYS D O 1
ATOM 4755 N N . LEU D 2 147 ? 38.129 -37.861 -21.280 1.00 101.93 147 LEU D N 1
ATOM 4756 C CA . LEU D 2 147 ? 36.945 -37.890 -20.428 1.00 103.84 147 LEU D CA 1
ATOM 4757 C C . LEU D 2 147 ? 36.225 -36.551 -20.362 1.00 104.65 147 LEU D C 1
ATOM 4758 O O . LEU D 2 147 ? 34.996 -36.524 -20.224 1.00 104.32 147 LEU D O 1
ATOM 4763 N N . LEU D 2 148 ? 36.957 -35.440 -20.437 1.00 101.12 148 LEU D N 1
ATOM 4764 C CA . LEU D 2 148 ? 36.305 -34.136 -20.396 1.00 105.30 148 LEU D CA 1
ATOM 4765 C C . LEU D 2 148 ? 35.465 -33.901 -21.643 1.00 109.33 148 LEU D C 1
ATOM 4766 O O . LEU D 2 148 ? 34.326 -33.425 -21.553 1.00 111.13 148 LEU D O 1
ATOM 4771 N N . LYS D 2 149 ? 36.013 -34.217 -22.818 1.00 112.77 149 LYS D N 1
ATOM 4772 C CA . LYS D 2 149 ? 35.266 -34.009 -24.054 1.00 118.69 149 LYS D CA 1
ATOM 4773 C C . LYS D 2 149 ? 34.010 -34.871 -24.081 1.00 113.25 149 LYS D C 1
ATOM 4774 O O . LYS D 2 149 ? 32.940 -34.412 -24.499 1.00 122.46 149 LYS D O 1
ATOM 4780 N N . SER D 2 150 ? 34.123 -36.129 -23.643 1.00 100.97 150 SER D N 1
ATOM 4781 C CA . SER D 2 150 ? 32.966 -37.018 -23.633 1.00 113.11 150 SER D CA 1
ATOM 4782 C C . SER D 2 150 ? 31.930 -36.580 -22.607 1.00 108.49 150 SER D C 1
ATOM 4783 O O . SER D 2 150 ? 30.729 -36.761 -22.829 1.00 109.98 150 SER D O 1
ATOM 4786 N N . SER D 2 151 ? 32.368 -36.006 -21.485 1.00 110.28 151 SER D N 1
ATOM 4787 C CA . SER D 2 151 ? 31.417 -35.517 -20.492 1.00 112.87 151 SER D CA 1
ATOM 4788 C C . SER D 2 151 ? 30.660 -34.291 -20.998 1.00 112.06 151 SER D C 1
ATOM 4789 O O . SER D 2 151 ? 29.440 -34.194 -20.826 1.00 113.44 151 SER D O 1
ATOM 4792 N N . GLU D 2 152 ? 31.368 -33.337 -21.611 1.00 114.92 152 GLU D N 1
ATOM 4793 C CA . GLU D 2 152 ? 30.715 -32.167 -22.193 1.00 112.53 152 GLU D CA 1
ATOM 4794 C C . GLU D 2 152 ? 29.817 -32.528 -23.372 1.00 119.41 152 GLU D C 1
ATOM 4795 O O . GLU D 2 152 ? 28.801 -31.861 -23.601 1.00 119.00 152 GLU D O 1
ATOM 4801 N N . ASN D 2 153 ? 30.171 -33.567 -24.131 1.00 131.66 153 ASN D N 1
ATOM 4802 C CA . ASN D 2 153 ? 29.317 -33.995 -25.236 1.00 124.15 153 ASN D CA 1
ATOM 4803 C C . ASN D 2 153 ? 28.031 -34.612 -24.716 1.00 133.08 153 ASN D C 1
ATOM 4804 O O . ASN D 2 153 ? 26.953 -34.386 -25.279 1.00 128.75 153 ASN D O 1
ATOM 4809 N N . LYS D 2 154 ? 28.137 -35.391 -23.639 1.00 118.88 154 LYS D N 1
ATOM 4810 C CA . LYS D 2 154 ? 26.965 -35.933 -22.964 1.00 114.09 154 LYS D CA 1
ATOM 4811 C C . LYS D 2 154 ? 26.016 -34.822 -22.534 1.00 108.79 154 LYS D C 1
ATOM 4812 O O . LYS D 2 154 ? 24.792 -34.996 -22.568 1.00 103.06 154 LYS D O 1
ATOM 4818 N N . LEU D 2 155 ? 26.567 -33.674 -22.128 1.00 115.63 155 LEU D N 1
ATOM 4819 C CA . LEU D 2 155 ? 25.764 -32.518 -21.739 1.00 119.09 155 LEU D CA 1
ATOM 4820 C C . LEU D 2 155 ? 25.191 -31.784 -22.948 1.00 107.86 155 LEU D C 1
ATOM 4821 O O . LEU D 2 155 ? 24.041 -31.331 -22.914 1.00 100.60 155 LEU D O 1
ATOM 4826 N N . LYS D 2 156 ? 25.980 -31.656 -24.017 1.00 120.00 156 LYS D N 1
ATOM 4827 C CA . LYS D 2 156 ? 25.532 -30.922 -25.198 1.00 119.86 156 LYS D CA 1
ATOM 4828 C C . LYS D 2 156 ? 24.357 -31.618 -25.877 1.00 110.99 156 LYS D C 1
ATOM 4829 O O . LYS D 2 156 ? 23.353 -30.978 -26.211 1.00 109.57 156 LYS D O 1
ATOM 4835 N N . LYS D 2 157 ? 24.465 -32.931 -26.099 1.00 113.01 157 LYS D N 1
ATOM 4836 C CA . LYS D 2 157 ? 23.366 -33.669 -26.715 1.00 114.27 157 LYS D CA 1
ATOM 4837 C C . LYS D 2 157 ? 22.150 -33.733 -25.798 1.00 116.23 157 LYS D C 1
ATOM 4838 O O . LYS D 2 157 ? 21.015 -33.832 -26.280 1.00 121.97 157 LYS D O 1
ATOM 4844 N N . ALA D 2 158 ? 22.365 -33.679 -24.481 1.00 119.70 158 ALA D N 1
ATOM 4845 C CA . ALA D 2 158 ? 21.254 -33.782 -23.540 1.00 110.27 158 ALA D CA 1
ATOM 4846 C C . ALA D 2 158 ? 20.396 -32.523 -23.549 1.00 107.55 158 ALA D C 1
ATOM 4847 O O . ALA D 2 158 ? 19.169 -32.608 -23.425 1.00 99.31 158 ALA D O 1
ATOM 4849 N N . THR D 2 159 ? 21.022 -31.348 -23.668 1.00 107.29 159 THR D N 1
ATOM 4850 C CA . THR D 2 159 ? 20.256 -30.107 -23.749 1.00 117.09 159 THR D CA 1
ATOM 4851 C C . THR D 2 159 ? 19.254 -30.159 -24.895 1.00 109.31 159 THR D C 1
ATOM 4852 O O . THR D 2 159 ? 18.091 -29.772 -24.737 1.00 100.01 159 THR D O 1
ATOM 4856 N N . GLU D 2 160 ? 19.690 -30.638 -26.062 1.00 127.18 160 GLU D N 1
ATOM 4857 C CA . GLU D 2 160 ? 18.766 -30.845 -27.172 1.00 125.41 160 GLU D CA 1
ATOM 4858 C C . GLU D 2 160 ? 17.776 -31.964 -26.866 1.00 117.35 160 GLU D C 1
ATOM 4859 O O . GLU D 2 160 ? 16.578 -31.838 -27.147 1.00 122.87 160 GLU D O 1
ATOM 4865 N N . TYR D 2 161 ? 18.264 -33.073 -26.301 1.00 118.60 161 TYR D N 1
ATOM 4866 C CA . TYR D 2 161 ? 17.413 -34.234 -26.050 1.00 112.38 161 TYR D CA 1
ATOM 4867 C C . TYR D 2 161 ? 16.282 -33.899 -25.087 1.00 116.30 161 TYR D C 1
ATOM 4868 O O . TYR D 2 161 ? 15.117 -34.224 -25.344 1.00 116.29 161 TYR D O 1
ATOM 4877 N N . TYR D 2 162 ? 16.605 -33.254 -23.964 1.00 106.58 162 TYR D N 1
ATOM 4878 C CA . TYR D 2 162 ? 15.571 -32.950 -22.981 1.00 111.78 162 TYR D CA 1
ATOM 4879 C C . TYR D 2 162 ? 14.631 -31.867 -23.491 1.00 112.94 162 TYR D C 1
ATOM 4880 O O . TYR D 2 162 ? 13.421 -31.922 -23.241 1.00 113.14 162 TYR D O 1
ATOM 4889 N N . GLU D 2 163 ? 15.165 -30.871 -24.200 1.00 103.58 163 GLU D N 1
ATOM 4890 C CA . GLU D 2 163 ? 14.302 -29.840 -24.762 1.00 96.74 163 GLU D CA 1
ATOM 4891 C C . GLU D 2 163 ? 13.398 -30.409 -25.848 1.00 108.03 163 GLU D C 1
ATOM 4892 O O . GLU D 2 163 ? 12.327 -29.854 -26.118 1.00 110.11 163 GLU D O 1
ATOM 4898 N N . ASN D 2 164 ? 13.815 -31.509 -26.479 1.00 106.16 164 ASN D N 1
ATOM 4899 C CA . ASN D 2 164 ? 12.973 -32.182 -27.461 1.00 116.96 164 ASN D CA 1
ATOM 4900 C C . ASN D 2 164 ? 11.784 -32.887 -26.812 1.00 118.07 164 ASN D C 1
ATOM 4901 O O . ASN D 2 164 ? 10.642 -32.737 -27.261 1.00 127.90 164 ASN D O 1
ATOM 4906 N N . ILE D 2 165 ? 12.027 -33.667 -25.756 1.00 118.57 165 ILE D N 1
ATOM 4907 C CA . ILE D 2 165 ? 10.937 -34.407 -25.121 1.00 119.93 165 ILE D CA 1
ATOM 4908 C C . ILE D 2 165 ? 9.954 -33.457 -24.447 1.00 116.87 165 ILE D C 1
ATOM 4909 O O . ILE D 2 165 ? 8.741 -33.697 -24.447 1.00 124.82 165 ILE D O 1
ATOM 4914 N N . ILE D 2 166 ? 10.451 -32.361 -23.873 1.00 106.33 166 ILE D N 1
ATOM 4915 C CA . ILE D 2 166 ? 9.555 -31.381 -23.265 1.00 115.31 166 ILE D CA 1
ATOM 4916 C C . ILE D 2 166 ? 8.674 -30.733 -24.326 1.00 126.75 166 ILE D C 1
ATOM 4917 O O . ILE D 2 166 ? 7.469 -30.545 -24.123 1.00 119.81 166 ILE D O 1
ATOM 4922 N N . ALA D 2 167 ? 9.255 -30.398 -25.482 1.00 118.87 167 ALA D N 1
ATOM 4923 C CA . ALA D 2 167 ? 8.475 -29.762 -26.540 1.00 105.75 167 ALA D CA 1
ATOM 4924 C C . ALA D 2 167 ? 7.492 -30.737 -27.179 1.00 127.74 167 ALA D C 1
ATOM 4925 O O . ALA D 2 167 ? 6.360 -30.359 -27.501 1.00 131.19 167 ALA D O 1
ATOM 4927 N N . GLN D 2 168 ? 7.905 -31.992 -27.375 1.00 125.42 168 GLN D N 1
ATOM 4928 C CA . GLN D 2 168 ? 7.014 -32.995 -27.951 1.00 121.47 168 GLN D CA 1
ATOM 4929 C C . GLN D 2 168 ? 5.839 -33.327 -27.043 1.00 128.02 168 GLN D C 1
ATOM 4930 O O . GLN D 2 168 ? 4.840 -33.869 -27.525 1.00 140.48 168 GLN D O 1
ATOM 4936 N N . TYR D 2 169 ? 5.922 -33.011 -25.750 1.00 126.67 169 TYR D N 1
ATOM 4937 C CA . TYR D 2 169 ? 4.756 -33.199 -24.898 1.00 133.60 169 TYR D CA 1
ATOM 4938 C C . TYR D 2 169 ? 3.712 -32.133 -25.201 1.00 127.12 169 TYR D C 1
ATOM 4939 O O . TYR D 2 169 ? 2.507 -32.409 -25.183 1.00 115.54 169 TYR D O 1
ATOM 4948 N N . ASP D 2 170 ? 4.161 -30.907 -25.478 1.00 127.16 170 ASP D N 1
ATOM 4949 C CA . ASP D 2 170 ? 3.237 -29.849 -25.870 1.00 133.07 170 ASP D CA 1
ATOM 4950 C C . ASP D 2 170 ? 2.603 -30.151 -27.224 1.00 139.24 170 ASP D C 1
ATOM 4951 O O . ASP D 2 170 ? 1.420 -29.864 -27.439 1.00 141.98 170 ASP D O 1
ATOM 4956 N N . ARG D 2 171 ? 3.375 -30.732 -28.149 1.00 136.56 171 ARG D N 1
ATOM 4957 C CA . ARG D 2 171 ? 2.834 -31.080 -29.461 1.00 122.23 171 ARG D CA 1
ATOM 4958 C C . ARG D 2 171 ? 1.810 -32.205 -29.356 1.00 123.06 171 ARG D C 1
ATOM 4959 O O . ARG D 2 171 ? 0.745 -32.147 -29.981 1.00 118.97 171 ARG D O 1
ATOM 4967 N N . GLN D 2 172 ? 2.119 -33.242 -28.569 1.00 126.83 172 GLN D N 1
ATOM 4968 C CA . GLN D 2 172 ? 1.221 -34.389 -28.462 1.00 122.45 172 GLN D CA 1
ATOM 4969 C C . GLN D 2 172 ? -0.150 -33.992 -27.928 1.00 115.04 172 GLN D C 1
ATOM 4970 O O . GLN D 2 172 ? -1.155 -34.625 -28.272 1.00 120.50 172 GLN D O 1
ATOM 4976 N N . ASP D 2 173 ? -0.213 -32.954 -27.097 1.00 113.10 173 ASP D N 1
ATOM 4977 C CA . ASP D 2 173 ? -1.459 -32.493 -26.503 1.00 122.75 173 ASP D CA 1
ATOM 4978 C C . ASP D 2 173 ? -2.106 -31.356 -27.286 1.00 107.72 173 ASP D C 1
ATOM 4979 O O . ASP D 2 173 ? -3.150 -30.849 -26.865 1.00 114.17 173 ASP D O 1
ATOM 4984 N N . SER D 2 174 ? -1.523 -30.952 -28.412 1.00 119.60 174 SER D N 1
ATOM 4985 C CA . SER D 2 174 ? -2.036 -29.822 -29.174 1.00 123.45 174 SER D CA 1
ATOM 4986 C C . SER D 2 174 ? -3.229 -30.228 -30.030 1.00 120.33 174 SER D C 1
ATOM 4987 O O . SER D 2 174 ? -3.225 -31.282 -30.671 1.00 101.59 174 SER D O 1
ATOM 4990 N N . GLU D 2 175 ? -4.256 -29.375 -30.036 1.00 132.11 175 GLU D N 1
ATOM 4991 C CA . GLU D 2 175 ? -5.415 -29.599 -30.893 1.00 130.54 175 GLU D CA 1
ATOM 4992 C C . GLU D 2 175 ? -5.107 -29.255 -32.345 1.00 127.17 175 GLU D C 1
ATOM 4993 O O . GLU D 2 175 ? -5.558 -29.952 -33.260 1.00 135.14 175 GLU D O 1
ATOM 4999 N N . SER D 2 176 ? -4.344 -28.183 -32.572 1.00 110.24 176 SER D N 1
ATOM 5000 C CA . SER D 2 176 ? -4.049 -27.752 -33.935 1.00 103.30 176 SER D CA 1
ATOM 5001 C C . SER D 2 176 ? -3.185 -28.777 -34.660 1.00 94.91 176 SER D C 1
ATOM 5002 O O . SER D 2 176 ? -3.461 -29.140 -35.809 1.00 93.70 176 SER D O 1
ATOM 5005 N N . VAL D 2 177 ? -2.130 -29.255 -33.995 1.00 108.25 177 VAL D N 1
ATOM 5006 C CA . VAL D 2 177 ? -1.234 -30.237 -34.603 1.00 93.40 177 VAL D CA 1
ATOM 5007 C C . VAL D 2 177 ? -1.996 -31.508 -34.969 1.00 94.26 177 VAL D C 1
ATOM 5008 O O . VAL D 2 177 ? -1.869 -32.028 -36.084 1.00 113.32 177 VAL D O 1
ATOM 5012 N N . SER D 2 178 ? -2.808 -32.023 -34.038 1.00 95.91 178 SER D N 1
ATOM 5013 C CA . SER D 2 178 ? -3.575 -33.239 -34.297 1.00 103.95 178 SER D CA 1
ATOM 5014 C C . SER D 2 178 ? -4.597 -33.059 -35.412 1.00 124.70 178 SER D C 1
ATOM 5015 O O . SER D 2 178 ? -5.001 -34.046 -36.034 1.00 132.21 178 SER D O 1
ATOM 5018 N N . ARG D 2 179 ? -5.028 -31.824 -35.672 1.00 118.27 179 ARG D N 1
ATOM 5019 C CA . ARG D 2 179 ? -5.970 -31.567 -36.755 1.00 111.55 179 ARG D CA 1
ATOM 5020 C C . ARG D 2 179 ? -5.272 -31.540 -38.110 1.00 99.35 179 ARG D C 1
ATOM 5021 O O . ARG D 2 179 ? -5.795 -32.075 -39.094 1.00 106.81 179 ARG D O 1
ATOM 5029 N N . VAL D 2 180 ? -4.083 -30.941 -38.171 1.00 100.34 180 VAL D N 1
ATOM 5030 C CA . VAL D 2 180 ? -3.435 -30.686 -39.453 1.00 91.39 180 VAL D CA 1
ATOM 5031 C C . VAL D 2 180 ? -2.724 -31.930 -39.974 1.00 102.45 180 VAL D C 1
ATOM 5032 O O . VAL D 2 180 ? -2.753 -32.212 -41.178 1.00 117.29 180 VAL D O 1
ATOM 5036 N N . PHE D 2 181 ? -2.092 -32.705 -39.089 1.00 91.51 181 PHE D N 1
ATOM 5037 C CA . PHE D 2 181 ? -1.139 -33.722 -39.513 1.00 108.41 181 PHE D CA 1
ATOM 5038 C C . PHE D 2 181 ? -1.516 -35.161 -39.184 1.00 115.55 181 PHE D C 1
ATOM 5039 O O . PHE D 2 181 ? -0.894 -36.076 -39.736 1.00 127.75 181 PHE D O 1
ATOM 5047 N N . ASN D 2 182 ? -2.494 -35.401 -38.317 1.00 112.93 182 ASN D N 1
ATOM 5048 C CA . ASN D 2 182 ? -2.704 -36.734 -37.758 1.00 135.04 182 ASN D CA 1
ATOM 5049 C C . ASN D 2 182 ? -3.654 -37.528 -38.649 1.00 148.46 182 ASN D C 1
ATOM 5050 O O . ASN D 2 182 ? -4.836 -37.190 -38.771 1.00 155.13 182 ASN D O 1
ATOM 5055 N N . THR D 2 183 ? -3.133 -38.583 -39.270 1.00 157.45 183 THR D N 1
ATOM 5056 C CA . THR D 2 183 ? -3.945 -39.513 -40.049 1.00 166.25 183 THR D CA 1
ATOM 5057 C C . THR D 2 183 ? -3.546 -40.952 -39.738 1.00 157.41 183 THR D C 1
ATOM 5058 O O . THR D 2 183 ? -4.253 -41.894 -40.097 1.00 141.31 183 THR D O 1
ATOM 5062 N N . SER E 2 14 ? -40.700 -35.371 -2.978 1.00 182.91 14 SER E N 1
ATOM 5063 C CA . SER E 2 14 ? -39.491 -35.455 -2.166 1.00 188.84 14 SER E CA 1
ATOM 5064 C C . SER E 2 14 ? -38.780 -34.109 -2.107 1.00 199.24 14 SER E C 1
ATOM 5065 O O . SER E 2 14 ? -37.674 -33.959 -2.621 1.00 208.74 14 SER E O 1
ATOM 5068 N N . ASP E 2 15 ? -39.423 -33.131 -1.476 1.00 200.49 15 ASP E N 1
ATOM 5069 C CA . ASP E 2 15 ? -38.856 -31.800 -1.377 1.00 205.65 15 ASP E CA 1
ATOM 5070 C C . ASP E 2 15 ? -37.565 -31.820 -0.564 1.00 206.02 15 ASP E C 1
ATOM 5071 O O . ASP E 2 15 ? -37.286 -32.786 0.150 1.00 207.16 15 ASP E O 1
ATOM 5076 N N . PRO E 2 16 ? -36.750 -30.762 -0.672 1.00 202.70 16 PRO E N 1
ATOM 5077 C CA . PRO E 2 16 ? -35.507 -30.706 0.119 1.00 198.92 16 PRO E CA 1
ATOM 5078 C C . PRO E 2 16 ? -35.718 -30.928 1.605 1.00 200.41 16 PRO E C 1
ATOM 5079 O O . PRO E 2 16 ? -34.907 -31.605 2.250 1.00 201.47 16 PRO E O 1
ATOM 5083 N N . SER E 2 17 ? -36.795 -30.384 2.164 1.00 202.56 17 SER E N 1
ATOM 5084 C CA . SER E 2 17 ? -37.091 -30.585 3.573 1.00 195.91 17 SER E CA 1
ATOM 5085 C C . SER E 2 17 ? -37.925 -31.829 3.828 1.00 199.08 17 SER E C 1
ATOM 5086 O O . SER E 2 17 ? -37.858 -32.388 4.928 1.00 193.07 17 SER E O 1
ATOM 5089 N N . GLU E 2 18 ? -38.696 -32.287 2.851 1.00 222.75 18 GLU E N 1
ATOM 5090 C CA . GLU E 2 18 ? -39.484 -33.488 3.065 1.00 210.99 18 GLU E CA 1
ATOM 5091 C C . GLU E 2 18 ? -38.556 -34.682 3.280 1.00 213.34 18 GLU E C 1
ATOM 5092 O O . GLU E 2 18 ? -37.566 -34.832 2.550 1.00 212.18 18 GLU E O 1
ATOM 5098 N N . PRO E 2 19 ? -38.842 -35.548 4.250 1.00 201.50 19 PRO E N 1
ATOM 5099 C CA . PRO E 2 19 ? -38.041 -36.764 4.431 1.00 190.79 19 PRO E CA 1
ATOM 5100 C C . PRO E 2 19 ? -38.250 -37.742 3.287 1.00 188.85 19 PRO E C 1
ATOM 5101 O O . PRO E 2 19 ? -39.238 -37.683 2.552 1.00 192.79 19 PRO E O 1
ATOM 5105 N N . LEU E 2 20 ? -37.302 -38.664 3.151 1.00 170.22 20 LEU E N 1
ATOM 5106 C CA . LEU E 2 20 ? -37.307 -39.584 2.027 1.00 165.74 20 LEU E CA 1
ATOM 5107 C C . LEU E 2 20 ? -38.278 -40.727 2.303 1.00 168.08 20 LEU E C 1
ATOM 5108 O O . LEU E 2 20 ? -38.533 -41.088 3.454 1.00 165.73 20 LEU E O 1
ATOM 5113 N N . THR E 2 21 ? -38.825 -41.294 1.229 1.00 156.61 21 THR E N 1
ATOM 5114 C CA . THR E 2 21 ? -39.841 -42.334 1.321 1.00 165.15 21 THR E CA 1
ATOM 5115 C C . THR E 2 21 ? -39.399 -43.561 0.534 1.00 160.33 21 THR E C 1
ATOM 5116 O O . THR E 2 21 ? -38.415 -43.531 -0.207 1.00 148.16 21 THR E O 1
ATOM 5120 N N . GLN E 2 22 ? -40.153 -44.653 0.694 1.00 178.98 22 GLN E N 1
ATOM 5121 C CA . GLN E 2 22 ? -39.860 -45.866 -0.064 1.00 176.47 22 GLN E CA 1
ATOM 5122 C C . GLN E 2 22 ? -40.078 -45.679 -1.559 1.00 187.75 22 GLN E C 1
ATOM 5123 O O . GLN E 2 22 ? -39.374 -46.294 -2.367 1.00 198.33 22 GLN E O 1
ATOM 5129 N N . LYS E 2 23 ? -41.028 -44.829 -1.949 1.00 205.68 23 LYS E N 1
ATOM 5130 C CA . LYS E 2 23 ? -41.233 -44.570 -3.370 1.00 193.22 23 LYS E CA 1
ATOM 5131 C C . LYS E 2 23 ? -40.059 -43.800 -3.955 1.00 187.21 23 LYS E C 1
ATOM 5132 O O . LYS E 2 23 ? -39.643 -44.057 -5.091 1.00 185.02 23 LYS E O 1
ATOM 5138 N N . ASP E 2 24 ? -39.512 -42.853 -3.193 1.00 162.83 24 ASP E N 1
ATOM 5139 C CA . ASP E 2 24 ? -38.415 -42.038 -3.691 1.00 156.72 24 ASP E CA 1
ATOM 5140 C C . ASP E 2 24 ? -37.096 -42.802 -3.732 1.00 160.22 24 ASP E C 1
ATOM 5141 O O . ASP E 2 24 ? -36.172 -42.375 -4.432 1.00 169.45 24 ASP E O 1
ATOM 5146 N N . VAL E 2 25 ? -36.983 -43.914 -3.007 1.00 169.42 25 VAL E N 1
ATOM 5147 C CA . VAL E 2 25 ? -35.730 -44.664 -3.009 1.00 170.34 25 VAL E CA 1
ATOM 5148 C C . VAL E 2 25 ? -35.714 -45.734 -4.101 1.00 162.01 25 VAL E C 1
ATOM 5149 O O . VAL E 2 25 ? -34.646 -46.058 -4.632 1.00 155.95 25 VAL E O 1
ATOM 5153 N N . ILE E 2 26 ? -36.879 -46.289 -4.448 1.00 161.43 26 ILE E N 1
ATOM 5154 C CA . ILE E 2 26 ? -36.957 -47.260 -5.539 1.00 160.28 26 ILE E CA 1
ATOM 5155 C C . ILE E 2 26 ? -36.471 -46.639 -6.841 1.00 175.37 26 ILE E C 1
ATOM 5156 O O . ILE E 2 26 ? -35.800 -47.295 -7.649 1.00 177.69 26 ILE E O 1
ATOM 5161 N N . ALA E 2 27 ? -36.771 -45.356 -7.048 1.00 174.34 27 ALA E N 1
ATOM 5162 C CA . ALA E 2 27 ? -36.332 -44.647 -8.243 1.00 159.95 27 ALA E CA 1
ATOM 5163 C C . ALA E 2 27 ? -34.861 -44.263 -8.171 1.00 151.30 27 ALA E C 1
ATOM 5164 O O . ALA E 2 27 ? -34.217 -44.104 -9.214 1.00 161.91 27 ALA E O 1
ATOM 5166 N N . PHE E 2 28 ? -34.315 -44.112 -6.962 1.00 152.84 28 PHE E N 1
ATOM 5167 C CA . PHE E 2 28 ? -32.916 -43.716 -6.830 1.00 146.01 28 PHE E CA 1
ATOM 5168 C C . PHE E 2 28 ? -31.984 -44.855 -7.214 1.00 145.12 28 PHE E C 1
ATOM 5169 O O . PHE E 2 28 ? -30.924 -44.621 -7.805 1.00 139.58 28 PHE E O 1
ATOM 5177 N N . GLN E 2 29 ? -32.362 -46.094 -6.895 1.00 144.18 29 GLN E N 1
ATOM 5178 C CA . GLN E 2 29 ? -31.535 -47.226 -7.286 1.00 140.34 29 GLN E CA 1
ATOM 5179 C C . GLN E 2 29 ? -31.591 -47.450 -8.790 1.00 152.17 29 GLN E C 1
ATOM 5180 O O . GLN E 2 29 ? -30.592 -47.862 -9.390 1.00 152.67 29 GLN E O 1
ATOM 5186 N N . LYS E 2 30 ? -32.737 -47.181 -9.419 1.00 186.49 30 LYS E N 1
ATOM 5187 C CA . LYS E 2 30 ? -32.823 -47.354 -10.865 1.00 177.86 30 LYS E CA 1
ATOM 5188 C C . LYS E 2 30 ? -31.956 -46.321 -11.576 1.00 159.53 30 LYS E C 1
ATOM 5189 O O . LYS E 2 30 ? -31.197 -46.660 -12.492 1.00 157.06 30 LYS E O 1
ATOM 5195 N N . GLU E 2 31 ? -32.069 -45.048 -11.181 1.00 153.43 31 GLU E N 1
ATOM 5196 C CA . GLU E 2 31 ? -31.198 -44.022 -11.749 1.00 148.39 31 GLU E CA 1
ATOM 5197 C C . GLU E 2 31 ? -29.734 -44.318 -11.457 1.00 145.38 31 GLU E C 1
ATOM 5198 O O . GLU E 2 31 ? -28.861 -44.002 -12.273 1.00 157.16 31 GLU E O 1
ATOM 5204 N N . ALA E 2 32 ? -29.448 -44.928 -10.302 1.00 141.62 32 ALA E N 1
ATOM 5205 C CA . ALA E 2 32 ? -28.078 -45.317 -9.986 1.00 136.87 32 ALA E CA 1
ATOM 5206 C C . ALA E 2 32 ? -27.659 -46.525 -10.809 1.00 135.43 32 ALA E C 1
ATOM 5207 O O . ALA E 2 32 ? -26.507 -46.613 -11.252 1.00 141.11 32 ALA E O 1
ATOM 5209 N N . LEU E 2 33 ? -28.576 -47.474 -11.013 1.00 137.44 33 LEU E N 1
ATOM 5210 C CA . LEU E 2 33 ? -28.295 -48.587 -11.912 1.00 136.76 33 LEU E CA 1
ATOM 5211 C C . LEU E 2 33 ? -28.039 -48.097 -13.329 1.00 157.69 33 LEU E C 1
ATOM 5212 O O . LEU E 2 33 ? -27.214 -48.674 -14.046 1.00 154.68 33 LEU E O 1
ATOM 5217 N N . PHE E 2 34 ? -28.734 -47.037 -13.749 1.00 164.62 34 PHE E N 1
ATOM 5218 C CA . PHE E 2 34 ? -28.521 -46.489 -15.084 1.00 158.34 34 PHE E CA 1
ATOM 5219 C C . PHE E 2 34 ? -27.144 -45.849 -15.212 1.00 152.30 34 PHE E C 1
ATOM 5220 O O . PHE E 2 34 ? -26.432 -46.084 -16.196 1.00 168.93 34 PHE E O 1
ATOM 5228 N N . ARG E 2 35 ? -26.756 -45.020 -14.238 1.00 131.84 35 ARG E N 1
ATOM 5229 C CA . ARG E 2 35 ? -25.438 -44.392 -14.290 1.00 133.45 35 ARG E CA 1
ATOM 5230 C C . ARG E 2 35 ? -24.328 -45.436 -14.300 1.00 136.42 35 ARG E C 1
ATOM 5231 O O . ARG E 2 35 ? -23.337 -45.290 -15.024 1.00 145.95 35 ARG E O 1
ATOM 5239 N N . CYS E 2 36 ? -24.475 -46.498 -13.505 1.00 123.03 36 CYS E N 1
ATOM 5240 C CA . CYS E 2 36 ? -23.488 -47.571 -13.536 1.00 123.66 36 CYS E CA 1
ATOM 5241 C C . CYS E 2 36 ? -23.547 -48.306 -14.868 1.00 135.69 36 CYS E C 1
ATOM 5242 O O . CYS E 2 36 ? -22.511 -48.682 -15.428 1.00 140.27 36 CYS E O 1
ATOM 5245 N N . LEU E 2 37 ? -24.760 -48.540 -15.370 1.00 133.74 37 LEU E N 1
ATOM 5246 C CA . LEU E 2 37 ? -24.936 -49.114 -16.699 1.00 139.06 37 LEU E CA 1
ATOM 5247 C C . LEU E 2 37 ? -24.264 -48.265 -17.770 1.00 135.05 37 LEU E C 1
ATOM 5248 O O . LEU E 2 37 ? -23.624 -48.797 -18.686 1.00 114.52 37 LEU E O 1
ATOM 5253 N N . ASN E 2 38 ? -24.402 -46.941 -17.676 1.00 137.53 38 ASN E N 1
ATOM 5254 C CA . ASN E 2 38 ? -23.917 -46.063 -18.736 1.00 134.50 38 ASN E CA 1
ATOM 5255 C C . ASN E 2 38 ? -22.395 -46.055 -18.822 1.00 128.30 38 ASN E C 1
ATOM 5256 O O . ASN E 2 38 ? -21.833 -46.130 -19.920 1.00 137.39 38 ASN E O 1
ATOM 5261 N N . LYS E 2 39 ? -21.704 -45.962 -17.681 1.00 138.06 39 LYS E N 1
ATOM 5262 C CA . LYS E 2 39 ? -20.242 -45.950 -17.715 1.00 142.61 39 LYS E CA 1
ATOM 5263 C C . LYS E 2 39 ? -19.690 -47.227 -18.343 1.00 145.40 39 LYS E C 1
ATOM 5264 O O . LYS E 2 39 ? -18.680 -47.187 -19.055 1.00 155.61 39 LYS E O 1
ATOM 5270 N N . TRP E 2 40 ? -20.336 -48.372 -18.094 1.00 125.25 40 TRP E N 1
ATOM 5271 C CA . TRP E 2 40 ? -19.917 -49.606 -18.754 1.00 127.70 40 TRP E CA 1
ATOM 5272 C C . TRP E 2 40 ? -20.303 -49.603 -20.227 1.00 135.17 40 TRP E C 1
ATOM 5273 O O . TRP E 2 40 ? -19.520 -50.040 -21.079 1.00 130.40 40 TRP E O 1
ATOM 5284 N N . ARG E 2 41 ? -21.509 -49.130 -20.546 1.00 137.84 41 ARG E N 1
ATOM 5285 C CA . ARG E 2 41 ? -21.928 -49.067 -21.942 1.00 130.91 41 ARG E CA 1
ATOM 5286 C C . ARG E 2 41 ? -21.040 -48.114 -22.735 1.00 121.18 41 ARG E C 1
ATOM 5287 O O . ARG E 2 41 ? -20.698 -48.390 -23.892 1.00 131.38 41 ARG E O 1
ATOM 5295 N N . VAL E 2 42 ? -20.646 -46.991 -22.128 1.00 115.23 42 VAL E N 1
ATOM 5296 C CA . VAL E 2 42 ? -19.786 -46.042 -22.826 1.00 114.95 42 VAL E CA 1
ATOM 5297 C C . VAL E 2 42 ? -18.369 -46.592 -22.949 1.00 121.44 42 VAL E C 1
ATOM 5298 O O . VAL E 2 42 ? -17.720 -46.442 -23.991 1.00 132.02 42 VAL E O 1
ATOM 5302 N N . LYS E 2 43 ? -17.868 -47.252 -21.900 1.00 111.68 43 LYS E N 1
ATOM 5303 C CA . LYS E 2 43 ? -16.533 -47.839 -21.980 1.00 117.74 43 LYS E CA 1
ATOM 5304 C C . LYS E 2 43 ? -16.490 -48.980 -22.989 1.00 119.13 43 LYS E C 1
ATOM 5305 O O . LYS E 2 43 ? -15.457 -49.201 -23.630 1.00 118.98 43 LYS E O 1
ATOM 5311 N N . ALA E 2 44 ? -17.599 -49.711 -23.145 1.00 121.78 44 ALA E N 1
ATOM 5312 C CA . ALA E 2 44 ? -17.630 -50.800 -24.113 1.00 119.68 44 ALA E CA 1
ATOM 5313 C C . ALA E 2 44 ? -17.586 -50.277 -25.541 1.00 128.80 44 ALA E C 1
ATOM 5314 O O . ALA E 2 44 ? -16.992 -50.916 -26.415 1.00 119.54 44 ALA E O 1
ATOM 5316 N N . ASN E 2 45 ? -18.203 -49.123 -25.796 1.00 122.06 45 ASN E N 1
ATOM 5317 C CA . ASN E 2 45 ? -18.196 -48.562 -27.143 1.00 113.97 45 ASN E CA 1
ATOM 5318 C C . ASN E 2 45 ? -16.835 -47.962 -27.482 1.00 111.19 45 ASN E C 1
ATOM 5319 O O . ASN E 2 45 ? -16.386 -48.039 -28.630 1.00 128.02 45 ASN E O 1
ATOM 5324 N N . GLN E 2 46 ? -16.180 -47.320 -26.512 1.00 112.55 46 GLN E N 1
ATOM 5325 C CA . GLN E 2 46 ? -14.827 -46.829 -26.753 1.00 109.96 46 GLN E CA 1
ATOM 5326 C C . GLN E 2 46 ? -13.882 -47.965 -27.122 1.00 108.11 46 GLN E C 1
ATOM 5327 O O . GLN E 2 46 ? -12.941 -47.761 -27.898 1.00 113.75 46 GLN E O 1
ATOM 5333 N N . LEU E 2 47 ? -14.111 -49.168 -26.585 1.00 111.24 47 LEU E N 1
ATOM 5334 C CA . LEU E 2 47 ? -13.194 -50.265 -26.868 1.00 114.93 47 LEU E CA 1
ATOM 5335 C C . LEU E 2 47 ? -13.386 -50.842 -28.265 1.00 120.45 47 LEU E C 1
ATOM 5336 O O . LEU E 2 47 ? -12.403 -51.243 -28.894 1.00 119.46 47 LEU E O 1
ATOM 5341 N N . VAL E 2 48 ? -14.619 -50.877 -28.780 1.00 126.01 48 VAL E N 1
ATOM 5342 C CA . VAL E 2 48 ? -14.799 -51.298 -30.167 1.00 117.23 48 VAL E CA 1
ATOM 5343 C C . VAL E 2 48 ? -14.226 -50.245 -31.105 1.00 114.83 48 VAL E C 1
ATOM 5344 O O . VAL E 2 48 ? -13.701 -50.578 -32.174 1.00 113.45 48 VAL E O 1
ATOM 5348 N N . GLU E 2 49 ? -14.316 -48.968 -30.728 1.00 111.92 49 GLU E N 1
ATOM 5349 C CA . GLU E 2 49 ? -13.649 -47.921 -31.493 1.00 99.44 49 GLU E CA 1
ATOM 5350 C C . GLU E 2 49 ? -12.156 -48.202 -31.609 1.00 101.28 49 GLU E C 1
ATOM 5351 O O . GLU E 2 49 ? -11.580 -48.123 -32.700 1.00 121.31 49 GLU E O 1
ATOM 5357 N N . GLU E 2 50 ? -11.509 -48.537 -30.490 1.00 101.13 50 GLU E N 1
ATOM 5358 C CA . GLU E 2 50 ? -10.115 -48.964 -30.544 1.00 106.41 50 GLU E CA 1
ATOM 5359 C C . GLU E 2 50 ? -9.994 -50.322 -31.227 1.00 103.52 50 GLU E C 1
ATOM 5360 O O . GLU E 2 50 ? -8.982 -50.606 -31.879 1.00 94.25 50 GLU E O 1
ATOM 5366 N N . ASN E 2 51 ? -11.020 -51.167 -31.084 1.00 119.29 51 ASN E N 1
ATOM 5367 C CA . ASN E 2 51 ? -11.006 -52.497 -31.682 1.00 118.55 51 ASN E CA 1
ATOM 5368 C C . ASN E 2 51 ? -11.110 -52.406 -33.198 1.00 121.25 51 ASN E C 1
ATOM 5369 O O . ASN E 2 51 ? -10.507 -53.214 -33.912 1.00 117.54 51 ASN E O 1
ATOM 5374 N N . GLU E 2 52 ? -11.866 -51.427 -33.698 1.00 125.50 52 GLU E N 1
ATOM 5375 C CA . GLU E 2 52 ? -11.924 -51.170 -35.132 1.00 106.15 52 GLU E CA 1
ATOM 5376 C C . GLU E 2 52 ? -10.582 -50.661 -35.649 1.00 89.27 52 GLU E C 1
ATOM 5377 O O . GLU E 2 52 ? -10.084 -51.126 -36.680 1.00 97.93 52 GLU E O 1
ATOM 5383 N N . VAL E 2 53 ? -9.985 -49.696 -34.940 1.00 89.25 53 VAL E N 1
ATOM 5384 C CA . VAL E 2 53 ? -8.704 -49.120 -35.346 1.00 88.24 53 VAL E CA 1
ATOM 5385 C C . VAL E 2 53 ? -7.588 -50.157 -35.313 1.00 86.98 53 VAL E C 1
ATOM 5386 O O . VAL E 2 53 ? -6.634 -50.081 -36.098 1.00 90.74 53 VAL E O 1
ATOM 5390 N N . LEU E 2 54 ? -7.690 -51.148 -34.426 1.00 101.88 54 LEU E N 1
ATOM 5391 C CA . LEU E 2 54 ? -6.660 -52.179 -34.357 1.00 109.29 54 LEU E CA 1
ATOM 5392 C C . LEU E 2 54 ? -6.739 -53.117 -35.555 1.00 88.92 54 LEU E C 1
ATOM 5393 O O . LEU E 2 54 ? -5.720 -53.417 -36.189 1.00 89.05 54 LEU E O 1
ATOM 5398 N N . ALA E 2 55 ? -7.941 -53.600 -35.875 1.00 91.91 55 ALA E N 1
ATOM 5399 C CA . ALA E 2 55 ? -8.096 -54.484 -37.025 1.00 95.75 55 ALA E CA 1
ATOM 5400 C C . ALA E 2 55 ? -7.822 -53.773 -38.342 1.00 102.88 55 ALA E C 1
ATOM 5401 O O . ALA E 2 55 ? -7.403 -54.414 -39.312 1.00 94.15 55 ALA E O 1
ATOM 5403 N N . ALA E 2 56 ? -8.037 -52.459 -38.397 1.00 103.90 56 ALA E N 1
ATOM 5404 C CA . ALA E 2 56 ? -7.719 -51.710 -39.608 1.00 87.75 56 ALA E CA 1
ATOM 5405 C C . ALA E 2 56 ? -6.215 -51.635 -39.827 1.00 84.74 56 ALA E C 1
ATOM 5406 O O . ALA E 2 56 ? -5.708 -52.022 -40.885 1.00 93.25 56 ALA E O 1
ATOM 5408 N N . GLY E 2 57 ? -5.483 -51.131 -38.833 1.00 97.51 57 GLY E N 1
ATOM 5409 C CA . GLY E 2 57 ? -4.039 -51.043 -38.943 1.00 92.09 57 GLY E CA 1
ATOM 5410 C C . GLY E 2 57 ? -3.335 -52.380 -39.034 1.00 90.86 57 GLY E C 1
ATOM 5411 O O . GLY E 2 57 ? -2.216 -52.442 -39.550 1.00 90.08 57 GLY E O 1
ATOM 5412 N N . LEU E 2 58 ? -3.959 -53.455 -38.547 1.00 108.24 58 LEU E N 1
ATOM 5413 C CA . LEU E 2 58 ? -3.320 -54.764 -38.630 1.00 107.50 58 LEU E CA 1
ATOM 5414 C C . LEU E 2 58 ? -3.408 -55.369 -40.028 1.00 118.44 58 LEU E C 1
ATOM 5415 O O . LEU E 2 58 ? -2.469 -56.045 -40.461 1.00 124.01 58 LEU E O 1
ATOM 5420 N N . SER E 2 59 ? -4.502 -55.138 -40.753 1.00 122.74 59 SER E N 1
ATOM 5421 C CA . SER E 2 59 ? -4.570 -55.641 -42.122 1.00 117.44 59 SER E CA 1
ATOM 5422 C C . SER E 2 59 ? -3.759 -54.771 -43.075 1.00 124.35 59 SER E C 1
ATOM 5423 O O . SER E 2 59 ? -3.081 -55.289 -43.969 1.00 137.21 59 SER E O 1
ATOM 5426 N N . LYS E 2 60 ? -3.814 -53.449 -42.892 1.00 102.17 60 LYS E N 1
ATOM 5427 C CA . LYS E 2 60 ? -3.032 -52.536 -43.720 1.00 93.23 60 LYS E CA 1
ATOM 5428 C C . LYS E 2 60 ? -1.532 -52.713 -43.516 1.00 100.02 60 LYS E C 1
ATOM 5429 O O . LYS E 2 60 ? -0.752 -52.378 -44.415 1.00 113.54 60 LYS E O 1
ATOM 5435 N N . THR E 2 61 ? -1.112 -53.228 -42.358 1.00 104.61 61 THR E N 1
ATOM 5436 C CA . THR E 2 61 ? 0.311 -53.433 -42.113 1.00 104.99 61 THR E CA 1
ATOM 5437 C C . THR E 2 61 ? 0.811 -54.707 -42.785 1.00 109.48 61 THR E C 1
ATOM 5438 O O . THR E 2 61 ? 1.932 -54.740 -43.303 1.00 109.52 61 THR E O 1
ATOM 5442 N N . THR E 2 62 ? -0.005 -55.762 -42.786 1.00 108.92 62 THR E N 1
ATOM 5443 C CA . THR E 2 62 ? 0.384 -57.001 -43.451 1.00 113.26 62 THR E CA 1
ATOM 5444 C C . THR E 2 62 ? 0.433 -56.847 -44.971 1.00 112.52 62 THR E C 1
ATOM 5445 O O . THR E 2 62 ? 1.208 -57.544 -45.635 1.00 110.45 62 THR E O 1
ATOM 5449 N N . GLU E 2 63 ? -0.385 -55.956 -45.539 1.00 109.53 63 GLU E N 1
ATOM 5450 C CA . GLU E 2 63 ? -0.405 -55.777 -46.991 1.00 100.19 63 GLU E CA 1
ATOM 5451 C C . GLU E 2 63 ? 0.864 -55.119 -47.527 1.00 102.62 63 GLU E C 1
ATOM 5452 O O . GLU E 2 63 ? 1.285 -55.421 -48.650 1.00 109.89 63 GLU E O 1
ATOM 5458 N N . SER E 2 64 ? 1.489 -54.234 -46.750 1.00 93.51 64 SER E N 1
ATOM 5459 C CA . SER E 2 64 ? 2.592 -53.422 -47.254 1.00 97.89 64 SER E CA 1
ATOM 5460 C C . SER E 2 64 ? 3.924 -54.161 -47.307 1.00 93.79 64 SER E C 1
ATOM 5461 O O . SER E 2 64 ? 4.841 -53.701 -47.996 1.00 102.14 64 SER E O 1
ATOM 5464 N N . VAL E 2 65 ? 4.055 -55.287 -46.604 1.00 84.45 65 VAL E N 1
ATOM 5465 C CA . VAL E 2 65 ? 5.314 -56.026 -46.598 1.00 94.31 65 VAL E CA 1
ATOM 5466 C C . VAL E 2 65 ? 5.580 -56.705 -47.941 1.00 103.09 65 VAL E C 1
ATOM 5467 O O . VAL E 2 65 ? 6.742 -56.860 -48.338 1.00 103.37 65 VAL E O 1
ATOM 5471 N N . SER E 2 66 ? 4.530 -57.116 -48.662 1.00 105.06 66 SER E N 1
ATOM 5472 C CA . SER E 2 66 ? 4.728 -57.817 -49.928 1.00 89.42 66 SER E CA 1
ATOM 5473 C C . SER E 2 66 ? 5.557 -57.006 -50.918 1.00 80.48 66 SER E C 1
ATOM 5474 O O . SER E 2 66 ? 6.234 -57.586 -51.777 1.00 77.61 66 SER E O 1
ATOM 5477 N N . GLY E 2 67 ? 5.512 -55.674 -50.829 1.00 80.28 67 GLY E N 1
ATOM 5478 C CA . GLY E 2 67 ? 6.418 -54.864 -51.630 1.00 89.17 67 GLY E CA 1
ATOM 5479 C C . GLY E 2 67 ? 7.876 -55.169 -51.339 1.00 95.21 67 GLY E C 1
ATOM 5480 O O . GLY E 2 67 ? 8.682 -55.359 -52.252 1.00 91.06 67 GLY E O 1
ATOM 5481 N N . CYS E 2 68 ? 8.231 -55.217 -50.052 1.00 102.94 68 CYS E N 1
ATOM 5482 C CA . CYS E 2 68 ? 9.610 -55.477 -49.650 1.00 97.53 68 CYS E CA 1
ATOM 5483 C C . CYS E 2 68 ? 10.014 -56.926 -49.912 1.00 97.27 68 CYS E C 1
ATOM 5484 O O . CYS E 2 68 ? 11.078 -57.187 -50.485 1.00 96.46 68 CYS E O 1
ATOM 5487 N N . CYS E 2 69 ? 9.191 -57.883 -49.466 1.00 91.47 69 CYS E N 1
ATOM 5488 C CA . CYS E 2 69 ? 9.541 -59.299 -49.574 1.00 100.06 69 CYS E CA 1
ATOM 5489 C C . CYS E 2 69 ? 9.932 -59.686 -50.995 1.00 98.11 69 CYS E C 1
ATOM 5490 O O . CYS E 2 69 ? 10.948 -60.355 -51.209 1.00 93.49 69 CYS E O 1
ATOM 5493 N N . SER E 2 70 ? 9.143 -59.258 -51.982 1.00 101.99 70 SER E N 1
ATOM 5494 C CA . SER E 2 70 ? 9.448 -59.602 -53.366 1.00 102.80 70 SER E CA 1
ATOM 5495 C C . SER E 2 70 ? 10.789 -59.025 -53.796 1.00 103.79 70 SER E C 1
ATOM 5496 O O . SER E 2 70 ? 11.556 -59.681 -54.511 1.00 96.68 70 SER E O 1
ATOM 5499 N N . SER E 2 71 ? 11.087 -57.793 -53.376 1.00 99.79 71 SER E N 1
ATOM 5500 C CA . SER E 2 71 ? 12.357 -57.179 -53.745 1.00 87.53 71 SER E CA 1
ATOM 5501 C C . SER E 2 71 ? 13.546 -57.915 -53.139 1.00 100.44 71 SER E C 1
ATOM 5502 O O . SER E 2 71 ? 14.617 -57.973 -53.753 1.00 107.84 71 SER E O 1
ATOM 5505 N N . ILE E 2 72 ? 13.375 -58.490 -51.950 1.00 101.43 72 ILE E N 1
ATOM 5506 C CA . ILE E 2 72 ? 14.470 -59.199 -51.296 1.00 101.81 72 ILE E CA 1
ATOM 5507 C C . ILE E 2 72 ? 14.660 -60.595 -51.877 1.00 95.75 72 ILE E C 1
ATOM 5508 O O . ILE E 2 72 ? 15.796 -61.054 -52.051 1.00 100.67 72 ILE E O 1
ATOM 5513 N N . VAL E 2 73 ? 13.565 -61.292 -52.188 1.00 96.18 73 VAL E N 1
ATOM 5514 C CA . VAL E 2 73 ? 13.680 -62.623 -52.782 1.00 95.52 73 VAL E CA 1
ATOM 5515 C C . VAL E 2 73 ? 14.387 -62.546 -54.129 1.00 107.81 73 VAL E C 1
ATOM 5516 O O . VAL E 2 73 ? 15.218 -63.401 -54.460 1.00 112.55 73 VAL E O 1
ATOM 5520 N N . VAL E 2 74 ? 14.072 -61.523 -54.927 1.00 103.38 74 VAL E N 1
ATOM 5521 C CA . VAL E 2 74 ? 14.729 -61.362 -56.222 1.00 102.88 74 VAL E CA 1
ATOM 5522 C C . VAL E 2 74 ? 16.215 -61.078 -56.038 1.00 102.18 74 VAL E C 1
ATOM 5523 O O . VAL E 2 74 ? 17.061 -61.632 -56.751 1.00 109.74 74 VAL E O 1
ATOM 5527 N N . LEU E 2 75 ? 16.558 -60.221 -55.072 1.00 96.07 75 LEU E N 1
ATOM 5528 C CA . LEU E 2 75 ? 17.961 -59.905 -54.819 1.00 96.10 75 LEU E CA 1
ATOM 5529 C C . LEU E 2 75 ? 18.734 -61.113 -54.303 1.00 108.50 75 LEU E C 1
ATOM 5530 O O . LEU E 2 75 ? 19.931 -61.242 -54.582 1.00 112.92 75 LEU E O 1
ATOM 5535 N N . ALA E 2 76 ? 18.080 -61.995 -53.545 1.00 104.37 76 ALA E N 1
ATOM 5536 C CA . ALA E 2 76 ? 18.744 -63.209 -53.081 1.00 102.67 76 ALA E CA 1
ATOM 5537 C C . ALA E 2 76 ? 19.097 -64.127 -54.245 1.00 106.38 76 ALA E C 1
ATOM 5538 O O . ALA E 2 76 ? 20.201 -64.681 -54.294 1.00 103.71 76 ALA E O 1
ATOM 5540 N N . ARG E 2 77 ? 18.173 -64.284 -55.198 1.00 99.69 77 ARG E N 1
ATOM 5541 C CA . ARG E 2 77 ? 18.391 -65.171 -56.338 1.00 99.36 77 ARG E CA 1
ATOM 5542 C C . ARG E 2 77 ? 19.594 -64.756 -57.176 1.00 107.78 77 ARG E C 1
ATOM 5543 O O . ARG E 2 77 ? 20.234 -65.608 -57.803 1.00 118.21 77 ARG E O 1
ATOM 5551 N N . SER E 2 78 ? 19.917 -63.463 -57.207 1.00 98.58 78 SER E N 1
ATOM 5552 C CA . SER E 2 78 ? 20.985 -62.989 -58.078 1.00 104.86 78 SER E CA 1
ATOM 5553 C C . SER E 2 78 ? 22.368 -63.451 -57.631 1.00 114.80 78 SER E C 1
ATOM 5554 O O . SER E 2 78 ? 23.300 -63.441 -58.442 1.00 118.65 78 SER E O 1
ATOM 5557 N N . VAL E 2 79 ? 22.529 -63.847 -56.370 1.00 116.83 79 VAL E N 1
ATOM 5558 C CA . VAL E 2 79 ? 23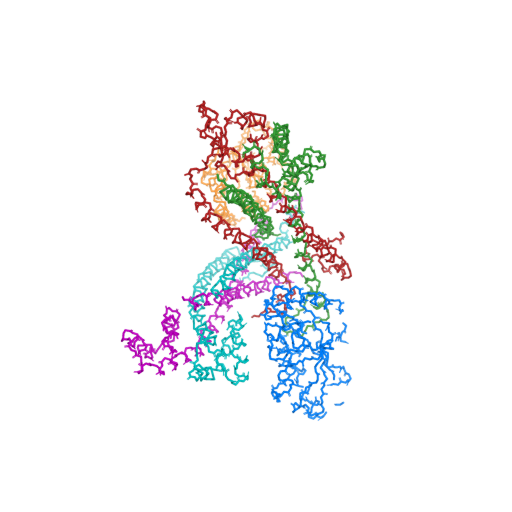.845 -64.147 -55.818 1.00 114.72 79 VAL E CA 1
ATOM 5559 C C . VAL E 2 79 ? 23.974 -65.577 -55.305 1.00 117.67 79 VAL E C 1
ATOM 5560 O O . VAL E 2 79 ? 25.084 -65.980 -54.924 1.00 118.68 79 VAL E O 1
ATOM 5564 N N . VAL E 2 80 ? 22.898 -66.368 -55.298 1.00 111.04 80 VAL E N 1
ATOM 5565 C CA . VAL E 2 80 ? 22.968 -67.697 -54.694 1.00 122.46 80 VAL E CA 1
ATOM 5566 C C . VAL E 2 80 ? 23.922 -68.612 -55.457 1.00 139.41 80 VAL E C 1
ATOM 5567 O O . VAL E 2 80 ? 24.665 -69.392 -54.848 1.00 147.12 80 VAL E O 1
ATOM 5571 N N . GLU E 2 81 ? 23.921 -68.546 -56.792 1.00 144.28 81 GLU E N 1
ATOM 5572 C CA . GLU E 2 81 ? 24.780 -69.447 -57.558 1.00 146.99 81 GLU E CA 1
ATOM 5573 C C . GLU E 2 81 ? 26.258 -69.143 -57.343 1.00 148.87 81 GLU E C 1
ATOM 5574 O O . GLU E 2 81 ? 27.087 -70.061 -57.346 1.00 151.61 81 GLU E O 1
ATOM 5580 N N . ASP E 2 82 ? 26.601 -67.876 -57.130 1.00 147.13 82 ASP E N 1
ATOM 5581 C CA . ASP E 2 82 ? 27.984 -67.456 -56.954 1.00 153.21 82 ASP E CA 1
ATOM 5582 C C . ASP E 2 82 ? 28.367 -67.290 -55.488 1.00 155.23 82 ASP E C 1
ATOM 5583 O O . ASP E 2 82 ? 29.484 -66.855 -55.197 1.00 154.43 82 ASP E O 1
ATOM 5588 N N . CYS E 2 83 ? 27.471 -67.633 -54.569 1.00 166.12 83 CYS E N 1
ATOM 5589 C CA . CYS E 2 83 ? 27.749 -67.575 -53.141 1.00 171.64 83 CYS E CA 1
ATOM 5590 C C . CYS E 2 83 ? 28.652 -68.737 -52.738 1.00 184.02 83 CYS E C 1
ATOM 5591 O O . CYS E 2 83 ? 28.642 -69.801 -53.361 1.00 183.32 83 CYS E O 1
ATOM 5594 N N . SER E 2 84 ? 29.485 -68.506 -51.723 1.00 174.76 84 SER E N 1
ATOM 5595 C CA . SER E 2 84 ? 30.519 -69.471 -51.367 1.00 170.95 84 SER E CA 1
ATOM 5596 C C . SER E 2 84 ? 30.195 -70.286 -50.120 1.00 172.29 84 SER E C 1
ATOM 5597 O O . SER E 2 84 ? 30.308 -71.515 -50.143 1.00 172.29 84 SER E O 1
ATOM 5600 N N . ASP E 2 85 ? 29.801 -69.634 -49.028 1.00 173.62 85 ASP E N 1
ATOM 5601 C CA . ASP E 2 85 ? 29.546 -70.352 -47.784 1.00 173.18 85 ASP E CA 1
ATOM 5602 C C . ASP E 2 85 ? 28.267 -71.167 -47.918 1.00 170.70 85 ASP E C 1
ATOM 5603 O O . ASP E 2 85 ? 27.191 -70.613 -48.168 1.00 171.35 85 ASP E O 1
ATOM 5608 N N . GLU E 2 86 ? 28.380 -72.486 -47.740 1.00 169.53 86 GLU E N 1
ATOM 5609 C CA . GLU E 2 86 ? 27.257 -73.362 -48.051 1.00 176.05 86 GLU E CA 1
ATOM 5610 C C . GLU E 2 86 ? 26.158 -73.294 -46.999 1.00 181.18 86 GLU E C 1
ATOM 5611 O O . GLU E 2 86 ? 24.983 -73.479 -47.333 1.00 177.67 86 GLU E O 1
ATOM 5617 N N . GLN E 2 87 ? 26.506 -73.032 -45.734 1.00 191.74 87 GLN E N 1
ATOM 5618 C CA . GLN E 2 87 ? 25.466 -72.805 -44.739 1.00 191.33 87 GLN E CA 1
ATOM 5619 C C . GLN E 2 87 ? 24.711 -71.520 -45.029 1.00 171.71 87 GLN E C 1
ATOM 5620 O O . GLN E 2 87 ? 23.552 -71.384 -44.622 1.00 169.62 87 GLN E O 1
ATOM 5626 N N . ASP E 2 88 ? 25.350 -70.579 -45.723 1.00 161.05 88 ASP E N 1
ATOM 5627 C CA . ASP E 2 88 ? 24.659 -69.388 -46.190 1.00 155.18 88 ASP E CA 1
ATOM 5628 C C . ASP E 2 88 ? 23.892 -69.677 -47.475 1.00 156.03 88 ASP E C 1
ATOM 5629 O O . ASP E 2 88 ? 22.770 -69.194 -47.651 1.00 146.94 88 ASP E O 1
ATOM 5634 N N . LYS E 2 89 ? 24.482 -70.464 -48.380 1.00 158.68 89 LYS E N 1
ATOM 5635 C CA . LYS E 2 89 ? 23.789 -70.824 -49.615 1.00 150.22 89 LYS E CA 1
ATOM 5636 C C . LYS E 2 89 ? 22.535 -71.643 -49.338 1.00 155.44 89 LYS E C 1
ATOM 5637 O O . LYS E 2 89 ? 21.474 -71.389 -49.921 1.00 152.76 89 LYS E O 1
ATOM 5643 N N . ARG E 2 90 ? 22.638 -72.638 -48.452 1.00 154.52 90 ARG E N 1
ATOM 5644 C CA . ARG E 2 90 ? 21.460 -73.427 -48.109 1.00 154.16 90 ARG E CA 1
ATOM 5645 C C . ARG E 2 90 ? 20.394 -72.569 -47.446 1.00 152.44 90 ARG E C 1
ATOM 5646 O O . ARG E 2 90 ? 19.198 -72.803 -47.647 1.00 146.11 90 ARG E O 1
ATOM 5654 N N . PHE E 2 91 ? 20.803 -71.566 -46.667 1.00 152.70 91 PHE E N 1
ATOM 5655 C CA . PHE E 2 91 ? 19.827 -70.675 -46.054 1.00 151.30 91 PHE E CA 1
ATOM 5656 C C . PHE E 2 91 ? 19.149 -69.801 -47.104 1.00 151.82 91 PHE E C 1
ATOM 5657 O O . PHE E 2 91 ? 17.931 -69.594 -47.053 1.00 148.86 91 PHE E O 1
ATOM 5665 N N . LEU E 2 92 ? 19.921 -69.274 -48.060 1.00 150.08 92 LEU E N 1
ATOM 5666 C CA . LEU E 2 92 ? 19.327 -68.486 -49.137 1.00 142.31 92 LEU E CA 1
ATOM 5667 C C . LEU E 2 92 ? 18.442 -69.344 -50.032 1.00 143.68 92 LEU E C 1
ATOM 5668 O O . LEU E 2 92 ? 17.403 -68.878 -50.514 1.00 145.57 92 LEU E O 1
ATOM 5673 N N . GLN E 2 93 ? 18.840 -70.595 -50.279 1.00 144.45 93 GLN E N 1
ATOM 5674 C CA . GLN E 2 93 ? 17.998 -71.496 -51.059 1.00 146.30 93 GLN E CA 1
ATOM 5675 C C . GLN E 2 93 ? 16.679 -71.768 -50.343 1.00 144.19 93 GLN E C 1
ATOM 5676 O O . GLN E 2 93 ? 15.602 -71.685 -50.947 1.00 139.47 93 GLN E O 1
ATOM 5682 N N . GLN E 2 94 ? 1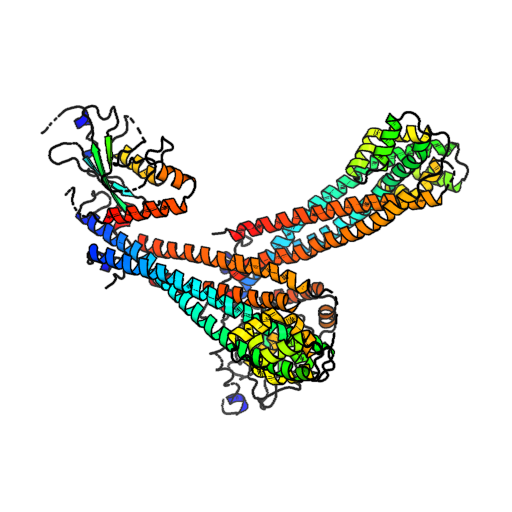6.746 -72.118 -49.054 1.00 140.61 94 GLN E N 1
ATOM 5683 C CA . GLN E 2 94 ? 15.533 -72.310 -48.263 1.00 136.41 94 GLN E CA 1
ATOM 5684 C C . GLN E 2 94 ? 14.666 -71.055 -48.250 1.00 129.31 94 GLN E C 1
ATOM 5685 O O . GLN E 2 94 ? 13.433 -71.144 -48.235 1.00 140.32 94 GLN E O 1
ATOM 5691 N N . LEU E 2 95 ? 15.295 -69.876 -48.253 1.00 122.63 95 LEU E N 1
ATOM 5692 C CA . LEU E 2 95 ? 14.542 -68.625 -48.264 1.00 131.50 95 LEU E CA 1
ATOM 5693 C C . LEU E 2 95 ? 13.758 -68.474 -49.560 1.00 140.96 95 LEU E C 1
ATOM 5694 O O . LEU E 2 95 ? 12.600 -68.038 -49.546 1.00 144.45 95 LEU E O 1
ATOM 5699 N N . ILE E 2 96 ? 14.379 -68.820 -50.688 1.00 135.65 96 ILE E N 1
ATOM 5700 C CA . ILE E 2 96 ? 13.752 -68.636 -51.992 1.00 138.08 96 ILE E CA 1
ATOM 5701 C C . ILE E 2 96 ? 12.502 -69.502 -52.105 1.00 149.23 96 ILE E C 1
ATOM 5702 O O . ILE E 2 96 ? 11.533 -69.134 -52.781 1.00 149.29 96 ILE E O 1
ATOM 5707 N N . ASN E 2 97 ? 12.493 -70.645 -51.423 1.00 148.37 97 ASN E N 1
ATOM 5708 C CA . ASN E 2 97 ? 11.458 -71.665 -51.530 1.00 151.64 97 ASN E CA 1
ATOM 5709 C C . ASN E 2 97 ? 10.485 -71.635 -50.350 1.00 165.42 97 ASN E C 1
ATOM 5710 O O . ASN E 2 97 ? 9.872 -72.662 -50.038 1.00 176.46 97 ASN E O 1
ATOM 5715 N N . THR E 2 98 ? 10.310 -70.477 -49.704 1.00 179.52 98 THR E N 1
ATOM 5716 C CA . THR E 2 98 ? 9.637 -70.436 -48.404 1.00 191.47 98 THR E CA 1
ATOM 5717 C C . THR E 2 98 ? 8.121 -70.581 -48.520 1.00 207.20 98 THR E C 1
ATOM 5718 O O . THR E 2 98 ? 7.488 -71.165 -47.631 1.00 218.35 98 THR E O 1
ATOM 5722 N N . GLU E 2 99 ? 7.523 -70.049 -49.590 1.00 187.55 99 GLU E N 1
ATOM 5723 C CA . GLU E 2 99 ? 6.075 -70.117 -49.862 1.00 189.38 99 GLU E CA 1
ATOM 5724 C C . GLU E 2 99 ? 5.213 -69.624 -48.690 1.00 178.63 99 GLU E C 1
ATOM 5725 O O . GLU E 2 99 ? 4.074 -70.067 -48.514 1.00 183.06 99 GLU E O 1
ATOM 5731 N N . ASP E 2 100 ? 5.715 -68.678 -47.894 1.00 163.84 100 ASP E N 1
ATOM 5732 C CA . ASP E 2 100 ? 4.924 -68.130 -46.788 1.00 138.70 100 ASP E CA 1
ATOM 5733 C C . ASP E 2 100 ? 5.504 -66.786 -46.381 1.00 132.98 100 ASP E C 1
ATOM 5734 O O . ASP E 2 100 ? 6.649 -66.721 -45.925 1.00 124.81 100 ASP E O 1
ATOM 5739 N N . GLU E 2 101 ? 4.716 -65.720 -46.551 1.00 133.77 101 GLU E N 1
ATOM 5740 C CA . GLU E 2 101 ? 5.227 -64.370 -46.326 1.00 137.78 101 GLU E CA 1
ATOM 5741 C C . GLU E 2 101 ? 5.450 -64.076 -44.847 1.00 152.65 101 GLU E C 1
ATOM 5742 O O . GLU E 2 101 ? 6.414 -63.389 -44.490 1.00 166.08 101 GLU E O 1
ATOM 5748 N N . HIS E 2 102 ? 4.572 -64.580 -43.972 1.00 150.41 102 HIS E N 1
ATOM 5749 C CA . HIS E 2 102 ? 4.727 -64.318 -42.541 1.00 149.52 102 HIS E CA 1
ATOM 5750 C C . HIS E 2 102 ? 6.031 -64.894 -42.000 1.00 149.50 102 HIS E C 1
ATOM 5751 O O . HIS E 2 102 ? 6.790 -64.199 -41.315 1.00 158.95 102 HIS E O 1
ATOM 5758 N N . THR E 2 103 ? 6.299 -66.174 -42.276 1.00 138.78 103 THR E N 1
ATOM 5759 C CA . THR E 2 103 ? 7.598 -66.742 -41.928 1.00 138.32 103 THR E CA 1
ATOM 5760 C C . THR E 2 103 ? 8.721 -65.953 -42.587 1.00 145.17 103 THR E C 1
ATOM 5761 O O . THR E 2 103 ? 9.693 -65.566 -41.930 1.00 140.83 103 THR E O 1
ATOM 5765 N N . LEU E 2 104 ? 8.575 -65.666 -43.884 1.00 154.89 104 LEU E N 1
ATOM 5766 C CA . LEU E 2 104 ? 9.619 -64.961 -44.621 1.00 147.13 104 LEU E CA 1
ATOM 5767 C C . LEU E 2 104 ? 9.874 -63.581 -44.034 1.00 147.06 104 LEU E C 1
ATOM 5768 O O . LEU E 2 104 ? 11.026 -63.140 -43.946 1.00 140.29 104 LEU E O 1
ATOM 5773 N N . THR E 2 105 ? 8.811 -62.884 -43.629 1.00 166.21 105 THR E N 1
ATOM 5774 C CA . THR E 2 105 ? 8.980 -61.551 -43.062 1.00 162.86 105 THR E CA 1
ATOM 5775 C C . THR E 2 105 ? 9.782 -61.624 -41.768 1.00 158.81 105 THR E C 1
ATOM 5776 O O . THR E 2 105 ? 10.627 -60.763 -41.499 1.00 149.88 105 THR E O 1
ATOM 5780 N N . GLN E 2 106 ? 9.524 -62.648 -40.954 1.00 159.76 106 GLN E N 1
ATOM 5781 C CA . GLN E 2 106 ? 10.353 -62.908 -39.783 1.00 155.04 106 GLN E CA 1
ATOM 5782 C C . GLN E 2 106 ? 11.760 -63.332 -40.199 1.00 158.91 106 GLN E C 1
ATOM 5783 O O . GLN E 2 106 ? 12.755 -62.863 -39.635 1.00 164.21 106 GLN E O 1
ATOM 5789 N N . ILE E 2 107 ? 11.855 -64.244 -41.175 1.00 159.20 107 ILE E N 1
ATOM 5790 C CA . ILE E 2 107 ? 13.148 -64.700 -41.692 1.00 153.10 107 ILE E CA 1
ATOM 5791 C C . ILE E 2 107 ? 14.022 -63.521 -42.105 1.00 157.97 107 ILE E C 1
ATOM 5792 O O . ILE E 2 107 ? 15.246 -63.541 -41.921 1.00 160.19 107 ILE E O 1
ATOM 5797 N N . ILE E 2 108 ? 13.411 -62.465 -42.642 1.00 149.04 108 ILE E N 1
ATOM 5798 C CA . ILE E 2 108 ? 14.208 -61.344 -43.127 1.00 148.19 108 ILE E CA 1
ATOM 5799 C C . ILE E 2 108 ? 14.662 -60.457 -41.976 1.00 147.88 108 ILE E C 1
ATOM 5800 O O . ILE E 2 108 ? 15.821 -60.032 -41.929 1.00 136.09 108 ILE E O 1
ATOM 5805 N N . SER E 2 109 ? 13.766 -60.165 -41.034 1.00 144.81 109 SER E N 1
ATOM 5806 C CA . SER E 2 109 ? 14.144 -59.349 -39.885 1.00 145.43 109 SER E CA 1
ATOM 5807 C C . SER E 2 109 ? 15.155 -60.073 -39.003 1.00 170.42 109 SER E C 1
ATOM 5808 O O . SER E 2 109 ? 16.119 -59.464 -38.524 1.00 169.86 109 SER E O 1
ATOM 5811 N N . ASN E 2 110 ? 14.946 -61.372 -38.776 1.00 179.07 110 ASN E N 1
ATOM 5812 C CA . ASN E 2 110 ? 15.798 -62.121 -37.858 1.00 178.06 110 ASN E CA 1
ATOM 5813 C C . ASN E 2 110 ? 17.195 -62.364 -38.424 1.00 190.10 110 ASN E C 1
ATOM 5814 O O . ASN E 2 110 ? 18.168 -62.398 -37.662 1.00 199.49 110 ASN E O 1
ATOM 5819 N N . ASN E 2 111 ? 17.321 -62.539 -39.743 1.00 216.32 111 ASN E N 1
ATOM 5820 C CA . ASN E 2 111 ? 18.588 -62.921 -40.357 1.00 210.42 111 ASN E CA 1
ATOM 5821 C C . ASN E 2 111 ? 19.097 -61.862 -41.332 1.00 185.22 111 ASN E C 1
ATOM 5822 O O . ASN E 2 111 ? 19.773 -62.182 -42.312 1.00 184.17 111 ASN E O 1
ATOM 5827 N N . SER E 2 112 ? 18.769 -60.595 -41.073 1.00 170.30 112 SER E N 1
ATOM 5828 C CA . SER E 2 112 ? 19.050 -59.525 -42.029 1.00 153.33 112 SER E CA 1
ATOM 5829 C C . SER E 2 112 ? 20.545 -59.300 -42.242 1.00 155.48 112 SER E C 1
ATOM 5830 O O . SER E 2 112 ? 20.976 -59.025 -43.367 1.00 160.03 112 SER E O 1
ATOM 5833 N N . ALA E 2 113 ? 21.349 -59.393 -41.177 1.00 166.67 113 ALA E N 1
ATOM 5834 C CA . ALA E 2 113 ? 22.755 -59.003 -41.274 1.00 175.99 113 ALA E CA 1
ATOM 5835 C C . ALA E 2 113 ? 23.503 -59.807 -42.330 1.00 178.92 113 ALA E C 1
ATOM 5836 O O . ALA E 2 113 ? 24.216 -59.237 -43.163 1.00 177.74 113 ALA E O 1
ATOM 5838 N N . ARG E 2 114 ? 23.379 -61.133 -42.297 1.00 188.44 114 ARG E N 1
ATOM 5839 C CA . ARG E 2 114 ? 24.000 -61.948 -43.336 1.00 194.85 114 ARG E CA 1
ATOM 5840 C C . ARG E 2 114 ? 23.453 -61.605 -44.718 1.00 169.14 114 ARG E C 1
ATOM 5841 O O . ARG E 2 114 ? 24.196 -61.618 -45.707 1.00 170.31 114 ARG E O 1
ATOM 5849 N N . ILE E 2 115 ? 22.160 -61.281 -44.803 1.00 157.99 115 ILE E N 1
ATOM 5850 C CA . ILE E 2 115 ? 21.513 -61.109 -46.101 1.00 146.50 115 ILE E CA 1
ATOM 5851 C C . ILE E 2 115 ? 22.085 -59.909 -46.849 1.00 151.86 115 ILE E C 1
ATOM 5852 O O . ILE E 2 115 ? 22.491 -60.027 -48.010 1.00 152.11 115 ILE E O 1
ATOM 5857 N N . CYS E 2 116 ? 22.120 -58.740 -46.206 1.00 149.18 116 CYS E N 1
ATOM 5858 C CA . CYS E 2 116 ? 22.611 -57.547 -46.894 1.00 147.91 116 CYS E CA 1
ATOM 5859 C C . CYS E 2 116 ? 24.060 -57.713 -47.338 1.00 153.50 116 CYS E C 1
ATOM 5860 O O . CYS E 2 116 ? 24.436 -57.273 -48.432 1.00 149.33 116 CYS E O 1
ATOM 5863 N N . GLU E 2 117 ? 24.892 -58.331 -46.497 1.00 164.52 117 GLU E N 1
ATOM 5864 C CA . GLU E 2 117 ? 26.266 -58.621 -46.893 1.00 174.94 117 GLU E CA 1
ATOM 5865 C C . GLU E 2 117 ? 26.298 -59.576 -48.078 1.00 165.45 117 GLU E C 1
ATOM 5866 O O . GLU E 2 117 ? 27.035 -59.365 -49.048 1.00 164.89 117 GLU E O 1
ATOM 5872 N N . LEU E 2 118 ? 25.497 -60.640 -48.009 1.00 165.60 118 LEU E N 1
ATOM 5873 C CA . LEU E 2 118 ? 25.491 -61.655 -49.052 1.00 171.49 118 LEU E CA 1
ATOM 5874 C C . LEU E 2 118 ? 24.947 -61.140 -50.377 1.00 166.36 118 LEU E C 1
ATOM 5875 O O . LEU E 2 118 ? 25.289 -61.696 -51.425 1.00 171.86 118 LEU E O 1
ATOM 5880 N N . ILE E 2 119 ? 24.113 -60.100 -50.364 1.00 149.57 119 ILE E N 1
ATOM 5881 C CA . ILE E 2 119 ? 23.565 -59.603 -51.621 1.00 146.84 119 ILE E CA 1
ATOM 5882 C C . ILE E 2 119 ? 24.641 -58.883 -52.423 1.00 154.66 119 ILE E C 1
ATOM 5883 O O . ILE E 2 119 ? 24.820 -59.140 -53.619 1.00 157.03 119 ILE E O 1
ATOM 5888 N N . LEU E 2 120 ? 25.364 -57.967 -51.779 1.00 152.88 120 LEU E N 1
ATOM 5889 C CA . LEU E 2 120 ? 26.433 -57.219 -52.430 1.00 152.68 120 LEU E CA 1
ATOM 5890 C C . LEU E 2 120 ? 27.752 -57.973 -52.335 1.00 158.93 120 LEU E C 1
ATOM 5891 O O . LEU E 2 120 ? 28.052 -58.813 -53.190 1.00 152.18 120 LEU E O 1
ATOM 5896 N N . LYS E 2 121 ? 28.540 -57.683 -51.300 1.00 164.29 121 LYS E N 1
ATOM 5897 C CA . LYS E 2 121 ? 29.843 -58.321 -51.108 1.00 164.39 121 LYS E CA 1
ATOM 5898 C C . LYS E 2 121 ? 30.045 -58.721 -49.648 1.00 163.59 121 LYS E C 1
ATOM 5899 O O . LYS E 2 121 ? 29.940 -59.896 -49.293 1.00 163.40 121 LYS E O 1
ATOM 5905 N N . ARG E 2 133 ? 24.610 -55.086 -36.444 1.00 181.83 133 ARG E N 1
ATOM 5906 C CA . ARG E 2 133 ? 23.315 -55.111 -37.107 1.00 174.42 133 ARG E CA 1
ATOM 5907 C C . ARG E 2 133 ? 22.675 -53.731 -37.096 1.00 165.78 133 ARG E C 1
ATOM 5908 O O . ARG E 2 133 ? 21.975 -53.358 -36.158 1.00 152.66 133 ARG E O 1
ATOM 5916 N N . LEU E 2 134 ? 22.932 -52.978 -38.167 1.00 171.77 134 LEU E N 1
ATOM 5917 C CA . LEU E 2 134 ? 22.347 -51.654 -38.335 1.00 161.44 134 LEU E CA 1
ATOM 5918 C C . LEU E 2 134 ? 20.876 -51.735 -38.720 1.00 141.72 134 LEU E C 1
ATOM 5919 O O . LEU E 2 134 ? 20.124 -50.788 -38.468 1.00 136.33 134 LEU E O 1
ATOM 5924 N N . GLN E 2 135 ? 20.460 -52.842 -39.338 1.00 130.64 135 GLN E N 1
ATOM 5925 C CA . GLN E 2 135 ? 19.057 -53.040 -39.687 1.00 129.93 135 GLN E CA 1
ATOM 5926 C C . GLN E 2 135 ? 18.170 -53.164 -38.454 1.00 138.78 135 GLN E C 1
ATOM 5927 O O . GLN E 2 135 ? 17.099 -52.552 -38.387 1.00 143.07 135 GLN E O 1
ATOM 5933 N N . GLU E 2 136 ? 18.593 -53.957 -37.470 1.00 153.25 136 GLU E N 1
ATOM 5934 C CA . GLU E 2 136 ? 17.794 -54.096 -36.256 1.00 147.64 136 GLU E CA 1
ATOM 5935 C C . GLU E 2 136 ? 17.651 -52.774 -35.510 1.00 130.95 136 GLU E C 1
ATOM 5936 O O . GLU E 2 136 ? 16.614 -52.530 -34.883 1.00 136.75 136 GLU E O 1
ATOM 5942 N N . LEU E 2 137 ? 18.668 -51.910 -35.551 1.00 121.80 137 LEU E N 1
ATOM 5943 C CA . LEU E 2 137 ? 18.493 -50.594 -34.944 1.00 124.59 137 LEU E CA 1
ATOM 5944 C C . LEU E 2 137 ? 17.601 -49.718 -35.817 1.00 126.46 137 LEU E C 1
ATOM 5945 O O . LEU E 2 137 ? 16.806 -48.922 -35.303 1.00 124.46 137 LEU E O 1
ATOM 5950 N N . GLU E 2 138 ? 17.728 -49.845 -37.140 1.00 141.92 138 GLU E N 1
ATOM 5951 C CA . GLU E 2 138 ? 16.819 -49.157 -38.053 1.00 129.66 138 GLU E CA 1
ATOM 5952 C C . GLU E 2 138 ? 15.399 -49.694 -37.916 1.00 117.27 138 GLU E C 1
ATOM 5953 O O . GLU E 2 138 ? 14.433 -48.922 -37.929 1.00 117.81 138 GLU E O 1
ATOM 5959 N N . SER E 2 139 ? 15.258 -51.020 -37.803 1.00 108.61 139 SER E N 1
ATOM 5960 C CA . SER E 2 139 ? 13.938 -51.637 -37.690 1.00 110.29 139 SER E CA 1
ATOM 5961 C C . SER E 2 139 ? 13.144 -51.077 -36.518 1.00 117.27 139 SER E C 1
ATOM 5962 O O . SER E 2 139 ? 11.948 -50.795 -36.652 1.00 112.12 139 SER E O 1
ATOM 5965 N N . LEU E 2 140 ? 13.788 -50.899 -35.363 1.00 125.67 140 LEU E N 1
ATOM 5966 C CA . LEU E 2 140 ? 13.072 -50.380 -34.203 1.00 125.91 140 LEU E CA 1
ATOM 5967 C C . LEU E 2 140 ? 12.705 -48.913 -34.389 1.00 125.23 140 LEU E C 1
ATOM 5968 O O . LEU E 2 140 ? 11.615 -48.490 -33.987 1.00 125.21 140 LEU E O 1
ATOM 5973 N N . THR E 2 141 ? 13.608 -48.115 -34.969 1.00 94.90 141 THR E N 1
ATOM 5974 C CA . THR E 2 141 ? 13.277 -46.727 -35.280 1.00 100.58 141 THR E CA 1
ATOM 5975 C C . THR E 2 141 ? 11.993 -46.651 -36.097 1.00 113.26 141 THR E C 1
ATOM 5976 O O . THR E 2 141 ? 11.125 -45.809 -35.836 1.00 104.72 141 THR E O 1
ATOM 5980 N N . LEU E 2 142 ? 11.851 -47.533 -37.089 1.00 113.84 142 LEU E N 1
ATOM 5981 C CA . LEU E 2 142 ? 10.611 -47.592 -37.853 1.00 93.60 142 LEU E CA 1
ATOM 5982 C C . LEU E 2 142 ? 9.494 -48.222 -37.029 1.00 101.81 142 LEU E C 1
ATOM 5983 O O . LEU E 2 142 ? 8.350 -47.754 -37.066 1.00 105.20 142 LEU E O 1
ATOM 5988 N N . THR E 2 143 ? 9.801 -49.302 -36.302 1.00 113.43 143 THR E N 1
ATOM 5989 C CA . THR E 2 143 ? 8.797 -49.958 -35.467 1.00 110.69 143 THR E CA 1
ATOM 5990 C C . THR E 2 143 ? 8.223 -48.998 -34.431 1.00 97.04 143 THR E C 1
ATOM 5991 O O . THR E 2 143 ? 7.016 -49.015 -34.160 1.00 97.78 143 THR E O 1
ATOM 5995 N N . LEU E 2 144 ? 9.070 -48.148 -33.847 1.00 93.71 144 LEU E N 1
ATOM 5996 C CA . LEU E 2 144 ? 8.596 -47.245 -32.803 1.00 95.41 144 LEU E CA 1
ATOM 5997 C C . LEU E 2 144 ? 7.773 -46.105 -33.390 1.00 96.02 144 LEU E C 1
ATOM 5998 O O . LEU E 2 144 ? 6.755 -45.711 -32.812 1.00 100.93 144 LEU E O 1
ATOM 6003 N N . GLN E 2 145 ? 8.206 -45.550 -34.528 1.00 100.24 145 GLN E N 1
ATOM 6004 C CA . GLN E 2 145 ? 7.416 -44.517 -35.192 1.00 91.74 145 GLN E CA 1
ATOM 6005 C C . GLN E 2 145 ? 6.012 -45.014 -35.504 1.00 90.92 145 GLN E C 1
ATOM 6006 O O . GLN E 2 145 ? 5.028 -44.300 -35.281 1.00 90.69 145 GLN E O 1
ATOM 6012 N N . LYS E 2 146 ? 5.897 -46.242 -36.015 1.00 100.36 146 LYS E N 1
ATOM 6013 C CA . LYS E 2 146 ? 4.580 -46.790 -36.317 1.00 100.20 146 LYS E CA 1
ATOM 6014 C C . LYS E 2 146 ? 3.797 -47.084 -35.043 1.00 97.24 146 LYS E C 1
ATOM 6015 O O . LYS E 2 146 ? 2.586 -46.841 -34.985 1.00 101.11 146 LYS E O 1
ATOM 6021 N N . LEU E 2 147 ? 4.466 -47.617 -34.015 1.00 91.78 147 LEU E N 1
ATOM 6022 C CA . LEU E 2 147 ? 3.782 -47.893 -32.755 1.00 92.67 147 LEU E CA 1
ATOM 6023 C C . LEU E 2 147 ? 3.360 -46.601 -32.068 1.00 92.96 147 LEU E C 1
ATOM 6024 O O . LEU E 2 147 ? 2.304 -46.547 -31.429 1.00 93.19 147 LEU E O 1
ATOM 6029 N N . LEU E 2 148 ? 4.175 -45.550 -32.188 1.00 93.03 148 LEU E N 1
ATOM 6030 C CA . LEU E 2 148 ? 3.780 -44.245 -31.669 1.00 93.25 148 LEU E CA 1
ATOM 6031 C C . LEU E 2 148 ? 2.649 -43.647 -32.497 1.00 97.58 148 LEU E C 1
ATOM 6032 O O . LEU E 2 148 ? 1.707 -43.067 -31.945 1.00 92.26 148 LEU E O 1
ATOM 6037 N N . LYS E 2 149 ? 2.733 -43.773 -33.825 1.00 93.21 149 LYS E N 1
ATOM 6038 C CA . LYS E 2 149 ? 1.698 -43.230 -34.699 1.00 89.94 149 LYS E CA 1
ATOM 6039 C C . LYS E 2 149 ? 0.337 -43.852 -34.404 1.00 99.56 149 LYS E C 1
ATOM 6040 O O . LYS E 2 149 ? -0.674 -43.143 -34.328 1.00 100.44 149 LYS E O 1
ATOM 6046 N N . SER E 2 150 ? 0.289 -45.177 -34.228 1.00 100.98 150 SER E N 1
ATOM 6047 C CA . SER E 2 150 ? -0.978 -45.832 -33.915 1.00 91.52 150 SER E CA 1
ATOM 6048 C C . SER E 2 150 ? -1.454 -45.490 -32.509 1.00 91.11 150 SER E C 1
ATOM 6049 O O . SER E 2 150 ? -2.663 -45.385 -32.277 1.00 95.78 150 SER E O 1
ATOM 6052 N N . SER E 2 151 ? -0.524 -45.300 -31.567 1.00 99.26 151 SER E N 1
ATOM 6053 C CA . SER E 2 151 ? -0.913 -44.894 -30.221 1.00 99.76 151 SER E CA 1
ATOM 6054 C C . SER E 2 151 ? -1.485 -43.484 -30.227 1.00 97.29 151 SER E C 1
ATOM 6055 O O . SER E 2 151 ? -2.499 -43.214 -29.572 1.00 97.51 151 SER E O 1
ATOM 6058 N N . GLU E 2 152 ? -0.845 -42.569 -30.960 1.00 94.50 152 GLU E N 1
ATOM 6059 C CA . GLU E 2 152 ? -1.418 -41.242 -31.149 1.00 93.98 152 GLU E CA 1
ATOM 6060 C C . GLU E 2 152 ? -2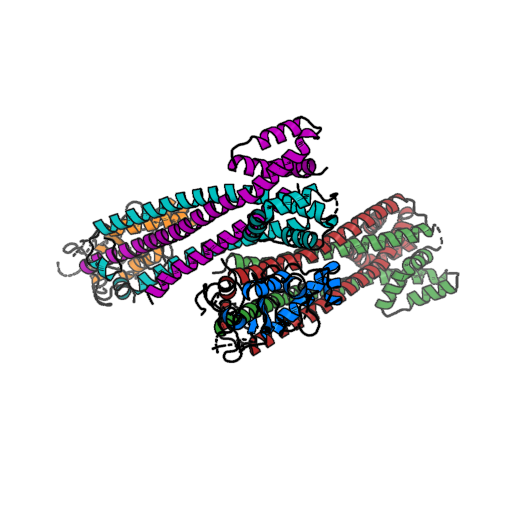.736 -41.326 -31.905 1.00 97.09 152 GLU E C 1
ATOM 6061 O O . GLU E 2 152 ? -3.620 -40.483 -31.712 1.00 97.81 152 GLU E O 1
ATOM 6067 N N . ASN E 2 153 ? -2.878 -42.326 -32.778 1.00 90.19 153 ASN E N 1
ATOM 6068 C CA . ASN E 2 153 ? -4.138 -42.519 -33.485 1.00 97.78 153 ASN E CA 1
ATOM 6069 C C . ASN E 2 153 ? -5.227 -43.049 -32.553 1.00 97.29 153 ASN E C 1
ATOM 6070 O O . ASN E 2 153 ? -6.380 -42.611 -32.634 1.00 96.93 153 ASN E O 1
ATOM 6075 N N . LYS E 2 154 ? -4.892 -43.995 -31.666 1.00 105.39 154 LYS E N 1
ATOM 6076 C CA . LYS E 2 154 ? -5.872 -44.442 -30.676 1.00 94.71 154 LYS E CA 1
ATOM 6077 C C . LYS E 2 154 ? -6.319 -43.288 -29.784 1.00 92.25 154 LYS E C 1
ATOM 6078 O O . LYS E 2 154 ? -7.482 -43.227 -29.370 1.00 92.45 154 LYS E O 1
ATOM 6084 N N . LEU E 2 155 ? -5.410 -42.355 -29.481 1.00 92.56 155 LEU E N 1
ATOM 6085 C CA . LEU E 2 155 ? -5.783 -41.218 -28.644 1.00 97.58 155 LEU E CA 1
ATOM 6086 C C . LEU E 2 155 ? -6.642 -40.225 -29.420 1.00 99.54 155 LEU E C 1
ATOM 6087 O O . LEU E 2 155 ? -7.607 -39.677 -28.875 1.00 92.47 155 LEU E O 1
ATOM 6092 N N . LYS E 2 156 ? -6.307 -39.980 -30.690 1.00 103.94 156 LYS E N 1
ATOM 6093 C CA . LYS E 2 156 ? -7.102 -39.060 -31.500 1.00 105.33 156 LYS E CA 1
ATOM 6094 C C . LYS E 2 156 ? -8.496 -39.622 -31.756 1.00 102.01 156 LYS E C 1
ATOM 6095 O O . LYS E 2 156 ? -9.492 -38.897 -31.671 1.00 100.64 156 LYS E O 1
ATOM 6101 N N . LYS E 2 157 ? -8.589 -40.901 -32.124 1.00 95.29 157 LYS E N 1
ATOM 6102 C CA . LYS E 2 157 ? -9.906 -41.488 -32.353 1.00 97.62 157 LYS E CA 1
ATOM 6103 C C . LYS E 2 157 ? -10.710 -41.593 -31.061 1.00 110.36 157 LYS E C 1
ATOM 6104 O O . LYS E 2 157 ? -11.943 -41.512 -31.095 1.00 112.52 157 LYS E O 1
ATOM 6110 N N . ALA E 2 158 ? -10.039 -41.770 -29.918 1.00 113.25 158 ALA E N 1
ATOM 6111 C CA . ALA E 2 158 ? -10.766 -41.894 -28.657 1.00 97.30 158 ALA E CA 1
ATOM 6112 C C . ALA E 2 158 ? -11.309 -40.551 -28.189 1.00 92.73 158 ALA E C 1
ATOM 6113 O O . ALA E 2 158 ? -12.447 -40.474 -27.710 1.00 93.08 158 ALA E O 1
ATOM 6115 N N . THR E 2 159 ? -10.508 -39.486 -28.295 1.00 94.69 159 THR E N 1
ATOM 6116 C CA . THR E 2 159 ? -11.008 -38.155 -27.955 1.00 100.73 159 THR E CA 1
ATOM 6117 C C . THR E 2 159 ? -12.219 -37.794 -28.814 1.00 111.93 159 THR E C 1
ATOM 6118 O O . THR E 2 159 ? -13.151 -37.136 -28.337 1.00 104.14 159 THR E O 1
ATOM 6122 N N . GLU E 2 160 ? -12.221 -38.207 -30.089 1.00 124.61 160 GLU E N 1
ATOM 6123 C CA . GLU E 2 160 ? -13.393 -37.992 -30.933 1.00 125.01 160 GLU E CA 1
ATOM 6124 C C . GLU E 2 160 ? -14.611 -38.718 -30.372 1.00 119.41 160 GLU E C 1
ATOM 6125 O O . GLU E 2 160 ? -15.717 -38.167 -30.353 1.00 128.82 160 GLU E O 1
ATOM 6131 N N . TYR E 2 161 ? -14.431 -39.964 -29.929 1.00 109.59 161 TYR E N 1
ATOM 6132 C CA . TYR E 2 161 ? -15.556 -40.743 -29.422 1.00 110.87 161 TYR E CA 1
ATOM 6133 C C . TYR E 2 161 ? -16.188 -40.092 -28.197 1.00 112.65 161 TYR E C 1
ATOM 6134 O O . TYR E 2 161 ? -17.412 -39.945 -28.125 1.00 115.54 161 TYR E O 1
ATOM 6143 N N . TYR E 2 162 ? -15.367 -39.684 -27.226 1.00 113.47 162 TYR E N 1
ATOM 6144 C CA . TYR E 2 162 ? -15.917 -39.196 -25.965 1.00 120.96 162 TYR E CA 1
ATOM 6145 C C . TYR E 2 162 ? -16.607 -37.848 -26.129 1.00 130.03 162 TYR E C 1
ATOM 6146 O O . TYR E 2 162 ? -17.679 -37.622 -25.555 1.00 137.11 162 TYR E O 1
ATOM 6155 N N . GLU E 2 163 ? -16.017 -36.944 -26.911 1.00 124.68 163 GLU E N 1
ATOM 6156 C CA . GLU E 2 163 ? -16.616 -35.629 -27.111 1.00 126.18 163 GLU E CA 1
ATOM 6157 C C . GLU E 2 163 ? -17.918 -35.687 -27.900 1.00 132.63 163 GLU E C 1
ATOM 6158 O O . GLU E 2 163 ? -18.686 -34.719 -27.865 1.00 123.36 163 GLU E O 1
ATOM 6164 N N . ASN E 2 164 ? -18.179 -36.781 -28.618 1.00 139.77 164 ASN E N 1
ATOM 6165 C CA . ASN E 2 164 ? -19.492 -36.952 -29.233 1.00 145.94 164 ASN E CA 1
ATOM 6166 C C . ASN E 2 164 ? -20.569 -37.063 -28.160 1.00 152.38 164 ASN E C 1
ATOM 6167 O O . ASN E 2 164 ? -21.623 -36.422 -28.250 1.00 157.67 164 ASN E O 1
ATOM 6172 N N . ILE E 2 165 ? -20.321 -37.880 -27.133 1.00 151.21 165 ILE E N 1
ATOM 6173 C CA . ILE E 2 165 ? -21.276 -38.008 -26.037 1.00 146.54 165 ILE E CA 1
ATOM 6174 C C . ILE E 2 165 ? -21.343 -36.717 -25.227 1.00 148.16 165 ILE E C 1
ATOM 6175 O O . ILE E 2 165 ? -22.413 -36.340 -24.732 1.00 163.66 165 ILE E O 1
ATOM 6180 N N . ILE E 2 166 ? -20.215 -36.012 -25.088 1.00 139.29 166 ILE E N 1
ATOM 6181 C CA . ILE E 2 166 ? -20.210 -34.745 -24.359 1.00 145.86 166 ILE E CA 1
ATOM 6182 C C . ILE E 2 166 ? -21.085 -33.718 -25.065 1.00 157.77 166 ILE E C 1
ATOM 6183 O O . ILE E 2 166 ? -21.847 -32.982 -24.425 1.00 162.09 166 ILE E O 1
ATOM 6188 N N . ALA E 2 167 ? -20.998 -33.657 -26.396 1.00 166.15 167 ALA E N 1
ATOM 6189 C CA . ALA E 2 167 ? -21.821 -32.719 -27.153 1.00 165.41 167 ALA E CA 1
ATOM 6190 C C . ALA E 2 167 ? -23.288 -33.126 -27.140 1.00 172.73 167 ALA E C 1
ATOM 6191 O O . ALA E 2 167 ? -24.171 -32.261 -27.130 1.00 179.23 167 ALA E O 1
ATOM 6193 N N . GLN E 2 168 ? -23.563 -34.433 -27.144 1.00 177.35 168 GLN E N 1
ATOM 6194 C CA . GLN E 2 168 ? -24.936 -34.918 -27.127 1.00 181.71 168 GLN E CA 1
ATOM 6195 C C . GLN E 2 168 ? -25.677 -34.515 -25.858 1.00 191.20 168 GLN E C 1
ATOM 6196 O O . GLN E 2 168 ? -26.908 -34.410 -25.876 1.00 197.48 168 GLN E O 1
ATOM 6202 N N . TYR E 2 169 ? -24.960 -34.262 -24.763 1.00 182.47 169 TYR E N 1
ATOM 6203 C CA . TYR E 2 169 ? -25.616 -33.780 -23.553 1.00 178.83 169 TYR E CA 1
ATOM 6204 C C . TYR E 2 169 ? -25.831 -32.271 -23.592 1.00 176.63 169 TYR E C 1
ATOM 6205 O O . TYR E 2 169 ? -26.895 -31.782 -23.194 1.00 178.56 169 TYR E O 1
ATOM 6214 N N . ASP E 2 170 ? -24.837 -31.524 -24.063 1.00 176.09 170 ASP E N 1
ATOM 6215 C CA . ASP E 2 170 ? -24.927 -30.073 -24.161 1.00 179.05 170 ASP E CA 1
ATOM 6216 C C . ASP E 2 170 ? -25.941 -29.638 -25.217 1.00 181.09 170 ASP E C 1
ATOM 6217 O O . ASP E 2 170 ? -27.140 -29.559 -24.949 1.00 178.40 170 ASP E O 1
ATOM 6222 N N . SER F 2 17 ? -35.538 -52.568 -24.159 1.00 190.98 17 SER F N 1
ATOM 6223 C CA . SER F 2 17 ? -34.149 -52.695 -24.585 1.00 193.31 17 SER F CA 1
ATOM 6224 C C . SER F 2 17 ? -33.244 -52.128 -23.511 1.00 196.62 17 SER F C 1
ATOM 6225 O O . SER F 2 17 ? -33.398 -52.435 -22.328 1.00 191.73 17 SER F O 1
ATOM 6228 N N . GLU F 2 18 ? -32.307 -51.296 -23.924 1.00 222.57 18 GLU F N 1
ATOM 6229 C CA . GLU F 2 18 ? -31.528 -50.701 -22.854 1.00 211.01 18 GLU F CA 1
ATOM 6230 C C . GLU F 2 18 ? -32.017 -49.281 -22.632 1.00 215.91 18 GLU F C 1
ATOM 6231 O O . GLU F 2 18 ? -32.417 -48.611 -23.591 1.00 225.66 18 GLU F O 1
ATOM 6237 N N . PRO F 2 19 ? -32.060 -48.783 -21.398 1.00 203.63 19 PRO F N 1
ATOM 6238 C CA . PRO F 2 19 ? -32.553 -47.417 -21.206 1.00 203.50 19 PRO F CA 1
ATOM 6239 C C . PRO F 2 19 ? -31.614 -46.408 -21.844 1.00 196.34 19 PRO F C 1
ATOM 6240 O O . PRO F 2 19 ? -30.406 -46.626 -21.949 1.00 189.71 19 PRO F O 1
ATOM 6244 N N . LEU F 2 20 ? -32.198 -45.302 -22.297 1.00 190.07 20 LEU F N 1
ATOM 6245 C CA . LEU F 2 20 ? -31.434 -44.301 -23.026 1.00 192.67 20 LEU F CA 1
ATOM 6246 C C . LEU F 2 20 ? -30.860 -43.283 -22.047 1.00 197.42 20 LEU F C 1
ATOM 6247 O O . LEU F 2 20 ? -29.640 -43.111 -21.949 1.00 194.91 20 LEU F O 1
ATOM 6252 N N . THR F 2 21 ? -31.743 -42.611 -21.318 1.00 208.04 21 THR F N 1
ATOM 6253 C CA . THR F 2 21 ? -31.389 -41.621 -20.318 1.00 215.13 21 THR F CA 1
ATOM 6254 C C . THR F 2 21 ? -32.136 -41.977 -19.040 1.00 222.06 21 THR F C 1
ATOM 6255 O O . THR F 2 21 ? -32.819 -43.006 -18.973 1.00 229.85 21 THR F O 1
ATOM 6259 N N . GLN F 2 22 ? -31.971 -41.147 -18.013 1.00 204.07 22 GLN F N 1
ATOM 6260 C CA . GLN F 2 22 ? -32.713 -41.296 -16.768 1.00 199.48 22 GLN F CA 1
ATOM 6261 C C . GLN F 2 22 ? -34.219 -41.169 -16.963 1.00 204.45 22 GLN F C 1
ATOM 6262 O O . GLN F 2 22 ? -34.983 -41.615 -16.101 1.00 207.13 22 GLN F O 1
ATOM 6268 N N . LYS F 2 23 ? -34.670 -40.549 -18.055 1.00 200.76 23 LYS F N 1
ATOM 6269 C CA . LYS F 2 23 ? -36.106 -40.459 -18.299 1.00 197.65 23 LYS F CA 1
ATOM 6270 C C . LYS F 2 23 ? -36.720 -41.838 -18.524 1.00 200.28 23 LYS F C 1
ATOM 6271 O O . LYS F 2 23 ? -37.803 -42.132 -18.007 1.00 201.64 23 LYS F O 1
ATOM 6277 N N . ASP F 2 24 ? -36.056 -42.694 -19.299 1.00 203.41 24 ASP F N 1
ATOM 6278 C CA . ASP F 2 24 ? -36.600 -44.022 -19.560 1.00 202.71 24 ASP F CA 1
ATOM 6279 C C . ASP F 2 24 ? -36.367 -45.016 -18.428 1.00 207.02 24 ASP F C 1
ATOM 6280 O O . ASP F 2 24 ? -37.020 -46.063 -18.409 1.00 206.56 24 ASP F O 1
ATOM 6285 N N . VAL F 2 25 ? -35.491 -44.716 -17.470 1.00 230.65 25 VAL F N 1
ATOM 6286 C CA . VAL F 2 25 ? -35.120 -45.734 -16.489 1.00 224.97 25 VAL F CA 1
ATOM 6287 C C . VAL F 2 25 ? -36.131 -45.820 -15.353 1.00 219.61 25 VAL F C 1
ATOM 6288 O O . VAL F 2 25 ? -36.252 -46.869 -14.706 1.00 225.35 25 VAL F O 1
ATOM 6292 N N . ILE F 2 26 ? -36.847 -44.732 -15.070 1.00 212.86 26 ILE F N 1
ATOM 6293 C CA . ILE F 2 26 ? -37.895 -44.783 -14.057 1.00 213.18 26 ILE F CA 1
ATOM 6294 C C . ILE F 2 26 ? -38.930 -45.840 -14.426 1.00 208.37 26 ILE F C 1
ATOM 6295 O O . ILE F 2 26 ? -39.477 -46.529 -13.556 1.00 203.17 26 ILE F O 1
ATOM 6300 N N . ALA F 2 27 ? -39.209 -45.996 -15.724 1.00 183.23 27 ALA F N 1
ATOM 6301 C CA . ALA F 2 27 ? -40.182 -46.994 -16.162 1.00 177.80 27 ALA F CA 1
ATOM 6302 C C . ALA F 2 27 ? -39.611 -48.411 -16.200 1.00 173.96 27 ALA F C 1
ATOM 6303 O O . ALA F 2 27 ? -40.371 -49.376 -16.057 1.00 173.18 27 ALA F O 1
ATOM 6305 N N . PHE F 2 28 ? -38.300 -48.566 -16.396 1.00 179.46 28 PHE F N 1
ATOM 6306 C CA . PHE F 2 28 ? -37.710 -49.900 -16.462 1.00 180.59 28 PHE F CA 1
ATOM 6307 C C . PHE F 2 28 ? -37.642 -50.556 -15.089 1.00 188.23 28 PHE F C 1
ATOM 6308 O O . PHE F 2 28 ? -37.365 -49.904 -14.078 1.00 192.21 28 PHE F O 1
ATOM 6316 N N . GLN F 2 29 ? -37.899 -51.861 -15.068 1.00 182.82 29 GLN F N 1
ATOM 6317 C CA . GLN F 2 29 ? -37.832 -52.644 -13.845 1.00 167.13 29 GLN F CA 1
ATOM 6318 C C . GLN F 2 29 ? -36.375 -52.848 -13.422 1.00 169.39 29 GLN F C 1
ATOM 6319 O O . GLN F 2 29 ? -35.442 -52.748 -14.225 1.00 172.46 29 GLN F O 1
ATOM 6325 N N . LYS F 2 30 ? -36.191 -53.129 -12.131 1.00 176.29 30 LYS F N 1
ATOM 6326 C CA . LYS F 2 30 ? -34.850 -53.277 -11.573 1.00 165.42 30 LYS F CA 1
ATOM 6327 C C . LYS F 2 30 ? -34.138 -54.518 -12.101 1.00 168.21 30 LYS F C 1
ATOM 6328 O O . LYS F 2 30 ? -32.972 -54.448 -12.508 1.00 165.28 30 LYS F O 1
ATOM 6334 N N . GLU F 2 31 ? -34.822 -55.667 -12.091 1.00 170.50 31 GLU F N 1
ATOM 6335 C CA . GLU F 2 31 ? -34.198 -56.920 -12.513 1.00 169.87 31 GLU F CA 1
ATOM 6336 C C . GLU F 2 31 ? -33.680 -56.856 -13.946 1.00 176.26 31 GLU F C 1
ATOM 6337 O O . GLU F 2 31 ? -32.660 -57.482 -14.260 1.00 177.03 31 GLU F O 1
ATOM 6343 N N . ALA F 2 32 ? -34.350 -56.109 -14.826 1.00 202.65 32 ALA F N 1
ATOM 6344 C CA . ALA F 2 32 ? -33.842 -55.965 -16.188 1.00 203.85 32 ALA F CA 1
ATOM 6345 C C . ALA F 2 32 ? -32.637 -55.035 -16.227 1.00 202.71 32 ALA F C 1
ATOM 6346 O O . ALA F 2 32 ? -31.700 -55.256 -17.003 1.00 215.23 32 ALA F O 1
ATOM 6348 N N . LEU F 2 33 ? -32.651 -53.985 -15.403 1.00 177.34 33 LEU F N 1
ATOM 6349 C CA . LEU F 2 33 ? -31.509 -53.080 -15.322 1.00 165.80 33 LEU F CA 1
ATOM 6350 C C . LEU F 2 33 ? -30.254 -53.817 -14.872 1.00 162.46 33 LEU F C 1
ATOM 6351 O O . LEU F 2 33 ? -29.146 -53.506 -15.323 1.00 155.16 33 LEU F O 1
ATOM 6356 N N . PHE F 2 34 ? -30.408 -54.796 -13.978 1.00 164.61 34 PHE F N 1
ATOM 6357 C CA . PHE F 2 34 ? -29.265 -55.587 -13.535 1.00 157.62 34 PHE F CA 1
ATOM 6358 C C . PHE F 2 34 ? -28.757 -56.469 -14.668 1.00 156.47 34 PHE F C 1
ATOM 6359 O O . PHE F 2 34 ? -27.547 -56.558 -14.910 1.00 149.59 34 PHE F O 1
ATOM 6367 N N . ARG F 2 35 ? -29.678 -57.143 -15.363 1.00 156.72 35 ARG F N 1
ATOM 6368 C CA . ARG F 2 35 ? -29.313 -57.980 -16.501 1.00 143.93 35 ARG F CA 1
ATOM 6369 C C . ARG F 2 35 ? -28.626 -57.160 -17.585 1.00 152.90 35 ARG F C 1
ATOM 6370 O O . ARG F 2 35 ? -27.670 -57.626 -18.216 1.00 150.57 35 ARG F O 1
ATOM 6378 N N . CYS F 2 36 ? -29.103 -55.936 -17.818 1.00 157.90 36 CYS F N 1
ATOM 6379 C CA . CYS F 2 36 ? -28.482 -55.079 -18.821 1.00 129.82 36 CYS F CA 1
ATOM 6380 C C . CYS F 2 36 ? -27.084 -54.655 -18.389 1.00 135.30 36 CYS F C 1
ATOM 6381 O O . CYS F 2 36 ? -26.158 -54.628 -19.208 1.00 147.17 36 CYS F O 1
ATOM 6384 N N . LEU F 2 37 ? -26.913 -54.316 -17.109 1.00 143.57 37 LEU F N 1
ATOM 6385 C CA . LEU F 2 37 ? -25.581 -54.007 -16.598 1.00 137.59 37 LEU F CA 1
ATOM 6386 C C . LEU F 2 37 ? -24.624 -55.170 -16.829 1.00 140.93 37 LEU F C 1
ATOM 6387 O O . LEU F 2 37 ? -23.469 -54.964 -17.223 1.00 142.87 37 LEU F O 1
ATOM 6392 N N . ASN F 2 38 ? -25.090 -56.402 -16.596 1.00 144.01 38 ASN F N 1
ATOM 6393 C CA . ASN F 2 38 ? -24.208 -57.559 -16.716 1.00 145.76 38 ASN F CA 1
ATOM 6394 C C . ASN F 2 38 ? -23.793 -57.801 -18.161 1.00 146.44 38 ASN F C 1
ATOM 6395 O O . ASN F 2 38 ? -22.618 -58.067 -18.433 1.00 141.04 38 ASN F O 1
ATOM 6400 N N . LYS F 2 39 ? -24.742 -57.725 -19.099 1.00 150.88 39 LYS F N 1
ATOM 6401 C CA . LYS F 2 39 ? -24.403 -57.917 -20.506 1.00 151.71 39 LYS F CA 1
ATOM 6402 C C . LYS F 2 39 ? -23.382 -56.888 -20.974 1.00 150.34 39 LYS F C 1
ATOM 6403 O O . LYS F 2 39 ? -22.475 -57.211 -21.749 1.00 159.07 39 LYS F O 1
ATOM 6409 N N . TRP F 2 40 ? -23.510 -55.643 -20.511 1.00 131.22 40 TRP F N 1
ATOM 6410 C CA . TRP F 2 40 ? -22.539 -54.619 -20.880 1.00 124.67 40 TRP F CA 1
ATOM 6411 C C . TRP F 2 40 ? -21.222 -54.809 -20.137 1.00 134.91 40 TRP F C 1
ATOM 6412 O O . TRP F 2 40 ? -20.145 -54.676 -20.729 1.00 130.22 40 TRP F O 1
ATOM 6423 N N . ARG F 2 41 ? -21.288 -55.108 -18.837 1.00 136.68 41 ARG F N 1
ATOM 6424 C CA . ARG F 2 41 ? -20.070 -55.295 -18.055 1.00 140.02 41 ARG F CA 1
ATOM 6425 C C . ARG F 2 41 ? -19.280 -56.515 -18.522 1.00 133.70 41 ARG F C 1
ATOM 6426 O O . ARG F 2 41 ? -18.045 -56.472 -18.586 1.00 129.38 41 ARG F O 1
ATOM 6434 N N . VAL F 2 42 ? -19.966 -57.613 -18.854 1.00 132.87 42 VAL F N 1
ATOM 6435 C CA . VAL F 2 42 ? -19.250 -58.804 -19.304 1.00 138.28 42 VAL F CA 1
ATOM 6436 C C . VAL F 2 42 ? -18.755 -58.648 -20.742 1.00 140.01 42 VAL F C 1
ATOM 6437 O O . VAL F 2 42 ? -17.646 -59.084 -21.074 1.00 129.68 42 VAL F O 1
ATOM 6441 N N . LYS F 2 43 ? -19.559 -58.042 -21.624 1.00 143.81 43 LYS F N 1
ATOM 6442 C CA . LYS F 2 43 ? -19.126 -57.884 -23.011 1.00 156.41 43 LYS F CA 1
ATOM 6443 C C . LYS F 2 43 ? -17.981 -56.887 -23.133 1.00 152.93 43 LYS F C 1
ATOM 6444 O O . LYS F 2 43 ? -17.108 -57.053 -23.991 1.00 163.08 43 LYS F O 1
ATOM 6450 N N . ALA F 2 44 ? -17.971 -55.847 -22.293 1.00 131.71 44 ALA F N 1
ATOM 6451 C CA . ALA F 2 44 ? -16.885 -54.875 -22.337 1.00 121.55 44 ALA F CA 1
ATOM 6452 C C . ALA F 2 44 ? -15.587 -55.478 -21.827 1.00 121.54 44 ALA F C 1
ATOM 6453 O O . ALA F 2 44 ? -14.503 -55.103 -22.289 1.00 116.67 44 ALA F O 1
ATOM 6455 N N . ASN F 2 45 ? -15.681 -56.408 -20.877 1.00 127.55 45 ASN F N 1
ATOM 6456 C CA . ASN F 2 45 ? -14.484 -57.032 -20.326 1.00 124.08 45 ASN F CA 1
ATOM 6457 C C . ASN F 2 45 ? -13.851 -57.984 -21.333 1.00 117.52 45 ASN F C 1
ATOM 6458 O O . ASN F 2 45 ? -12.622 -58.045 -21.453 1.00 114.90 45 ASN F O 1
ATOM 6463 N N . GLN F 2 46 ? -14.680 -58.744 -22.052 1.00 125.13 46 GLN F N 1
ATOM 6464 C CA . GLN F 2 46 ? -14.184 -59.605 -23.122 1.00 123.99 46 GLN F CA 1
ATOM 6465 C C . GLN F 2 46 ? -13.504 -58.803 -24.226 1.00 103.32 46 GLN F C 1
ATOM 6466 O O . GLN F 2 46 ? -12.616 -59.324 -24.912 1.00 97.73 46 GLN F O 1
ATOM 6472 N N . LEU F 2 47 ? -13.906 -57.543 -24.420 1.00 110.23 47 LEU F N 1
ATOM 6473 C CA . LEU F 2 47 ? -13.334 -56.743 -25.499 1.00 104.35 47 LEU F CA 1
ATOM 6474 C C . LEU F 2 47 ? -11.885 -56.371 -25.211 1.00 108.03 47 LEU F C 1
ATOM 6475 O O . LEU F 2 47 ? -11.102 -56.177 -26.147 1.00 118.79 47 LEU F O 1
ATOM 6480 N N . VAL F 2 48 ? -11.514 -56.258 -23.934 1.00 106.66 48 VAL F N 1
ATOM 6481 C CA . VAL F 2 48 ? -10.119 -56.004 -23.585 1.00 104.56 48 VAL F CA 1
ATOM 6482 C C . VAL F 2 48 ? -9.255 -57.198 -23.970 1.00 101.96 48 VAL F C 1
ATOM 6483 O O . VAL F 2 48 ? -8.105 -57.042 -24.400 1.00 111.64 48 VAL F O 1
ATOM 6487 N N . GLU F 2 49 ? -9.796 -58.407 -23.817 1.00 98.23 49 GLU F N 1
ATOM 6488 C CA . GLU F 2 49 ? -9.120 -59.604 -24.305 1.00 107.92 49 GLU F CA 1
ATOM 6489 C C . GLU F 2 49 ? -8.886 -59.511 -25.811 1.00 122.97 49 GLU F C 1
ATOM 6490 O O . GLU F 2 49 ? -7.811 -59.863 -26.313 1.00 119.18 49 GLU F O 1
ATOM 6496 N N . GLU F 2 50 ? -9.895 -59.038 -26.550 1.00 119.14 50 GLU F N 1
ATOM 6497 C CA . GLU F 2 50 ? -9.757 -58.857 -27.994 1.00 112.20 50 GLU F CA 1
ATOM 6498 C C . GLU F 2 50 ? -8.736 -57.782 -28.338 1.00 116.28 50 GLU F C 1
ATOM 6499 O O . GLU F 2 50 ? -7.994 -57.913 -29.318 1.00 126.49 50 GLU F O 1
ATOM 6505 N N . ASN F 2 51 ? -8.692 -56.706 -27.555 1.00 90.49 51 ASN F N 1
ATOM 6506 C CA . ASN F 2 51 ? -7.792 -55.607 -27.881 1.00 94.07 51 ASN F CA 1
ATOM 6507 C C . ASN F 2 51 ? -6.347 -55.950 -27.550 1.00 109.32 51 ASN F C 1
ATOM 6508 O O . ASN F 2 51 ? -5.433 -55.521 -28.262 1.00 110.98 51 ASN F O 1
ATOM 6513 N N . GLU F 2 52 ? -6.111 -56.711 -26.477 1.00 99.98 52 GLU F N 1
ATOM 6514 C CA . GLU F 2 52 ? -4.748 -57.141 -26.182 1.00 103.00 52 GLU F CA 1
ATOM 6515 C C . GLU F 2 52 ? -4.241 -58.112 -27.243 1.00 105.31 52 GLU F C 1
ATOM 6516 O O . GLU F 2 52 ? -3.119 -57.969 -27.738 1.00 121.68 52 GLU F O 1
ATOM 6522 N N . VAL F 2 53 ? -5.051 -59.115 -27.604 1.00 107.49 53 VAL F N 1
ATOM 6523 C CA . VAL F 2 53 ? -4.633 -60.054 -28.645 1.00 121.69 53 VAL F CA 1
ATOM 6524 C C . VAL F 2 53 ? -4.477 -59.350 -29.992 1.00 107.30 53 VAL F C 1
ATOM 6525 O O . VAL F 2 53 ? -3.651 -59.757 -30.818 1.00 102.88 53 VAL F O 1
ATOM 6529 N N . LEU F 2 54 ? -5.256 -58.293 -30.242 1.00 106.15 54 LEU F N 1
ATOM 6530 C CA . LEU F 2 54 ? -5.090 -57.541 -31.482 1.00 104.77 54 LEU F CA 1
ATOM 6531 C C . LEU F 2 54 ? -3.835 -56.683 -31.430 1.00 106.04 54 LEU F C 1
ATOM 6532 O O . LEU F 2 54 ? -3.048 -56.659 -32.383 1.00 96.57 54 LEU F O 1
ATOM 6537 N N . ALA F 2 55 ? -3.639 -55.958 -30.325 1.00 98.42 55 ALA F N 1
ATOM 6538 C CA . ALA F 2 55 ? -2.420 -55.174 -30.173 1.00 97.62 55 ALA F CA 1
ATOM 6539 C C . ALA F 2 55 ? -1.199 -56.082 -30.097 1.00 110.98 55 ALA F C 1
ATOM 6540 O O . ALA F 2 55 ? -0.089 -55.662 -30.445 1.00 119.01 55 ALA F O 1
ATOM 6542 N N . ALA F 2 56 ? -1.384 -57.328 -29.647 1.00 103.01 56 ALA F N 1
ATOM 6543 C CA . ALA F 2 56 ? -0.304 -58.307 -29.696 1.00 103.47 56 ALA F CA 1
ATOM 6544 C C . ALA F 2 56 ? 0.001 -58.695 -31.137 1.00 117.29 56 ALA F C 1
ATOM 6545 O O . ALA F 2 56 ? 1.150 -58.614 -31.583 1.00 131.72 56 ALA F O 1
ATOM 6547 N N . GLY F 2 57 ? -1.018 -59.134 -31.879 1.00 128.04 57 GLY F N 1
ATOM 6548 C CA . GLY F 2 57 ? -0.828 -59.479 -33.278 1.00 136.01 57 GLY F CA 1
ATOM 6549 C C . GLY F 2 57 ? -0.420 -58.308 -34.149 1.00 126.17 57 GLY F C 1
ATOM 6550 O O . GLY F 2 57 ? 0.193 -58.513 -35.203 1.00 131.21 57 GLY F O 1
ATOM 6551 N N . LEU F 2 58 ? -0.736 -57.081 -33.730 1.00 112.27 58 LEU F N 1
ATOM 6552 C CA . LEU F 2 58 ? -0.302 -55.906 -34.474 1.00 109.11 58 LEU F CA 1
ATOM 6553 C C . LEU F 2 58 ? 1.178 -55.638 -34.254 1.00 114.15 58 LEU F C 1
ATOM 6554 O O . LEU F 2 58 ? 1.858 -55.135 -35.155 1.00 118.88 58 LEU F O 1
ATOM 6559 N N . SER F 2 59 ? 1.690 -55.975 -33.070 1.00 113.32 59 SER F N 1
ATOM 6560 C CA . SER F 2 59 ? 3.119 -55.841 -32.817 1.00 122.80 59 SER F CA 1
ATOM 6561 C C . SER F 2 59 ? 3.899 -56.943 -33.521 1.00 135.34 59 SER F C 1
ATOM 6562 O O . SER F 2 59 ? 5.007 -56.706 -34.015 1.00 137.21 59 SER F O 1
ATOM 6565 N N . LYS F 2 60 ? 3.333 -58.154 -33.584 1.00 141.66 60 LYS F N 1
ATOM 6566 C CA . LYS F 2 60 ? 4.010 -59.253 -34.266 1.00 143.37 60 LYS F CA 1
ATOM 6567 C C . LYS F 2 60 ? 4.205 -58.962 -35.749 1.00 130.87 60 LYS F C 1
ATOM 6568 O O . LYS F 2 60 ? 5.193 -59.406 -36.344 1.00 140.15 60 LYS F O 1
ATOM 6574 N N . THR F 2 61 ? 3.288 -58.212 -36.362 1.00 117.62 61 THR F N 1
ATOM 6575 C CA . THR F 2 61 ? 3.452 -57.854 -37.765 1.00 125.10 61 THR F CA 1
ATOM 6576 C C . THR F 2 61 ? 4.266 -56.580 -37.954 1.00 117.41 61 THR F C 1
ATOM 6577 O O . THR F 2 61 ? 5.105 -56.512 -38.856 1.00 114.58 61 THR F O 1
ATOM 6581 N N . THR F 2 62 ? 4.050 -55.572 -37.106 1.00 120.36 62 THR F N 1
ATOM 6582 C CA . THR F 2 62 ? 4.792 -54.322 -37.243 1.00 111.48 62 THR F CA 1
ATOM 6583 C C . THR F 2 62 ? 6.270 -54.508 -36.932 1.00 119.85 62 THR F C 1
ATOM 6584 O O . THR F 2 62 ? 7.114 -53.814 -37.512 1.00 109.87 62 THR F O 1
ATOM 6588 N N . GLU F 2 63 ? 6.606 -55.430 -36.025 1.00 140.21 63 GLU F N 1
ATOM 6589 C CA . GLU F 2 63 ? 8.015 -55.653 -35.718 1.00 164.62 63 GLU F CA 1
ATOM 6590 C C . GLU F 2 63 ? 8.719 -56.326 -36.886 1.00 161.13 63 GLU F C 1
ATOM 6591 O O . GLU F 2 63 ? 9.884 -56.026 -37.172 1.00 174.36 63 GLU F O 1
ATOM 6597 N N . SER F 2 64 ? 8.029 -57.237 -37.571 1.00 135.58 64 SER F N 1
ATOM 6598 C CA . SER F 2 64 ? 8.649 -57.971 -38.661 1.00 135.51 64 SER F CA 1
ATOM 6599 C C . SER F 2 64 ? 8.554 -57.234 -39.987 1.00 120.83 64 SER F C 1
ATOM 6600 O O . SER F 2 64 ? 9.436 -57.396 -40.839 1.00 120.64 64 SER F O 1
ATOM 6603 N N . VAL F 2 65 ? 7.537 -56.385 -40.166 1.00 120.01 65 VAL F N 1
ATOM 6604 C CA . VAL F 2 65 ? 7.431 -55.638 -41.414 1.00 103.93 65 VAL F CA 1
ATOM 6605 C C . VAL F 2 65 ? 8.474 -54.531 -41.448 1.00 103.54 65 VAL F C 1
ATOM 6606 O O . VAL F 2 65 ? 9.086 -54.267 -42.489 1.00 100.84 65 VAL F O 1
ATOM 6610 N N . SER F 2 66 ? 8.698 -53.873 -40.309 1.00 103.98 66 SER F N 1
ATOM 6611 C CA . SER F 2 66 ? 9.762 -52.880 -40.226 1.00 96.24 66 SER F CA 1
ATOM 6612 C C . SER F 2 66 ? 11.121 -53.527 -40.451 1.00 93.91 66 SER F C 1
ATOM 6613 O O . SER F 2 66 ? 12.074 -52.854 -40.867 1.00 94.86 66 SER F O 1
ATOM 6616 N N . GLY F 2 67 ? 11.230 -54.824 -40.148 1.00 92.34 67 GLY F N 1
ATOM 6617 C CA . GLY F 2 67 ? 12.446 -55.562 -40.455 1.00 110.23 67 GLY F CA 1
ATOM 6618 C C . GLY F 2 67 ? 12.808 -55.527 -41.929 1.00 107.59 67 GLY F C 1
ATOM 6619 O O . GLY F 2 67 ? 13.958 -55.268 -42.291 1.00 106.53 67 GLY F O 1
ATOM 6620 N N . CYS F 2 68 ? 11.831 -55.788 -42.802 1.00 96.92 68 CYS F N 1
ATOM 6621 C CA . CYS F 2 68 ? 12.103 -55.785 -44.238 1.00 99.34 68 CYS F CA 1
ATOM 6622 C C . CYS F 2 68 ? 12.398 -54.375 -44.738 1.00 94.33 68 CYS F C 1
ATOM 6623 O O . CYS F 2 68 ? 13.378 -54.155 -45.459 1.00 91.54 68 CYS F O 1
ATOM 6626 N N . CYS F 2 69 ? 11.536 -53.413 -44.392 1.00 79.72 69 CYS F N 1
ATOM 6627 C CA . CYS F 2 69 ? 11.699 -52.038 -44.858 1.00 80.49 69 CYS F CA 1
ATOM 6628 C C . CYS F 2 69 ? 13.095 -51.509 -44.560 1.00 88.55 69 CYS F C 1
ATOM 6629 O O . CYS F 2 69 ? 13.712 -50.844 -45.400 1.00 97.92 69 CYS F O 1
ATOM 6632 N N . SER F 2 70 ? 13.598 -51.775 -43.354 1.00 102.93 70 SER F N 1
ATOM 6633 C CA . SER F 2 70 ? 14.932 -51.317 -42.981 1.00 102.93 70 SER F CA 1
ATOM 6634 C C . SER F 2 70 ? 16.000 -51.932 -43.875 1.00 90.47 70 SER F C 1
ATOM 6635 O O . SER F 2 70 ? 16.990 -51.274 -44.214 1.00 98.53 70 SER F O 1
ATOM 6638 N N . SER F 2 71 ? 15.826 -53.201 -44.255 1.00 91.82 71 SER F N 1
ATOM 6639 C CA . SER F 2 71 ? 16.803 -53.851 -45.121 1.00 93.30 71 SER F CA 1
ATOM 6640 C C . SER F 2 71 ? 16.897 -53.156 -46.471 1.00 98.46 71 SER F C 1
ATOM 6641 O O . SER F 2 71 ? 17.962 -53.157 -47.098 1.00 96.01 71 SER F O 1
ATOM 6644 N N . ILE F 2 72 ? 15.801 -52.552 -46.930 1.00 95.70 72 ILE F N 1
ATOM 6645 C CA . ILE F 2 72 ? 15.838 -51.827 -48.193 1.00 86.24 72 ILE F CA 1
ATOM 6646 C C . ILE F 2 72 ? 16.537 -50.487 -48.008 1.00 89.23 72 ILE F C 1
ATOM 6647 O O . ILE F 2 72 ? 17.291 -50.040 -48.880 1.00 86.44 72 ILE F O 1
ATOM 6652 N N . VAL F 2 73 ? 16.297 -49.828 -46.872 1.00 100.22 73 VAL F N 1
ATOM 6653 C CA . VAL F 2 73 ? 16.982 -48.574 -46.571 1.00 91.91 73 VAL F CA 1
ATOM 6654 C C . VAL F 2 73 ? 18.481 -48.809 -46.454 1.00 97.20 73 VAL F C 1
ATOM 6655 O O . VAL F 2 73 ? 19.293 -47.993 -46.911 1.00 95.91 73 VAL F O 1
ATOM 6659 N N . VAL F 2 74 ? 18.872 -49.930 -45.843 1.00 92.99 74 VAL F N 1
ATOM 6660 C CA . VAL F 2 74 ? 20.289 -50.243 -45.693 1.00 96.07 74 VAL F CA 1
ATOM 6661 C C . VAL F 2 74 ? 20.941 -50.449 -47.054 1.00 91.17 74 VAL F C 1
ATOM 6662 O O . VAL F 2 74 ? 22.037 -49.939 -47.316 1.00 97.47 74 VAL F O 1
ATOM 6666 N N . LEU F 2 75 ? 20.277 -51.192 -47.942 1.00 98.86 75 LEU F N 1
ATOM 6667 C CA . LEU F 2 75 ? 20.826 -51.403 -49.276 1.00 94.03 75 LEU F CA 1
ATOM 6668 C C . LEU F 2 75 ? 20.832 -50.122 -50.098 1.00 86.77 75 LEU F C 1
ATOM 6669 O O . LEU F 2 75 ? 21.739 -49.919 -50.913 1.00 74.27 75 LEU F O 1
ATOM 6674 N N . ALA F 2 76 ? 19.841 -49.249 -49.901 1.00 83.78 76 ALA F N 1
ATOM 6675 C CA . ALA F 2 76 ? 19.831 -47.974 -50.610 1.00 83.95 76 ALA F CA 1
ATOM 6676 C C . ALA F 2 76 ? 21.000 -47.099 -50.176 1.00 97.85 76 ALA F C 1
ATOM 6677 O O . ALA F 2 76 ? 21.692 -46.511 -51.015 1.00 91.10 76 ALA F O 1
ATOM 6679 N N . ARG F 2 77 ? 21.233 -46.996 -48.862 1.00 102.93 77 ARG F N 1
ATOM 6680 C CA . ARG F 2 77 ? 22.369 -46.220 -48.374 1.00 102.41 77 ARG F CA 1
ATOM 6681 C C . ARG F 2 77 ? 23.695 -46.819 -48.822 1.00 92.33 77 ARG F C 1
ATOM 6682 O O . ARG F 2 77 ? 24.672 -46.087 -49.017 1.00 102.21 77 ARG F O 1
ATOM 6690 N N . SER F 2 78 ? 23.753 -48.142 -48.987 1.00 86.77 78 SER F N 1
ATOM 6691 C CA . SER F 2 78 ? 25.010 -48.793 -49.331 1.00 95.73 78 SER F CA 1
ATOM 6692 C C . SER F 2 78 ? 25.452 -48.500 -50.760 1.00 100.64 78 SER F C 1
ATOM 6693 O O . SER F 2 78 ? 26.643 -48.623 -51.065 1.00 100.86 78 SER F O 1
ATOM 6696 N N . VAL F 2 79 ? 24.525 -48.122 -51.639 1.00 98.29 79 VAL F N 1
ATOM 6697 C CA . VAL F 2 79 ? 24.819 -47.932 -53.053 1.00 88.76 79 VAL F CA 1
ATOM 6698 C C . VAL F 2 79 ? 24.508 -46.524 -53.534 1.00 88.90 79 VAL F C 1
ATOM 6699 O O . VAL F 2 79 ? 24.792 -46.206 -54.694 1.00 105.69 79 VAL F O 1
ATOM 6703 N N . VAL F 2 80 ? 23.928 -45.669 -52.685 1.00 90.20 80 VAL F N 1
ATOM 6704 C CA . VAL F 2 80 ? 23.541 -44.330 -53.123 1.00 91.35 80 VAL F CA 1
ATOM 6705 C C . VAL F 2 80 ? 24.770 -43.520 -53.522 1.00 100.53 80 VAL F C 1
ATOM 6706 O O . VAL F 2 80 ? 24.725 -42.719 -54.463 1.00 96.04 80 VAL F O 1
ATOM 6710 N N . GLU F 2 81 ? 25.889 -43.719 -52.818 1.00 98.70 81 GLU F N 1
ATOM 6711 C CA . GLU F 2 81 ? 27.110 -42.987 -53.138 1.00 106.58 81 GLU F CA 1
ATOM 6712 C C . GLU F 2 81 ? 27.620 -43.340 -54.530 1.00 99.43 81 GLU F C 1
ATOM 6713 O O . GLU F 2 81 ? 28.255 -42.510 -55.192 1.00 103.00 81 GLU F O 1
ATOM 6719 N N . ASP F 2 82 ? 27.350 -44.562 -54.989 1.00 102.23 82 ASP F N 1
ATOM 6720 C CA . ASP F 2 82 ? 27.808 -45.058 -56.279 1.00 105.50 82 ASP F CA 1
ATOM 6721 C C . ASP F 2 82 ? 26.754 -44.937 -57.370 1.00 98.92 82 ASP F C 1
ATOM 6722 O O . ASP F 2 82 ? 26.964 -45.439 -58.478 1.00 113.00 82 ASP F O 1
ATOM 6727 N N . CYS F 2 83 ? 25.627 -44.295 -57.085 1.00 105.30 83 CYS F N 1
ATOM 6728 C CA . CYS F 2 83 ? 24.602 -44.126 -58.103 1.00 96.26 83 CYS F CA 1
ATOM 6729 C C . CYS F 2 83 ? 25.042 -43.083 -59.121 1.00 101.85 83 CYS F C 1
ATOM 6730 O O . CYS F 2 83 ? 25.637 -42.061 -58.769 1.00 104.22 83 CYS F O 1
ATOM 6733 N N . SER F 2 84 ? 24.715 -43.336 -60.389 1.00 113.64 84 SER F N 1
ATOM 6734 C CA . SER F 2 84 ? 25.201 -42.550 -61.517 1.00 108.50 84 SER F CA 1
ATOM 6735 C C . SER F 2 84 ? 24.138 -41.607 -62.066 1.00 99.58 84 SER F C 1
ATOM 6736 O O . SER F 2 84 ? 24.400 -40.414 -62.246 1.00 95.42 84 SER F O 1
ATOM 6739 N N . ASP F 2 85 ? 22.942 -42.119 -62.335 1.00 93.59 85 ASP F N 1
ATOM 6740 C CA . ASP F 2 85 ? 21.870 -41.284 -62.857 1.00 102.22 85 ASP F CA 1
ATOM 6741 C C . ASP F 2 85 ? 21.358 -40.375 -61.746 1.00 114.38 85 ASP F C 1
ATOM 6742 O O . ASP F 2 85 ? 21.000 -40.844 -60.660 1.00 119.73 85 ASP F O 1
ATOM 6747 N N . GLU F 2 86 ? 21.331 -39.067 -62.012 1.00 113.17 86 GLU F N 1
ATOM 6748 C CA . GLU F 2 86 ? 21.074 -38.110 -60.940 1.00 111.73 86 GLU F CA 1
ATOM 6749 C C . GLU F 2 86 ? 19.635 -38.180 -60.445 1.00 112.88 86 GLU F C 1
ATOM 6750 O O . GLU F 2 86 ? 19.375 -37.897 -59.271 1.00 123.39 86 GLU F O 1
ATOM 6756 N N . GLN F 2 87 ? 18.692 -38.551 -61.313 1.00 116.13 87 GLN F N 1
ATOM 6757 C CA . GLN F 2 87 ? 17.329 -38.796 -60.855 1.00 122.47 87 GLN F CA 1
ATOM 6758 C C . GLN F 2 87 ? 17.240 -40.044 -59.984 1.00 116.74 87 GLN F C 1
ATOM 6759 O O . GLN F 2 87 ? 16.370 -40.129 -59.108 1.00 118.88 87 GLN F O 1
ATOM 6765 N N . ASP F 2 88 ? 18.149 -40.999 -60.174 1.00 110.61 88 ASP F N 1
ATOM 6766 C CA . ASP F 2 88 ? 18.151 -42.195 -59.341 1.00 105.22 88 ASP F CA 1
ATOM 6767 C C . ASP F 2 88 ? 18.831 -41.955 -57.996 1.00 101.43 88 ASP F C 1
ATOM 6768 O O . ASP F 2 88 ? 18.365 -42.457 -56.968 1.00 101.07 88 ASP F O 1
ATOM 6773 N N . LYS F 2 89 ? 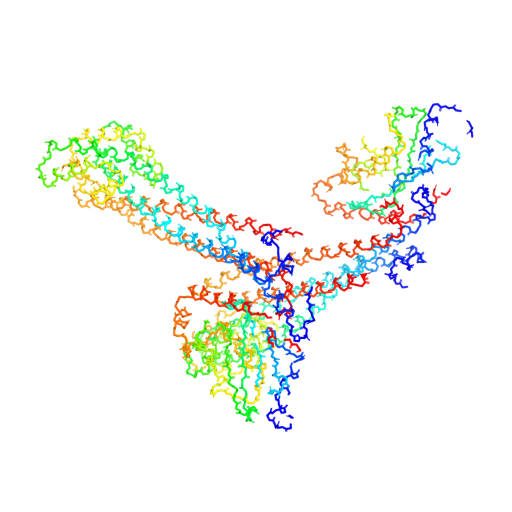19.938 -41.208 -57.980 1.00 105.03 89 LYS F N 1
ATOM 6774 C CA . LYS F 2 89 ? 20.570 -40.873 -56.708 1.00 102.23 89 LYS F CA 1
ATOM 6775 C C . LYS F 2 89 ? 19.641 -40.026 -55.843 1.00 105.80 89 LYS F C 1
ATOM 6776 O O . LYS F 2 89 ? 19.537 -40.245 -54.630 1.00 107.10 89 LYS F O 1
ATOM 6782 N N . ARG F 2 90 ? 18.954 -39.055 -56.454 1.00 104.21 90 ARG F N 1
ATOM 6783 C CA . ARG F 2 90 ? 17.960 -38.267 -55.731 1.00 91.72 90 ARG F CA 1
ATOM 6784 C C . ARG F 2 90 ? 16.807 -39.129 -55.231 1.00 104.72 90 ARG F C 1
ATOM 6785 O O . ARG F 2 90 ? 16.267 -38.878 -54.148 1.00 106.64 90 ARG F O 1
ATOM 6793 N N . PHE F 2 91 ? 16.426 -40.155 -55.995 1.00 108.43 91 PHE F N 1
ATOM 6794 C CA . PHE F 2 91 ? 15.356 -41.047 -55.562 1.00 93.17 91 PHE F CA 1
ATOM 6795 C C . PHE F 2 91 ? 15.776 -41.877 -54.357 1.00 94.67 91 PHE F C 1
ATOM 6796 O O . PHE F 2 91 ? 14.988 -42.068 -53.422 1.00 92.24 91 PHE F O 1
ATOM 6804 N N . LEU F 2 92 ? 17.010 -42.382 -54.362 1.00 96.00 92 LEU F N 1
ATOM 6805 C CA . LEU F 2 92 ? 17.492 -43.176 -53.237 1.00 86.68 92 LEU F CA 1
ATOM 6806 C C . LEU F 2 92 ? 17.611 -42.334 -51.970 1.00 107.33 92 LEU F C 1
ATOM 6807 O O . LEU F 2 92 ? 17.352 -42.829 -50.868 1.00 111.71 92 LEU F O 1
ATOM 6812 N N . GLN F 2 93 ? 17.997 -41.061 -52.105 1.00 101.14 93 GLN F N 1
ATOM 6813 C CA . GLN F 2 93 ? 18.070 -40.179 -50.942 1.00 101.87 93 GLN F CA 1
ATOM 6814 C C . GLN F 2 93 ? 16.700 -40.003 -50.297 1.00 98.22 93 GLN F C 1
ATOM 6815 O O . GLN F 2 93 ? 16.562 -40.092 -49.072 1.00 108.37 93 GLN F O 1
ATOM 6821 N N . GLN F 2 94 ? 15.680 -39.712 -51.107 1.00 99.13 94 GLN F N 1
ATOM 6822 C CA . GLN F 2 94 ? 14.322 -39.601 -50.581 1.00 92.39 94 GLN F CA 1
ATOM 6823 C C . GLN F 2 94 ? 13.892 -40.878 -49.868 1.00 94.04 94 GLN F C 1
ATOM 6824 O O . GLN F 2 94 ? 13.171 -40.823 -48.865 1.00 109.39 94 GLN F O 1
ATOM 6830 N N . LEU F 2 95 ? 14.324 -42.037 -50.370 1.00 98.87 95 LEU F N 1
ATOM 6831 C CA . LEU F 2 95 ? 13.965 -43.301 -49.735 1.00 101.01 95 LEU F CA 1
ATOM 6832 C C . LEU F 2 95 ? 14.610 -43.429 -48.361 1.00 102.94 95 LEU F C 1
ATOM 6833 O O . LEU F 2 95 ? 13.950 -43.813 -47.389 1.00 101.80 95 LEU F O 1
ATOM 6838 N N . ILE F 2 96 ? 15.905 -43.123 -48.262 1.00 110.26 96 ILE F N 1
ATOM 6839 C CA . ILE F 2 96 ? 16.620 -43.324 -47.005 1.00 102.09 96 ILE F CA 1
ATOM 6840 C C . ILE F 2 96 ? 16.138 -42.354 -45.930 1.00 95.82 96 ILE F C 1
ATOM 6841 O O . ILE F 2 96 ? 16.210 -42.664 -44.734 1.00 113.48 96 ILE F O 1
ATOM 6846 N N . ASN F 2 97 ? 15.644 -41.176 -46.318 1.00 94.14 97 ASN F N 1
ATOM 6847 C CA . ASN F 2 97 ? 15.360 -40.124 -45.353 1.00 100.97 97 ASN F CA 1
ATOM 6848 C C . ASN F 2 97 ? 13.895 -40.053 -44.942 1.00 115.26 97 ASN F C 1
ATOM 6849 O O . ASN F 2 97 ? 13.521 -39.138 -44.199 1.00 129.93 97 ASN F O 1
ATOM 6854 N N . THR F 2 98 ? 13.061 -40.984 -45.396 1.00 110.50 98 THR F N 1
ATOM 6855 C CA . THR F 2 98 ? 11.666 -41.008 -44.980 1.00 122.06 98 THR F CA 1
ATOM 6856 C C . THR F 2 98 ? 11.547 -41.768 -43.664 1.00 133.88 98 THR F C 1
ATOM 6857 O O . THR F 2 98 ? 11.981 -42.920 -43.562 1.00 124.34 98 THR F O 1
ATOM 6861 N N . GLU F 2 99 ? 10.960 -41.122 -42.657 1.00 145.74 99 GLU F N 1
ATOM 6862 C CA . GLU F 2 99 ? 10.803 -41.711 -41.334 1.00 141.87 99 GLU F CA 1
ATOM 6863 C C . GLU F 2 99 ? 9.408 -42.266 -41.076 1.00 130.58 99 GLU F C 1
ATOM 6864 O O . GLU F 2 99 ? 9.163 -42.797 -39.988 1.00 135.01 99 GLU F O 1
ATOM 6870 N N . ASP F 2 100 ? 8.496 -42.164 -42.036 1.00 113.77 100 ASP F N 1
ATOM 6871 C CA . ASP F 2 100 ? 7.135 -42.664 -41.889 1.00 109.15 100 ASP F CA 1
ATOM 6872 C C . ASP F 2 100 ? 7.030 -43.974 -42.658 1.00 103.93 100 ASP F C 1
ATOM 6873 O O . ASP F 2 100 ? 7.234 -43.999 -43.876 1.00 115.47 100 ASP F O 1
ATOM 6878 N N . GLU F 2 101 ? 6.719 -45.061 -41.944 1.00 117.46 101 GLU F N 1
ATOM 6879 C CA . GLU F 2 101 ? 6.791 -46.383 -42.558 1.00 114.59 101 GLU F CA 1
ATOM 6880 C C . GLU F 2 101 ? 5.767 -46.550 -43.671 1.00 118.40 101 GLU F C 1
ATOM 6881 O O . GLU F 2 101 ? 6.047 -47.235 -44.662 1.00 125.73 101 GLU F O 1
ATOM 6887 N N . HIS F 2 102 ? 4.585 -45.944 -43.538 1.00 112.68 102 HIS F N 1
ATOM 6888 C CA . HIS F 2 102 ? 3.630 -45.993 -44.639 1.00 109.40 102 HIS F CA 1
ATOM 6889 C C . HIS F 2 102 ? 4.218 -45.344 -45.884 1.00 102.48 102 HIS F C 1
ATOM 6890 O O . HIS F 2 102 ? 4.178 -45.921 -46.976 1.00 115.14 102 HIS F O 1
ATOM 6897 N N . THR F 2 103 ? 4.791 -44.147 -45.730 1.00 99.38 103 THR F N 1
ATOM 6898 C CA . THR F 2 103 ? 5.489 -43.497 -46.836 1.00 97.11 103 THR F CA 1
ATOM 6899 C C . THR F 2 103 ? 6.577 -44.399 -47.410 1.00 97.87 103 THR F C 1
ATOM 6900 O O . THR F 2 103 ? 6.679 -44.569 -48.630 1.00 103.33 103 THR F O 1
ATOM 6904 N N . LEU F 2 104 ? 7.403 -44.985 -46.540 1.00 90.98 104 LEU F N 1
ATOM 6905 C CA . LEU F 2 104 ? 8.488 -45.838 -47.015 1.00 87.40 104 LEU F CA 1
ATOM 6906 C C . LEU F 2 104 ? 7.947 -47.069 -47.735 1.00 94.05 104 LEU F C 1
ATOM 6907 O O . LEU F 2 104 ? 8.490 -47.484 -48.765 1.00 95.84 104 LEU F O 1
ATOM 6912 N N . THR F 2 105 ? 6.882 -47.676 -47.198 1.00 107.68 105 THR F N 1
ATOM 6913 C CA . THR F 2 105 ? 6.301 -48.860 -47.827 1.00 105.44 105 THR F CA 1
ATOM 6914 C C . THR F 2 105 ? 5.702 -48.524 -49.187 1.00 101.36 105 THR F C 1
ATOM 6915 O O . THR F 2 105 ? 5.781 -49.330 -50.120 1.00 97.93 105 THR F O 1
ATOM 6919 N N . GLN F 2 106 ? 5.091 -47.341 -49.310 1.00 83.13 106 GLN F N 1
ATOM 6920 C CA . GLN F 2 106 ? 4.554 -46.905 -50.594 1.00 95.10 106 GLN F CA 1
ATOM 6921 C C . GLN F 2 106 ? 5.666 -46.760 -51.627 1.00 90.59 106 GLN F C 1
ATOM 6922 O O . GLN F 2 106 ? 5.543 -47.237 -52.760 1.00 90.74 106 GLN F O 1
ATOM 6928 N N . ILE F 2 107 ? 6.751 -46.072 -51.259 1.00 83.85 107 ILE F N 1
ATOM 6929 C CA . ILE F 2 107 ? 7.903 -45.927 -52.150 1.00 67.56 107 ILE F CA 1
ATOM 6930 C C . ILE F 2 107 ? 8.429 -47.290 -52.588 1.00 73.95 107 ILE F C 1
ATOM 6931 O O . ILE F 2 107 ? 8.848 -47.471 -53.738 1.00 91.24 107 ILE F O 1
ATOM 6936 N N . ILE F 2 108 ? 8.398 -48.274 -51.689 1.00 75.72 108 ILE F N 1
ATOM 6937 C CA . ILE F 2 108 ? 8.937 -49.589 -52.019 1.00 76.22 108 ILE F CA 1
ATOM 6938 C C . ILE F 2 108 ? 7.941 -50.394 -52.841 1.00 81.33 108 ILE F C 1
ATOM 6939 O O . ILE F 2 108 ? 8.321 -51.070 -53.799 1.00 89.39 108 ILE F O 1
ATOM 6944 N N . SER F 2 109 ? 6.656 -50.341 -52.490 1.00 77.21 109 SER F N 1
ATOM 6945 C CA . SER F 2 109 ? 5.666 -51.095 -53.252 1.00 85.70 109 SER F CA 1
ATOM 6946 C C . SER F 2 109 ? 5.564 -50.574 -54.681 1.00 98.16 109 SER F C 1
ATOM 6947 O O . SER F 2 109 ? 5.568 -51.353 -55.640 1.00 95.50 109 SER F O 1
ATOM 6950 N N . ASN F 2 110 ? 5.518 -49.251 -54.847 1.00 89.37 110 ASN F N 1
ATOM 6951 C CA . ASN F 2 110 ? 5.328 -48.681 -56.176 1.00 85.04 110 ASN F CA 1
ATOM 6952 C C . ASN F 2 110 ? 6.568 -48.832 -57.053 1.00 83.03 110 ASN F C 1
ATOM 6953 O O . ASN F 2 110 ? 6.446 -48.967 -58.276 1.00 100.60 110 ASN F O 1
ATOM 6958 N N . ASN F 2 111 ? 7.762 -48.796 -56.459 1.00 70.17 111 ASN F N 1
ATOM 6959 C CA . ASN F 2 111 ? 9.012 -48.799 -57.210 1.00 74.12 111 ASN F CA 1
ATOM 6960 C C . ASN F 2 111 ? 9.861 -50.028 -56.902 1.00 73.83 111 ASN F C 1
ATOM 6961 O O . ASN F 2 111 ? 11.090 -49.955 -56.919 1.00 72.01 111 ASN F O 1
ATOM 6966 N N . SER F 2 112 ? 9.221 -51.162 -56.608 1.00 80.32 112 SER F N 1
ATOM 6967 C CA . SER F 2 112 ? 9.964 -52.318 -56.114 1.00 74.77 112 SER F CA 1
ATOM 6968 C C . SER F 2 112 ? 10.969 -52.831 -57.144 1.00 86.99 112 SER F C 1
ATOM 6969 O O . SER F 2 112 ? 12.124 -53.110 -56.808 1.00 95.03 112 SER F O 1
ATOM 6972 N N . ALA F 2 113 ? 10.551 -52.966 -58.407 1.00 91.16 113 ALA F N 1
ATOM 6973 C CA . ALA F 2 113 ? 11.484 -53.416 -59.439 1.00 87.11 113 ALA F CA 1
ATOM 6974 C C . ALA F 2 113 ? 12.579 -52.384 -59.666 1.00 84.01 113 ALA F C 1
ATOM 6975 O O . ALA F 2 113 ? 13.760 -52.732 -59.782 1.00 76.33 113 ALA F O 1
ATOM 6977 N N . ARG F 2 114 ? 12.195 -51.107 -59.764 1.00 81.64 114 ARG F N 1
ATOM 6978 C CA . ARG F 2 114 ? 13.170 -50.036 -59.942 1.00 72.85 114 ARG F CA 1
ATOM 6979 C C . ARG F 2 114 ? 14.224 -50.071 -58.843 1.00 81.16 114 ARG F C 1
ATOM 6980 O O . ARG F 2 114 ? 15.403 -49.794 -59.092 1.00 80.31 114 ARG F O 1
ATOM 6988 N N . ILE F 2 115 ? 13.812 -50.401 -57.617 1.00 81.67 115 ILE F N 1
ATOM 6989 C CA . ILE F 2 115 ? 14.750 -50.448 -56.500 1.00 75.39 115 ILE F CA 1
ATOM 6990 C C . ILE F 2 115 ? 15.739 -51.589 -56.696 1.00 80.16 115 ILE F C 1
ATOM 6991 O O . ILE F 2 115 ? 16.955 -51.410 -56.551 1.00 80.90 115 ILE F O 1
ATOM 6996 N N . CYS F 2 116 ? 15.229 -52.783 -57.021 1.00 79.75 116 CYS F N 1
ATOM 6997 C CA . CYS F 2 116 ? 16.095 -53.946 -57.196 1.00 72.81 116 CYS F CA 1
ATOM 6998 C C . CYS F 2 116 ? 17.133 -53.712 -58.283 1.00 82.81 116 CYS F C 1
ATOM 6999 O O . CYS F 2 116 ? 18.305 -54.055 -58.106 1.00 84.91 116 CYS F O 1
ATOM 7002 N N . GLU F 2 117 ? 16.733 -53.089 -59.394 1.00 80.65 117 GLU F N 1
ATOM 7003 C CA . GLU F 2 117 ? 17.686 -52.800 -60.460 1.00 81.25 117 GLU F CA 1
ATOM 7004 C C . GLU F 2 117 ? 18.810 -51.903 -59.964 1.00 86.59 117 GLU F C 1
ATOM 7005 O O . GLU F 2 117 ? 19.986 -52.146 -60.258 1.00 99.00 117 GLU F O 1
ATOM 7011 N N . LEU F 2 118 ? 18.468 -50.861 -59.203 1.00 88.88 118 LEU F N 1
ATOM 7012 C CA . LEU F 2 118 ? 19.475 -49.904 -58.757 1.00 90.88 118 LEU F CA 1
ATOM 7013 C C . LEU F 2 118 ? 20.475 -50.535 -57.797 1.00 89.68 118 LEU F C 1
ATOM 7014 O O . LEU F 2 118 ? 21.626 -50.092 -57.724 1.00 84.29 118 LEU F O 1
ATOM 7019 N N . ILE F 2 119 ? 20.060 -51.563 -57.056 1.00 83.47 119 ILE F N 1
ATOM 7020 C CA . ILE F 2 119 ? 20.958 -52.212 -56.107 1.00 88.94 119 ILE F CA 1
ATOM 7021 C C . ILE F 2 119 ? 21.954 -53.119 -56.822 1.00 95.71 119 ILE F C 1
ATOM 7022 O O . ILE F 2 119 ? 23.161 -53.061 -56.565 1.00 108.73 119 ILE F O 1
ATOM 7027 N N . LEU F 2 120 ? 21.474 -53.955 -57.740 1.00 90.41 120 LEU F N 1
ATOM 7028 C CA . LEU F 2 120 ? 22.342 -54.909 -58.421 1.00 83.63 120 LEU F CA 1
ATOM 7029 C C . LEU F 2 120 ? 23.059 -54.324 -59.637 1.00 88.93 120 LEU F C 1
ATOM 7030 O O . LEU F 2 120 ? 23.706 -55.076 -60.374 1.00 96.43 120 LEU F O 1
ATOM 7035 N N . LYS F 2 121 ? 22.969 -53.015 -59.860 1.00 97.68 121 LYS F N 1
ATOM 7036 C CA . LYS F 2 121 ? 23.613 -52.373 -60.999 1.00 89.62 121 LYS F CA 1
ATOM 7037 C C . LYS F 2 121 ? 24.833 -51.560 -60.599 1.00 111.57 121 LYS F C 1
ATOM 7038 O O . LYS F 2 121 ? 25.908 -51.729 -61.183 1.00 110.91 121 LYS F O 1
ATOM 7044 N N . THR F 2 122 ? 24.699 -50.687 -59.605 1.00 126.24 122 THR F N 1
ATOM 7045 C CA . THR F 2 122 ? 25.815 -49.859 -59.182 1.00 129.70 122 THR F CA 1
ATOM 7046 C C . THR F 2 122 ? 26.894 -50.710 -58.515 1.00 131.85 122 THR F C 1
ATOM 7047 O O . THR F 2 122 ? 26.647 -51.826 -58.048 1.00 132.37 122 THR F O 1
ATOM 7051 N N . SER F 2 123 ? 28.110 -50.157 -58.479 1.00 118.83 123 SER F N 1
ATOM 7052 C CA . SER F 2 123 ? 29.259 -50.900 -57.969 1.00 124.15 123 SER F CA 1
ATOM 7053 C C . SER F 2 123 ? 29.084 -51.265 -56.499 1.00 138.34 123 SER F C 1
ATOM 7054 O O . SER F 2 123 ? 29.447 -52.371 -56.080 1.00 136.87 123 SER F O 1
ATOM 7057 N N . GLY F 2 124 ? 28.534 -50.354 -55.701 1.00 115.11 124 GLY F N 1
ATOM 7058 C CA . GLY F 2 124 ? 28.244 -50.630 -54.311 1.00 110.73 124 GLY F CA 1
ATOM 7059 C C . GLY F 2 124 ? 29.382 -50.258 -53.376 1.00 121.03 124 GLY F C 1
ATOM 7060 O O . GLY F 2 124 ? 30.505 -49.957 -53.787 1.00 121.13 124 GLY F O 1
ATOM 7061 N N . SER F 2 125 ? 29.067 -50.298 -52.082 1.00 110.73 125 SER F N 1
ATOM 7062 C CA . SER F 2 125 ? 29.982 -49.898 -51.011 1.00 107.21 125 SER F CA 1
ATOM 7063 C C . SER F 2 125 ? 30.331 -48.416 -51.116 1.00 103.53 125 SER F C 1
ATOM 7064 O O . SER F 2 125 ? 29.886 -47.605 -50.303 1.00 117.58 125 SER F O 1
ATOM 7067 N N . GLY F 2 132 ? 30.264 -44.558 -36.195 1.00 124.45 132 GLY F N 1
ATOM 7068 C CA . GLY F 2 132 ? 29.822 -43.186 -36.365 1.00 127.70 132 GLY F CA 1
ATOM 7069 C C . GLY F 2 132 ? 28.468 -43.061 -37.032 1.00 149.25 132 GLY F C 1
ATOM 7070 O O . GLY F 2 132 ? 28.007 -41.958 -37.321 1.00 146.76 132 GLY F O 1
ATOM 7071 N N . ARG F 2 133 ? 27.824 -44.201 -37.281 1.00 159.09 133 ARG F N 1
ATOM 7072 C CA . ARG F 2 133 ? 26.516 -44.220 -37.918 1.00 162.45 133 ARG F CA 1
ATOM 7073 C C . ARG F 2 133 ? 25.431 -44.840 -37.052 1.00 172.59 133 ARG F C 1
ATOM 7074 O O . ARG F 2 133 ? 24.253 -44.531 -37.256 1.00 165.43 133 ARG F O 1
ATOM 7082 N N . LEU F 2 134 ? 25.795 -45.699 -36.097 1.00 209.48 134 LEU F N 1
ATOM 7083 C CA . LEU F 2 134 ? 24.828 -46.312 -35.191 1.00 208.57 134 LEU F CA 1
ATOM 7084 C C . LEU F 2 134 ? 24.385 -45.382 -34.072 1.00 203.87 134 LEU F C 1
ATOM 7085 O O . LEU F 2 134 ? 23.254 -45.498 -33.589 1.00 198.56 134 LEU F O 1
ATOM 7090 N N . GLN F 2 135 ? 25.247 -44.454 -33.660 1.00 176.31 135 GLN F N 1
ATOM 7091 C CA . GLN F 2 135 ? 24.893 -43.531 -32.587 1.00 158.98 135 GLN F CA 1
ATOM 7092 C C . GLN F 2 135 ? 23.754 -42.607 -33.008 1.00 158.49 135 GLN F C 1
ATOM 7093 O O . GLN F 2 135 ? 22.913 -42.235 -32.182 1.00 143.68 135 GLN F O 1
ATOM 7099 N N . GLU F 2 136 ? 23.729 -42.208 -34.284 1.00 163.62 136 GLU F N 1
ATOM 7100 C CA . GLU F 2 136 ? 22.659 -41.352 -34.794 1.00 150.04 136 GLU F CA 1
ATOM 7101 C C . GLU F 2 136 ? 21.281 -41.987 -34.607 1.00 143.94 136 GLU F C 1
ATOM 7102 O O . GLU F 2 136 ? 20.298 -41.285 -34.341 1.00 125.25 136 GLU F O 1
ATOM 7108 N N . LEU F 2 137 ? 21.186 -43.313 -34.750 1.00 142.40 137 LEU F N 1
ATOM 7109 C CA . LEU F 2 137 ? 19.910 -44.010 -34.585 1.00 132.11 137 LEU F CA 1
ATOM 7110 C C . LEU F 2 137 ? 19.506 -44.159 -33.122 1.00 143.14 137 LEU F C 1
ATOM 7111 O O . LEU F 2 137 ? 18.317 -44.090 -32.793 1.00 138.33 137 LEU F O 1
ATOM 7116 N N . GLU F 2 138 ? 20.481 -44.369 -32.236 1.00 152.21 138 GLU F N 1
ATOM 7117 C CA . GLU F 2 138 ? 20.184 -44.618 -30.828 1.00 133.10 138 GLU F CA 1
ATOM 7118 C C . GLU F 2 138 ? 19.502 -43.428 -30.163 1.00 129.92 138 GLU F C 1
ATOM 7119 O O . GLU F 2 138 ? 18.597 -43.611 -29.340 1.00 123.35 138 GLU F O 1
ATOM 7125 N N . SER F 2 139 ? 19.940 -42.205 -30.478 1.00 151.51 139 SER F N 1
ATOM 7126 C CA . SER F 2 139 ? 19.334 -41.021 -29.872 1.00 149.48 139 SER F CA 1
ATOM 7127 C C . SER F 2 139 ? 17.823 -41.008 -30.066 1.00 148.40 139 SER F C 1
ATOM 7128 O O . SER F 2 139 ? 17.072 -40.672 -29.143 1.00 140.14 139 SER F O 1
ATOM 7131 N N . LEU F 2 140 ? 17.358 -41.365 -31.264 1.00 141.90 140 LEU F N 1
ATOM 7132 C CA . LEU F 2 140 ? 15.923 -41.410 -31.526 1.00 142.35 140 LEU F CA 1
ATOM 7133 C C . LEU F 2 140 ? 15.256 -42.596 -30.831 1.00 130.27 140 LEU F C 1
ATOM 7134 O O . LEU F 2 140 ? 14.123 -42.478 -30.350 1.00 123.05 140 LEU F O 1
ATOM 7139 N N . THR F 2 141 ? 15.932 -43.750 -30.795 1.00 115.61 141 THR F N 1
ATOM 7140 C CA . THR F 2 141 ? 15.376 -44.954 -30.172 1.00 124.35 141 THR F CA 1
ATOM 7141 C C . THR F 2 141 ? 14.893 -44.708 -28.743 1.00 127.52 141 THR F C 1
ATOM 7142 O O . THR F 2 141 ? 13.797 -45.137 -28.366 1.00 112.37 141 THR F O 1
ATOM 7146 N N . LEU F 2 142 ? 15.693 -44.013 -27.931 1.00 123.62 142 LEU F N 1
ATOM 7147 C CA . LEU F 2 142 ? 15.247 -43.696 -26.577 1.00 116.90 142 LEU F CA 1
ATOM 7148 C C . LEU F 2 142 ? 14.168 -42.622 -26.593 1.00 116.21 142 LEU F C 1
ATOM 7149 O O . LEU F 2 142 ? 13.202 -42.694 -25.824 1.00 118.52 142 LEU F O 1
ATOM 7154 N N . THR F 2 143 ? 14.328 -41.607 -27.446 1.00 113.60 143 THR F N 1
ATOM 7155 C CA . THR F 2 143 ? 13.328 -40.549 -27.540 1.00 116.96 143 THR F CA 1
ATOM 7156 C C . THR F 2 143 ? 11.953 -41.118 -27.864 1.00 117.58 143 THR F C 1
ATOM 7157 O O . THR F 2 143 ? 10.938 -40.655 -27.331 1.00 119.46 143 THR F O 1
ATOM 7161 N N . LEU F 2 144 ? 11.902 -42.140 -28.719 1.00 112.73 144 LEU F N 1
ATOM 7162 C CA . LEU F 2 144 ? 10.621 -42.705 -29.126 1.00 103.44 144 LEU F CA 1
ATOM 7163 C C . LEU F 2 144 ? 9.992 -43.532 -28.011 1.00 106.44 144 LEU F C 1
ATOM 7164 O O . LEU F 2 144 ? 8.772 -43.487 -27.819 1.00 100.88 144 LEU F O 1
ATOM 7169 N N . GLN F 2 145 ? 10.801 -44.307 -27.281 1.00 106.92 145 GLN F N 1
ATOM 7170 C CA . GLN F 2 145 ? 10.270 -45.099 -26.172 1.00 98.32 145 GLN F CA 1
ATOM 7171 C C . GLN F 2 145 ? 9.557 -44.220 -25.151 1.00 98.84 145 GLN F C 1
ATOM 7172 O O . GLN F 2 145 ? 8.447 -44.540 -24.712 1.00 103.59 145 GLN F O 1
ATOM 7178 N N . LYS F 2 146 ? 10.175 -43.098 -24.768 1.00 106.23 146 LYS F N 1
ATOM 7179 C CA . LYS F 2 146 ? 9.515 -42.177 -23.847 1.00 113.32 146 LYS F CA 1
ATOM 7180 C C . LYS F 2 146 ? 8.334 -41.487 -24.515 1.00 108.06 146 LYS F C 1
ATOM 7181 O O . LYS F 2 146 ? 7.289 -41.286 -23.884 1.00 112.27 146 LYS F O 1
ATOM 7187 N N . LEU F 2 147 ? 8.480 -41.109 -25.788 1.00 104.55 147 LEU F N 1
ATOM 7188 C CA . LEU F 2 147 ? 7.370 -40.477 -26.490 1.00 88.02 147 LEU F CA 1
ATOM 7189 C C . LEU F 2 147 ? 6.222 -41.456 -26.690 1.00 94.45 147 LEU F C 1
ATOM 7190 O O . LEU F 2 147 ? 5.053 -41.055 -26.666 1.00 91.04 147 LEU F O 1
ATOM 7195 N N . LEU F 2 148 ? 6.537 -42.735 -26.907 1.00 84.98 148 LEU F N 1
ATOM 7196 C CA . LEU F 2 148 ? 5.504 -43.764 -26.909 1.00 85.12 148 LEU F CA 1
ATOM 7197 C C . LEU F 2 148 ? 4.968 -43.979 -25.498 1.00 107.57 148 LEU F C 1
ATOM 7198 O O . LEU F 2 148 ? 3.758 -44.145 -25.300 1.00 106.86 148 LEU F O 1
ATOM 7203 N N . LYS F 2 149 ? 5.865 -43.987 -24.506 1.00 107.26 149 LYS F N 1
ATOM 7204 C CA . LYS F 2 149 ? 5.460 -44.147 -23.112 1.00 101.23 149 LYS F CA 1
ATOM 7205 C C . LYS F 2 149 ? 4.509 -43.040 -22.679 1.00 107.25 149 LYS F C 1
ATOM 7206 O O . LYS F 2 149 ? 3.486 -43.302 -22.037 1.00 113.65 149 LYS F O 1
ATOM 7212 N N . SER F 2 150 ? 4.827 -41.791 -23.026 1.00 91.19 150 SER F N 1
ATOM 7213 C CA . SER F 2 150 ? 3.954 -40.686 -22.648 1.00 99.46 150 SER F CA 1
ATOM 7214 C C . SER F 2 150 ? 2.650 -40.705 -23.433 1.00 97.05 150 SER F C 1
ATOM 7215 O O . SER F 2 150 ? 1.600 -40.341 -22.894 1.00 111.19 150 SER F O 1
ATOM 7218 N N . SER F 2 151 ? 2.692 -41.148 -24.691 1.00 108.00 151 SER F N 1
ATOM 7219 C CA . SER F 2 151 ? 1.467 -41.240 -25.478 1.00 100.30 151 SER F CA 1
ATOM 7220 C C . SER F 2 151 ? 0.535 -42.310 -24.925 1.00 94.93 151 SER F C 1
ATOM 7221 O O . SER F 2 151 ? -0.680 -42.095 -24.838 1.00 94.86 151 SER F O 1
ATOM 7224 N N . GLU F 2 152 ? 1.080 -43.474 -24.560 1.00 91.98 152 GLU F N 1
ATOM 7225 C CA . GLU F 2 152 ? 0.256 -44.490 -23.914 1.00 85.77 152 GLU F CA 1
ATOM 7226 C C . GLU F 2 152 ? -0.277 -44.013 -22.575 1.00 97.09 152 GLU F C 1
ATOM 7227 O O . GLU F 2 152 ? -1.399 -44.366 -22.197 1.00 95.25 152 GLU F O 1
ATOM 7233 N N . ASN F 2 153 ? 0.509 -43.223 -21.848 1.00 108.21 153 ASN F N 1
ATOM 7234 C CA . ASN F 2 153 ? 0.026 -42.654 -20.597 1.00 107.73 153 ASN F CA 1
ATOM 7235 C C . ASN F 2 153 ? -0.961 -41.519 -20.851 1.00 101.67 153 ASN F C 1
ATOM 7236 O O . ASN F 2 153 ? -1.964 -41.390 -20.138 1.00 109.94 153 ASN F O 1
ATOM 7241 N N . LYS F 2 154 ? -0.679 -40.668 -21.840 1.00 100.09 154 LYS F N 1
ATOM 7242 C CA . LYS F 2 154 ? -1.629 -39.620 -22.197 1.00 103.53 154 LYS F CA 1
ATOM 7243 C C . LYS F 2 154 ? -2.976 -40.204 -22.597 1.00 92.23 154 LYS F C 1
ATOM 7244 O O . LYS F 2 154 ? -4.019 -39.591 -22.342 1.00 84.66 154 LYS F O 1
ATOM 7250 N N . LEU F 2 155 ? -2.975 -41.387 -23.217 1.00 91.31 155 LEU F N 1
ATOM 7251 C CA . LEU F 2 155 ? -4.230 -42.031 -23.592 1.00 92.15 155 LEU F CA 1
ATOM 7252 C C . LEU F 2 155 ? -4.946 -42.585 -22.367 1.00 100.18 155 LEU F C 1
ATOM 7253 O O . LEU F 2 155 ? -6.177 -42.516 -22.278 1.00 108.39 155 LEU F O 1
ATOM 7258 N N . LYS F 2 156 ? -4.192 -43.147 -21.419 1.00 111.70 156 LYS F N 1
ATOM 7259 C CA . LYS F 2 156 ? -4.796 -43.677 -20.201 1.00 96.68 156 LYS F CA 1
ATOM 7260 C C . LYS F 2 156 ? -5.421 -42.563 -19.372 1.00 91.20 156 LYS F C 1
ATOM 7261 O O . LYS F 2 156 ? -6.553 -42.693 -18.893 1.00 102.54 156 LYS F O 1
ATOM 7267 N N . LYS F 2 157 ? -4.694 -41.457 -19.188 1.00 96.12 157 LYS F N 1
ATOM 7268 C CA . LYS F 2 157 ? -5.238 -40.335 -18.430 1.00 99.87 157 LYS F CA 1
ATOM 7269 C C . LYS F 2 157 ? -6.430 -39.709 -19.143 1.00 108.55 157 LYS F C 1
ATOM 7270 O O . LYS F 2 157 ? -7.342 -39.190 -18.488 1.00 109.96 157 LYS F O 1
ATOM 7276 N N . ALA F 2 158 ? -6.445 -39.751 -20.478 1.00 107.60 158 ALA F N 1
ATOM 7277 C CA . ALA F 2 158 ? -7.565 -39.186 -21.224 1.00 100.95 158 ALA F CA 1
ATOM 7278 C C . ALA F 2 158 ? -8.792 -40.082 -21.125 1.00 98.95 158 ALA F C 1
ATOM 7279 O O . ALA F 2 158 ? -9.919 -39.589 -20.997 1.00 107.03 158 ALA F O 1
ATOM 7281 N N . THR F 2 159 ? -8.592 -41.399 -21.211 1.00 91.15 159 THR F N 1
ATOM 7282 C CA . THR F 2 159 ? -9.693 -42.337 -21.020 1.00 99.18 159 THR F CA 1
ATOM 7283 C C . THR F 2 159 ? -10.339 -42.151 -19.653 1.00 119.20 159 THR F C 1
ATOM 7284 O O . THR F 2 159 ? -11.569 -42.168 -19.528 1.00 119.19 159 THR F O 1
ATOM 7288 N N . GLU F 2 160 ? -9.519 -41.979 -18.614 1.00 119.34 160 GLU F N 1
ATOM 7289 C CA . GLU F 2 160 ? -10.029 -41.714 -17.273 1.00 118.24 160 GLU F CA 1
ATOM 7290 C C . GLU F 2 160 ? -10.738 -40.365 -17.193 1.00 124.48 160 GLU F C 1
ATOM 7291 O O . GLU F 2 160 ? -11.811 -40.257 -16.588 1.00 144.57 160 GLU F O 1
ATOM 7297 N N . TYR F 2 161 ? -10.147 -39.323 -17.785 1.00 116.24 161 TYR F N 1
ATOM 7298 C CA . TYR F 2 161 ? -10.705 -37.977 -17.674 1.00 129.05 161 TYR F CA 1
ATOM 7299 C C . TYR F 2 161 ? -12.101 -37.897 -18.276 1.00 130.45 161 TYR F C 1
ATOM 7300 O O . TYR F 2 161 ? -13.024 -37.351 -17.663 1.00 151.00 161 TYR F O 1
ATOM 7309 N N . TYR F 2 162 ? -12.273 -38.428 -19.485 1.00 120.43 162 TYR F N 1
ATOM 7310 C CA . TYR F 2 162 ? -13.558 -38.306 -20.162 1.00 115.59 162 TYR F CA 1
ATOM 7311 C C . TYR F 2 162 ? -14.623 -39.180 -19.513 1.00 128.01 162 TYR F C 1
ATOM 7312 O O . TYR F 2 162 ? -15.795 -38.791 -19.450 1.00 133.70 162 TYR F O 1
ATOM 7321 N N . GLU F 2 163 ? -14.243 -40.368 -19.037 1.00 130.78 163 GLU F N 1
ATOM 7322 C CA . GLU F 2 163 ? -15.233 -41.254 -18.435 1.00 130.19 163 GLU F CA 1
ATOM 7323 C C . GLU F 2 163 ? -15.804 -40.684 -17.142 1.00 136.93 163 GLU F C 1
ATOM 7324 O O . GLU F 2 163 ? -16.943 -41.003 -16.783 1.00 140.57 163 GLU F O 1
ATOM 7330 N N . ASN F 2 164 ? -15.043 -39.850 -16.428 1.00 167.07 164 ASN F N 1
ATOM 7331 C CA . ASN F 2 164 ? -15.628 -39.120 -15.307 1.00 185.39 164 ASN F CA 1
ATOM 7332 C C . ASN F 2 164 ? -16.552 -38.013 -15.805 1.00 188.43 164 ASN F C 1
ATOM 7333 O O . ASN F 2 164 ? -17.641 -37.814 -15.256 1.00 200.69 164 ASN F O 1
ATOM 7338 N N . ILE F 2 165 ? -16.135 -37.285 -16.849 1.00 151.02 165 ILE F N 1
ATOM 7339 C CA . ILE F 2 165 ? -16.943 -36.181 -17.364 1.00 145.28 165 ILE F CA 1
ATOM 7340 C C . ILE F 2 165 ? -18.270 -36.697 -17.901 1.00 141.97 165 ILE F C 1
ATOM 7341 O O . ILE F 2 165 ? -19.314 -36.052 -17.741 1.00 131.51 165 ILE F O 1
ATOM 7346 N N . ILE F 2 166 ? -18.259 -37.868 -18.538 1.00 142.35 166 ILE F N 1
ATOM 7347 C CA . ILE F 2 166 ? -19.516 -38.471 -18.965 1.00 136.91 166 ILE F CA 1
ATOM 7348 C C . ILE F 2 166 ? -20.340 -38.866 -17.748 1.00 141.16 166 ILE F C 1
ATOM 7349 O O . ILE F 2 166 ? -21.561 -38.670 -17.713 1.00 143.47 166 ILE F O 1
ATOM 7354 N N . ALA F 2 167 ? -19.684 -39.425 -16.727 1.00 144.24 167 ALA F N 1
ATOM 7355 C CA . ALA F 2 167 ? -20.385 -39.791 -15.501 1.00 136.83 167 ALA F CA 1
ATOM 7356 C C . ALA F 2 167 ? -20.796 -38.555 -14.710 1.00 134.60 167 ALA F C 1
ATOM 7357 O O . ALA F 2 167 ? -21.866 -38.536 -14.091 1.00 138.87 167 ALA F O 1
ATOM 7359 N N . GLN F 2 168 ? -19.953 -37.517 -14.709 1.00 134.87 168 GLN F N 1
ATOM 7360 C CA . GLN F 2 168 ? -20.283 -36.285 -14.000 1.00 134.75 168 GLN F CA 1
ATOM 7361 C C . GLN F 2 168 ? -21.493 -35.587 -14.607 1.00 135.90 168 GLN F C 1
ATOM 7362 O O . GLN F 2 168 ? -22.187 -34.841 -13.907 1.00 146.23 168 GLN F O 1
ATOM 7368 N N . TYR F 2 169 ? -21.784 -35.839 -15.882 1.00 134.86 169 TYR F N 1
ATOM 7369 C CA . TYR F 2 169 ? -22.995 -35.296 -16.486 1.00 138.17 169 TYR F CA 1
ATOM 7370 C C . TYR F 2 169 ? -24.217 -36.125 -16.112 1.00 137.08 169 TYR F C 1
ATOM 7371 O O . TYR F 2 169 ? -25.303 -35.572 -15.903 1.00 145.75 169 TYR F O 1
ATOM 7380 N N . ASP F 2 170 ? -24.062 -37.449 -16.032 1.00 131.73 170 ASP F N 1
ATOM 7381 C CA . ASP F 2 170 ? -25.174 -38.306 -15.640 1.00 144.29 170 ASP F CA 1
ATOM 7382 C C . ASP F 2 170 ? -25.618 -38.048 -14.207 1.00 157.45 170 ASP F C 1
ATOM 7383 O O . ASP F 2 170 ? -26.749 -38.392 -13.848 1.00 161.91 170 ASP F O 1
ATOM 7388 N N . ARG F 2 171 ? -24.756 -37.451 -13.381 1.00 150.48 171 ARG F N 1
ATOM 7389 C CA . ARG F 2 171 ? -25.145 -37.097 -12.021 1.00 154.36 171 ARG F CA 1
ATOM 7390 C C . ARG F 2 171 ? -25.924 -35.786 -11.994 1.00 171.36 171 ARG F C 1
ATOM 7391 O O . ARG F 2 171 ? -26.971 -35.690 -11.345 1.00 189.68 171 ARG F O 1
ATOM 7399 N N . GLN F 2 172 ? -25.426 -34.766 -12.698 1.00 156.49 172 GLN F N 1
ATOM 7400 C CA . GLN F 2 172 ? -26.122 -33.486 -12.762 1.00 155.11 172 GLN F CA 1
ATOM 7401 C C . GLN F 2 172 ? -27.488 -33.605 -13.426 1.00 163.85 172 GLN F C 1
ATOM 7402 O O . GLN F 2 172 ? -28.367 -32.774 -13.168 1.00 166.18 172 GLN F O 1
ATOM 7408 N N . ASP F 2 173 ? -27.684 -34.618 -14.274 1.00 171.81 173 ASP F N 1
ATOM 7409 C CA . ASP F 2 173 ? -28.998 -34.903 -14.840 1.00 181.15 173 ASP F CA 1
ATOM 7410 C C . ASP F 2 173 ? -29.948 -35.550 -13.841 1.00 198.95 173 ASP F C 1
ATOM 7411 O O . ASP F 2 173 ? -31.166 -35.484 -14.038 1.00 196.64 173 ASP F O 1
ATOM 7416 N N . SER F 2 174 ? -29.427 -36.161 -12.782 1.00 266.47 174 SER F N 1
ATOM 7417 C CA . SER F 2 174 ? -30.266 -36.886 -11.837 1.00 266.64 174 SER F CA 1
ATOM 7418 C C . SER F 2 174 ? -31.150 -35.922 -11.053 1.00 256.25 174 SER F C 1
ATOM 7419 O O . SER F 2 174 ? -30.649 -35.079 -10.301 1.00 249.02 174 SER F O 1
ATOM 7422 N N . GLU F 2 175 ? -32.469 -36.056 -11.222 1.00 199.73 175 GLU F N 1
ATOM 7423 C CA . GLU F 2 175 ? -33.397 -35.348 -10.345 1.00 198.53 175 GLU F CA 1
ATOM 7424 C C . GLU F 2 175 ? -33.321 -35.879 -8.918 1.00 186.40 175 GLU F C 1
ATOM 7425 O O . GLU F 2 175 ? -33.611 -35.145 -7.967 1.00 172.00 175 GLU F O 1
ATOM 7431 N N . SER F 2 176 ? -32.921 -37.143 -8.753 1.00 176.32 176 SER F N 1
ATOM 7432 C CA . SER F 2 176 ? -32.759 -37.718 -7.421 1.00 160.93 176 SER F CA 1
ATOM 7433 C C . SER F 2 176 ? -31.634 -37.032 -6.656 1.00 159.37 176 SER F C 1
ATOM 7434 O O . SER F 2 176 ? -31.837 -36.559 -5.532 1.00 164.74 176 SER F O 1
ATOM 7437 N N . VAL F 2 177 ? -30.442 -36.960 -7.258 1.00 166.23 177 VAL F N 1
ATOM 7438 C CA . VAL F 2 177 ? -29.281 -36.391 -6.574 1.00 166.62 177 VAL F CA 1
ATOM 7439 C C . VAL F 2 177 ? -29.548 -34.949 -6.162 1.00 171.80 177 VAL F C 1
ATOM 7440 O O . VAL F 2 177 ? -29.118 -34.502 -5.090 1.00 175.88 177 VAL F O 1
ATOM 7444 N N . SER F 2 178 ? -30.273 -34.205 -6.998 1.00 176.43 178 SER F N 1
ATOM 7445 C CA . SER F 2 178 ? -30.547 -32.802 -6.703 1.00 177.15 178 SER F CA 1
ATOM 7446 C C . SER F 2 178 ? -31.372 -32.656 -5.430 1.00 176.62 178 SER F C 1
ATOM 7447 O O . SER F 2 178 ? -31.056 -31.836 -4.561 1.00 173.83 178 SER F O 1
ATOM 7450 N N . ARG F 2 179 ? -32.437 -33.450 -5.297 1.00 177.40 179 ARG F N 1
ATOM 7451 C CA . ARG F 2 179 ? -33.286 -33.343 -4.114 1.00 169.33 179 ARG F CA 1
ATOM 7452 C C . ARG F 2 179 ? -32.585 -33.865 -2.865 1.00 168.84 179 ARG F C 1
ATOM 7453 O O . ARG F 2 179 ? -32.889 -33.417 -1.753 1.00 176.06 179 ARG F O 1
ATOM 7461 N N . VAL F 2 180 ? -31.646 -34.800 -3.024 1.00 166.16 180 VAL F N 1
ATOM 7462 C CA . VAL F 2 180 ? -30.966 -35.383 -1.872 1.00 169.88 180 VAL F CA 1
ATOM 7463 C C . VAL F 2 180 ? -29.917 -34.428 -1.311 1.00 170.84 180 VAL F C 1
ATOM 7464 O O . VAL F 2 180 ? -29.826 -34.246 -0.093 1.00 162.86 180 VAL F O 1
ATOM 7468 N N . PHE F 2 181 ? -29.116 -33.802 -2.171 1.00 174.34 181 PHE F N 1
ATOM 7469 C CA . PHE F 2 181 ? -27.994 -32.984 -1.719 1.00 177.21 181 PHE F CA 1
ATOM 7470 C C . PHE F 2 181 ? -28.120 -31.512 -2.075 1.00 189.01 181 PHE F C 1
ATOM 7471 O O . PHE F 2 181 ? -27.770 -30.665 -1.251 1.00 194.93 181 PHE F O 1
ATOM 7479 N N . ASN F 2 182 ? -28.602 -31.191 -3.277 1.00 188.92 182 ASN F N 1
ATOM 7480 C CA . ASN F 2 182 ? -28.691 -29.820 -3.803 1.00 180.30 182 ASN F CA 1
ATOM 7481 C C . ASN F 2 182 ? -27.476 -28.961 -3.458 1.00 183.48 182 ASN F C 1
ATOM 7482 O O . ASN F 2 182 ? -27.228 -27.941 -4.100 1.00 187.77 182 ASN F O 1
#

Foldseek 3Di:
DDQPQLVVLCLVVVCPVAPPAKDWDQDPVHSFIKMGAAPPPFLSHRFQWIKTWADDSPPPVAATFIATPQAAAQQAARGGGGNACCNPPVPDRVAGPRNVHVSVNVCRRPPDLPHRNPVVLSVCVPPVVVVNSVVSVVSSVRRVPDDDSDD/DPDAVQVVQLCLCVVVPVAPPFWFWDQDPVHSQIWIGAAPPPFLLHGFQWIKGWADDSPPPVPDTWIATDQQAAQQAARGRTGHARPAGPRNVNVVVSVCRVPNHPPDGNPVCLVVCVVPVVVVNSVVSNVSSVRRVPDDDSD/DADDDPDDHDPVRVVVVVVVVVVVVVVVVVLVVVLVVVVVVVVVVVVVVVLVVCVVVLVVLLVLLVVQLVVDDDVVLNVLSVVLNPDDPVVVNVCSCLVCVLSSVCSSVVVSVVSVVCSVVVVVVVVVVVVVVVVVVSVVVSVVSVVVVVVCVVDPD/DQDDDAPVPCVPPDPVSVVVVVVVVVVVVVVVVVVVVVVVVVVVVVVVVVVVVLVVLLVLLQFQLVQDDDVVVNVLSVVQNPDDDVVVNVCSCVVCVVVSVVSSPVRDDGHDRDDCVVVVVVVVVVVVVVVVVVVVVVVVVVVVVVVVVVVVVVSLVPDPVNCVPDPD/DDPPDDDDPVNVVVVVVVVVVVVVVVVVLVVVLVVLLVVLVVVVVVVVVVVCVVVLVVLLVLLVVQLVVDDDVVVSVLNVCLNVVPDVVVNVVVCQVVVVVSVCRSPVVPVVVVVVVVVVVVVVVSVVVSVVSSVVSVVVVVVVVD/DADDAPVRVVVDDDVVNVVVVCVCVVVVVVVVVVVVVVVVVVCVCVVVVVVVLVVLLVLLVFQLVQQDDPVVSVLSVVLNPDPDVVVNVVSCVVCVVVSVCSSVPGPTGVPVVVVVVVVVVVVVVVVVVVVVVVVVVVVVVVVVVVVSQVPDPVNVVVPD

Nearest PDB structures (foldseek):
  4r62-assembly1_A  TM=9.796E-01  e=4.333E-23  Saccharomyces cerevisiae S288C
  6cyr-assembly1_A  TM=9.843E-01  e=1.188E-20  Homo sapiens
  8iej-assembly1_R  TM=9.831E-01  e=2.095E-20  Homo sapiens
  8btl-assembly1_C  TM=9.689E-01  e=9.520E-20  Homo sapiens
  3e95-assembly1_A  TM=9.153E-01  e=4.890E-11  Plasmodium falciparum 3D7

B-factor: mean 122.4, std 38.53, range [40.19, 297.64]

Organism: Kluyveromyces lactis (strain ATCC 8585 / CBS 2359 / DSM 70799 / NBRC 1267 / NRRL Y-1140 / WM37) (NCBI:txid284590)